Protein AF-0000000086677685 (afdb_homodimer)

Secondary structure (DSSP, 8-state):
--------TT------EEEEESSEE-------------B---------PPPPPEE--TTSSEEEETT-EEEEEEETTTSBPGGG--BPPS-EEEEEEEEEETTEEEEEEEE---TTSSTTPBP--TTTBS-TTSTTBEEEEEEEE-TTS-EEEEEEEEEEE--EEEEEE-TTS-EEEEE---B-TT-EEEETTEEEE-SS-B--EEEE-SS-GGG----B-GGG-SS-EEEEEE-TTSSEEEEEE--TTTTB-EEEEE--TT----SSHHHHS-TT-SEEEEEEEE-TTSPBPSBGGG--GGGTT-EEEEEEEE-S-TT-SSS-GGGGS-TTSS-BBTTEEEEEE-SSEEEEEE--B-STTTS-TTS--EEEEEEEEETTTTEEEEEEEEE--TTTTTSSSPPTTGGG----EEEEEE-TTS-EEEEE--SS--EEEEE-TTS-EEEEEEE-S-------S---S----------STTEEEEEEEPGGGS-----------------------------------------/--------TT------EEEEESSEE-------------B---------PPPPPEE--TTSSEEEETT-EEEEEEETTTSBPGGG--BPPS-EEEEEEEEEETTEEEEEEEE---TTSSTTPBP--TTTBS-TTSTTBEEEEEEEE-TTS-EEEEEEEEEEE--EEEEEE-TTS-EEEEE---B-TT-EEEETTEEEE-SS-B--EEEE-SS-GGG----B-GGG-SS-EEEEEE-TTSSEEEEEE--TTTTB-EEEEE--TT----SSHHHHS-TT-SEEEEEEEE-TTSPBPSBGGG--GGGTT-EEEEEEEE-S-TT-SSS-GGGGS-TTSS-BBTTEEEEEE-SSEEEEEE--B-STTTS-TTS--EEEEEEEEETTTTEEEEEEEEE--TTTTTSSSPPTTGGG----EEEEEE-TTS-EEEEE--SS--EEEEE-TTS-EEEEEEE-S-----------S----------STTEEEEEEEPGGGS-----------------------------------------

Sequence (1062 aa):
MTISRRQVLTSGTAAGVSISVAGVLPSLAEPAAAHGNDGHDSGGSSGGRPFPPLQDDPQGILALPAGFSYRIVTREGDTDMSFGQGKTPAYHDGTGVVAANRNRLTIIQNHEMSPHMSPFGVPHVAGTVYDPGAPNAGGCTVITTDGDGKRTGEWVGVSGTVRNCAGGVTPWGTWLTCEEVFINAGATWSAGGQTGTYEKGHGYVLEVLQSDSAHQLPKPIKALGRFEHEALAVEPNQRHIYLSEDASGPNGLFYRWTAPRDARLGVGLADRLSDNAGKLEAMQIRLDDGSILPDVAYLTSAQIGRPFRVTWIEVPERDAVTKTIRTQFADGTVTRGKKFEGVWSTSKGCYIVNSFAFGANDLPADATKHDGMVWFYNYSDETITLVTYFPHNPAAEGEGAPPKYADLTFDGPDNVTVTPWGTLILAEDGVRASHVLSSVPGGPTYAIARNQLAIGTSNARRPTPSSPGRRSLPTARSCSSTSRFPASRWPSPARGSATSTEARASRRPMGGHRPSARQPPGVRHPAARRRMTISRRQVLTSGTAAGVSISVAGVLPSLAEPAAAHGNDGHDSGGSSGGRPFPPLQDDPQGILALPAGFSYRIVTREGDTDMSFGQGKTPAYHDGTGVVAANRNRLTIIQNHEMSPHMSPFGVPHVAGTVYDPGAPNAGGCTVITTDGDGKRTGEWVGVSGTVRNCAGGVTPWGTWLTCEEVFINAGATWSAGGQTGTYEKGHGYVLEVLQSDSAHQLPKPIKALGRFEHEALAVEPNQRHIYLSEDASGPNGLFYRWTAPRDARLGVGLADRLSDNAGKLEAMQIRLDDGSILPDVAYLTSAQIGRPFRVTWIEVPERDAVTKTIRTQFADGTVTRGKKFEGVWSTSKGCYIVNSFAFGANDLPADATKHDGMVWFYNYSDETITLVTYFPHNPAAEGEGAPPKYADLTFDGPDNVTVTPWGTLILAEDGVRASHVLSSVPGGPTYAIARNQLAIGTSNARRPTPSSPGRRSLPTARSCSSTSRFPASRWPSPARGSATSTEARASRRPMGGHRPSARQPPGVRHPAARRR

pLDDT: mean 79.26, std 30.19, range [15.1, 98.94]

Organism: NCBI:txid175570

InterPro domains:
  IPR006311 Twin-arginine translocation pathway, signal sequence [PS51318] (1-34)
  IPR008557 Alkaline phosphatase PhoX [PF05787] (51-145)
  IPR008557 Alkaline phosphatase PhoX [PF05787] (151-461)

Radius of gyration: 35.16 Å; Cα contacts (8 Å, |Δi|>4): 2860; chains: 2; bounding box: 123×101×116 Å

Foldseek 3Di:
DPPDPPDDPPDDDQPWDKFFPFLEFPPFPAQPPPPPPVPPPVPDVPPWDFQADWDADPVLFKTFGPPKDKDFAFFDPPDAAPPRQGHDAFQWAAKYFLDADLQKTKMKIKHAFFAPPDPRARADDAQAEQWPQTGSAIAIKIWIADNVRYTPHIAGQHDNAHGFHHEEHDPQRKTWTFAQDWAAFQDKDDYPNDITTTRHTHQFIDIGDNDHSNNHDHAGQLLQFGARWAYWEAAPVRQKIKTWHADPPPFTWIKIWGADPPQDDYPPRSVRADNNGTWIWTKFWADPVGFTAQEPLQDAPVFAPPWTAIDIDTQPHRHQPPHHSVVSDDGRPHYGAHQFAAWYDDNFWIKIKRFWADDPRRDPPPGFGFFIWMWTQGPPRRIIGTFDTAHDDVLQQPPDDHDPCPFQHDGGFHYWYAHSVGWIWTWHLHQPKTFTWTHDGNDDIGGRMIGSNPQPQRPDDDPPPDDDDPDNRRDSSGTGMMMTDRSVSGPDPPPPPPPPPCPVPPPPVPDDDDDDDDDDDYDDDDDPDDD/DDDDPPDDPPDDDQPWDKFFPFLEFRPFPAQDPPPPPVPPPVPDVVPWDFQADWDADPVLFKTFGPPKDKDFAFFDPPDAAPPRQGHDAFQWAAKYFLDADLQKTKMKIKHAFFAPPDPRARADDAQAEQWPQTGSAIFIKIWIADNVRYTPHIDGQHDNAHGFHHEEHDPQRKTWTFAQDWDAFQDKDDYPNDITTTRHTHQFIDIGDNDHSNNHDNAGQLLQFGARWAYWEAAPVRQKIKTWHADPPPFTFIKIWGADPPQDDYPPRSVRDDNNGTWIWTKFWADPVGFTAQEPLQDAPVFAPPWTAIDIGTQPHRHQPPHHSVVSDDRRPHYGAHQFAAWYDDNFWIKIKRFWADDPRRDPPPGFGFFIWMWTQGPPRRIIGTFDTAHDDVLQQPPDDHDPCPQQHDGGFHYWYAHSVGWIWTWHLHQPKTFTWTHDGNDDIGGRMIGSNPQPDRPDDDPPPDDDDPDNRRDSSGTGMMMTHRPVSGPDPPPPPPPPPPPVPPPPPPDDDDDDDDDDDDDDDDDDDDD

Solvent-accessible surface area (backbone atoms only — not comparable to full-atom values): 55733 Å² total; per-residue (Å²): 138,85,84,78,86,82,73,71,96,69,74,78,85,72,69,54,48,62,40,33,55,17,70,21,35,37,65,50,66,77,50,75,72,82,73,74,77,50,75,12,65,80,63,62,80,74,64,54,62,77,74,56,67,66,38,82,33,93,83,42,49,55,19,29,23,85,78,46,50,75,44,79,51,46,34,43,72,67,35,72,29,43,95,77,64,44,50,30,42,41,39,45,27,24,24,35,50,38,42,76,57,85,60,21,35,35,32,40,36,22,16,43,24,47,48,35,71,43,99,36,27,29,58,78,44,75,44,9,52,52,20,84,36,28,54,30,8,2,21,29,34,37,33,32,27,37,62,85,56,45,60,74,44,30,41,54,21,30,9,23,39,48,27,16,35,28,27,26,56,41,98,78,36,29,37,37,40,11,13,48,35,77,44,58,50,67,43,71,51,74,36,80,94,40,72,47,41,29,71,46,65,49,10,38,37,32,53,34,50,84,52,60,32,72,66,32,55,48,42,62,31,49,40,78,21,32,41,26,26,19,14,22,22,52,38,81,87,59,49,38,36,36,37,21,17,43,36,68,90,66,43,12,44,41,36,42,34,36,55,44,93,85,59,76,84,50,87,62,48,44,80,70,42,53,61,74,45,46,46,46,24,38,36,24,40,32,44,94,86,64,47,53,41,49,41,57,45,60,59,54,50,37,36,24,63,42,72,30,47,50,50,73,46,74,54,88,52,49,69,31,84,90,47,55,50,73,71,73,58,60,89,61,72,41,26,27,33,31,35,24,25,17,26,33,54,47,94,59,27,33,38,38,22,28,15,43,29,71,54,87,85,38,49,64,86,44,37,40,49,26,17,22,38,32,31,38,38,30,65,85,75,36,25,39,23,41,28,44,37,24,56,47,37,58,17,52,66,64,42,78,58,65,36,86,53,56,76,68,56,64,41,21,36,39,38,44,27,53,42,54,87,63,35,31,38,30,36,32,68,34,60,54,79,28,34,36,30,41,34,34,74,52,32,30,52,44,49,58,28,35,59,41,48,81,37,79,35,48,81,62,74,75,74,68,85,76,79,84,84,70,81,77,47,66,42,75,31,38,48,37,30,38,28,43,37,59,45,80,69,39,60,62,73,77,75,72,75,67,74,74,72,75,71,72,74,74,76,69,72,77,78,79,85,74,80,91,82,87,89,85,88,88,89,75,75,80,77,71,76,77,135,136,87,84,79,88,80,76,72,95,72,75,80,85,75,69,54,50,60,40,32,55,18,71,20,34,36,64,49,66,79,50,76,71,80,70,75,77,45,72,19,64,82,62,62,79,73,64,54,59,76,73,58,67,68,37,81,33,94,83,42,49,54,19,28,24,86,79,46,51,74,45,80,50,48,33,42,71,65,36,71,29,42,95,77,64,44,51,30,43,41,38,46,25,23,24,35,51,39,42,76,56,86,58,21,36,34,32,40,36,21,15,42,24,47,48,36,72,43,99,36,26,29,57,79,44,75,42,9,52,52,20,84,36,27,54,30,8,2,21,30,34,38,32,32,28,37,61,84,57,47,60,74,43,30,42,56,23,29,10,24,39,48,26,16,34,28,27,27,54,42,98,77,36,29,38,37,41,10,13,46,34,78,46,56,49,66,43,72,50,76,37,80,92,41,74,48,42,29,71,45,66,49,10,38,35,32,54,32,52,83,52,58,32,72,66,31,55,48,43,61,32,48,39,78,23,34,40,24,26,20,14,21,23,51,37,81,85,59,49,38,36,36,37,21,17,44,38,68,90,66,44,11,43,42,35,41,34,36,54,45,93,84,59,76,83,51,86,62,49,43,79,72,42,52,60,73,46,47,48,47,24,38,36,22,40,31,44,95,86,63,47,52,40,49,40,57,46,62,59,54,51,37,37,23,64,42,74,28,47,51,51,73,44,75,54,90,52,48,67,31,83,90,49,55,49,74,71,72,56,60,90,61,70,41,25,27,33,30,35,24,26,18,26,33,54,47,96,60,27,32,39,39,24,29,16,42,29,72,54,84,86,38,50,64,85,43,37,38,50,25,17,21,39,32,33,38,38,32,65,86,78,37,26,37,22,40,28,43,37,23,56,47,36,58,17,52,68,64,42,79,58,65,37,87,54,56,76,69,55,64,42,21,38,37,38,43,27,53,41,52,86,63,36,31,39,31,36,33,68,33,59,54,78,27,34,37,31,42,33,36,76,52,31,32,51,42,49,58,28,34,61,42,49,80,37,78,34,46,83,62,72,73,74,68,86,76,78,84,85,70,81,75,49,66,41,74,29,38,47,38,30,38,28,45,38,58,49,78,67,37,58,61,72,77,74,72,75,69,72,73,73,73,73,75,74,77,76,70,76,78,81,75,84,76,83,84,81,87,79,88,94,82,81,83,87,91,79,88,87,79,130

Nearest PDB structures (foldseek):
  3zwu-assembly2_B  TM=6.075E-01  e=3.080E-14  Pseudomonas fluorescens Pf0-1
  3iul-assembly1_A  TM=3.648E-01  e=4.053E-02  Aeromonas caviae
  7a3i-assembly1_A  TM=2.693E-01  e=2.042E-01  Homo sapiens
  4adn-assembly1_A  TM=3.095E-01  e=4.668E+00  Staphylococcus aureus
  3zwu-assembly2_B  TM=6.356E-01  e=7.085E-14  Pseudomonas fluorescens Pf0-1

Structure (mmCIF, N/CA/C/O backbone):
data_AF-0000000086677685-model_v1
#
loop_
_entity.id
_entity.type
_entity.pdbx_description
1 polymer 'DUF839 domain-containing protein'
#
loop_
_atom_site.group_PDB
_atom_site.id
_atom_site.type_symbol
_atom_site.label_atom_id
_atom_site.label_alt_id
_atom_site.label_comp_id
_atom_site.label_asym_id
_atom_site.label_entity_id
_atom_site.label_seq_id
_atom_site.pdbx_PDB_ins_code
_atom_site.Cartn_x
_atom_site.Cartn_y
_atom_site.Cartn_z
_atom_site.occupancy
_atom_site.B_iso_or_equiv
_atom_site.auth_seq_id
_atom_site.auth_comp_id
_atom_site.auth_asym_id
_atom_site.auth_atom_id
_atom_site.pdbx_PDB_model_num
ATOM 1 N N . MET A 1 1 ? 49.5 27.531 -33.812 1 21.27 1 MET A N 1
ATOM 2 C CA . MET A 1 1 ? 48.906 28.438 -32.844 1 21.27 1 MET A CA 1
ATOM 3 C C . MET A 1 1 ? 47.5 27.969 -32.438 1 21.27 1 MET A C 1
ATOM 5 O O . MET A 1 1 ? 46.531 28.219 -33.156 1 21.27 1 MET A O 1
ATOM 9 N N . THR A 1 2 ? 47.281 26.734 -31.859 1 22.52 2 THR A N 1
ATOM 10 C CA . THR A 1 2 ? 46.312 25.656 -31.688 1 22.52 2 THR A CA 1
ATOM 11 C C . THR A 1 2 ? 45.281 26.031 -30.625 1 22.52 2 THR A C 1
ATOM 13 O O . THR A 1 2 ? 45.594 26.031 -29.438 1 22.52 2 THR A O 1
ATOM 16 N N . ILE A 1 3 ? 44.531 27.266 -30.859 1 23.41 3 ILE A N 1
ATOM 17 C CA . ILE A 1 3 ? 43.531 27.891 -30.016 1 23.41 3 ILE A CA 1
ATOM 18 C C . ILE A 1 3 ? 42.469 26.859 -29.641 1 23.41 3 ILE A C 1
ATOM 20 O O . ILE A 1 3 ? 41.844 26.25 -30.531 1 23.41 3 ILE A O 1
ATOM 24 N N . SER A 1 4 ? 42.5 26.297 -28.312 1 20.19 4 SER A N 1
ATOM 25 C CA . SER A 1 4 ? 41.844 25.25 -27.547 1 20.19 4 SER A CA 1
ATOM 26 C C . SER A 1 4 ? 40.406 25.594 -27.25 1 20.19 4 SER A C 1
ATOM 28 O O . SER A 1 4 ? 40.094 26.719 -26.844 1 20.19 4 SER A O 1
ATOM 30 N N . ARG A 1 5 ? 39.25 25.062 -27.781 1 18.41 5 ARG A N 1
ATOM 31 C CA . ARG A 1 5 ? 37.812 25.156 -27.969 1 18.41 5 ARG A CA 1
ATOM 32 C C . ARG A 1 5 ? 37.062 25.094 -26.625 1 18.41 5 ARG A C 1
ATOM 34 O O . ARG A 1 5 ? 35.875 24.797 -26.578 1 18.41 5 ARG A O 1
ATOM 41 N N . ARG A 1 6 ? 37.688 24.969 -25.328 1 20.5 6 ARG A N 1
ATOM 42 C CA . ARG A 1 6 ? 36.969 24.547 -24.109 1 20.5 6 ARG A CA 1
ATOM 43 C C . ARG A 1 6 ? 36 25.609 -23.656 1 20.5 6 ARG A C 1
ATOM 45 O O . ARG A 1 6 ? 35.531 25.609 -22.516 1 20.5 6 ARG A O 1
ATOM 52 N N . GLN A 1 7 ? 35.781 26.719 -24.312 1 18.52 7 GLN A N 1
ATOM 53 C CA . GLN A 1 7 ? 35.344 27.938 -23.641 1 18.52 7 GLN A CA 1
ATOM 54 C C . GLN A 1 7 ? 34 27.734 -22.938 1 18.52 7 GLN A C 1
ATOM 56 O O . GLN A 1 7 ? 33.875 28.031 -21.75 1 18.52 7 GLN A O 1
ATOM 61 N N . VAL A 1 8 ? 32.844 28.469 -23.266 1 19.86 8 VAL A N 1
ATOM 62 C CA . VAL A 1 8 ? 32 29.516 -22.703 1 19.86 8 VAL A CA 1
ATOM 63 C C . VAL A 1 8 ? 30.688 28.922 -22.219 1 19.86 8 VAL A C 1
ATOM 65 O O . VAL A 1 8 ? 29.781 29.656 -21.797 1 19.86 8 VAL A O 1
ATOM 68 N N . LEU A 1 9 ? 30.25 27.641 -22.344 1 21.5 9 LEU A N 1
ATOM 69 C CA . LEU A 1 9 ? 28.797 27.562 -22.234 1 21.5 9 LEU A CA 1
ATOM 70 C C . LEU A 1 9 ? 28.328 27.875 -20.812 1 21.5 9 LEU A C 1
ATOM 72 O O . LEU A 1 9 ? 28.344 27 -19.953 1 21.5 9 LEU A O 1
ATOM 76 N N . THR A 1 10 ? 28.781 28.891 -19.969 1 21.34 10 THR A N 1
ATOM 77 C CA . THR A 1 10 ? 28.531 29.359 -18.609 1 21.34 10 THR A CA 1
ATOM 78 C C . THR A 1 10 ? 27.062 29.719 -18.422 1 21.34 10 THR A C 1
ATOM 80 O O . THR A 1 10 ? 26.609 29.891 -17.297 1 21.34 10 THR A O 1
ATOM 83 N N . SER A 1 11 ? 26.328 30.406 -19.281 1 22.16 11 SER A N 1
ATOM 84 C CA . SER A 1 11 ? 25.484 31.5 -18.797 1 22.16 11 SER A CA 1
ATOM 85 C C . SER A 1 11 ? 24.25 30.953 -18.078 1 22.16 11 SER A C 1
ATOM 87 O O . SER A 1 11 ? 23.609 31.688 -17.312 1 22.16 11 SER A O 1
ATOM 89 N N . GLY A 1 12 ? 23.547 29.922 -18.562 1 23 12 GLY A N 1
ATOM 90 C CA . GLY A 1 12 ? 22.109 30.031 -18.453 1 23 12 GLY A CA 1
ATOM 91 C C . GLY A 1 12 ? 21.609 29.938 -17.016 1 23 12 GLY A C 1
ATOM 92 O O . GLY A 1 12 ? 22.312 29.406 -16.156 1 23 12 GLY A O 1
ATOM 93 N N . THR A 1 13 ? 20.656 30.859 -16.547 1 23.66 13 THR A N 1
ATOM 94 C CA . THR A 1 13 ? 19.906 31.125 -15.32 1 23.66 13 THR A CA 1
ATOM 95 C C . THR A 1 13 ? 19.25 29.859 -14.797 1 23.66 13 THR A C 1
ATOM 97 O O . THR A 1 13 ? 18.297 29.359 -15.391 1 23.66 13 THR A O 1
ATOM 100 N N . ALA A 1 14 ? 19.969 28.922 -14.289 1 27.09 14 ALA A N 1
ATOM 101 C CA . ALA A 1 14 ? 19.422 27.719 -13.648 1 27.09 14 ALA A CA 1
ATOM 102 C C . ALA A 1 14 ? 18.5 28.094 -12.484 1 27.09 14 ALA A C 1
ATOM 104 O O . ALA A 1 14 ? 18.953 28.656 -11.484 1 27.09 14 ALA A O 1
ATOM 105 N N . ALA A 1 15 ? 17.25 28.484 -12.711 1 28.67 15 ALA A N 1
ATOM 106 C CA . ALA A 1 15 ? 16.234 28.688 -11.688 1 28.67 15 ALA A CA 1
ATOM 107 C C . ALA A 1 15 ? 16.156 27.516 -10.727 1 28.67 15 ALA A C 1
ATOM 109 O O . ALA A 1 15 ? 15.812 26.391 -11.125 1 28.67 15 ALA A O 1
ATOM 110 N N . GLY A 1 16 ? 17.078 27.453 -9.773 1 31.38 16 GLY A N 1
ATOM 111 C CA . GLY A 1 16 ? 17.031 26.438 -8.727 1 31.38 16 GLY A CA 1
ATOM 112 C C . GLY A 1 16 ? 15.734 26.453 -7.945 1 31.38 16 GLY A C 1
ATOM 113 O O . GLY A 1 16 ? 15.039 27.469 -7.898 1 31.38 16 GLY A O 1
ATOM 114 N N . VAL A 1 17 ? 15.117 25.344 -7.867 1 32.59 17 VAL A N 1
ATOM 115 C CA . VAL A 1 17 ? 13.914 25.172 -7.055 1 32.59 17 VAL A CA 1
ATOM 116 C C . VAL A 1 17 ? 14.305 25.047 -5.582 1 32.59 17 VAL A C 1
ATOM 118 O O . VAL A 1 17 ? 15.242 24.312 -5.242 1 32.59 17 VAL A O 1
ATOM 121 N N . SER A 1 18 ? 14.094 26.062 -4.816 1 34.06 18 SER A N 1
ATOM 122 C CA . SER A 1 18 ? 14.336 25.984 -3.379 1 34.06 18 SER A CA 1
ATOM 123 C C . SER A 1 18 ? 13.117 25.438 -2.645 1 34.06 18 SER A C 1
ATOM 125 O O . SER A 1 18 ? 11.977 25.766 -2.982 1 34.06 18 SER A O 1
ATOM 127 N N . ILE A 1 19 ? 13.328 24.312 -1.996 1 35.09 19 ILE A N 1
ATOM 128 C CA . ILE A 1 19 ? 12.305 23.781 -1.097 1 35.09 19 ILE A CA 1
ATOM 129 C C . ILE A 1 19 ? 12.609 24.203 0.337 1 35.09 19 ILE A C 1
ATOM 131 O O . ILE A 1 19 ? 13.742 24.062 0.808 1 35.09 19 ILE A O 1
ATOM 135 N N . SER A 1 20 ? 11.883 25.094 0.769 1 29.83 20 SER A N 1
ATOM 136 C CA . SER A 1 20 ? 12.023 25.406 2.189 1 29.83 20 SER A CA 1
ATOM 137 C C . SER A 1 20 ? 11.438 24.297 3.053 1 29.83 20 SER A C 1
ATOM 139 O O . SER A 1 20 ? 10.312 23.844 2.826 1 29.83 20 SER A O 1
ATOM 141 N N . VAL A 1 21 ? 12.211 23.516 3.445 1 29.48 21 VAL A N 1
ATOM 142 C CA . VAL A 1 21 ? 11.719 22.422 4.285 1 29.48 21 VAL A CA 1
ATOM 143 C C . VAL A 1 21 ? 11.562 22.922 5.723 1 29.48 21 VAL A C 1
ATOM 145 O O . VAL A 1 21 ? 12.477 22.766 6.539 1 29.48 21 VAL A O 1
ATOM 148 N N . ALA A 1 22 ? 11.141 24.062 6.094 1 26.45 22 ALA A N 1
ATOM 149 C CA . ALA A 1 22 ? 10.758 24.109 7.5 1 26.45 22 ALA A CA 1
ATOM 150 C C . ALA A 1 22 ? 9.469 23.328 7.742 1 26.45 22 ALA A C 1
ATOM 152 O O . ALA A 1 22 ? 8.453 23.562 7.09 1 26.45 22 ALA A O 1
ATOM 153 N N . GLY A 1 23 ? 9.383 22.5 8.734 1 31.17 23 GLY A N 1
ATOM 154 C CA . GLY A 1 23 ? 7.992 22.062 8.812 1 31.17 23 GLY A CA 1
ATOM 155 C C . GLY A 1 23 ? 7.148 22.562 7.652 1 31.17 23 GLY A C 1
ATOM 156 O O . GLY A 1 23 ? 5.922 22.625 7.75 1 31.17 23 GLY A O 1
ATOM 157 N N . VAL A 1 24 ? 7.699 23.469 6.801 1 26.88 24 VAL A N 1
ATOM 158 C CA . VAL A 1 24 ? 7.215 24.531 5.926 1 26.88 24 VAL A CA 1
ATOM 159 C C . VAL A 1 24 ? 6.848 23.953 4.559 1 26.88 24 VAL A C 1
ATOM 161 O O . VAL A 1 24 ? 7.57 23.109 4.023 1 26.88 24 VAL A O 1
ATOM 164 N N . LEU A 1 25 ? 5.73 24.094 4.242 1 27.78 25 LEU A N 1
ATOM 165 C CA . LEU A 1 25 ? 5.18 23.906 2.904 1 27.78 25 LEU A CA 1
ATOM 166 C C . LEU A 1 25 ? 5.891 24.797 1.894 1 27.78 25 LEU A C 1
ATOM 168 O O . LEU A 1 25 ? 5.98 26 2.09 1 27.78 25 LEU A O 1
ATOM 172 N N . PRO A 1 26 ? 6.828 24.422 1.093 1 30.03 26 PRO A N 1
ATOM 173 C CA . PRO A 1 26 ? 7.355 25.25 0.008 1 30.03 26 PRO A CA 1
ATOM 174 C C . PRO A 1 26 ? 6.254 25.859 -0.855 1 30.03 26 PRO A C 1
ATOM 176 O O . PRO A 1 26 ? 5.266 25.188 -1.165 1 30.03 26 PRO A O 1
ATOM 179 N N . SER A 1 27 ? 6.016 27.125 -0.631 1 25.53 27 SER A N 1
ATOM 180 C CA . SER A 1 27 ? 5.168 27.766 -1.636 1 25.53 27 SER A CA 1
ATOM 181 C C . SER A 1 27 ? 5.809 27.703 -3.018 1 25.53 27 SER A C 1
ATOM 183 O O . SER A 1 27 ? 6.84 28.344 -3.26 1 25.53 27 SER A O 1
ATOM 185 N N . LEU A 1 28 ? 5.902 26.625 -3.68 1 28.09 28 LEU A N 1
ATOM 186 C CA . LEU A 1 28 ? 6.32 26.625 -5.078 1 28.09 28 LEU A CA 1
ATOM 187 C C . LEU A 1 28 ? 5.496 27.609 -5.891 1 28.09 28 LEU A C 1
ATOM 189 O O . LEU A 1 28 ? 4.324 27.859 -5.59 1 28.09 28 LEU A O 1
ATOM 193 N N . ALA A 1 29 ? 6.18 28.625 -6.645 1 25.7 29 ALA A N 1
ATOM 194 C CA . ALA A 1 29 ? 5.574 29.5 -7.645 1 25.7 29 ALA A CA 1
ATOM 195 C C . ALA A 1 29 ? 4.523 28.75 -8.461 1 25.7 29 ALA A C 1
ATOM 197 O O . ALA A 1 29 ? 4.578 27.531 -8.594 1 25.7 29 ALA A O 1
ATOM 198 N N . GLU A 1 30 ? 3.541 29.562 -8.875 1 23.86 30 GLU A N 1
ATOM 199 C CA . GLU A 1 30 ? 2.359 29.141 -9.625 1 23.86 30 GLU A CA 1
ATOM 200 C C . GLU A 1 30 ? 2.734 28.172 -10.742 1 23.86 30 GLU A C 1
ATOM 202 O O . GLU A 1 30 ? 3.723 28.391 -11.453 1 23.86 30 GLU A O 1
ATOM 207 N N . PRO A 1 31 ? 2.221 27.031 -10.633 1 25.19 31 PRO A N 1
ATOM 208 C CA . PRO A 1 31 ? 2.404 26.141 -11.781 1 25.19 31 PRO A CA 1
ATOM 209 C C . PRO A 1 31 ? 2.051 26.812 -13.109 1 25.19 31 PRO A C 1
ATOM 211 O O . PRO A 1 31 ? 1.078 27.562 -13.18 1 25.19 31 PRO A O 1
ATOM 214 N N . ALA A 1 32 ? 2.979 27.203 -14.008 1 20.91 32 ALA A N 1
ATOM 215 C CA . ALA A 1 32 ? 2.561 27.422 -15.391 1 20.91 32 ALA A CA 1
ATOM 216 C C . ALA A 1 32 ? 1.478 26.422 -15.797 1 20.91 32 ALA A C 1
ATOM 218 O O . ALA A 1 32 ? 1.544 25.25 -15.445 1 20.91 32 ALA A O 1
ATOM 219 N N . ALA A 1 33 ? 0.35 26.891 -16.125 1 21.83 33 ALA A N 1
ATOM 220 C CA . ALA A 1 33 ? -0.775 26.141 -16.656 1 21.83 33 ALA A CA 1
ATOM 221 C C . ALA A 1 33 ? -0.297 25.094 -17.656 1 21.83 33 ALA A C 1
ATOM 223 O O . ALA A 1 33 ? 0.589 25.359 -18.469 1 21.83 33 ALA A O 1
ATOM 224 N N . ALA A 1 34 ? -0.584 23.844 -17.359 1 24.61 34 ALA A N 1
ATOM 225 C CA . ALA A 1 34 ? -0.568 22.844 -18.422 1 24.61 34 ALA A CA 1
ATOM 226 C C . ALA A 1 34 ? -1.128 23.406 -19.719 1 24.61 34 ALA A C 1
ATOM 228 O O . ALA A 1 34 ? -2.314 23.734 -19.797 1 24.61 34 ALA A O 1
ATOM 229 N N . HIS A 1 35 ? -0.499 24.297 -20.438 1 21.86 35 HIS A N 1
ATOM 230 C CA . HIS A 1 35 ? -0.989 24.422 -21.812 1 21.86 35 HIS A CA 1
ATOM 231 C C . HIS A 1 35 ? -1.303 23.062 -22.406 1 21.86 35 HIS A C 1
ATOM 233 O O . HIS A 1 35 ? -0.608 22.078 -22.141 1 21.86 35 HIS A O 1
ATOM 239 N N . GLY A 1 36 ? -2.584 22.812 -22.734 1 22.98 36 GLY A N 1
ATOM 240 C CA . GLY A 1 36 ? -3.318 21.734 -23.359 1 22.98 36 GLY A CA 1
ATOM 241 C C . GLY A 1 36 ? -2.635 21.203 -24.609 1 22.98 36 GLY A C 1
ATOM 242 O O . GLY A 1 36 ? -3.295 20.703 -25.516 1 22.98 36 GLY A O 1
ATOM 243 N N . ASN A 1 37 ? -1.373 21.484 -24.938 1 22.78 37 ASN A N 1
ATOM 244 C CA . ASN A 1 37 ? -1.104 20.875 -26.234 1 22.78 37 ASN A CA 1
ATOM 245 C C . ASN A 1 37 ? -1.278 19.359 -26.172 1 22.78 37 ASN A C 1
ATOM 247 O O . ASN A 1 37 ? -0.804 18.703 -25.25 1 22.78 37 ASN A O 1
ATOM 251 N N . ASP A 1 38 ? -2.293 18.828 -26.906 1 23.75 38 ASP A N 1
ATOM 252 C CA . ASP A 1 38 ? -2.85 17.516 -27.219 1 23.75 38 ASP A CA 1
ATOM 253 C C . ASP A 1 38 ? -1.754 16.547 -27.656 1 23.75 38 ASP A C 1
ATOM 255 O O . ASP A 1 38 ? -2.041 15.5 -28.266 1 23.75 38 ASP A O 1
ATOM 259 N N . GLY A 1 39 ? -0.541 17.062 -27.984 1 23.25 39 GLY A N 1
ATOM 260 C CA . GLY A 1 39 ? 0.265 16.031 -28.625 1 23.25 39 GLY A CA 1
ATOM 261 C C . GLY A 1 39 ? 0.482 14.812 -27.719 1 23.25 39 GLY A C 1
ATOM 262 O O . GLY A 1 39 ? 0.887 14.953 -26.562 1 23.25 39 GLY A O 1
ATOM 263 N N . HIS A 1 40 ? -0.415 13.852 -27.859 1 25.91 40 HIS A N 1
ATOM 264 C CA . HIS A 1 40 ? -0.416 12.492 -27.328 1 25.91 40 HIS A CA 1
ATOM 265 C C . HIS A 1 40 ? 0.977 11.875 -27.375 1 25.91 40 HIS A C 1
ATOM 267 O O . HIS A 1 40 ? 1.316 11.188 -28.344 1 25.91 40 HIS A O 1
ATOM 273 N N . ASP A 1 41 ? 2.018 12.641 -27.344 1 24.2 41 ASP A N 1
ATOM 274 C CA . ASP A 1 41 ? 3.203 11.789 -27.312 1 24.2 41 ASP A CA 1
ATOM 275 C C . ASP A 1 41 ? 3.115 10.766 -26.172 1 24.2 41 ASP A C 1
ATOM 277 O O . ASP A 1 41 ? 2.66 11.086 -25.078 1 24.2 41 ASP A O 1
ATOM 281 N N . SER A 1 42 ? 2.701 9.547 -26.578 1 27.91 42 SER A N 1
ATOM 282 C CA . SER A 1 42 ? 2.85 8.328 -25.797 1 27.91 42 SER A CA 1
ATOM 283 C C . SER A 1 42 ? 4.023 8.43 -24.828 1 27.91 42 SER A C 1
ATOM 285 O O . SER A 1 42 ? 5.074 7.824 -25.047 1 27.91 42 SER A O 1
ATOM 287 N N . GLY A 1 43 ? 4.301 9.648 -24.484 1 26.52 43 GLY A N 1
ATOM 288 C CA . GLY A 1 43 ? 5.395 9.727 -23.531 1 26.52 43 GLY A CA 1
ATOM 289 C C . GLY A 1 43 ? 5.227 8.797 -22.344 1 26.52 43 GLY A C 1
ATOM 290 O O . GLY A 1 43 ? 4.109 8.602 -21.844 1 26.52 43 GLY A O 1
ATOM 291 N N . GLY A 1 44 ? 5.863 7.676 -22.328 1 29.81 44 GLY A N 1
ATOM 292 C CA . GLY A 1 44 ? 6.219 6.934 -21.125 1 29.81 44 GLY A CA 1
ATOM 293 C C . GLY A 1 44 ? 6.109 7.758 -19.859 1 29.81 44 GLY A C 1
ATOM 294 O O . GLY A 1 44 ? 6.113 8.992 -19.922 1 29.81 44 GLY A O 1
ATOM 295 N N . SER A 1 45 ? 5.238 7.359 -18.938 1 33.44 45 SER A N 1
ATOM 296 C CA . SER A 1 45 ? 5.375 7.867 -17.562 1 33.44 45 SER A CA 1
ATOM 297 C C . SER A 1 45 ? 6.746 8.5 -17.344 1 33.44 45 SER A C 1
ATOM 299 O O . SER A 1 45 ? 7.773 7.824 -17.453 1 33.44 45 SER A O 1
ATOM 301 N N . SER A 1 46 ? 7.059 9.523 -18.016 1 34.22 46 SER A N 1
ATOM 302 C CA . SER A 1 46 ? 8.273 10.195 -17.562 1 34.22 46 SER A CA 1
ATOM 303 C C . SER A 1 46 ? 8.484 10.008 -16.062 1 34.22 46 SER A C 1
ATOM 305 O O . SER A 1 46 ? 7.891 10.719 -15.25 1 34.22 46 SER A O 1
ATOM 307 N N . GLY A 1 47 ? 8.289 8.852 -15.516 1 41.53 47 GLY A N 1
ATOM 308 C CA . GLY A 1 47 ? 8.844 8.625 -14.188 1 41.53 47 GLY A CA 1
ATOM 309 C C . GLY A 1 47 ? 10.117 9.414 -13.93 1 41.53 47 GLY A C 1
ATOM 310 O O . GLY A 1 47 ? 11.094 9.266 -14.664 1 41.53 47 GLY A O 1
ATOM 311 N N . GLY A 1 48 ? 9.961 10.656 -13.664 1 51.25 48 GLY A N 1
ATOM 312 C CA . GLY A 1 48 ? 11.148 11.375 -13.219 1 51.25 48 GLY A CA 1
ATOM 313 C C . GLY A 1 48 ? 12.211 10.461 -12.641 1 51.25 48 GLY A C 1
ATOM 314 O O . GLY A 1 48 ? 11.93 9.32 -12.281 1 51.25 48 GLY A O 1
ATOM 315 N N . ARG A 1 49 ? 13.414 10.688 -13.078 1 60.09 49 ARG A N 1
ATOM 316 C CA . ARG A 1 49 ? 14.539 9.953 -12.508 1 60.09 49 ARG A CA 1
ATOM 317 C C . ARG A 1 49 ? 14.5 9.977 -10.984 1 60.09 49 ARG A C 1
ATOM 319 O O . ARG A 1 49 ? 14.188 11.008 -10.383 1 60.09 49 ARG A O 1
ATOM 326 N N . PRO A 1 50 ? 14.578 8.758 -10.5 1 69.81 50 PRO A N 1
ATOM 327 C CA . PRO A 1 50 ? 14.688 8.742 -9.039 1 69.81 50 PRO A CA 1
ATOM 328 C C . PRO A 1 50 ? 15.758 9.695 -8.508 1 69.81 50 PRO A C 1
ATOM 330 O O . PRO A 1 50 ? 16.75 9.938 -9.188 1 69.81 50 PRO A O 1
ATOM 333 N N . PHE A 1 51 ? 15.43 10.352 -7.441 1 77.81 51 PHE A N 1
ATOM 334 C CA . PHE A 1 51 ? 16.453 11.102 -6.742 1 77.81 51 PHE A CA 1
ATOM 335 C C . PHE A 1 51 ? 17.625 10.195 -6.348 1 77.81 51 PHE A C 1
ATOM 337 O O . PHE A 1 51 ? 17.422 9.016 -6.066 1 77.81 51 PHE A O 1
ATOM 344 N N . PRO A 1 52 ? 18.828 10.742 -6.445 1 83.44 52 PRO A N 1
ATOM 345 C CA . PRO A 1 52 ? 19.938 9.93 -5.953 1 83.44 52 PRO A CA 1
ATOM 346 C C . PRO A 1 52 ? 19.812 9.578 -4.473 1 83.44 52 PRO A C 1
ATOM 348 O O . PRO A 1 52 ? 19.062 10.227 -3.746 1 83.44 52 PRO A O 1
ATOM 351 N N . PRO A 1 53 ? 20.547 8.617 -4.07 1 90.69 53 PRO A N 1
ATOM 352 C CA . PRO A 1 53 ? 20.516 8.242 -2.656 1 90.69 53 PRO A CA 1
ATOM 353 C C . PRO A 1 53 ? 20.969 9.367 -1.733 1 90.69 53 PRO A C 1
ATOM 355 O O . PRO A 1 53 ? 21.797 10.195 -2.125 1 90.69 53 PRO A O 1
ATOM 358 N N . LEU A 1 54 ? 20.453 9.367 -0.548 1 94.62 54 LEU A N 1
ATOM 359 C CA . LEU A 1 54 ? 20.875 10.344 0.455 1 94.62 54 LEU A CA 1
ATOM 360 C C . LEU A 1 54 ? 22.312 10.086 0.902 1 94.62 54 LEU A C 1
ATOM 362 O O . LEU A 1 54 ? 22.734 8.938 1.003 1 94.62 54 LEU A O 1
ATOM 366 N N . GLN A 1 55 ? 23.031 11.188 1.101 1 94.56 55 GLN A N 1
ATOM 367 C CA . GLN A 1 55 ? 24.359 11.156 1.699 1 94.56 55 GLN A CA 1
ATOM 368 C C . GLN A 1 55 ? 24.344 11.789 3.09 1 94.56 55 GLN A C 1
ATOM 370 O O . GLN A 1 55 ? 23.703 12.812 3.307 1 94.56 55 GLN A O 1
ATOM 375 N N . ASP A 1 56 ? 25.047 11.148 3.99 1 93.75 56 ASP A N 1
ATOM 376 C CA . ASP A 1 56 ? 25.109 11.68 5.344 1 93.75 56 ASP A CA 1
ATOM 377 C C . ASP A 1 56 ? 25.766 13.062 5.359 1 93.75 56 ASP A C 1
ATOM 379 O O . ASP A 1 56 ? 26.719 13.312 4.613 1 93.75 56 ASP A O 1
ATOM 383 N N . ASP A 1 57 ? 25.25 13.883 6.219 1 92.81 57 ASP A N 1
ATOM 384 C CA . ASP A 1 57 ? 25.766 15.234 6.406 1 92.81 57 ASP A CA 1
ATOM 385 C C . ASP A 1 57 ? 26.969 15.242 7.336 1 92.81 57 ASP A C 1
ATOM 387 O O . ASP A 1 57 ? 26.859 14.859 8.508 1 92.81 57 ASP A O 1
ATOM 391 N N . PRO A 1 58 ? 28.078 15.68 6.832 1 92.81 58 PRO A N 1
ATOM 392 C CA . PRO A 1 58 ? 29.25 15.742 7.719 1 92.81 58 PRO A CA 1
ATOM 393 C C . PRO A 1 58 ? 28.984 16.562 8.984 1 92.81 58 PRO A C 1
ATOM 395 O O . PRO A 1 58 ? 29.609 16.344 10.016 1 92.81 58 PRO A O 1
ATOM 398 N N . GLN A 1 59 ? 28.047 17.484 8.938 1 91.38 59 GLN A N 1
ATOM 399 C CA . GLN A 1 59 ? 27.719 18.312 10.094 1 91.38 59 GLN A CA 1
ATOM 400 C C . GLN A 1 59 ? 26.656 17.625 10.969 1 91.38 59 GLN A C 1
ATOM 402 O O . GLN A 1 59 ? 26.312 18.141 12.031 1 91.38 59 GLN A O 1
ATOM 407 N N . GLY A 1 60 ? 26.062 16.5 10.539 1 92.06 60 GLY A N 1
ATOM 408 C CA . GLY A 1 60 ? 25.125 15.734 11.328 1 92.06 60 GLY A CA 1
ATOM 409 C C . GLY A 1 60 ? 23.75 16.391 11.453 1 92.06 60 GLY A C 1
ATOM 410 O O . GLY A 1 60 ? 23.078 16.25 12.469 1 92.06 60 GLY A O 1
ATOM 411 N N . ILE A 1 61 ? 23.344 17.156 10.445 1 89.56 61 ILE A N 1
ATOM 412 C CA . ILE A 1 61 ? 22.109 17.906 10.547 1 89.56 61 ILE A CA 1
ATOM 413 C C . ILE A 1 61 ? 21.062 17.312 9.602 1 89.56 61 ILE A C 1
ATOM 415 O O . ILE A 1 61 ? 19.984 16.891 10.039 1 89.56 61 ILE A O 1
ATOM 419 N N . LEU A 1 62 ? 21.391 17.281 8.32 1 92.81 62 LEU A N 1
ATOM 420 C CA . LEU A 1 62 ? 20.438 16.891 7.297 1 92.81 62 LEU A CA 1
ATOM 421 C C . LEU A 1 62 ? 21.125 16.109 6.18 1 92.81 62 LEU A C 1
ATOM 423 O O . LEU A 1 62 ? 21.938 16.672 5.445 1 92.81 62 LEU A O 1
ATOM 427 N N . ALA A 1 63 ? 20.812 14.75 6.055 1 94.81 63 ALA A N 1
ATOM 428 C CA . ALA A 1 63 ? 21.281 13.992 4.902 1 94.81 63 ALA A CA 1
ATOM 429 C C . ALA A 1 63 ? 20.547 14.406 3.635 1 94.81 63 ALA A C 1
ATOM 431 O O . ALA A 1 63 ? 19.312 14.523 3.639 1 94.81 63 ALA A O 1
ATOM 432 N N . LEU A 1 64 ? 21.281 14.688 2.584 1 93.38 64 LEU A N 1
ATOM 433 C CA . LEU A 1 64 ? 20.719 15.156 1.322 1 93.38 64 LEU A CA 1
ATOM 434 C C . LEU A 1 64 ? 21.297 14.367 0.148 1 93.38 64 LEU A C 1
ATOM 436 O O . LEU A 1 64 ? 22.344 13.734 0.268 1 93.38 64 LEU A O 1
ATOM 440 N N . PRO A 1 65 ? 20.516 14.312 -0.992 1 88.25 65 PRO A N 1
ATOM 441 C CA . PRO A 1 65 ? 21.141 13.781 -2.205 1 88.25 65 PRO A CA 1
ATOM 442 C C . PRO A 1 65 ? 22.344 14.617 -2.67 1 88.25 65 PRO A C 1
ATOM 444 O O . PRO A 1 65 ? 22.453 15.789 -2.314 1 88.25 65 PRO A O 1
ATOM 447 N N . ALA A 1 66 ? 23.203 13.984 -3.441 1 89.25 66 ALA A N 1
ATOM 448 C CA . ALA A 1 66 ? 24.328 14.719 -4.012 1 89.25 66 ALA A CA 1
ATOM 449 C C . ALA A 1 66 ? 23.859 15.945 -4.781 1 89.25 66 ALA A C 1
ATOM 451 O O . ALA A 1 66 ? 22.891 15.875 -5.539 1 89.25 66 ALA A O 1
ATOM 452 N N . GLY A 1 67 ? 24.391 17.016 -4.492 1 88.62 67 GLY A N 1
ATOM 453 C CA . GLY A 1 67 ? 24.078 18.234 -5.219 1 88.62 67 GLY A CA 1
ATOM 454 C C . GLY A 1 67 ? 23.094 19.125 -4.492 1 88.62 67 GLY A C 1
ATOM 455 O O . GLY A 1 67 ? 22.938 20.297 -4.84 1 88.62 67 GLY A O 1
ATOM 456 N N . PHE A 1 68 ? 22.453 18.625 -3.48 1 87.25 68 PHE A N 1
ATOM 457 C CA . PHE A 1 68 ? 21.531 19.422 -2.688 1 87.25 68 PHE A CA 1
ATOM 458 C C . PHE A 1 68 ? 22.25 20.078 -1.515 1 87.25 68 PHE A C 1
ATOM 460 O O . PHE A 1 68 ? 23.266 19.578 -1.047 1 87.25 68 PHE A O 1
ATOM 467 N N . SER A 1 69 ? 21.672 21.234 -1.153 1 89.38 69 SER A N 1
ATOM 468 C CA . SER A 1 69 ? 22.203 21.922 0.014 1 89.38 69 SER A CA 1
ATOM 469 C C . SER A 1 69 ? 21.078 22.5 0.868 1 89.38 69 SER A C 1
ATOM 471 O O . SER A 1 69 ? 19.922 22.531 0.447 1 89.38 69 SER A O 1
ATOM 473 N N . TYR A 1 70 ? 21.438 22.859 2.127 1 87.69 70 TYR A N 1
ATOM 474 C CA . TYR A 1 70 ? 20.484 23.516 3.014 1 87.69 70 TYR A CA 1
ATOM 475 C C . TYR A 1 70 ? 21.094 24.734 3.682 1 87.69 70 TYR A C 1
ATOM 477 O O . TYR A 1 70 ? 22.312 24.891 3.705 1 87.69 70 TYR A O 1
ATOM 485 N N . ARG A 1 71 ? 20.203 25.594 4.062 1 88.5 71 ARG A N 1
ATOM 486 C CA . ARG A 1 71 ? 20.562 26.734 4.91 1 88.5 71 ARG A CA 1
ATOM 487 C C . ARG A 1 71 ? 19.656 26.797 6.145 1 88.5 71 ARG A C 1
ATOM 489 O O . ARG A 1 71 ? 18.438 26.672 6.035 1 88.5 71 ARG A O 1
ATOM 496 N N . ILE A 1 72 ? 20.312 27.031 7.305 1 89.88 72 ILE A N 1
ATOM 497 C CA . ILE A 1 72 ? 19.547 27.266 8.523 1 89.88 72 ILE A CA 1
ATOM 498 C C . ILE A 1 72 ? 19.078 28.719 8.578 1 89.88 72 ILE A C 1
ATOM 500 O O . ILE A 1 72 ? 19.891 29.641 8.508 1 89.88 72 ILE A O 1
ATOM 504 N N . VAL A 1 73 ? 17.812 28.922 8.727 1 91.75 73 VAL A N 1
ATOM 505 C CA . VAL A 1 73 ? 17.25 30.266 8.727 1 91.75 73 VAL A CA 1
ATOM 506 C C . VAL A 1 73 ? 17.109 30.766 10.164 1 91.75 73 VAL A C 1
ATOM 508 O O . VAL A 1 73 ? 17.438 31.906 10.469 1 91.75 73 VAL A O 1
ATOM 511 N N . THR A 1 74 ? 16.578 29.969 11.008 1 93.5 74 THR A N 1
ATOM 512 C CA . THR A 1 74 ? 16.469 30.266 12.43 1 93.5 74 THR A CA 1
ATOM 513 C C . THR A 1 74 ? 16.812 29.031 13.266 1 93.5 74 THR A C 1
ATOM 515 O O . THR A 1 74 ? 16.734 27.906 12.781 1 93.5 74 THR A O 1
ATOM 518 N N . ARG A 1 75 ? 17.25 29.266 14.453 1 93.62 75 ARG A N 1
ATOM 519 C CA . ARG A 1 75 ? 17.562 28.203 15.414 1 93.62 75 ARG A CA 1
ATOM 520 C C . ARG A 1 75 ? 17.062 28.562 16.812 1 93.62 75 ARG A C 1
ATOM 522 O O . ARG A 1 75 ? 17.328 29.656 17.312 1 93.62 75 ARG A O 1
ATOM 529 N N . GLU A 1 76 ? 16.375 27.688 17.359 1 94.12 76 GLU A N 1
ATOM 530 C CA . GLU A 1 76 ? 15.852 27.875 18.719 1 94.12 76 GLU A CA 1
ATOM 531 C C . GLU A 1 76 ? 16.938 28.297 19.688 1 94.12 76 GLU A C 1
ATOM 533 O O . GLU A 1 76 ? 18 27.672 19.75 1 94.12 76 GLU A O 1
ATOM 538 N N . GLY A 1 77 ? 16.656 29.297 20.438 1 94.94 77 GLY A N 1
ATOM 539 C CA . GLY A 1 77 ? 17.531 29.688 21.531 1 94.94 77 GLY A CA 1
ATOM 540 C C . GLY A 1 77 ? 18.859 30.25 21.047 1 94.94 77 GLY A C 1
ATOM 541 O O . GLY A 1 77 ? 19.719 30.578 21.875 1 94.94 77 GLY A O 1
ATOM 542 N N . ASP A 1 78 ? 19.031 30.391 19.812 1 94.31 78 ASP A N 1
ATOM 543 C CA . ASP A 1 78 ? 20.312 30.828 19.281 1 94.31 78 ASP A CA 1
ATOM 544 C C . ASP A 1 78 ? 20.156 32.125 18.469 1 94.31 78 ASP A C 1
ATOM 546 O O . ASP A 1 78 ? 20.812 33.125 18.75 1 94.31 78 ASP A O 1
ATOM 550 N N . THR A 1 79 ? 19.281 32.156 17.562 1 96 79 THR A N 1
ATOM 551 C CA . THR A 1 79 ? 19.062 33.344 16.734 1 96 79 THR A CA 1
ATOM 552 C C . THR A 1 79 ? 18.297 34.406 17.516 1 96 79 THR A C 1
ATOM 554 O O . THR A 1 79 ? 17.375 34.094 18.266 1 96 79 THR A O 1
ATOM 557 N N . ASP A 1 80 ? 18.672 35.688 17.266 1 97.62 80 ASP A N 1
ATOM 558 C CA . ASP A 1 80 ? 18 36.812 17.922 1 97.62 80 ASP A CA 1
ATOM 559 C C . ASP A 1 80 ? 16.828 37.344 17.078 1 97.62 80 ASP A C 1
ATOM 561 O O . ASP A 1 80 ? 17 37.656 15.891 1 97.62 80 ASP A O 1
ATOM 565 N N . MET A 1 81 ? 15.742 37.5 17.719 1 98.44 81 MET A N 1
ATOM 566 C CA . MET A 1 81 ? 14.617 38.125 17.016 1 98.44 81 MET A CA 1
ATOM 567 C C . MET A 1 81 ? 14.812 39.625 16.906 1 98.44 81 MET A C 1
ATOM 569 O O . MET A 1 81 ? 15.578 40.219 17.672 1 98.44 81 MET A O 1
ATOM 573 N N . SER A 1 82 ? 14.172 40.156 16.031 1 98.25 82 SER A N 1
ATOM 574 C CA . SER A 1 82 ? 14.242 41.594 15.805 1 98.25 82 SER A CA 1
ATOM 575 C C . SER A 1 82 ? 13.602 42.375 16.953 1 98.25 82 SER A C 1
ATOM 577 O O . SER A 1 82 ? 12.812 41.812 17.719 1 98.25 82 SER A O 1
ATOM 579 N N . PHE A 1 83 ? 14.055 43.719 17.062 1 97.69 83 PHE A N 1
ATOM 580 C CA . PHE A 1 83 ? 13.43 44.719 17.922 1 97.69 83 PHE A CA 1
ATOM 581 C C . PHE A 1 83 ? 13.539 44.312 19.391 1 97.69 83 PHE A C 1
ATOM 583 O O . PHE A 1 83 ? 12.672 44.656 20.203 1 97.69 83 PHE A O 1
ATOM 590 N N . GLY A 1 84 ? 14.469 43.5 19.672 1 97.56 84 GLY A N 1
ATOM 591 C CA . GLY A 1 84 ? 14.75 43.156 21.047 1 97.56 84 GLY A CA 1
ATOM 592 C C . GLY A 1 84 ? 13.734 42.188 21.641 1 97.56 84 GLY A C 1
ATOM 593 O O . GLY A 1 84 ? 13.516 42.156 22.844 1 97.56 84 GLY A O 1
ATOM 594 N N . GLN A 1 85 ? 13.133 41.344 20.781 1 98.25 85 GLN A N 1
ATOM 595 C CA . GLN A 1 85 ? 12.039 40.469 21.234 1 98.25 85 GLN A CA 1
ATOM 596 C C . GLN A 1 85 ? 12.57 39.156 21.797 1 98.25 85 GLN A C 1
ATOM 598 O O . GLN A 1 85 ? 11.789 38.25 22.078 1 98.25 85 GLN A O 1
ATOM 603 N N . GLY A 1 86 ? 13.922 39.062 21.922 1 98 86 GLY A N 1
ATOM 604 C CA . GLY A 1 86 ? 14.508 37.875 22.516 1 98 86 GLY A CA 1
ATOM 605 C C . GLY A 1 86 ? 15.008 36.875 21.5 1 98 86 GLY A C 1
ATOM 606 O O . GLY A 1 86 ? 15.398 37.25 20.391 1 98 86 GLY A O 1
ATOM 607 N N . LYS A 1 87 ? 15.117 35.594 21.922 1 98 87 LYS A N 1
ATOM 608 C CA . LYS A 1 87 ? 15.625 34.5 21.078 1 98 87 LYS A CA 1
ATOM 609 C C . LYS A 1 87 ? 14.5 33.844 20.297 1 98 87 LYS A C 1
ATOM 611 O O . LYS A 1 87 ? 13.336 33.875 20.703 1 98 87 LYS A O 1
ATOM 616 N N . THR A 1 88 ? 14.898 33.188 19.219 1 97.62 88 THR A N 1
ATOM 617 C CA . THR A 1 88 ? 13.93 32.406 18.469 1 97.62 88 THR A CA 1
ATOM 618 C C . THR A 1 88 ? 13.266 31.359 19.359 1 97.62 88 THR A C 1
ATOM 620 O O . THR A 1 88 ? 13.953 30.594 20.031 1 97.62 88 THR A O 1
ATOM 623 N N . PRO A 1 89 ? 11.914 31.297 19.359 1 98 89 PRO A N 1
ATOM 624 C CA . PRO A 1 89 ? 11.203 30.312 20.172 1 98 89 PRO A CA 1
ATOM 625 C C . PRO A 1 89 ? 11.43 28.875 19.688 1 98 89 PRO A C 1
ATOM 627 O O . PRO A 1 89 ? 11.875 28.656 18.562 1 98 89 PRO A O 1
ATOM 630 N N . ALA A 1 90 ? 10.992 27.938 20.578 1 96.19 90 ALA A N 1
ATOM 631 C CA . ALA A 1 90 ? 11.227 26.516 20.344 1 96.19 90 ALA A CA 1
ATOM 632 C C . ALA A 1 90 ? 10.047 25.875 19.609 1 96.19 90 ALA A C 1
ATOM 634 O O . ALA A 1 90 ? 9.07 26.547 19.281 1 96.19 90 ALA A O 1
ATOM 635 N N . TYR A 1 91 ? 10.18 24.578 19.281 1 94.69 91 TYR A N 1
ATOM 636 C CA . TYR A 1 91 ? 9.148 23.688 18.766 1 94.69 91 TYR A CA 1
ATOM 637 C C . TYR A 1 91 ? 8.57 24.219 17.469 1 94.69 91 TYR A C 1
ATOM 639 O O . TYR A 1 91 ? 7.355 24.359 17.328 1 94.69 91 TYR A O 1
ATOM 647 N N . HIS A 1 92 ? 9.539 24.406 16.547 1 93.44 92 HIS A N 1
ATOM 648 C CA . HIS A 1 92 ? 9.133 24.75 15.18 1 93.44 92 HIS A CA 1
ATOM 649 C C . HIS A 1 92 ? 8.164 23.719 14.617 1 93.44 92 HIS A C 1
ATOM 651 O O . HIS A 1 92 ? 8.359 22.516 14.789 1 93.44 92 HIS A O 1
ATOM 657 N N . ASP A 1 93 ? 7.125 24.234 14.047 1 94.75 93 ASP A N 1
ATOM 658 C CA . ASP A 1 93 ? 6.168 23.328 13.43 1 94.75 93 ASP A CA 1
ATOM 659 C C . ASP A 1 93 ? 5.676 23.875 12.086 1 94.75 93 ASP A C 1
ATOM 661 O O . ASP A 1 93 ? 6.477 24.281 11.25 1 94.75 93 ASP A O 1
ATOM 665 N N . GLY A 1 94 ? 4.387 23.781 11.797 1 94.56 94 GLY A N 1
ATOM 666 C CA . GLY A 1 94 ? 3.9 24.234 10.508 1 94.56 94 GLY A CA 1
ATOM 667 C C . GLY A 1 94 ? 4.441 25.609 10.109 1 94.56 94 GLY A C 1
ATOM 668 O O . GLY A 1 94 ? 4.535 26.5 10.945 1 94.56 94 GLY A O 1
ATOM 669 N N . THR A 1 95 ? 4.824 25.734 8.875 1 94.5 95 THR A N 1
ATOM 670 C CA . THR A 1 95 ? 5.445 26.938 8.328 1 94.5 95 THR A CA 1
ATOM 671 C C . THR A 1 95 ? 4.91 27.234 6.93 1 94.5 95 THR A C 1
ATOM 673 O O . THR A 1 95 ? 4.723 26.328 6.125 1 94.5 95 THR A O 1
ATOM 676 N N . GLY A 1 96 ? 4.586 28.531 6.715 1 95.12 96 GLY A N 1
ATOM 677 C CA . GLY A 1 96 ? 4.094 28.922 5.398 1 95.12 96 GLY A CA 1
ATOM 678 C C . GLY A 1 96 ? 4.828 30.109 4.812 1 95.12 96 GLY A C 1
ATOM 679 O O . GLY A 1 96 ? 5.145 31.062 5.523 1 95.12 96 GLY A O 1
ATOM 680 N N . VAL A 1 97 ? 5.191 30.016 3.535 1 94.06 97 VAL A N 1
ATOM 681 C CA . VAL A 1 97 ? 5.656 31.188 2.791 1 94.06 97 VAL A CA 1
ATOM 682 C C . VAL A 1 97 ? 4.461 32 2.322 1 94.06 97 VAL A C 1
ATOM 684 O O . VAL A 1 97 ? 3.656 31.547 1.511 1 94.06 97 VAL A O 1
ATOM 687 N N . VAL A 1 98 ? 4.402 33.25 2.758 1 96.62 98 VAL A N 1
ATOM 688 C CA . VAL A 1 98 ? 3.203 34.031 2.482 1 96.62 98 VAL A CA 1
ATOM 689 C C . VAL A 1 98 ? 3.52 35.094 1.457 1 96.62 98 VAL A C 1
ATOM 691 O O . VAL A 1 98 ? 2.611 35.75 0.921 1 96.62 98 VAL A O 1
ATOM 694 N N . ALA A 1 99 ? 4.805 35.312 1.223 1 95 99 ALA A N 1
ATOM 695 C CA . ALA A 1 99 ? 5.242 36.219 0.166 1 95 99 ALA A CA 1
ATOM 696 C C . ALA A 1 99 ? 6.605 35.812 -0.382 1 95 99 ALA A C 1
ATOM 698 O O . ALA A 1 99 ? 7.473 35.344 0.369 1 95 99 ALA A O 1
ATOM 699 N N . ALA A 1 100 ? 6.688 35.906 -1.685 1 89.38 100 ALA A N 1
ATOM 700 C CA . ALA A 1 100 ? 7.934 35.625 -2.387 1 89.38 100 ALA A CA 1
ATOM 701 C C . ALA A 1 100 ? 8.164 36.625 -3.52 1 89.38 100 ALA A C 1
ATOM 703 O O . ALA A 1 100 ? 7.316 36.781 -4.398 1 89.38 100 ALA A O 1
ATOM 704 N N . ASN A 1 101 ? 9.227 37.438 -3.391 1 89.81 101 ASN A N 1
ATOM 705 C CA . ASN A 1 101 ? 9.641 38.375 -4.426 1 89.81 101 ASN A CA 1
ATOM 706 C C . ASN A 1 101 ? 11.133 38.25 -4.73 1 89.81 101 ASN A C 1
ATOM 708 O O . ASN A 1 101 ? 11.969 38.625 -3.902 1 89.81 101 ASN A O 1
ATOM 712 N N . ARG A 1 102 ? 11.617 38 -5.914 1 85.31 102 ARG A N 1
ATOM 713 C CA . ARG A 1 102 ? 13.008 37.781 -6.316 1 85.31 102 ARG A CA 1
ATOM 714 C C . ARG A 1 102 ? 13.742 36.906 -5.312 1 85.31 102 ARG A C 1
ATOM 716 O O . ARG A 1 102 ? 14.797 37.281 -4.805 1 85.31 102 ARG A O 1
ATOM 723 N N . ASN A 1 103 ? 13.117 35.938 -4.848 1 83.62 103 ASN A N 1
ATOM 724 C CA . ASN A 1 103 ? 13.625 34.906 -3.955 1 83.62 103 ASN A CA 1
ATOM 725 C C . ASN A 1 103 ? 13.719 35.406 -2.516 1 83.62 103 ASN A C 1
ATOM 727 O O . ASN A 1 103 ? 14.242 34.719 -1.645 1 83.62 103 ASN A O 1
ATOM 731 N N . ARG A 1 104 ? 13.25 36.625 -2.361 1 92.75 104 ARG A N 1
ATOM 732 C CA . ARG A 1 104 ? 13.07 37.062 -0.989 1 92.75 104 ARG A CA 1
ATOM 733 C C . ARG A 1 104 ? 11.75 36.562 -0.413 1 92.75 104 ARG A C 1
ATOM 735 O O . ARG A 1 104 ? 10.703 36.688 -1.039 1 92.75 104 ARG A O 1
ATOM 742 N N . LEU A 1 105 ? 11.875 35.938 0.799 1 93.81 105 LEU A N 1
ATOM 743 C CA . LEU A 1 105 ? 10.695 35.25 1.329 1 93.81 105 LEU A CA 1
ATOM 744 C C . LEU A 1 105 ? 10.211 35.938 2.611 1 93.81 105 LEU A C 1
ATOM 746 O O . LEU A 1 105 ? 11.016 36.469 3.379 1 93.81 105 LEU A O 1
ATOM 750 N N . THR A 1 106 ? 8.93 36.031 2.748 1 97.19 106 THR A N 1
ATOM 751 C CA . THR A 1 106 ? 8.289 36.188 4.047 1 97.19 106 THR A CA 1
ATOM 752 C C . THR A 1 106 ? 7.668 34.875 4.52 1 97.19 106 THR A C 1
ATOM 754 O O . THR A 1 106 ? 6.805 34.312 3.844 1 97.19 106 THR A O 1
ATOM 757 N N . ILE A 1 107 ? 8.18 34.406 5.656 1 96.38 107 ILE A N 1
ATOM 758 C CA . ILE A 1 107 ? 7.828 33.125 6.195 1 96.38 107 ILE A CA 1
ATOM 759 C C . ILE A 1 107 ? 7.133 33.281 7.543 1 96.38 107 ILE A C 1
ATOM 761 O O . ILE A 1 107 ? 7.559 34.094 8.367 1 96.38 107 ILE A O 1
ATOM 765 N N . ILE A 1 108 ? 6.035 32.656 7.73 1 98.31 108 ILE A N 1
ATOM 766 C CA . ILE A 1 108 ? 5.422 32.594 9.055 1 98.31 108 ILE A CA 1
ATOM 767 C C . ILE A 1 108 ? 5.574 31.219 9.656 1 98.31 108 ILE A C 1
ATOM 769 O O . ILE A 1 108 ? 5.211 30.219 9.023 1 98.31 108 ILE A O 1
ATOM 773 N N . GLN A 1 109 ? 6.117 31.125 10.836 1 97.75 109 GLN A N 1
ATOM 774 C CA . GLN A 1 109 ? 6.504 29.875 11.484 1 97.75 109 GLN A CA 1
ATOM 775 C C . GLN A 1 109 ? 5.699 29.656 12.758 1 97.75 109 GLN A C 1
ATOM 777 O O . GLN A 1 109 ? 5.684 30.516 13.648 1 97.75 109 GLN A O 1
ATOM 782 N N . ASN A 1 110 ? 5.051 28.5 12.859 1 98.19 110 ASN A N 1
ATOM 783 C CA . ASN A 1 110 ? 4.387 28.078 14.086 1 98.19 110 ASN A CA 1
ATOM 784 C C . ASN A 1 110 ? 5.387 27.609 15.141 1 98.19 110 ASN A C 1
ATOM 786 O O . ASN A 1 110 ? 6.434 27.047 14.797 1 98.19 110 ASN A O 1
ATOM 790 N N . HIS A 1 111 ? 5.039 27.844 16.344 1 98.06 111 HIS A N 1
ATOM 791 C CA . HIS A 1 111 ? 5.691 27.25 17.5 1 98.06 111 HIS A CA 1
ATOM 792 C C . HIS A 1 111 ? 4.688 26.484 18.359 1 98.06 111 HIS A C 1
ATOM 794 O O . HIS A 1 111 ? 3.791 27.094 18.953 1 98.06 111 HIS A O 1
ATOM 800 N N . GLU A 1 112 ? 4.871 25.172 18.453 1 97.44 112 GLU A N 1
ATOM 801 C CA . GLU A 1 112 ? 3.857 24.312 19.031 1 97.44 112 GLU A CA 1
ATOM 802 C C . GLU A 1 112 ? 4.148 24.031 20.516 1 97.44 112 GLU A C 1
ATOM 804 O O . GLU A 1 112 ? 4.688 22.984 20.859 1 97.44 112 GLU A O 1
ATOM 809 N N . MET A 1 113 ? 3.633 25 21.391 1 97.75 113 MET A N 1
ATOM 810 C CA . MET A 1 113 ? 3.979 24.844 22.797 1 97.75 113 MET A CA 1
ATOM 811 C C . MET A 1 113 ? 2.801 25.234 23.688 1 97.75 113 MET A C 1
ATOM 813 O O . MET A 1 113 ? 1.912 25.969 23.266 1 97.75 113 MET A O 1
ATOM 817 N N . SER A 1 114 ? 2.863 24.672 24.875 1 98 114 SER A N 1
ATOM 818 C CA . SER A 1 114 ? 2.076 25.156 26.016 1 98 114 SER A CA 1
ATOM 819 C C . SER A 1 114 ? 2.896 26.062 26.922 1 98 114 SER A C 1
ATOM 821 O O . SER A 1 114 ? 4.109 26.188 26.75 1 98 114 SER A O 1
ATOM 823 N N . PRO A 1 115 ? 2.234 26.688 27.844 1 98.06 115 PRO A N 1
ATOM 824 C CA . PRO A 1 115 ? 2.98 27.641 28.672 1 98.06 115 PRO A CA 1
ATOM 825 C C . PRO A 1 115 ? 4.188 27.016 29.359 1 98.06 115 PRO A C 1
ATOM 827 O O . PRO A 1 115 ? 4.062 25.969 30 1 98.06 115 PRO A O 1
ATOM 830 N N . HIS A 1 116 ? 5.379 27.578 29.172 1 96.69 116 HIS A N 1
ATOM 831 C CA . HIS A 1 116 ? 6.633 27.281 29.844 1 96.69 116 HIS A CA 1
ATOM 832 C C . HIS A 1 116 ? 7.098 25.859 29.547 1 96.69 116 HIS A C 1
ATOM 834 O O . HIS A 1 116 ? 7.848 25.266 30.312 1 96.69 116 HIS A O 1
ATOM 840 N N . MET A 1 117 ? 6.594 25.328 28.469 1 95.12 117 MET A N 1
ATOM 841 C CA . MET A 1 117 ? 7.086 24.047 27.984 1 95.12 117 MET A CA 1
ATOM 842 C C . MET A 1 117 ? 8.57 24.125 27.641 1 95.12 117 MET A C 1
ATOM 844 O O . MET A 1 117 ? 9.289 23.125 27.75 1 95.12 117 MET A O 1
ATOM 848 N N . SER A 1 118 ? 9.055 25.203 27.25 1 94.56 118 SER A N 1
ATOM 849 C CA . SER A 1 118 ? 10.445 25.547 26.953 1 94.56 118 SER A CA 1
ATOM 850 C C . SER A 1 118 ? 10.828 26.891 27.547 1 94.56 118 SER A C 1
ATOM 852 O O . SER A 1 118 ? 9.977 27.75 27.766 1 94.56 118 SER A O 1
ATOM 854 N N . PRO A 1 119 ? 12.188 26.984 27.844 1 94.88 119 PRO A N 1
ATOM 855 C CA . PRO A 1 119 ? 12.625 28.328 28.266 1 94.88 119 PRO A CA 1
ATOM 856 C C . PRO A 1 119 ? 12.453 29.375 27.156 1 94.88 119 PRO A C 1
ATOM 858 O O . PRO A 1 119 ? 12.422 30.578 27.438 1 94.88 119 PRO A O 1
ATOM 861 N N . PHE A 1 120 ? 12.344 28.891 25.922 1 97 120 PHE A N 1
ATOM 862 C CA . PHE A 1 120 ? 12.227 29.797 24.781 1 97 120 PHE A CA 1
ATOM 863 C C . PHE A 1 120 ? 10.844 29.703 24.172 1 97 120 PHE A C 1
ATOM 865 O O . PHE A 1 120 ? 10.695 29.312 23 1 97 120 PHE A O 1
ATOM 872 N N . GLY A 1 121 ? 9.805 30.125 24.953 1 97.56 121 GLY A N 1
ATOM 873 C CA . GLY A 1 121 ? 8.461 30.266 24.406 1 97.56 121 GLY A CA 1
ATOM 874 C C . GLY A 1 121 ? 8.266 31.562 23.625 1 97.56 121 GLY A C 1
ATOM 875 O O . GLY A 1 121 ? 9.148 32.438 23.609 1 97.56 121 GLY A O 1
ATOM 876 N N . VAL A 1 122 ? 7.133 31.672 22.984 1 98.81 122 VAL A N 1
ATOM 877 C CA . VAL A 1 122 ? 6.852 32.906 22.266 1 98.81 122 VAL A CA 1
ATOM 878 C C . VAL A 1 122 ? 6.527 34.031 23.25 1 98.81 122 VAL A C 1
ATOM 880 O O . VAL A 1 122 ? 5.57 33.938 24.031 1 98.81 122 VAL A O 1
ATOM 883 N N . PRO A 1 123 ? 7.277 35.062 23.219 1 98.62 123 PRO A N 1
ATOM 884 C CA . PRO A 1 123 ? 7.016 36.125 24.188 1 98.62 123 PRO A CA 1
ATOM 885 C C . PRO A 1 123 ? 5.754 36.938 23.875 1 98.62 123 PRO A C 1
ATOM 887 O O . PRO A 1 123 ? 5.402 37.094 22.703 1 98.62 123 PRO A O 1
ATOM 890 N N . HIS A 1 124 ? 5.109 37.438 24.969 1 98.62 124 HIS A N 1
ATOM 891 C CA . HIS A 1 124 ? 4.008 38.375 24.781 1 98.62 124 HIS A CA 1
ATOM 892 C C . HIS A 1 124 ? 4.516 39.75 24.297 1 98.62 124 HIS A C 1
ATOM 894 O O . HIS A 1 124 ? 5.238 40.438 25.016 1 98.62 124 HIS A O 1
ATOM 900 N N . VAL A 1 125 ? 4.234 40.031 23.109 1 98.69 125 VAL A N 1
ATOM 901 C CA . VAL A 1 125 ? 4.551 41.344 22.516 1 98.69 125 VAL A CA 1
ATOM 902 C C . VAL A 1 125 ? 3.262 42.125 22.25 1 98.69 125 VAL A C 1
ATOM 904 O O . VAL A 1 125 ? 2.283 41.531 21.75 1 98.69 125 VAL A O 1
ATOM 907 N N . ALA A 1 126 ? 3.283 43.438 22.594 1 98.06 126 ALA A N 1
ATOM 908 C CA . ALA A 1 126 ? 2.096 44.25 22.375 1 98.06 126 ALA A CA 1
ATOM 909 C C . ALA A 1 126 ? 1.584 44.125 20.953 1 98.06 126 ALA A C 1
ATOM 911 O O . ALA A 1 126 ? 2.365 44.188 20 1 98.06 126 ALA A O 1
ATOM 912 N N . GLY A 1 127 ? 0.332 43.875 20.812 1 98.44 127 GLY A N 1
ATOM 913 C CA . GLY A 1 127 ? -0.307 43.781 19.516 1 98.44 127 GLY A CA 1
ATOM 914 C C . GLY A 1 127 ? -0.486 42.344 19.062 1 98.44 127 GLY A C 1
ATOM 915 O O . GLY A 1 127 ? -1.243 42.062 18.125 1 98.44 127 GLY A O 1
ATOM 916 N N . THR A 1 128 ? 0.112 41.375 19.734 1 98.88 128 THR A N 1
ATOM 917 C CA . THR A 1 128 ? 0.143 40.031 19.219 1 98.88 128 THR A CA 1
ATOM 918 C C . THR A 1 128 ? -0.555 39.062 20.172 1 98.88 128 THR A C 1
ATOM 920 O O . THR A 1 128 ? -0.758 37.906 19.859 1 98.88 128 THR A O 1
ATOM 923 N N . VAL A 1 129 ? -0.992 39.5 21.375 1 98.94 129 VAL A N 1
ATOM 924 C CA . VAL A 1 129 ? -1.396 38.594 22.469 1 98.94 129 VAL A CA 1
ATOM 925 C C . VAL A 1 129 ? -2.871 38.25 22.312 1 98.94 129 VAL A C 1
ATOM 927 O O . VAL A 1 129 ? -3.74 39.125 22.328 1 98.94 129 VAL A O 1
ATOM 930 N N . TYR A 1 130 ? -3.154 37.031 22.156 1 98.88 130 TYR A N 1
ATOM 931 C CA . TYR A 1 130 ? -4.523 36.531 22.203 1 98.88 130 TYR A CA 1
ATOM 932 C C . TYR A 1 130 ? -4.973 36.281 23.656 1 98.88 130 TYR A C 1
ATOM 934 O O . TYR A 1 130 ? -5.902 36.938 24.125 1 98.88 130 TYR A O 1
ATOM 942 N N . ASP A 1 131 ? -4.32 35.406 24.359 1 98.94 131 ASP A N 1
ATOM 943 C CA . ASP A 1 131 ? -4.633 35.062 25.734 1 98.94 131 ASP A CA 1
ATOM 944 C C . ASP A 1 131 ? -3.496 35.469 26.672 1 98.94 131 ASP A C 1
ATOM 946 O O . ASP A 1 131 ? -2.459 34.781 26.719 1 98.94 131 ASP A O 1
ATOM 950 N N . PRO A 1 132 ? -3.643 36.5 27.438 1 98.56 132 PRO A N 1
ATOM 951 C CA . PRO A 1 132 ? -2.604 36.875 28.406 1 98.56 132 PRO A CA 1
ATOM 952 C C . PRO A 1 132 ? -2.328 35.75 29.422 1 98.56 132 PRO A C 1
ATOM 954 O O . PRO A 1 132 ? -1.259 35.719 30.031 1 98.56 132 PRO A O 1
ATOM 957 N N . GLY A 1 133 ? -3.277 34.812 29.562 1 98.69 133 GLY A N 1
ATOM 958 C CA . GLY A 1 133 ? -3.137 33.719 30.516 1 98.69 133 GLY A CA 1
ATOM 959 C C . GLY A 1 133 ? -2.268 32.594 30 1 98.69 133 GLY A C 1
ATOM 960 O O . GLY A 1 133 ? -2.004 31.625 30.719 1 98.69 133 GLY A O 1
ATOM 961 N N . ALA A 1 134 ? -1.737 32.656 28.844 1 98.69 134 ALA A N 1
ATOM 962 C CA . ALA A 1 134 ? -0.861 31.672 28.234 1 98.69 134 ALA A CA 1
ATOM 963 C C . ALA A 1 134 ? 0.513 32.25 27.938 1 98.69 134 ALA A C 1
ATOM 965 O O . ALA A 1 134 ? 0.909 32.344 26.766 1 98.69 134 ALA A O 1
ATOM 966 N N . PRO A 1 135 ? 1.25 32.625 28.938 1 97.94 135 PRO A N 1
ATOM 967 C CA . PRO A 1 135 ? 2.574 33.219 28.734 1 97.94 135 PRO A CA 1
ATOM 968 C C . PRO A 1 135 ? 3.613 32.188 28.297 1 97.94 135 PRO A C 1
ATOM 970 O O . PRO A 1 135 ? 3.553 31.016 28.719 1 97.94 135 PRO A O 1
ATOM 973 N N . ASN A 1 136 ? 4.594 32.625 27.531 1 97.69 136 ASN A N 1
ATOM 974 C CA . ASN A 1 136 ? 5.707 31.781 27.125 1 97.69 136 ASN A CA 1
ATOM 975 C C . ASN A 1 136 ? 5.219 30.453 26.531 1 97.69 136 ASN A C 1
ATOM 977 O O . ASN A 1 136 ? 5.711 29.391 26.891 1 97.69 136 ASN A O 1
ATOM 981 N N . ALA A 1 137 ? 4.18 30.547 25.781 1 98.31 137 ALA A N 1
ATOM 982 C CA . ALA A 1 137 ? 3.512 29.391 25.188 1 98.31 137 ALA A CA 1
ATOM 983 C C . ALA A 1 137 ? 3.742 29.344 23.672 1 98.31 137 ALA A C 1
ATOM 985 O O . ALA A 1 137 ? 4.855 29.594 23.203 1 98.31 137 ALA A O 1
ATOM 986 N N . GLY A 1 138 ? 2.748 28.906 23 1 98.06 138 GLY A N 1
ATOM 987 C CA . GLY A 1 138 ? 2.826 28.844 21.547 1 98.06 138 GLY A CA 1
ATOM 988 C C . GLY A 1 138 ? 2.604 30.188 20.875 1 98.06 138 GLY A C 1
ATOM 989 O O . GLY A 1 138 ? 2.449 31.203 21.547 1 98.06 138 GLY A O 1
ATOM 990 N N . GLY A 1 139 ? 2.605 30.219 19.625 1 98.81 139 GLY A N 1
ATOM 991 C CA . GLY A 1 139 ? 2.482 31.391 18.766 1 98.81 139 GLY A CA 1
ATOM 992 C C . GLY A 1 139 ? 3.143 31.203 17.406 1 98.81 139 GLY A C 1
ATOM 993 O O . GLY A 1 139 ? 3.357 30.078 16.969 1 98.81 139 GLY A O 1
ATOM 994 N N . CYS A 1 140 ? 3.33 32.375 16.766 1 98.88 140 CYS A N 1
ATOM 995 C CA . CYS A 1 140 ? 3.994 32.375 15.461 1 98.88 140 CYS A CA 1
ATOM 996 C C . CYS A 1 140 ? 5.004 33.531 15.375 1 98.88 140 CYS A C 1
ATOM 998 O O . CYS A 1 140 ? 4.828 34.562 16.016 1 98.88 140 CYS A O 1
ATOM 1000 N N . THR A 1 141 ? 6.016 33.281 14.633 1 98.81 141 THR A N 1
ATOM 1001 C CA . THR A 1 141 ? 6.941 34.344 14.25 1 98.81 141 THR A CA 1
ATOM 1002 C C . THR A 1 141 ? 6.898 34.594 12.75 1 98.81 141 THR A C 1
ATOM 1004 O O . THR A 1 141 ? 6.621 33.688 11.969 1 98.81 141 THR A O 1
ATOM 1007 N N . VAL A 1 142 ? 7.098 35.844 12.375 1 98.75 142 VAL A N 1
ATOM 1008 C CA . VAL A 1 142 ? 7.273 36.25 10.984 1 98.75 142 VAL A CA 1
ATOM 1009 C C . VAL A 1 142 ? 8.766 36.375 10.664 1 98.75 142 VAL A C 1
ATOM 1011 O O . VAL A 1 142 ? 9.5 37.062 11.383 1 98.75 142 VAL A O 1
ATOM 1014 N N . ILE A 1 143 ? 9.195 35.688 9.617 1 97.88 143 ILE A N 1
ATOM 1015 C CA . ILE A 1 143 ? 10.602 35.656 9.234 1 97.88 143 ILE A CA 1
ATOM 1016 C C . ILE A 1 143 ? 10.766 36.188 7.816 1 97.88 143 ILE A C 1
ATOM 1018 O O . ILE A 1 143 ? 9.969 35.875 6.93 1 97.88 143 ILE A O 1
ATOM 1022 N N . THR A 1 144 ? 11.805 37.031 7.594 1 97.38 144 THR A N 1
ATOM 1023 C CA . THR A 1 144 ? 12.156 37.5 6.25 1 97.38 144 THR A CA 1
ATOM 1024 C C . THR A 1 144 ? 13.562 37.031 5.875 1 97.38 144 THR A C 1
ATOM 1026 O O . THR A 1 144 ? 14.43 36.875 6.738 1 97.38 144 THR A O 1
ATOM 1029 N N . THR A 1 145 ? 13.719 36.719 4.629 1 94.25 145 THR A N 1
ATOM 1030 C CA . THR A 1 145 ? 15.023 36.312 4.102 1 94.25 145 THR A CA 1
ATOM 1031 C C . THR A 1 145 ? 15.398 37.188 2.895 1 94.25 145 THR A C 1
ATOM 1033 O O . THR A 1 145 ? 14.531 37.812 2.289 1 94.25 145 THR A O 1
ATOM 1036 N N . ASP A 1 146 ? 16.688 37.219 2.52 1 95.38 146 ASP A N 1
ATOM 1037 C CA . ASP A 1 146 ? 17.125 37.812 1.257 1 95.38 146 ASP A CA 1
ATOM 1038 C C . ASP A 1 146 ? 17.047 36.812 0.119 1 95.38 146 ASP A C 1
ATOM 1040 O O . ASP A 1 146 ? 16.469 35.719 0.278 1 95.38 146 ASP A O 1
ATOM 1044 N N . GLY A 1 147 ? 17.547 37.188 -1.011 1 88.75 147 GLY A N 1
ATOM 1045 C CA . GLY A 1 147 ? 17.422 36.375 -2.201 1 88.75 147 GLY A CA 1
ATOM 1046 C C . GLY A 1 147 ? 18.266 35.094 -2.133 1 88.75 147 GLY A C 1
ATOM 1047 O O . GLY A 1 147 ? 18.047 34.156 -2.912 1 88.75 147 GLY A O 1
ATOM 1048 N N . ASP A 1 148 ? 19.188 35.062 -1.209 1 89.12 148 ASP A N 1
ATOM 1049 C CA . ASP A 1 148 ? 20.062 33.906 -1.043 1 89.12 148 ASP A CA 1
ATOM 1050 C C . ASP A 1 148 ? 19.609 33.031 0.13 1 89.12 148 ASP A C 1
ATOM 1052 O O . ASP A 1 148 ? 20.312 32.094 0.53 1 89.12 148 ASP A O 1
ATOM 1056 N N . GLY A 1 149 ? 18.484 33.375 0.752 1 88.38 149 GLY A N 1
ATOM 1057 C CA . GLY A 1 149 ? 17.906 32.562 1.817 1 88.38 149 GLY A CA 1
ATOM 1058 C C . GLY A 1 149 ? 18.422 32.938 3.195 1 88.38 149 GLY A C 1
ATOM 1059 O O . GLY A 1 149 ? 18.062 32.312 4.191 1 88.38 149 GLY A O 1
ATOM 1060 N N . LYS A 1 150 ? 19.188 33.969 3.227 1 93 150 LYS A N 1
ATOM 1061 C CA . LYS A 1 150 ? 19.688 34.438 4.52 1 93 150 LYS A CA 1
ATOM 1062 C C . LYS A 1 150 ? 18.625 35.219 5.266 1 93 150 LYS A C 1
ATOM 1064 O O . LYS A 1 150 ? 17.969 36.094 4.684 1 93 150 LYS A O 1
ATOM 1069 N N . ARG A 1 151 ? 18.516 34.969 6.512 1 95.38 151 ARG A N 1
ATOM 1070 C CA . ARG A 1 151 ? 17.531 35.656 7.344 1 95.38 151 ARG A CA 1
ATOM 1071 C C . ARG A 1 151 ? 17.828 37.125 7.43 1 95.38 151 ARG A C 1
ATOM 1073 O O . ARG A 1 151 ? 18.984 37.531 7.648 1 95.38 151 ARG A O 1
ATOM 1080 N N . THR A 1 152 ? 16.812 38 7.281 1 97.38 152 THR A N 1
ATOM 1081 C CA . THR A 1 152 ? 16.969 39.438 7.398 1 97.38 152 THR A CA 1
ATOM 1082 C C . THR A 1 152 ? 16.172 39.969 8.586 1 97.38 152 THR A C 1
ATOM 1084 O O . THR A 1 152 ? 16.375 41.094 9.023 1 97.38 152 THR A O 1
ATOM 1087 N N . GLY A 1 153 ? 15.273 39.125 9.102 1 98.06 153 GLY A N 1
ATOM 1088 C CA . GLY A 1 153 ? 14.484 39.531 10.258 1 98.06 153 GLY A CA 1
ATOM 1089 C C . GLY A 1 153 ? 13.602 38.438 10.797 1 98.06 153 GLY A C 1
ATOM 1090 O O . GLY A 1 153 ? 13.344 37.438 10.102 1 98.06 153 GLY A O 1
ATOM 1091 N N . GLU A 1 154 ? 13.203 38.594 12.023 1 98.56 154 GLU A N 1
ATOM 1092 C CA . GLU A 1 154 ? 12.25 37.719 12.703 1 98.56 154 GLU A CA 1
ATOM 1093 C C . GLU A 1 154 ? 11.547 38.469 13.836 1 98.56 154 GLU A C 1
ATOM 1095 O O . GLU A 1 154 ? 12.195 39.125 14.656 1 98.56 154 GLU A O 1
ATOM 1100 N N . TRP A 1 155 ? 10.227 38.406 13.883 1 98.88 155 TRP A N 1
ATOM 1101 C CA . TRP A 1 155 ? 9.484 39.031 14.977 1 98.88 155 TRP A CA 1
ATOM 1102 C C . TRP A 1 155 ? 8.195 38.25 15.258 1 98.88 155 TRP A C 1
ATOM 1104 O O . TRP A 1 155 ? 7.785 37.406 14.461 1 98.88 155 TRP A O 1
ATOM 1114 N N . VAL A 1 156 ? 7.539 38.531 16.406 1 98.88 156 VAL A N 1
ATOM 1115 C CA . VAL A 1 156 ? 6.344 37.812 16.844 1 98.88 156 VAL A CA 1
ATOM 1116 C C . VAL A 1 156 ? 5.148 38.25 16 1 98.88 156 VAL A C 1
ATOM 1118 O O . VAL A 1 156 ? 4.891 39.438 15.852 1 98.88 156 VAL A O 1
ATOM 1121 N N . GLY A 1 157 ? 4.457 37.312 15.414 1 98.88 157 GLY A N 1
ATOM 1122 C CA . GLY A 1 157 ? 3.227 37.562 14.688 1 98.88 157 GLY A CA 1
ATOM 1123 C C . GLY A 1 157 ? 1.98 37.344 15.523 1 98.88 157 GLY A C 1
ATOM 1124 O O . GLY A 1 157 ? 1.021 38.125 15.414 1 98.88 157 GLY A O 1
ATOM 1125 N N . VAL A 1 158 ? 1.93 36.312 16.344 1 98.88 158 VAL A N 1
ATOM 1126 C CA . VAL A 1 158 ? 0.866 36.062 17.312 1 98.88 158 VAL A CA 1
ATOM 1127 C C . VAL A 1 158 ? 1.443 35.375 18.547 1 98.88 158 VAL A C 1
ATOM 1129 O O . VAL A 1 158 ? 2.385 34.594 18.438 1 98.88 158 VAL A O 1
ATOM 1132 N N . SER A 1 159 ? 0.961 35.688 19.734 1 98.88 159 SER A N 1
ATOM 1133 C CA . SER A 1 159 ? 1.357 35.062 21 1 98.88 159 SER A CA 1
ATOM 1134 C C . SER A 1 159 ? 0.145 34.812 21.875 1 98.88 159 SER A C 1
ATOM 1136 O O . SER A 1 159 ? -0.956 35.281 21.594 1 98.88 159 SER A O 1
ATOM 1138 N N . GLY A 1 160 ? 0.343 34 22.875 1 98.88 160 GLY A N 1
ATOM 1139 C CA . GLY A 1 160 ? -0.747 33.656 23.766 1 98.88 160 GLY A CA 1
ATOM 1140 C C . GLY A 1 160 ? -1.655 32.562 23.203 1 98.88 160 GLY A C 1
ATOM 1141 O O . GLY A 1 160 ? -2.736 32.312 23.75 1 98.88 160 GLY A O 1
ATOM 1142 N N . THR A 1 161 ? -1.323 32.031 22.094 1 98.88 161 THR A N 1
ATOM 1143 C CA . THR A 1 161 ? -1.984 30.812 21.594 1 98.88 161 THR A CA 1
ATOM 1144 C C . THR A 1 161 ? -1.285 29.562 22.094 1 98.88 161 THR A C 1
ATOM 1146 O O . THR A 1 161 ? -0.209 29.641 22.688 1 98.88 161 THR A O 1
ATOM 1149 N N . VAL A 1 162 ? -1.964 28.438 21.938 1 98.75 162 VAL A N 1
ATOM 1150 C CA . VAL A 1 162 ? -1.441 27.188 22.484 1 98.75 162 VAL A CA 1
ATOM 1151 C C . VAL A 1 162 ? -1.392 26.125 21.391 1 98.75 162 VAL A C 1
ATOM 1153 O O . VAL A 1 162 ? -2.355 25.953 20.641 1 98.75 162 VAL A O 1
ATOM 1156 N N . ARG A 1 163 ? -0.234 25.422 21.219 1 98.44 163 ARG A N 1
ATOM 1157 C CA . ARG A 1 163 ? -0.011 24.266 20.359 1 98.44 163 ARG A CA 1
ATOM 1158 C C . ARG A 1 163 ? -0.327 24.594 18.906 1 98.44 163 ARG A C 1
ATOM 1160 O O . ARG A 1 163 ? -1.139 23.922 18.281 1 98.44 163 ARG A O 1
ATOM 1167 N N . ASN A 1 164 ? 0.346 25.641 18.453 1 98.62 164 ASN A N 1
ATOM 1168 C CA . ASN A 1 164 ? 0.249 25.953 17.031 1 98.62 164 ASN A CA 1
ATOM 1169 C C . ASN A 1 164 ? 0.947 24.891 16.188 1 98.62 164 ASN A C 1
ATOM 1171 O O . ASN A 1 164 ? 2.154 24.969 15.945 1 98.62 164 ASN A O 1
ATOM 1175 N N . CYS A 1 165 ? 0.257 23.984 15.703 1 96.56 165 CYS A N 1
ATOM 1176 C CA . CYS A 1 165 ? 0.825 22.859 14.977 1 96.56 165 CYS A CA 1
ATOM 1177 C C . CYS A 1 165 ? 1.031 23.203 13.508 1 96.56 165 CYS A C 1
ATOM 1179 O O . CYS A 1 165 ? 2.062 23.766 13.133 1 96.56 165 CYS A O 1
ATOM 1181 N N . ALA A 1 166 ? -0.014 23 12.68 1 97.5 166 ALA A N 1
ATOM 1182 C CA . ALA A 1 166 ? 0.083 23.391 11.273 1 97.5 166 ALA A CA 1
ATOM 1183 C C . ALA A 1 166 ? -0.855 24.562 10.969 1 97.5 166 ALA A C 1
ATOM 1185 O O . ALA A 1 166 ? -1.05 25.453 11.797 1 97.5 166 ALA A O 1
ATOM 1186 N N . GLY A 1 167 ? -1.27 24.734 9.805 1 98.31 167 GLY A N 1
ATOM 1187 C CA . GLY A 1 167 ? -2.1 25.812 9.273 1 98.31 167 GLY A CA 1
ATOM 1188 C C . GLY A 1 167 ? -2.25 25.766 7.77 1 98.31 167 GLY A C 1
ATOM 1189 O O . GLY A 1 167 ? -2.252 24.688 7.172 1 98.31 167 GLY A O 1
ATOM 1190 N N . GLY A 1 168 ? -2.488 26.938 7.262 1 98.25 168 GLY A N 1
ATOM 1191 C CA . GLY A 1 168 ? -2.625 27.047 5.816 1 98.25 168 GLY A CA 1
ATOM 1192 C C . GLY A 1 168 ? -2.352 28.438 5.297 1 98.25 168 GLY A C 1
ATOM 1193 O O . GLY A 1 168 ? -2.73 29.438 5.93 1 98.25 168 GLY A O 1
ATOM 1194 N N . VAL A 1 169 ? -1.634 28.516 4.164 1 97.12 169 VAL A N 1
ATOM 1195 C CA . VAL A 1 169 ? -1.422 29.797 3.49 1 97.12 169 VAL A CA 1
ATOM 1196 C C . VAL A 1 169 ? -2.719 30.25 2.822 1 97.12 169 VAL A C 1
ATOM 1198 O O . VAL A 1 169 ? -3.463 29.438 2.279 1 97.12 169 VAL A O 1
ATOM 1201 N N . THR A 1 170 ? -2.93 31.547 2.883 1 97.44 170 THR A N 1
ATOM 1202 C CA . THR A 1 170 ? -4.125 32.062 2.232 1 97.44 170 THR A CA 1
ATOM 1203 C C . THR A 1 170 ? -3.787 32.656 0.858 1 97.44 170 THR A C 1
ATOM 1205 O O . THR A 1 170 ? -2.662 33.094 0.626 1 97.44 170 THR A O 1
ATOM 1208 N N . PRO A 1 171 ? -4.793 32.656 -0.036 1 94.56 171 PRO A N 1
ATOM 1209 C CA . PRO A 1 171 ? -4.57 33.281 -1.342 1 94.56 171 PRO A CA 1
ATOM 1210 C C . PRO A 1 171 ? -4.258 34.781 -1.236 1 94.56 171 PRO A C 1
ATOM 1212 O O . PRO A 1 171 ? -3.729 35.375 -2.182 1 94.56 171 PRO A O 1
ATOM 1215 N N . TRP A 1 172 ? -4.543 35.469 -0.146 1 96 172 TRP A N 1
ATOM 1216 C CA . TRP A 1 172 ? -4.312 36.906 0.007 1 96 172 TRP A CA 1
ATOM 1217 C C . TRP A 1 172 ? -3.047 37.156 0.819 1 96 172 TRP A C 1
ATOM 1219 O O . TRP A 1 172 ? -2.816 38.281 1.275 1 96 172 TRP A O 1
ATOM 1229 N N . GLY A 1 173 ? -2.281 36.125 1.134 1 96.62 173 GLY A N 1
ATOM 1230 C CA . GLY A 1 173 ? -0.914 36.312 1.593 1 96.62 173 GLY A CA 1
ATOM 1231 C C . GLY A 1 173 ? -0.793 36.344 3.104 1 96.62 173 GLY A C 1
ATOM 1232 O O . GLY A 1 173 ? 0 37.125 3.645 1 96.62 173 GLY A O 1
ATOM 1233 N N . THR A 1 174 ? -1.553 35.656 3.795 1 98.31 174 THR A N 1
ATOM 1234 C CA . THR A 1 174 ? -1.421 35.5 5.238 1 98.31 174 THR A CA 1
ATOM 1235 C C . THR A 1 174 ? -1.342 34.031 5.617 1 98.31 174 THR A C 1
ATOM 1237 O O . THR A 1 174 ? -1.345 33.156 4.746 1 98.31 174 THR A O 1
ATOM 1240 N N . TRP A 1 175 ? -1.132 33.75 6.871 1 98.5 175 TRP A N 1
ATOM 1241 C CA . TRP A 1 175 ? -1.076 32.406 7.438 1 98.5 175 TRP A CA 1
ATOM 1242 C C . TRP A 1 175 ? -2.197 32.219 8.453 1 98.5 175 TRP A C 1
ATOM 1244 O O . TRP A 1 175 ? -2.377 33.031 9.367 1 98.5 175 TRP A O 1
ATOM 1254 N N . LEU A 1 176 ? -3.01 31.203 8.227 1 98.88 176 LEU A N 1
ATOM 1255 C CA . LEU A 1 176 ? -3.98 30.781 9.227 1 98.88 176 LEU A CA 1
ATOM 1256 C C . LEU A 1 176 ? -3.387 29.703 10.125 1 98.88 176 LEU A C 1
ATOM 1258 O O . LEU A 1 176 ? -3.252 28.547 9.719 1 98.88 176 LEU A O 1
ATOM 1262 N N . THR A 1 177 ? -3.025 30.078 11.328 1 98.88 177 THR A N 1
ATOM 1263 C CA . THR A 1 177 ? -2.396 29.156 12.266 1 98.88 177 THR A CA 1
ATOM 1264 C C . THR A 1 177 ? -3.451 28.375 13.039 1 98.88 177 THR A C 1
ATOM 1266 O O . THR A 1 177 ? -4.508 28.906 13.375 1 98.88 177 THR A O 1
ATOM 1269 N N . CYS A 1 178 ? -3.148 27.094 13.344 1 98.88 178 CYS A N 1
ATOM 1270 C CA . CYS A 1 178 ? -4.117 26.188 13.945 1 98.88 178 CYS A CA 1
ATOM 1271 C C . CYS A 1 178 ? -3.691 25.797 15.352 1 98.88 178 CYS A C 1
ATOM 1273 O O . CYS A 1 178 ? -2.596 25.266 15.555 1 98.88 178 CYS A O 1
ATOM 1275 N N . GLU A 1 179 ? -4.555 26.062 16.359 1 98.88 179 GLU A N 1
ATOM 1276 C CA . GLU A 1 179 ? -4.352 25.484 17.672 1 98.88 179 GLU A CA 1
ATOM 1277 C C . GLU A 1 179 ? -4.805 24.031 17.703 1 98.88 179 GLU A C 1
ATOM 1279 O O . GLU A 1 179 ? -5.992 23.734 17.547 1 98.88 179 GLU A O 1
ATOM 1284 N N . GLU A 1 180 ? -3.877 23.172 17.938 1 98.56 180 GLU A N 1
ATOM 1285 C CA . GLU A 1 180 ? -4.191 21.75 18.016 1 98.56 180 GLU A CA 1
ATOM 1286 C C . GLU A 1 180 ? -4.457 21.328 19.469 1 98.56 180 GLU A C 1
ATOM 1288 O O . GLU A 1 180 ? -3.77 20.438 20 1 98.56 180 GLU A O 1
ATOM 1293 N N . VAL A 1 181 ? -5.43 21.922 20.047 1 98.12 181 VAL A N 1
ATOM 1294 C CA . VAL A 1 181 ? -5.801 21.672 21.438 1 98.12 181 VAL A CA 1
ATOM 1295 C C . VAL A 1 181 ? -7.258 22.078 21.672 1 98.12 181 VAL A C 1
ATOM 1297 O O . VAL A 1 181 ? -7.848 22.781 20.844 1 98.12 181 VAL A O 1
ATOM 1300 N N . PHE A 1 182 ? -7.801 21.578 22.734 1 98.25 182 PHE A N 1
ATOM 1301 C CA . PHE A 1 182 ? -9.117 21.969 23.219 1 98.25 182 PHE A CA 1
ATOM 1302 C C . PHE A 1 182 ? -9.07 22.297 24.703 1 98.25 182 PHE A C 1
ATOM 1304 O O . PHE A 1 182 ? -9.016 21.391 25.547 1 98.25 182 PHE A O 1
ATOM 1311 N N . ILE A 1 183 ? -9.094 23.641 25.031 1 98.12 183 ILE A N 1
ATOM 1312 C CA . ILE A 1 183 ? -8.977 24.109 26.422 1 98.12 183 ILE A CA 1
ATOM 1313 C C . ILE A 1 183 ? -10.055 25.141 26.703 1 98.12 183 ILE A C 1
ATOM 1315 O O . ILE A 1 183 ? -10.25 26.078 25.938 1 98.12 183 ILE A O 1
ATOM 1319 N N . ASN A 1 184 ? -10.766 25 27.781 1 97.94 184 ASN A N 1
ATOM 1320 C CA . ASN A 1 184 ? -11.758 25.984 28.203 1 97.94 184 ASN A CA 1
ATOM 1321 C C . ASN A 1 184 ? -11.117 27.094 29.031 1 97.94 184 ASN A C 1
ATOM 1323 O O . ASN A 1 184 ? -10.188 26.844 29.797 1 97.94 184 ASN A O 1
ATOM 1327 N N . ALA A 1 185 ? -11.68 28.297 28.828 1 97.94 185 ALA A N 1
ATOM 1328 C CA . ALA A 1 185 ? -11.281 29.375 29.719 1 97.94 185 ALA A CA 1
ATOM 1329 C C . ALA A 1 185 ? -11.453 28.984 31.172 1 97.94 185 ALA A C 1
ATOM 1331 O O . ALA A 1 185 ? -12.43 28.312 31.531 1 97.94 185 ALA A O 1
ATOM 1332 N N . GLY A 1 186 ? -10.477 29.391 31.969 1 98.19 186 GLY A N 1
ATOM 1333 C CA . GLY A 1 186 ? -10.539 29.062 33.375 1 98.19 186 GLY A CA 1
ATOM 1334 C C . GLY A 1 186 ? -9.734 27.828 33.75 1 98.19 186 GLY A C 1
ATOM 1335 O O . GLY A 1 186 ? -9.43 27.625 34.938 1 98.19 186 GLY A O 1
ATOM 1336 N N . ALA A 1 187 ? -9.438 27 32.75 1 98 187 ALA A N 1
ATOM 1337 C CA . ALA A 1 187 ? -8.578 25.844 33.062 1 98 187 ALA A CA 1
ATOM 1338 C C . ALA A 1 187 ? -7.215 26.297 33.562 1 98 187 ALA A C 1
ATOM 1340 O O . ALA A 1 187 ? -6.715 27.359 33.156 1 98 187 ALA A O 1
ATOM 1341 N N . THR A 1 188 ? -6.547 25.453 34.406 1 98.12 188 THR A N 1
ATOM 1342 C CA . THR A 1 188 ? -5.254 25.797 34.969 1 98.12 188 THR A CA 1
ATOM 1343 C C . THR A 1 188 ? -4.129 25.016 34.312 1 98.12 188 THR A C 1
ATOM 1345 O O . THR A 1 188 ? -4.375 23.984 33.688 1 98.12 188 THR A O 1
ATOM 1348 N N . TRP A 1 189 ? -3.008 25.578 34.281 1 97.5 189 TRP A N 1
ATOM 1349 C CA . TRP A 1 189 ? -1.807 24.891 33.812 1 97.5 189 TRP A CA 1
ATOM 1350 C C . TRP A 1 189 ? -0.671 25.031 34.844 1 97.5 189 TRP A C 1
ATOM 1352 O O . TRP A 1 189 ? -0.684 25.938 35.656 1 97.5 189 TRP A O 1
ATOM 1362 N N . SER A 1 190 ? 0.264 24.031 34.875 1 97 190 SER A N 1
ATOM 1363 C CA . SER A 1 190 ? 1.502 24.031 35.656 1 97 190 SER A CA 1
ATOM 1364 C C . SER A 1 190 ? 2.676 23.531 34.844 1 97 190 SER A C 1
ATOM 1366 O O . SER A 1 190 ? 2.598 22.453 34.219 1 97 190 SER A O 1
ATOM 1368 N N . ALA A 1 191 ? 3.707 24.328 34.719 1 94.5 191 ALA A N 1
ATOM 1369 C CA . ALA A 1 191 ? 4.922 23.969 33.969 1 94.5 191 ALA A CA 1
ATOM 1370 C C . ALA A 1 191 ? 6.07 24.906 34.344 1 94.5 191 ALA A C 1
ATOM 1372 O O . ALA A 1 191 ? 5.855 26.094 34.625 1 94.5 191 ALA A O 1
ATOM 1373 N N . GLY A 1 192 ? 7.293 24.422 34.344 1 90.62 192 GLY A N 1
ATOM 1374 C CA . GLY A 1 192 ? 8.461 25.234 34.625 1 90.62 192 GLY A CA 1
ATOM 1375 C C . GLY A 1 192 ? 8.422 25.875 36 1 90.62 192 GLY A C 1
ATOM 1376 O O . GLY A 1 192 ? 8.867 27.016 36.188 1 90.62 192 GLY A O 1
ATOM 1377 N N . GLY A 1 193 ? 7.82 25.25 36.938 1 92.5 193 GLY A N 1
ATOM 1378 C CA . GLY A 1 193 ? 7.73 25.75 38.281 1 92.5 193 GLY A CA 1
ATOM 1379 C C . GLY A 1 193 ? 6.723 26.875 38.438 1 92.5 193 GLY A C 1
ATOM 1380 O O . GLY A 1 193 ? 6.684 27.531 39.5 1 92.5 193 GLY A O 1
ATOM 1381 N N . GLN A 1 194 ? 5.953 27.062 37.406 1 95.31 194 GLN A N 1
ATOM 1382 C CA . GLN A 1 194 ? 4.941 28.125 37.438 1 95.31 194 GLN A CA 1
ATOM 1383 C C . GLN A 1 194 ? 3.541 27.547 37.25 1 95.31 194 GLN A C 1
ATOM 1385 O O . GLN A 1 194 ? 3.383 26.422 36.781 1 95.31 194 GLN A O 1
ATOM 1390 N N . THR A 1 195 ? 2.539 28.266 37.781 1 97.12 195 THR A N 1
ATOM 1391 C CA . THR A 1 195 ? 1.134 27.938 37.562 1 97.12 195 THR A CA 1
ATOM 1392 C C . THR A 1 195 ? 0.361 29.141 37.031 1 97.12 195 THR A C 1
ATOM 1394 O O . THR A 1 195 ? 0.748 30.281 37.281 1 97.12 195 THR A O 1
ATOM 1397 N N . GLY A 1 196 ? -0.574 28.859 36.25 1 97.94 196 GLY A N 1
ATOM 1398 C CA . GLY A 1 196 ? -1.425 29.906 35.719 1 97.94 196 GLY A CA 1
ATOM 1399 C C . GLY A 1 196 ? -2.781 29.406 35.281 1 97.94 196 GLY A C 1
ATOM 1400 O O . GLY A 1 196 ? -3.109 28.234 35.438 1 97.94 196 GLY A O 1
ATOM 1401 N N . THR A 1 197 ? -3.594 30.344 34.812 1 98.44 197 THR A N 1
ATOM 1402 C CA . THR A 1 197 ? -4.945 30.062 34.344 1 98.44 197 THR A CA 1
ATOM 1403 C C . THR A 1 197 ? -5.152 30.641 32.938 1 98.44 197 THR A C 1
ATOM 1405 O O . THR A 1 197 ? -4.828 31.797 32.688 1 98.44 197 THR A O 1
ATOM 1408 N N . TYR A 1 198 ? -5.637 29.781 32.062 1 98.69 198 TYR A N 1
ATOM 1409 C CA . TYR A 1 198 ? -6.039 30.297 30.766 1 98.69 198 TYR A CA 1
ATOM 1410 C C . TYR A 1 198 ? -7.211 31.266 30.906 1 98.69 198 TYR A C 1
ATOM 1412 O O . TYR A 1 198 ? -8.242 30.922 31.484 1 98.69 198 TYR A O 1
ATOM 1420 N N . GLU A 1 199 ? -7.109 32.438 30.328 1 98.69 199 GLU A N 1
ATOM 1421 C CA . GLU A 1 199 ? -8.172 33.438 30.422 1 98.69 199 GLU A CA 1
ATOM 1422 C C . GLU A 1 199 ? -9.172 33.281 29.281 1 98.69 199 GLU A C 1
ATOM 1424 O O . GLU A 1 199 ? -10.297 33.781 29.375 1 98.69 199 GLU A O 1
ATOM 1429 N N . LYS A 1 200 ? -8.781 32.625 28.25 1 98.5 200 LYS A N 1
ATOM 1430 C CA . LYS A 1 200 ? -9.617 32.406 27.062 1 98.5 200 LYS A CA 1
ATOM 1431 C C . LYS A 1 200 ? -9.672 30.938 26.688 1 98.5 200 LYS A C 1
ATOM 1433 O O . LYS A 1 200 ? -8.859 30.141 27.141 1 98.5 200 LYS A O 1
ATOM 1438 N N . GLY A 1 201 ? -10.75 30.609 25.906 1 98.25 201 GLY A N 1
ATOM 1439 C CA . GLY A 1 201 ? -10.797 29.281 25.328 1 98.25 201 GLY A CA 1
ATOM 1440 C C . GLY A 1 201 ? -9.828 29.094 24.172 1 98.25 201 GLY A C 1
ATOM 1441 O O . GLY A 1 201 ? -9.492 30.062 23.484 1 98.25 201 GLY A O 1
ATOM 1442 N N . HIS A 1 202 ? -9.367 27.844 24 1 98.69 202 HIS A N 1
ATOM 1443 C CA . HIS A 1 202 ? -8.43 27.516 22.938 1 98.69 202 HIS A CA 1
ATOM 1444 C C . HIS A 1 202 ? -8.969 26.406 22.031 1 98.69 202 HIS A C 1
ATOM 1446 O O . HIS A 1 202 ? -9.805 25.609 22.469 1 98.69 202 HIS A O 1
ATOM 1452 N N . GLY A 1 203 ? -8.484 26.234 20.859 1 98.75 203 GLY A N 1
ATOM 1453 C CA . GLY A 1 203 ? -8.938 25.312 19.844 1 98.75 203 GLY A CA 1
ATOM 1454 C C . GLY A 1 203 ? -9.43 26 18.578 1 98.75 203 GLY A C 1
ATOM 1455 O O . GLY A 1 203 ? -10.352 25.516 17.922 1 98.75 203 GLY A O 1
ATOM 1456 N N . TYR A 1 204 ? -8.82 27.156 18.297 1 98.88 204 TYR A N 1
ATOM 1457 C CA . TYR A 1 204 ? -9.305 27.984 17.203 1 98.88 204 TYR A CA 1
ATOM 1458 C C . TYR A 1 204 ? -8.234 28.156 16.141 1 98.88 204 TYR A C 1
ATOM 1460 O O . TYR A 1 204 ? -7.078 27.781 16.344 1 98.88 204 TYR A O 1
ATOM 1468 N N . VAL A 1 205 ? -8.664 28.672 15.031 1 98.94 205 VAL A N 1
ATOM 1469 C CA . VAL A 1 205 ? -7.781 29.188 13.984 1 98.94 205 VAL A CA 1
ATOM 1470 C C . VAL A 1 205 ? -7.629 30.703 14.133 1 98.94 205 VAL A C 1
ATOM 1472 O O . VAL A 1 205 ? -8.602 31.406 14.391 1 98.94 205 VAL A O 1
ATOM 1475 N N . LEU A 1 206 ? -6.434 31.203 14.047 1 98.94 206 LEU A N 1
ATOM 1476 C CA . LEU A 1 206 ? -6.145 32.625 14.016 1 98.94 206 LEU A CA 1
ATOM 1477 C C . LEU A 1 206 ? -5.363 33 12.758 1 98.94 206 LEU A C 1
ATOM 1479 O O . LEU A 1 206 ? -4.664 32.156 12.188 1 98.94 206 LEU A O 1
ATOM 1483 N N . GLU A 1 207 ? -5.449 34.281 12.406 1 98.88 207 GLU A N 1
ATOM 1484 C CA . GLU A 1 207 ? -4.719 34.781 11.242 1 98.88 207 GLU A CA 1
ATOM 1485 C C . GLU A 1 207 ? -3.463 35.531 11.656 1 98.88 207 GLU A C 1
ATOM 1487 O O . GLU A 1 207 ? -3.502 36.344 12.586 1 98.88 207 GLU A O 1
ATOM 1492 N N . VAL A 1 208 ? -2.369 35.188 11.055 1 98.94 208 VAL A N 1
ATOM 1493 C CA . VAL A 1 208 ? -1.121 35.938 11.242 1 98.94 208 VAL A CA 1
ATOM 1494 C C . VAL A 1 208 ? -0.807 36.75 9.992 1 98.94 208 VAL A C 1
ATOM 1496 O O . VAL A 1 208 ? -0.774 36.188 8.883 1 98.94 208 VAL A O 1
ATOM 1499 N N . LEU A 1 209 ? -0.621 38 10.164 1 98.75 209 LEU A N 1
ATOM 1500 C CA . LEU A 1 209 ? -0.373 38.938 9.062 1 98.75 209 LEU A CA 1
ATOM 1501 C C . LEU A 1 209 ? 1.123 39.062 8.805 1 98.75 209 LEU A C 1
ATOM 1503 O O . LEU A 1 209 ? 1.943 38.656 9.617 1 98.75 209 LEU A O 1
ATOM 1507 N N . GLN A 1 210 ? 1.444 39.688 7.664 1 97.88 210 GLN A N 1
ATOM 1508 C CA . GLN A 1 210 ? 2.838 39.969 7.332 1 97.88 210 GLN A CA 1
ATOM 1509 C C . GLN A 1 210 ? 3.363 41.156 8.109 1 97.88 210 GLN A C 1
ATOM 1511 O O . GLN A 1 210 ? 4.574 41.375 8.18 1 97.88 210 GLN A O 1
ATOM 1516 N N . SER A 1 211 ? 2.527 41.875 8.734 1 96.94 211 SER A N 1
ATOM 1517 C CA . SER A 1 211 ? 2.84 43.156 9.367 1 96.94 211 SER A CA 1
ATOM 1518 C C . SER A 1 211 ? 3.713 42.969 10.602 1 96.94 211 SER A C 1
ATOM 1520 O O . SER A 1 211 ? 3.922 41.844 11.055 1 96.94 211 SER A O 1
ATOM 1522 N N . ASP A 1 212 ? 4.18 44.125 11.07 1 97.69 212 ASP A N 1
ATOM 1523 C CA . ASP A 1 212 ? 4.914 44.094 12.328 1 97.69 212 ASP A CA 1
ATOM 1524 C C . ASP A 1 212 ? 4.004 43.719 13.492 1 97.69 212 ASP A C 1
ATOM 1526 O O . ASP A 1 212 ? 2.787 43.594 13.32 1 97.69 212 ASP A O 1
ATOM 1530 N N . SER A 1 213 ? 4.598 43.5 14.641 1 98.62 213 SER A N 1
ATOM 1531 C CA . SER A 1 213 ? 3.887 43 15.812 1 98.62 213 SER A CA 1
ATOM 1532 C C . SER A 1 213 ? 2.746 43.906 16.219 1 98.62 213 SER A C 1
ATOM 1534 O O . SER A 1 213 ? 1.695 43.469 16.672 1 98.62 213 SER A O 1
ATOM 1536 N N . ALA A 1 214 ? 2.906 45.188 16.047 1 98.06 214 ALA A N 1
ATOM 1537 C CA . ALA A 1 214 ? 1.937 46.156 16.516 1 98.06 214 ALA A CA 1
ATOM 1538 C C . ALA A 1 214 ? 0.676 46.156 15.656 1 98.06 214 ALA A C 1
ATOM 1540 O O . ALA A 1 214 ? -0.367 46.656 16.062 1 98.06 214 ALA A O 1
ATOM 1541 N N . HIS A 1 215 ? 0.728 45.625 14.492 1 98.06 215 HIS A N 1
ATOM 1542 C CA . HIS A 1 215 ? -0.38 45.688 13.547 1 98.06 215 HIS A CA 1
ATOM 1543 C C . HIS A 1 215 ? -0.924 44.312 13.234 1 98.06 215 HIS A C 1
ATOM 1545 O O . HIS A 1 215 ? -1.351 44.031 12.109 1 98.06 215 HIS A O 1
ATOM 1551 N N . GLN A 1 216 ? -0.837 43.406 14.164 1 98.5 216 GLN A N 1
ATOM 1552 C CA . GLN A 1 216 ? -1.423 42.062 14.055 1 98.5 216 GLN A CA 1
ATOM 1553 C C . GLN A 1 216 ? -2.875 42.062 14.523 1 98.5 216 GLN A C 1
ATOM 1555 O O . GLN A 1 216 ? -3.389 43.094 14.977 1 98.5 216 GLN A O 1
ATOM 1560 N N . LEU A 1 217 ? -3.59 40.938 14.336 1 98.06 217 LEU A N 1
ATOM 1561 C CA . LEU A 1 217 ? -4.973 40.75 14.75 1 98.06 217 LEU A CA 1
ATOM 1562 C C . LEU A 1 217 ? -5.125 39.438 15.5 1 98.06 217 LEU A C 1
ATOM 1564 O O . LEU A 1 217 ? -5.695 38.469 14.969 1 98.06 217 LEU A O 1
ATOM 1568 N N . PRO A 1 218 ? -4.66 39.375 16.766 1 98.62 218 PRO A N 1
ATOM 1569 C CA . PRO A 1 218 ? -4.727 38.125 17.531 1 98.62 218 PRO A CA 1
ATOM 1570 C C . PRO A 1 218 ? -6.145 37.781 17.984 1 98.62 218 PRO A C 1
ATOM 1572 O O . PRO A 1 218 ? -6.438 37.812 19.188 1 98.62 218 PRO A O 1
ATOM 1575 N N . LYS A 1 219 ? -7.004 37.438 17.047 1 98.56 219 LYS A N 1
ATOM 1576 C CA . LYS A 1 219 ? -8.422 37.125 17.25 1 98.56 219 LYS A CA 1
ATOM 1577 C C . LYS A 1 219 ? -8.812 35.844 16.562 1 98.56 219 LYS A C 1
ATOM 1579 O O . LYS A 1 219 ? -8.469 35.594 15.398 1 98.56 219 LYS A O 1
ATOM 1584 N N . PRO A 1 220 ? -9.539 34.938 17.328 1 98.69 220 PRO A N 1
ATOM 1585 C CA . PRO A 1 220 ? -9.969 33.688 16.688 1 98.69 220 PRO A CA 1
ATOM 1586 C C . PRO A 1 220 ? -10.969 33.906 15.562 1 98.69 220 PRO A C 1
ATOM 1588 O O . PRO A 1 220 ? -11.82 34.812 15.656 1 98.69 220 PRO A O 1
ATOM 1591 N N . ILE A 1 221 ? -10.859 33.094 14.562 1 98.75 221 ILE A N 1
ATOM 1592 C CA . ILE A 1 221 ? -11.875 33 13.523 1 98.75 221 ILE A CA 1
ATOM 1593 C C . ILE A 1 221 ? -12.922 31.953 13.891 1 98.75 221 ILE A C 1
ATOM 1595 O O . ILE A 1 221 ? -12.914 30.844 13.359 1 98.75 221 ILE A O 1
ATOM 1599 N N . LYS A 1 222 ? -13.875 32.344 14.648 1 98.38 222 LYS A N 1
ATOM 1600 C CA . LYS A 1 222 ? -14.805 31.406 15.297 1 98.38 222 LYS A CA 1
ATOM 1601 C C . LYS A 1 222 ? -15.703 30.734 14.266 1 98.38 222 LYS A C 1
ATOM 1603 O O . LYS A 1 222 ? -16.219 29.641 14.508 1 98.38 222 LYS A O 1
ATOM 1608 N N . ALA A 1 223 ? -15.883 31.328 13.109 1 98.25 223 ALA A N 1
ATOM 1609 C CA . ALA A 1 223 ? -16.688 30.766 12.039 1 98.25 223 ALA A CA 1
ATOM 1610 C C . ALA A 1 223 ? -16.172 29.375 11.641 1 98.25 223 ALA A C 1
ATOM 1612 O O . ALA A 1 223 ? -16.938 28.547 11.156 1 98.25 223 ALA A O 1
ATOM 1613 N N . LEU A 1 224 ? -14.906 29.078 11.883 1 98.81 224 LEU A N 1
ATOM 1614 C CA . LEU A 1 224 ? -14.281 27.828 11.453 1 98.81 224 LEU A CA 1
ATOM 1615 C C . LEU A 1 224 ? -14.422 26.75 12.523 1 98.81 224 LEU A C 1
ATOM 1617 O O . LEU A 1 224 ? -13.992 25.609 12.32 1 98.81 224 LEU A O 1
ATOM 1621 N N . GLY A 1 225 ? -15.039 27.109 13.633 1 98.75 225 GLY A N 1
ATOM 1622 C CA . GLY A 1 225 ? -15.312 26.141 14.68 1 98.75 225 GLY A CA 1
ATOM 1623 C C . GLY A 1 225 ? -14.18 26 15.68 1 98.75 225 GLY A C 1
ATOM 1624 O O . GLY A 1 225 ? -13.102 26.547 15.477 1 98.75 225 GLY A O 1
ATOM 1625 N N . ARG A 1 226 ? -14.492 25.297 16.797 1 98.88 226 ARG A N 1
ATOM 1626 C CA . ARG A 1 226 ? -13.516 25.062 17.859 1 98.88 226 ARG A CA 1
ATOM 1627 C C . ARG A 1 226 ? -13.266 23.562 18.031 1 98.88 226 ARG A C 1
ATOM 1629 O O . ARG A 1 226 ? -14.156 22.828 18.453 1 98.88 226 ARG A O 1
ATOM 1636 N N . PHE A 1 227 ? -12.188 23.109 17.719 1 98.75 227 PHE A N 1
ATOM 1637 C CA . PHE A 1 227 ? -11.719 21.734 17.844 1 98.75 227 PHE A CA 1
ATOM 1638 C C . PHE A 1 227 ? -10.203 21.672 17.703 1 98.75 227 PHE A C 1
ATOM 1640 O O . PHE A 1 227 ? -9.531 22.703 17.641 1 98.75 227 PHE A O 1
ATOM 1647 N N . GLU A 1 228 ? -9.57 20.5 17.766 1 98.62 228 GLU A N 1
ATOM 1648 C CA . GLU A 1 228 ? -8.125 20.328 17.625 1 98.62 228 GLU A CA 1
ATOM 1649 C C . GLU A 1 228 ? -7.684 20.5 16.172 1 98.62 228 GLU A C 1
ATOM 1651 O O . GLU A 1 228 ? -7.324 19.531 15.516 1 98.62 228 GLU A O 1
ATOM 1656 N N . HIS A 1 229 ? -7.582 21.766 15.742 1 98.81 229 HIS A N 1
ATOM 1657 C CA . HIS A 1 229 ? -7.199 22.094 14.375 1 98.81 229 HIS A CA 1
ATOM 1658 C C . HIS A 1 229 ? -5.758 21.688 14.094 1 98.81 229 HIS A C 1
ATOM 1660 O O . HIS A 1 229 ? -4.832 22.156 14.766 1 98.81 229 HIS A O 1
ATOM 1666 N N . GLU A 1 230 ? -5.598 20.891 13.07 1 98.56 230 GLU A N 1
ATOM 1667 C CA . GLU A 1 230 ? -4.242 20.578 12.633 1 98.56 230 GLU A CA 1
ATOM 1668 C C . GLU A 1 230 ? -3.814 21.484 11.484 1 98.56 230 GLU A C 1
ATOM 1670 O O . GLU A 1 230 ? -2.783 22.156 11.562 1 98.56 230 GLU A O 1
ATOM 1675 N N . ALA A 1 231 ? -4.59 21.453 10.398 1 98.75 231 ALA A N 1
ATOM 1676 C CA . ALA A 1 231 ? -4.277 22.203 9.195 1 98.75 231 ALA A CA 1
ATOM 1677 C C . ALA A 1 231 ? -5.547 22.594 8.445 1 98.75 231 ALA A C 1
ATOM 1679 O O . ALA A 1 231 ? -6.652 22.234 8.859 1 98.75 231 ALA A O 1
ATOM 1680 N N . LEU A 1 232 ? -5.383 23.453 7.477 1 98.75 232 LEU A N 1
ATOM 1681 C CA . LEU A 1 232 ? -6.496 23.828 6.609 1 98.75 232 LEU A CA 1
ATOM 1682 C C . LEU A 1 232 ? -5.996 24.266 5.238 1 98.75 232 LEU A C 1
ATOM 1684 O O . LEU A 1 232 ? -4.801 24.531 5.062 1 98.75 232 LEU A O 1
ATOM 1688 N N . ALA A 1 233 ? -6.855 24.281 4.289 1 98.31 233 ALA A N 1
ATOM 1689 C CA . ALA A 1 233 ? -6.59 24.781 2.945 1 98.31 233 ALA A CA 1
ATOM 1690 C C . ALA A 1 233 ? -7.762 25.594 2.422 1 98.31 233 ALA A C 1
ATOM 1692 O O . ALA A 1 233 ? -8.922 25.203 2.578 1 98.31 233 ALA A O 1
ATOM 1693 N N . VAL A 1 234 ? -7.402 26.719 1.886 1 97.81 234 VAL A N 1
ATOM 1694 C CA . VAL A 1 234 ? -8.414 27.578 1.277 1 97.81 234 VAL A CA 1
ATOM 1695 C C . VAL A 1 234 ? -8.539 27.25 -0.208 1 97.81 234 VAL A C 1
ATOM 1697 O O . VAL A 1 234 ? -7.551 27.266 -0.941 1 97.81 234 VAL A O 1
ATOM 1700 N N . GLU A 1 235 ? -9.742 26.953 -0.57 1 96.44 235 GLU A N 1
ATOM 1701 C CA . GLU A 1 235 ? -10 26.766 -1.994 1 96.44 235 GLU A CA 1
ATOM 1702 C C . GLU A 1 235 ? -9.68 28.031 -2.783 1 96.44 235 GLU A C 1
ATOM 1704 O O . GLU A 1 235 ? -9.984 29.141 -2.336 1 96.44 235 GLU A O 1
ATOM 1709 N N . PRO A 1 236 ? -9.18 27.906 -4.012 1 91.69 236 PRO A N 1
ATOM 1710 C CA . PRO A 1 236 ? -8.75 29.094 -4.762 1 91.69 236 PRO A CA 1
ATOM 1711 C C . PRO A 1 236 ? -9.898 30.062 -5.059 1 91.69 236 PRO A C 1
ATOM 1713 O O . PRO A 1 236 ? -9.711 31.281 -5.059 1 91.69 236 PRO A O 1
ATOM 1716 N N . ASN A 1 237 ? -11.047 29.578 -5.262 1 90.12 237 ASN A N 1
ATOM 1717 C CA . ASN A 1 237 ? -12.18 30.469 -5.539 1 90.12 237 ASN A CA 1
ATOM 1718 C C . ASN A 1 237 ? -12.766 31.031 -4.254 1 90.12 237 ASN A C 1
ATOM 1720 O O . ASN A 1 237 ? -13.742 31.781 -4.293 1 90.12 237 ASN A O 1
ATOM 1724 N N . GLN A 1 238 ? -12.211 30.625 -3.109 1 92.06 238 GLN A N 1
ATOM 1725 C CA . GLN A 1 238 ? -12.484 31.172 -1.78 1 92.06 238 GLN A CA 1
ATOM 1726 C C . GLN A 1 238 ? -13.914 30.875 -1.349 1 92.06 238 GLN A C 1
ATOM 1728 O O . GLN A 1 238 ? -14.5 31.609 -0.561 1 92.06 238 GLN A O 1
ATOM 1733 N N . ARG A 1 239 ? -14.438 29.859 -1.918 1 94.19 239 ARG A N 1
ATOM 1734 C CA . ARG A 1 239 ? -15.781 29.453 -1.531 1 94.19 239 ARG A CA 1
ATOM 1735 C C . ARG A 1 239 ? -15.742 28.5 -0.343 1 94.19 239 ARG A C 1
ATOM 1737 O O . ARG A 1 239 ? -16.688 28.438 0.443 1 94.19 239 ARG A O 1
ATOM 1744 N N . HIS A 1 240 ? -14.695 27.734 -0.304 1 97.81 240 HIS A N 1
ATOM 1745 C CA . HIS A 1 240 ? -14.602 26.734 0.749 1 97.81 240 HIS A CA 1
ATOM 1746 C C . HIS A 1 240 ? -13.242 26.781 1.44 1 97.81 240 HIS A C 1
ATOM 1748 O O . HIS A 1 240 ? -12.242 27.172 0.833 1 97.81 240 HIS A O 1
ATOM 1754 N N . ILE A 1 241 ? -13.227 26.453 2.713 1 98.69 241 ILE A N 1
ATOM 1755 C CA . ILE A 1 241 ? -12.039 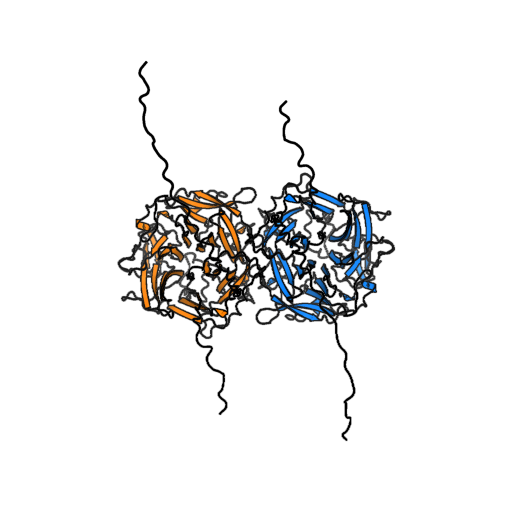26.125 3.494 1 98.69 241 ILE A CA 1
ATOM 1756 C C . ILE A 1 241 ? -12.148 24.703 4.023 1 98.69 241 ILE A C 1
ATOM 1758 O O . ILE A 1 241 ? -13.18 24.312 4.566 1 98.69 241 ILE A O 1
ATOM 1762 N N . TYR A 1 242 ? -11.148 23.938 3.812 1 98.88 242 TYR A N 1
ATOM 1763 C CA . TYR A 1 242 ? -11.086 22.562 4.281 1 98.88 242 TYR A CA 1
ATOM 1764 C C . TYR A 1 242 ? -10.188 22.438 5.504 1 98.88 242 TYR A C 1
ATOM 1766 O O . TYR A 1 242 ? -9.109 23.031 5.551 1 98.88 242 TYR A O 1
ATOM 1774 N N . LEU A 1 243 ? -10.664 21.672 6.516 1 98.88 243 LEU A N 1
ATOM 1775 C CA . LEU A 1 243 ? -10 21.688 7.812 1 98.88 243 LEU A CA 1
ATOM 1776 C C . LEU A 1 243 ? -9.828 20.266 8.352 1 98.88 243 LEU A C 1
ATOM 1778 O O . LEU A 1 243 ? -10.742 19.453 8.258 1 98.88 243 LEU A O 1
ATOM 1782 N N . SER A 1 244 ? -8.656 20 8.914 1 98.88 244 SER A N 1
ATOM 1783 C CA . SER A 1 244 ? -8.359 18.703 9.508 1 98.88 244 SER A CA 1
ATOM 1784 C C . SER A 1 244 ? -8.344 18.781 11.031 1 98.88 244 SER A C 1
ATOM 1786 O O . SER A 1 244 ? -7.93 19.781 11.602 1 98.88 244 SER A O 1
ATOM 1788 N N . GLU A 1 245 ? -8.766 17.703 11.672 1 98.81 245 GLU A N 1
ATOM 1789 C CA . GLU A 1 245 ? -8.789 17.562 13.125 1 98.81 245 GLU A CA 1
ATOM 1790 C C . GLU A 1 245 ? -7.891 16.422 13.586 1 98.81 245 GLU A C 1
ATOM 1792 O O . GLU A 1 245 ? -8.102 15.266 13.211 1 98.81 245 GLU A O 1
ATOM 1797 N N . ASP A 1 246 ? -6.906 16.75 14.367 1 97.94 246 ASP A N 1
ATOM 1798 C CA . ASP A 1 246 ? -6.094 15.719 15.008 1 97.94 246 ASP A CA 1
ATOM 1799 C C . ASP A 1 246 ? -6.574 15.453 16.438 1 97.94 246 ASP A C 1
ATOM 1801 O O . ASP A 1 246 ? -6.094 16.078 17.375 1 97.94 246 ASP A O 1
ATOM 1805 N N . ALA A 1 247 ? -7.457 14.531 16.531 1 97.38 247 ALA A N 1
ATOM 1806 C CA . ALA A 1 247 ? -8.016 14.141 17.812 1 97.38 247 ALA A CA 1
ATOM 1807 C C . ALA A 1 247 ? -8.305 12.641 17.859 1 97.38 247 ALA A C 1
ATOM 1809 O O . ALA A 1 247 ? -8.336 11.984 16.828 1 97.38 247 ALA A O 1
ATOM 1810 N N . SER A 1 248 ? -8.438 12.148 19.125 1 96 248 SER A N 1
ATOM 1811 C CA . SER A 1 248 ? -8.742 10.742 19.359 1 96 248 SER A CA 1
ATOM 1812 C C . SER A 1 248 ? -9.875 10.586 20.375 1 96 248 SER A C 1
ATOM 1814 O O . SER A 1 248 ? -10.188 11.523 21.109 1 96 248 SER A O 1
ATOM 1816 N N . GLY A 1 249 ? -10.609 9.523 20.453 1 93.56 249 GLY A N 1
ATOM 1817 C CA . GLY A 1 249 ? -11.602 9.141 21.438 1 93.56 249 GLY A CA 1
ATOM 1818 C C . GLY A 1 249 ? -12.859 9.984 21.391 1 93.56 249 GLY A C 1
ATOM 1819 O O . GLY A 1 249 ? -13.234 10.602 22.391 1 93.56 249 GLY A O 1
ATOM 1820 N N . PRO A 1 250 ? -13.523 9.945 20.234 1 96.5 250 PRO A N 1
ATOM 1821 C CA . PRO A 1 250 ? -13.344 9.227 18.969 1 96.5 250 PRO A CA 1
ATOM 1822 C C . PRO A 1 250 ? -12.367 9.922 18.031 1 96.5 250 PRO A C 1
ATOM 1824 O O . PRO A 1 250 ? -11.961 11.062 18.281 1 96.5 250 PRO A O 1
ATOM 1827 N N . ASN A 1 251 ? -11.992 9.281 17 1 98 251 ASN A N 1
ATOM 1828 C CA . ASN A 1 251 ? -11.031 9.844 16.062 1 98 251 ASN A CA 1
ATOM 1829 C C . ASN A 1 251 ? -11.57 11.117 15.406 1 98 251 ASN A C 1
ATOM 1831 O O . ASN A 1 251 ? -12.781 11.336 15.367 1 98 251 ASN A O 1
ATOM 1835 N N . GLY A 1 252 ? -10.633 11.953 14.969 1 98.25 252 GLY A N 1
ATOM 1836 C CA . GLY A 1 252 ? -10.945 13.242 14.375 1 98.25 252 GLY A CA 1
ATOM 1837 C C . GLY A 1 252 ? -11.664 13.133 13.047 1 98.25 252 GLY A C 1
ATOM 1838 O O . GLY A 1 252 ? -11.859 12.031 12.531 1 98.25 252 GLY A O 1
ATOM 1839 N N . LEU A 1 253 ? -12.117 14.312 12.602 1 98.81 253 LEU A N 1
ATOM 1840 C CA . LEU A 1 253 ? -12.898 14.438 11.375 1 98.81 253 LEU A CA 1
ATOM 1841 C C . LEU A 1 253 ? -12.227 15.398 10.398 1 98.81 253 LEU A C 1
ATOM 1843 O O . LEU A 1 253 ? -11.281 16.109 10.766 1 98.81 253 LEU A O 1
ATOM 1847 N N . PHE A 1 254 ? -12.625 15.297 9.148 1 98.88 254 PHE A N 1
ATOM 1848 C CA . PHE A 1 254 ? -12.297 16.281 8.117 1 98.88 254 PHE A CA 1
ATOM 1849 C C . PHE A 1 254 ? -13.508 17.141 7.785 1 98.88 254 PHE A C 1
ATOM 1851 O O . PHE A 1 254 ? -14.617 16.641 7.656 1 98.88 254 PHE A O 1
ATOM 1858 N N . TYR A 1 255 ? -13.273 18.5 7.711 1 98.94 255 TYR A N 1
ATOM 1859 C CA . TYR A 1 255 ? -14.391 19.438 7.598 1 98.94 255 TYR A CA 1
ATOM 1860 C C . TYR A 1 255 ? -14.273 20.281 6.336 1 98.94 255 TYR A C 1
ATOM 1862 O O . TYR A 1 255 ? -13.18 20.469 5.801 1 98.94 255 TYR A O 1
ATOM 1870 N N . ARG A 1 256 ? -15.414 20.781 5.969 1 98.88 256 ARG A N 1
ATOM 1871 C CA . ARG A 1 256 ? -15.547 21.812 4.957 1 98.88 256 ARG A CA 1
ATOM 1872 C C . ARG A 1 256 ? -16.359 23 5.48 1 98.88 256 ARG A C 1
ATOM 1874 O O . ARG A 1 256 ? -17.453 22.812 6.008 1 98.88 256 ARG A O 1
ATOM 1881 N N . TRP A 1 257 ? -15.758 24.172 5.449 1 98.81 257 TRP A N 1
ATOM 1882 C CA . TRP A 1 257 ? -16.5 25.406 5.695 1 98.81 257 TRP A CA 1
ATOM 1883 C C . TRP A 1 257 ? -16.875 26.078 4.383 1 98.81 257 TRP A C 1
ATOM 1885 O O . TRP A 1 257 ? -16.031 26.234 3.494 1 98.81 257 TRP A O 1
ATOM 1895 N N . THR A 1 258 ? -18.109 26.453 4.234 1 98.44 258 THR A N 1
ATOM 1896 C CA . THR A 1 258 ? -18.625 27.125 3.051 1 98.44 258 THR A CA 1
ATOM 1897 C C . THR A 1 258 ? -18.938 28.594 3.355 1 98.44 258 THR A C 1
ATOM 1899 O O . THR A 1 258 ? -19.734 28.891 4.254 1 98.44 258 THR A O 1
ATOM 1902 N N . ALA A 1 259 ? -18.375 29.453 2.629 1 97.44 259 ALA A N 1
ATOM 1903 C CA . ALA A 1 259 ? -18.578 30.891 2.822 1 97.44 259 ALA A CA 1
ATOM 1904 C C . ALA A 1 259 ? -20.016 31.297 2.488 1 97.44 259 ALA A C 1
ATOM 1906 O O . ALA A 1 259 ? -20.625 30.75 1.564 1 97.44 259 ALA A O 1
ATOM 1907 N N . PRO A 1 260 ? -20.484 32.344 3.227 1 95.5 260 PRO A N 1
ATOM 1908 C CA . PRO A 1 260 ? -21.734 32.938 2.754 1 95.5 260 PRO A CA 1
ATOM 1909 C C . PRO A 1 260 ? -21.641 33.5 1.338 1 95.5 260 PRO A C 1
ATOM 1911 O O . PRO A 1 260 ? -20.562 33.938 0.924 1 95.5 260 PRO A O 1
ATOM 1914 N N . ARG A 1 261 ? -22.703 33.438 0.592 1 88.75 261 ARG A N 1
ATOM 1915 C CA . ARG A 1 261 ? -22.719 33.844 -0.812 1 88.75 261 ARG A CA 1
ATOM 1916 C C . ARG A 1 261 ? -22.109 35.25 -0.996 1 88.75 261 ARG A C 1
ATOM 1918 O O . ARG A 1 261 ? -21.422 35.5 -1.981 1 88.75 261 ARG A O 1
ATOM 1925 N N . ASP A 1 262 ? -22.25 36.125 -0.09 1 86.44 262 ASP A N 1
ATOM 1926 C CA . ASP A 1 262 ? -21.812 37.5 -0.282 1 86.44 262 ASP A CA 1
ATOM 1927 C C . ASP A 1 262 ? -20.547 37.781 0.501 1 86.44 262 ASP A C 1
ATOM 1929 O O . ASP A 1 262 ? -20.078 38.938 0.543 1 86.44 262 ASP A O 1
ATOM 1933 N N . ALA A 1 263 ? -19.953 36.75 0.988 1 87.88 263 ALA A N 1
ATOM 1934 C CA . ALA A 1 263 ? -18.766 36.969 1.806 1 87.88 263 ALA A CA 1
ATOM 1935 C C . ALA A 1 263 ? -17.516 37.062 0.94 1 87.88 263 ALA A C 1
ATOM 1937 O O . ALA A 1 263 ? -17.344 36.281 0.014 1 87.88 263 ALA A O 1
ATOM 1938 N N . ARG A 1 264 ? -16.766 38.062 1.182 1 86.38 264 ARG A N 1
ATOM 1939 C CA . ARG A 1 264 ? -15.445 38.219 0.572 1 86.38 264 ARG A CA 1
ATOM 1940 C C . ARG A 1 264 ? -14.344 37.906 1.579 1 86.38 264 ARG A C 1
ATOM 1942 O O . ARG A 1 264 ? -14.172 38.625 2.564 1 86.38 264 ARG A O 1
ATOM 1949 N N . LEU A 1 265 ? -13.602 36.906 1.333 1 95.12 265 LEU A N 1
ATOM 1950 C CA . LEU A 1 265 ? -12.492 36.562 2.223 1 95.12 265 LEU A CA 1
ATOM 1951 C C . LEU A 1 265 ? -11.266 37.406 1.912 1 95.12 265 LEU A C 1
ATOM 1953 O O . LEU A 1 265 ? -11.078 37.844 0.771 1 95.12 265 LEU A O 1
ATOM 1957 N N . GLY A 1 266 ? -10.477 37.656 2.924 1 95.81 266 GLY A N 1
ATOM 1958 C CA . GLY A 1 266 ? -9.289 38.469 2.801 1 95.81 266 GLY A CA 1
ATOM 1959 C C . GLY A 1 266 ? -8.625 38.781 4.133 1 95.81 266 GLY A C 1
ATOM 1960 O O . GLY A 1 266 ? -8.977 38.156 5.152 1 95.81 266 GLY A O 1
ATOM 1961 N N . VAL A 1 267 ? -7.664 39.688 4.051 1 97.25 267 VAL A N 1
ATOM 1962 C CA . VAL A 1 267 ? -6.887 40.062 5.234 1 97.25 267 VAL A CA 1
ATOM 1963 C C . VAL A 1 267 ? -7.824 40.531 6.348 1 97.25 267 VAL A C 1
ATOM 1965 O O . VAL A 1 267 ? -8.773 41.25 6.098 1 97.25 267 VAL A O 1
ATOM 1968 N N . GLY A 1 268 ? -7.531 40.094 7.559 1 97.56 268 GLY A N 1
ATOM 1969 C CA . GLY A 1 268 ? -8.375 40.406 8.703 1 97.56 268 GLY A CA 1
ATOM 1970 C C . GLY A 1 268 ? -9.641 39.562 8.758 1 97.56 268 GLY A C 1
ATOM 1971 O O . GLY A 1 268 ? -10.727 40.094 8.992 1 97.56 268 GLY A O 1
ATOM 1972 N N . LEU A 1 269 ? -9.484 38.344 8.484 1 96.69 269 LEU A N 1
ATOM 1973 C CA . LEU A 1 269 ? -10.602 37.438 8.297 1 96.69 269 LEU A CA 1
ATOM 1974 C C . LEU A 1 269 ? -11.477 37.375 9.539 1 96.69 269 LEU A C 1
ATOM 1976 O O . LEU A 1 269 ? -12.703 37.281 9.438 1 96.69 269 LEU A O 1
ATOM 1980 N N . ALA A 1 270 ? -10.938 37.438 10.781 1 96.25 270 ALA A N 1
ATOM 1981 C CA . ALA A 1 270 ? -11.695 37.375 12.031 1 96.25 270 ALA A CA 1
ATOM 1982 C C . ALA A 1 270 ? -12.664 38.562 12.141 1 96.25 270 ALA A C 1
ATOM 1984 O O . ALA A 1 270 ? -13.734 38.438 12.734 1 96.25 270 ALA A O 1
ATOM 1985 N N . ASP A 1 271 ? -12.289 39.656 11.594 1 96.56 271 ASP A N 1
ATOM 1986 C CA . ASP A 1 271 ? -13.141 40.844 11.633 1 96.56 271 ASP A CA 1
ATOM 1987 C C . ASP A 1 271 ? -14.148 40.844 10.484 1 96.56 271 ASP A C 1
ATOM 1989 O O . ASP A 1 271 ? -15.18 41.5 10.547 1 96.56 271 ASP A O 1
ATOM 1993 N N . ARG A 1 272 ? -13.82 40.125 9.477 1 94.94 272 ARG A N 1
ATOM 1994 C CA . ARG A 1 272 ? -14.672 40.094 8.289 1 94.94 272 ARG A CA 1
ATOM 1995 C C . ARG A 1 272 ? -15.828 39.125 8.461 1 94.94 272 ARG A C 1
ATOM 1997 O O . ARG A 1 272 ? -16.875 39.281 7.84 1 94.94 272 ARG A O 1
ATOM 2004 N N . LEU A 1 273 ? -15.633 38.125 9.266 1 96.25 273 LEU A N 1
ATOM 2005 C CA . LEU A 1 273 ? -16.641 37.062 9.438 1 96.25 273 LEU A CA 1
ATOM 2006 C C . LEU A 1 273 ? -17.281 37.156 10.812 1 96.25 273 LEU A C 1
ATOM 2008 O O . LEU A 1 273 ? -16.578 37.312 11.82 1 96.25 273 LEU A O 1
ATOM 2012 N N . SER A 1 274 ? -18.625 37.094 10.789 1 96.06 274 SER A N 1
ATOM 2013 C CA . SER A 1 274 ? -19.281 36.875 12.078 1 96.06 274 SER A CA 1
ATOM 2014 C C . SER A 1 274 ? -18.938 35.469 12.633 1 96.06 274 SER A C 1
ATOM 2016 O O . SER A 1 274 ? -18.516 34.594 11.883 1 96.06 274 SER A O 1
ATOM 2018 N N . ASP A 1 275 ? -19.172 35.281 13.891 1 96.69 275 ASP A N 1
ATOM 2019 C CA . ASP A 1 275 ? -18.812 34.031 14.578 1 96.69 275 ASP A CA 1
ATOM 2020 C C . ASP A 1 275 ? -19.562 32.844 13.977 1 96.69 275 ASP A C 1
ATOM 2022 O O . ASP A 1 275 ? -19.078 31.703 14.039 1 96.69 275 ASP A O 1
ATOM 2026 N N . ASN A 1 276 ? -20.703 33.094 13.391 1 96.19 276 ASN A N 1
ATOM 2027 C CA . ASN A 1 276 ? -21.531 32.031 12.859 1 96.19 276 ASN A CA 1
ATOM 2028 C C . ASN A 1 276 ? -21.641 32.094 11.336 1 96.19 276 ASN A C 1
ATOM 2030 O O . ASN A 1 276 ? -22.547 31.516 10.742 1 96.19 276 ASN A O 1
ATOM 2034 N N . ALA A 1 277 ? -20.734 32.812 10.766 1 97.12 277 ALA A N 1
ATOM 2035 C CA . ALA A 1 277 ? -20.781 33 9.312 1 97.12 277 ALA A CA 1
ATOM 2036 C C . ALA A 1 277 ? -20.547 31.656 8.602 1 97.12 277 ALA A C 1
ATOM 2038 O O . ALA A 1 277 ? -19.688 30.875 9.016 1 97.12 277 ALA A O 1
ATOM 2039 N N . GLY A 1 278 ? -21.391 31.375 7.523 1 97.75 278 GLY A N 1
ATOM 2040 C CA . GLY A 1 278 ? -21.188 30.219 6.668 1 97.75 278 GLY A CA 1
ATOM 2041 C C . GLY A 1 278 ? -21.656 28.922 7.297 1 97.75 278 GLY A C 1
ATOM 2042 O O . GLY A 1 278 ? -22.438 28.938 8.25 1 97.75 278 GLY A O 1
ATOM 2043 N N . LYS A 1 279 ? -21.297 27.828 6.613 1 98.06 279 LYS A N 1
ATOM 2044 C CA . LYS A 1 279 ? -21.672 26.484 7.059 1 98.06 279 LYS A CA 1
ATOM 2045 C C . LYS A 1 279 ? -20.453 25.609 7.266 1 98.06 279 LYS A C 1
ATOM 2047 O O . LYS A 1 279 ? -19.562 25.531 6.402 1 98.06 279 LYS A O 1
ATOM 2052 N N . LEU A 1 280 ? -20.375 24.984 8.445 1 98.81 280 LEU A N 1
ATOM 2053 C CA . LEU A 1 280 ? -19.344 24 8.742 1 98.81 280 LEU A CA 1
ATOM 2054 C C . LEU A 1 280 ? -19.906 22.594 8.664 1 98.81 280 LEU A C 1
ATOM 2056 O O . LEU A 1 280 ? -20.938 22.297 9.273 1 98.81 280 LEU A O 1
ATOM 2060 N N . GLU A 1 281 ? -19.266 21.719 7.879 1 98.88 281 GLU A N 1
ATOM 2061 C CA . GLU A 1 281 ? -19.766 20.359 7.641 1 98.88 281 GLU A CA 1
ATOM 2062 C C . GLU A 1 281 ? -18.672 19.328 7.797 1 98.88 281 GLU A C 1
ATOM 2064 O O . GLU A 1 281 ? -17.484 19.625 7.57 1 98.88 281 GLU A O 1
ATOM 2069 N N . ALA A 1 282 ? -19.047 18.125 8.242 1 98.94 282 ALA A N 1
ATOM 2070 C CA . ALA A 1 282 ? -18.125 17.016 8.398 1 98.94 282 ALA A CA 1
ATOM 2071 C C . ALA A 1 282 ? -18.234 16.031 7.23 1 98.94 282 ALA A C 1
ATOM 2073 O O . ALA A 1 282 ? -19.328 15.828 6.691 1 98.94 282 ALA A O 1
ATOM 2074 N N . MET A 1 283 ? -17.172 15.359 6.91 1 98.94 283 MET A N 1
ATOM 2075 C CA . MET A 1 283 ? -17.031 14.531 5.715 1 98.94 283 MET A CA 1
ATOM 2076 C C . MET A 1 283 ? -17.688 13.164 5.918 1 98.94 283 MET A C 1
ATOM 2078 O O . MET A 1 283 ? -17.562 12.57 6.988 1 98.94 283 MET A O 1
ATOM 2082 N N . GLN A 1 284 ? -18.359 12.695 4.859 1 98.94 284 GLN A N 1
ATOM 2083 C CA . GLN A 1 284 ? -18.844 11.328 4.703 1 98.94 284 GLN A CA 1
ATOM 2084 C C . GLN A 1 284 ? -18.297 10.695 3.426 1 98.94 284 GLN A C 1
ATOM 2086 O O . GLN A 1 284 ? -18.672 11.094 2.32 1 98.94 284 GLN A O 1
ATOM 2091 N N . ILE A 1 285 ? -17.453 9.75 3.568 1 98.88 285 ILE A N 1
ATOM 2092 C CA . ILE A 1 285 ? -17.047 8.969 2.404 1 98.88 285 ILE A CA 1
ATOM 2093 C C . ILE A 1 285 ? -18.094 7.887 2.131 1 98.88 285 ILE A C 1
ATOM 2095 O O . ILE A 1 285 ? -18.453 7.113 3.025 1 98.88 285 ILE A O 1
ATOM 2099 N N . ARG A 1 286 ? -18.516 7.84 0.92 1 98.31 286 ARG A N 1
ATOM 2100 C CA . ARG A 1 286 ? -19.562 6.891 0.526 1 98.31 286 ARG A CA 1
ATOM 2101 C C . ARG A 1 286 ? -18.953 5.676 -0.17 1 98.31 286 ARG A C 1
ATOM 2103 O O . ARG A 1 286 ? -18.141 5.816 -1.081 1 98.31 286 ARG A O 1
ATOM 2110 N N . LEU A 1 287 ? -19.406 4.512 0.299 1 95.94 287 LEU A N 1
ATOM 2111 C CA . LEU A 1 287 ? -19.062 3.275 -0.399 1 95.94 287 LEU A CA 1
ATOM 2112 C C . LEU A 1 287 ? -20 3.053 -1.589 1 95.94 287 LEU A C 1
ATOM 2114 O O . LEU A 1 287 ? -20.906 3.85 -1.831 1 95.94 287 LEU A O 1
ATOM 2118 N N . ASP A 1 288 ? -19.688 1.985 -2.289 1 88.88 288 ASP A N 1
ATOM 2119 C CA . ASP A 1 288 ? -20.422 1.72 -3.521 1 88.88 288 ASP A CA 1
ATOM 2120 C C . ASP A 1 288 ? -21.906 1.457 -3.236 1 88.88 288 ASP A C 1
ATOM 2122 O O . ASP A 1 288 ? -22.766 1.762 -4.062 1 88.88 288 ASP A O 1
ATOM 2126 N N . ASP A 1 289 ? -22.203 0.957 -2.115 1 88.94 289 ASP A N 1
ATOM 2127 C CA . ASP A 1 289 ? -23.594 0.654 -1.773 1 88.94 289 ASP A CA 1
ATOM 2128 C C . ASP A 1 289 ? -24.281 1.868 -1.157 1 88.94 289 ASP A C 1
ATOM 2130 O O . ASP A 1 289 ? -25.438 1.777 -0.716 1 88.94 289 ASP A O 1
ATOM 2134 N N . GLY A 1 290 ? -23.609 2.934 -1.064 1 93.25 290 GLY A N 1
ATOM 2135 C CA . GLY A 1 290 ? -24.172 4.176 -0.562 1 93.25 290 GLY A CA 1
ATOM 2136 C C . GLY A 1 290 ? -23.938 4.383 0.92 1 93.25 290 GLY A C 1
ATOM 2137 O O . GLY A 1 290 ? -24.125 5.488 1.437 1 93.25 290 GLY A O 1
ATOM 2138 N N . SER A 1 291 ? -23.484 3.365 1.577 1 96.75 291 SER A N 1
ATOM 2139 C CA . SER A 1 291 ? -23.234 3.5 3.01 1 96.75 291 SER A CA 1
ATOM 2140 C C . SER A 1 291 ? -22.016 4.359 3.283 1 96.75 291 SER A C 1
ATOM 2142 O O . SER A 1 291 ? -21.25 4.66 2.367 1 96.75 291 SER A O 1
ATOM 2144 N N . ILE A 1 292 ? -21.859 4.789 4.523 1 98.62 292 ILE A N 1
ATOM 2145 C CA . ILE A 1 292 ? -20.766 5.668 4.914 1 98.62 292 ILE A CA 1
ATOM 2146 C C . ILE A 1 292 ? -19.609 4.84 5.461 1 98.62 292 ILE A C 1
ATOM 2148 O O . ILE A 1 292 ? -19.812 3.965 6.309 1 98.62 292 ILE A O 1
ATOM 2152 N N . LEU A 1 293 ? -18.453 5.062 4.957 1 98.69 293 LEU A N 1
ATOM 2153 C CA . LEU A 1 293 ? -17.25 4.477 5.523 1 98.69 293 LEU A CA 1
ATOM 2154 C C . LEU A 1 293 ? -16.984 5.016 6.926 1 98.69 293 LEU A C 1
ATOM 2156 O O . LEU A 1 293 ? -16.766 6.219 7.102 1 98.69 293 LEU A O 1
ATOM 2160 N N . PRO A 1 294 ? -16.969 4.215 7.906 1 98.25 294 PRO A N 1
ATOM 2161 C CA . PRO A 1 294 ? -16.875 4.738 9.273 1 98.25 294 PRO A CA 1
ATOM 2162 C C . PRO A 1 294 ? -15.492 5.297 9.602 1 98.25 294 PRO A C 1
ATOM 2164 O O . PRO A 1 294 ? -15.367 6.184 10.445 1 98.25 294 PRO A O 1
ATOM 2167 N N . ASP A 1 295 ? -14.461 4.699 9 1 98.56 295 ASP A N 1
ATOM 2168 C CA . ASP A 1 295 ? -13.07 5.09 9.25 1 98.56 295 ASP A CA 1
ATOM 2169 C C . ASP A 1 295 ? -12.211 4.891 8.008 1 98.56 295 ASP A C 1
ATOM 2171 O O . ASP A 1 295 ? -12.352 3.887 7.301 1 98.56 295 ASP A O 1
ATOM 2175 N N . VAL A 1 296 ? -11.289 5.781 7.77 1 98.75 296 VAL A N 1
ATOM 2176 C CA . VAL A 1 296 ? -10.492 5.742 6.547 1 98.75 296 VAL A CA 1
ATOM 2177 C C . VAL A 1 296 ? -9.555 4.531 6.578 1 98.75 296 VAL A C 1
ATOM 2179 O O . VAL A 1 296 ? -9.094 4.074 5.531 1 98.75 296 VAL A O 1
ATOM 2182 N N . ALA A 1 297 ? -9.297 3.941 7.75 1 98.56 297 ALA A N 1
ATOM 2183 C CA . ALA A 1 297 ? -8.344 2.84 7.895 1 98.56 297 ALA A CA 1
ATOM 2184 C C . ALA A 1 297 ? -8.891 1.563 7.258 1 98.56 297 ALA A C 1
ATOM 2186 O O . ALA A 1 297 ? -8.156 0.583 7.102 1 98.56 297 ALA A O 1
ATOM 2187 N N . TYR A 1 298 ? -10.156 1.553 6.852 1 98.44 298 TYR A N 1
ATOM 2188 C CA . TYR A 1 298 ? -10.711 0.4 6.148 1 98.44 298 TYR A CA 1
ATOM 2189 C C . TYR A 1 298 ? -10.219 0.35 4.707 1 98.44 298 TYR A C 1
ATOM 2191 O O . TYR A 1 298 ? -10.344 -0.679 4.039 1 98.44 298 TYR A O 1
ATOM 2199 N N . LEU A 1 299 ? -9.703 1.457 4.199 1 98.56 299 LEU A N 1
ATOM 2200 C CA . LEU A 1 299 ? -9.102 1.49 2.873 1 98.56 299 LEU A CA 1
ATOM 2201 C C . LEU A 1 299 ? -7.582 1.387 2.961 1 98.56 299 LEU A C 1
ATOM 2203 O O . LEU A 1 299 ? -6.98 1.829 3.941 1 98.56 299 LEU A O 1
ATOM 2207 N N . THR A 1 300 ? -7 0.751 1.941 1 98.62 300 THR A N 1
ATOM 2208 C CA . THR A 1 300 ? -5.566 0.475 1.918 1 98.62 300 THR A CA 1
ATOM 2209 C C . THR A 1 300 ? -4.984 0.748 0.533 1 98.62 300 THR A C 1
ATOM 2211 O O . THR A 1 300 ? -5.641 1.361 -0.311 1 98.62 300 THR A O 1
ATOM 2214 N N . SER A 1 301 ? -3.717 0.3 0.377 1 98.62 301 SER A N 1
ATOM 2215 C CA . SER A 1 301 ? -3.055 0.429 -0.916 1 98.62 301 SER A CA 1
ATOM 2216 C C . SER A 1 301 ? -3.803 -0.34 -2 1 98.62 301 SER A C 1
ATOM 2218 O O . SER A 1 301 ? -3.633 -0.069 -3.189 1 98.62 301 SER A O 1
ATOM 2220 N N . ALA A 1 302 ? -4.668 -1.275 -1.63 1 98.12 302 ALA A N 1
ATOM 2221 C CA . ALA A 1 302 ? -5.473 -2 -2.611 1 98.12 302 ALA A CA 1
ATOM 2222 C C . ALA A 1 302 ? -6.422 -1.058 -3.346 1 98.12 302 ALA A C 1
ATOM 2224 O O . ALA A 1 302 ? -6.875 -1.362 -4.449 1 98.12 302 ALA A O 1
ATOM 2225 N N . GLN A 1 303 ? -6.711 0.074 -2.76 1 97.5 303 GLN A N 1
ATOM 2226 C CA . GLN A 1 303 ? -7.684 0.991 -3.342 1 97.5 303 GLN A CA 1
ATOM 2227 C C . GLN A 1 303 ? -7.012 2.27 -3.83 1 97.5 303 GLN A C 1
ATOM 2229 O O . GLN A 1 303 ? -7.68 3.277 -4.07 1 97.5 303 GLN A O 1
ATOM 2234 N N . ILE A 1 304 ? -5.707 2.338 -3.861 1 97.56 304 ILE A N 1
ATOM 2235 C CA . ILE A 1 304 ? -5.031 3.506 -4.41 1 97.56 304 ILE A CA 1
ATOM 2236 C C . ILE A 1 304 ? -5.602 3.836 -5.785 1 97.56 304 ILE A C 1
ATOM 2238 O O . ILE A 1 304 ? -5.777 2.945 -6.621 1 97.56 304 ILE A O 1
ATOM 2242 N N . GLY A 1 305 ? -5.984 5.098 -5.953 1 95.44 305 GLY A N 1
ATOM 2243 C CA . GLY A 1 305 ? -6.457 5.566 -7.246 1 95.44 305 GLY A CA 1
ATOM 2244 C C . GLY A 1 305 ? -7.961 5.434 -7.414 1 95.44 305 GLY A C 1
ATOM 2245 O O . GLY A 1 305 ? -8.531 5.949 -8.375 1 95.44 305 GLY A O 1
ATOM 2246 N N . ARG A 1 306 ? -8.625 4.77 -6.52 1 95.88 306 ARG A N 1
ATOM 2247 C CA . ARG A 1 306 ? -10.062 4.574 -6.621 1 95.88 306 ARG A CA 1
ATOM 2248 C C . ARG A 1 306 ? -10.82 5.758 -6.02 1 95.88 306 ARG A C 1
ATOM 2250 O O . ARG A 1 306 ? -10.711 6.027 -4.824 1 95.88 306 ARG A O 1
ATOM 2257 N N . PRO A 1 307 ? -11.641 6.434 -6.785 1 96.56 307 PRO A N 1
ATOM 2258 C CA . PRO A 1 307 ? -12.422 7.539 -6.227 1 96.56 307 PRO A CA 1
ATOM 2259 C C . PRO A 1 307 ? -13.641 7.062 -5.445 1 96.56 307 PRO A C 1
ATOM 2261 O O . PRO A 1 307 ? -14.32 6.117 -5.863 1 96.56 307 PRO A O 1
ATOM 2264 N N . PHE A 1 308 ? -13.891 7.633 -4.336 1 97.69 308 PHE A N 1
ATOM 2265 C CA . PHE A 1 308 ? -15.102 7.445 -3.545 1 97.69 308 PHE A CA 1
ATOM 2266 C C . PHE A 1 308 ? -15.891 8.742 -3.455 1 97.69 308 PHE A C 1
ATOM 2268 O O . PHE A 1 308 ? -15.312 9.82 -3.293 1 97.69 308 PHE A O 1
ATOM 2275 N N . ARG A 1 309 ? -17.156 8.656 -3.6 1 97.94 309 ARG A N 1
ATOM 2276 C CA . ARG A 1 309 ? -18.016 9.836 -3.475 1 97.94 309 ARG A CA 1
ATOM 2277 C C . ARG A 1 309 ? -17.969 10.398 -2.059 1 97.94 309 ARG A C 1
ATOM 2279 O O . ARG A 1 309 ? -17.875 9.641 -1.088 1 97.94 309 ARG A O 1
ATOM 2286 N N . VAL A 1 310 ? -18.047 11.727 -1.959 1 98.88 310 VAL A N 1
ATOM 2287 C CA . VAL A 1 310 ? -18.062 12.398 -0.662 1 98.88 310 VAL A CA 1
ATOM 2288 C C . VAL A 1 310 ? -19.344 13.203 -0.507 1 98.88 310 VAL A C 1
ATOM 2290 O O . VAL A 1 310 ? -19.766 13.898 -1.436 1 98.88 310 VAL A O 1
ATOM 2293 N N . THR A 1 311 ? -20.016 13.008 0.58 1 98.81 311 THR A N 1
ATOM 2294 C CA . THR A 1 311 ? -21.094 13.883 1.035 1 98.81 311 THR A CA 1
ATOM 2295 C C . THR A 1 311 ? -20.734 14.547 2.361 1 98.81 311 THR A C 1
ATOM 2297 O O . THR A 1 311 ? -19.672 14.258 2.934 1 98.81 311 THR A O 1
ATOM 2300 N N . TRP A 1 312 ? -21.547 15.5 2.783 1 98.81 312 TRP A N 1
ATOM 2301 C CA . TRP A 1 312 ? -21.25 16.312 3.957 1 98.81 312 TRP A CA 1
ATOM 2302 C C . TRP A 1 312 ? -22.453 16.422 4.879 1 98.81 312 TRP A C 1
ATOM 2304 O O . TRP A 1 312 ? -23.594 16.484 4.41 1 98.81 312 TRP A O 1
ATOM 2314 N N . ILE A 1 313 ? -22.172 16.469 6.156 1 98.81 313 ILE A N 1
ATOM 2315 C CA . ILE A 1 313 ? -23.234 16.656 7.148 1 98.81 313 ILE A CA 1
ATOM 2316 C C . ILE A 1 313 ? -22.906 17.875 8.016 1 98.81 313 ILE A C 1
ATOM 2318 O O . ILE A 1 313 ? -21.781 18.031 8.484 1 98.81 313 ILE A O 1
ATOM 2322 N N . GLU A 1 314 ? -23.875 18.766 8.32 1 98.62 314 GLU A N 1
ATOM 2323 C CA . GLU A 1 314 ? -23.641 20.031 9.023 1 98.62 314 GLU A CA 1
ATOM 2324 C C . GLU A 1 314 ? -23.297 19.797 10.492 1 98.62 314 GLU A C 1
ATOM 2326 O O . GLU A 1 314 ? -23.891 18.922 11.141 1 98.62 314 GLU A O 1
ATOM 2331 N N . VAL A 1 315 ? -22.391 20.531 11.008 1 98.62 315 VAL A N 1
ATOM 2332 C CA . VAL A 1 315 ? -22.031 20.547 12.422 1 98.62 315 VAL A CA 1
ATOM 2333 C C . VAL A 1 315 ? -23.109 21.281 13.219 1 98.62 315 VAL A C 1
ATOM 2335 O O . VAL A 1 315 ? -23.406 22.453 12.945 1 98.62 315 VAL A O 1
ATOM 2338 N N . PRO A 1 316 ? -23.672 20.688 14.188 1 96.81 316 PRO A N 1
ATOM 2339 C CA . PRO A 1 316 ? -24.766 21.328 14.922 1 96.81 316 PRO A CA 1
ATOM 2340 C C . PRO A 1 316 ? -24.297 22.531 15.734 1 96.81 316 PRO A C 1
ATOM 2342 O O . PRO A 1 316 ? -24.953 23.578 15.703 1 96.81 316 PRO A O 1
ATOM 2345 N N . GLU A 1 317 ? -23.234 22.312 16.469 1 97.06 317 GLU A N 1
ATOM 2346 C CA . GLU A 1 317 ? -22.672 23.375 17.297 1 97.06 317 GLU A CA 1
ATOM 2347 C C . GLU A 1 317 ? -21.172 23.562 17 1 97.06 317 GLU A C 1
ATOM 2349 O O . GLU A 1 317 ? -20.344 22.781 17.484 1 97.06 317 GLU A O 1
ATOM 2354 N N . ARG A 1 318 ? -20.828 24.688 16.375 1 97.81 318 ARG A N 1
ATOM 2355 C CA . ARG A 1 318 ? -19.484 24.797 15.844 1 97.81 318 ARG A CA 1
ATOM 2356 C C . ARG A 1 318 ? -18.516 25.312 16.906 1 97.81 318 ARG A C 1
ATOM 2358 O O . ARG A 1 318 ? -17.297 25.125 16.797 1 97.81 318 ARG A O 1
ATOM 2365 N N . ASP A 1 319 ? -19.047 25.984 17.984 1 97.44 319 ASP A N 1
ATOM 2366 C CA . ASP A 1 319 ? -18.156 26.562 18.984 1 97.44 319 ASP A CA 1
ATOM 2367 C C . ASP A 1 319 ? -17.859 25.578 20.109 1 97.44 319 ASP A C 1
ATOM 2369 O O . ASP A 1 319 ? -17.172 25.906 21.078 1 97.44 319 ASP A O 1
ATOM 2373 N N . ALA A 1 320 ? -18.469 24.438 20.078 1 97.19 320 ALA A N 1
ATOM 2374 C CA . ALA A 1 320 ? -18.219 23.344 21 1 97.19 320 ALA A CA 1
ATOM 2375 C C . ALA A 1 320 ? -18.391 23.781 22.453 1 97.19 320 ALA A C 1
ATOM 2377 O O . ALA A 1 320 ? -17.531 23.516 23.297 1 97.19 320 ALA A O 1
ATOM 2378 N N . VAL A 1 321 ? -19.422 24.469 22.734 1 94.38 321 VAL A N 1
ATOM 2379 C CA . VAL A 1 321 ? -19.703 24.953 24.078 1 94.38 321 VAL A CA 1
ATOM 2380 C C . VAL A 1 321 ? -20.156 23.797 24.953 1 94.38 321 VAL A C 1
ATOM 2382 O O . VAL A 1 321 ? -19.734 23.688 26.109 1 94.38 321 VAL A O 1
ATOM 2385 N N . THR A 1 322 ? -20.984 22.906 24.453 1 92.5 322 THR A N 1
ATOM 2386 C CA . THR A 1 322 ? -21.562 21.797 25.219 1 92.5 322 THR A CA 1
ATOM 2387 C C . THR A 1 322 ? -20.719 20.531 25.047 1 92.5 322 THR A C 1
ATOM 2389 O O . THR A 1 322 ? -20.453 19.828 26.016 1 92.5 322 THR A O 1
ATOM 2392 N N . LYS A 1 323 ? -20.391 20.203 23.781 1 94.44 323 LYS A N 1
ATOM 2393 C CA . LYS A 1 323 ? -19.609 19.031 23.406 1 94.44 323 LYS A CA 1
ATOM 2394 C C . LYS A 1 323 ? -18.609 19.359 22.297 1 94.44 323 LYS A C 1
ATOM 2396 O O . LYS A 1 323 ? -18.844 20.25 21.484 1 94.44 323 LYS A O 1
ATOM 2401 N N . THR A 1 324 ? -17.516 18.562 22.344 1 97.25 324 THR A N 1
ATOM 2402 C CA . THR A 1 324 ? -16.594 18.719 21.203 1 97.25 324 THR A CA 1
ATOM 2403 C C . THR A 1 324 ? -17.297 18.375 19.891 1 97.25 324 THR A C 1
ATOM 2405 O O . THR A 1 324 ? -18.219 17.562 19.875 1 97.25 324 THR A O 1
ATOM 2408 N N . ILE A 1 325 ? -16.922 18.984 18.828 1 98.25 325 ILE A N 1
ATOM 2409 C CA . ILE A 1 325 ? -17.609 18.812 17.547 1 98.25 325 ILE A CA 1
ATOM 2410 C C . ILE A 1 325 ? -17.609 17.344 17.141 1 98.25 325 ILE A C 1
ATOM 2412 O O . ILE A 1 325 ? -18.641 16.812 16.734 1 98.25 325 ILE A O 1
ATOM 2416 N N . ARG A 1 326 ? -16.5 16.625 17.266 1 98.06 326 ARG A N 1
ATOM 2417 C CA . ARG A 1 326 ? -16.391 15.242 16.797 1 98.06 326 ARG A CA 1
ATOM 2418 C C . ARG A 1 326 ? -17.359 14.336 17.562 1 98.06 326 ARG A C 1
ATOM 2420 O O . ARG A 1 326 ? -17.75 13.281 17.062 1 98.06 326 ARG A O 1
ATOM 2427 N N . THR A 1 327 ? -17.781 14.719 18.781 1 97.94 327 THR A N 1
ATOM 2428 C CA . THR A 1 327 ? -18.656 13.883 19.609 1 97.94 327 THR A CA 1
ATOM 2429 C C . THR A 1 327 ? -20.125 14.234 19.359 1 97.94 327 THR A C 1
ATOM 2431 O O . THR A 1 327 ? -21.016 13.641 19.984 1 97.94 327 THR A O 1
ATOM 2434 N N . GLN A 1 328 ? -20.359 15.172 18.516 1 98.25 328 GLN A N 1
ATOM 2435 C CA . GLN A 1 328 ? -21.734 15.594 18.25 1 98.25 328 GLN A CA 1
ATOM 2436 C C . GLN A 1 328 ? -22.422 14.641 17.266 1 98.25 328 GLN A C 1
ATOM 2438 O O . GLN A 1 328 ? -23.641 14.703 17.078 1 98.25 328 GLN A O 1
ATOM 2443 N N . PHE A 1 329 ? -21.688 13.727 16.656 1 98.19 329 PHE A N 1
ATOM 2444 C CA . PHE A 1 329 ? -22.219 12.852 15.609 1 98.19 329 PHE A CA 1
ATOM 2445 C C . PHE A 1 329 ? -22.359 11.43 16.125 1 98.19 329 PHE A C 1
ATOM 2447 O O . PHE A 1 329 ? -21.5 10.938 16.859 1 98.19 329 PHE A O 1
ATOM 2454 N N . ALA A 1 330 ? -23.453 10.773 15.664 1 97 330 ALA A N 1
ATOM 2455 C CA . ALA A 1 330 ? -23.656 9.359 15.969 1 97 330 ALA A CA 1
ATOM 2456 C C . ALA A 1 330 ? -22.688 8.492 15.172 1 97 330 ALA A C 1
ATOM 2458 O O . ALA A 1 330 ? -22.234 8.883 14.094 1 97 330 ALA A O 1
ATOM 2459 N N . ASP A 1 331 ? -22.422 7.328 15.758 1 94.44 331 ASP A N 1
ATOM 2460 C CA . ASP A 1 331 ? -21.594 6.367 15.039 1 94.44 331 ASP A CA 1
ATOM 2461 C C . ASP A 1 331 ? -22.188 6.039 13.672 1 94.44 331 ASP A C 1
ATOM 2463 O O . ASP A 1 331 ? -23.406 5.863 13.547 1 94.44 331 ASP A O 1
ATOM 2467 N N . GLY A 1 332 ? -21.266 6.055 12.672 1 94.38 332 GLY A N 1
ATOM 2468 C CA . GLY A 1 332 ? -21.703 5.66 11.344 1 94.38 332 GLY A CA 1
ATOM 2469 C C . GLY A 1 332 ? -22.266 6.816 10.531 1 94.38 332 GLY A C 1
ATOM 2470 O O . GLY A 1 332 ? -22.641 6.641 9.367 1 94.38 332 GLY A O 1
ATOM 2471 N N . THR A 1 333 ? -22.266 8.016 11.031 1 98.12 333 THR A N 1
ATOM 2472 C CA . THR A 1 333 ? -22.859 9.125 10.297 1 98.12 333 THR A CA 1
ATOM 2473 C C . THR A 1 333 ? -21.781 10.039 9.727 1 98.12 333 THR A C 1
ATOM 2475 O O . THR A 1 333 ? -22.078 10.977 8.977 1 98.12 333 THR A O 1
ATOM 2478 N N . VAL A 1 334 ? -20.562 9.797 10.094 1 98.81 334 VAL A N 1
ATOM 2479 C CA . VAL A 1 334 ? -19.406 10.531 9.594 1 98.81 334 VAL A CA 1
ATOM 2480 C C . VAL A 1 334 ? -18.25 9.562 9.352 1 98.81 334 VAL A C 1
ATOM 2482 O O . VAL A 1 334 ? -18.25 8.445 9.867 1 98.81 334 VAL A O 1
ATOM 2485 N N . THR A 1 335 ? -17.375 9.93 8.492 1 98.94 335 THR A N 1
ATOM 2486 C CA . THR A 1 335 ? -16.141 9.18 8.328 1 98.94 335 THR A CA 1
ATOM 2487 C C . THR A 1 335 ? -15.047 9.734 9.234 1 98.94 335 THR A C 1
ATOM 2489 O O . THR A 1 335 ? -14.734 10.93 9.18 1 98.94 335 THR A O 1
ATOM 2492 N N . ARG A 1 336 ? -14.477 8.906 10.07 1 98.69 336 ARG A N 1
ATOM 2493 C CA . ARG A 1 336 ? -13.438 9.297 11.016 1 98.69 336 ARG A CA 1
ATOM 2494 C C . ARG A 1 336 ? -12.055 8.875 10.516 1 98.69 336 ARG A C 1
ATOM 2496 O O . ARG A 1 336 ? -11.945 8.078 9.578 1 98.69 336 ARG A O 1
ATOM 2503 N N . GLY A 1 337 ? -11.016 9.383 11.102 1 98.31 337 GLY A N 1
ATOM 2504 C CA . GLY A 1 337 ? -9.633 8.992 10.898 1 98.31 337 GLY A CA 1
ATOM 2505 C C . GLY A 1 337 ? -8.711 9.469 12 1 98.31 337 GLY A C 1
ATOM 2506 O O . GLY A 1 337 ? -8.852 10.586 12.5 1 98.31 337 GLY A O 1
ATOM 2507 N N . LYS A 1 338 ? -7.77 8.602 12.281 1 97.62 338 LYS A N 1
ATOM 2508 C CA . LYS A 1 338 ? -6.727 8.992 13.219 1 97.62 338 LYS A CA 1
ATOM 2509 C C . LYS A 1 338 ? -5.754 9.984 12.578 1 97.62 338 LYS A C 1
ATOM 2511 O O . LYS A 1 338 ? -5.289 9.773 11.461 1 97.62 338 LYS A O 1
ATOM 2516 N N . LYS A 1 339 ? -5.496 11.117 13.273 1 97.19 339 LYS A N 1
ATOM 2517 C CA . LYS A 1 339 ? -4.426 12.047 12.945 1 97.19 339 LYS A CA 1
ATOM 2518 C C . LYS A 1 339 ? -4.605 12.625 11.539 1 97.19 339 LYS A C 1
ATOM 2520 O O . LYS A 1 339 ? -3.693 12.547 10.711 1 97.19 339 LYS A O 1
ATOM 2525 N N . PHE A 1 340 ? -5.828 13.172 11.25 1 98.31 340 PHE A N 1
ATOM 2526 C CA . PHE A 1 340 ? -5.883 14.086 10.109 1 98.31 340 PHE A CA 1
ATOM 2527 C C . PHE A 1 340 ? -4.926 15.25 10.305 1 98.31 340 PHE A C 1
ATOM 2529 O O . PHE A 1 340 ? -5.09 16.047 11.227 1 98.31 340 PHE A O 1
ATOM 2536 N N . GLU A 1 341 ? -3.986 15.367 9.422 1 97.62 341 GLU A N 1
ATOM 2537 C CA . GLU A 1 341 ? -2.867 16.297 9.602 1 97.62 341 GLU A CA 1
ATOM 2538 C C . GLU A 1 341 ? -2.811 17.312 8.469 1 97.62 341 GLU A C 1
ATOM 2540 O O . GLU A 1 341 ? -3.762 18.062 8.258 1 97.62 341 GLU A O 1
ATOM 2545 N N . GLY A 1 342 ? -1.764 17.391 7.715 1 98 342 GLY A N 1
ATOM 2546 C CA . GLY A 1 342 ? -1.535 18.406 6.699 1 98 342 GLY A CA 1
ATOM 2547 C C . GLY A 1 342 ? -2.611 18.438 5.633 1 98 342 GLY A C 1
ATOM 2548 O O . GLY A 1 342 ? -3.146 17.391 5.25 1 98 342 GLY A O 1
ATOM 2549 N N . VAL A 1 343 ? -2.938 19.641 5.199 1 98.69 343 VAL A N 1
ATOM 2550 C CA . VAL A 1 343 ? -3.867 19.891 4.102 1 98.69 343 VAL A CA 1
ATOM 2551 C C . VAL A 1 343 ? -3.281 20.922 3.15 1 98.69 343 VAL A C 1
ATOM 2553 O O . VAL A 1 343 ? -2.686 21.906 3.592 1 98.69 343 VAL A O 1
ATOM 2556 N N . TRP A 1 344 ? -3.416 20.688 1.873 1 98 344 TRP A N 1
ATOM 2557 C CA . TRP A 1 344 ? -2.9 21.625 0.881 1 98 344 TRP A CA 1
ATOM 2558 C C . TRP A 1 344 ? -3.822 21.688 -0.331 1 98 344 TRP A C 1
ATOM 2560 O O . TRP A 1 344 ? -4.172 20.672 -0.916 1 98 344 TRP A O 1
ATOM 2570 N N . SER A 1 345 ? -4.125 22.891 -0.691 1 96.94 345 SER A N 1
ATOM 2571 C CA . SER A 1 345 ? -5.062 23.109 -1.788 1 96.94 345 SER A CA 1
ATOM 2572 C C . SER A 1 345 ? -4.328 23.281 -3.113 1 96.94 345 SER A C 1
ATOM 2574 O O . SER A 1 345 ? -3.25 23.875 -3.156 1 96.94 345 SER A O 1
ATOM 2576 N N . THR A 1 346 ? -4.898 22.75 -4.148 1 95.88 346 THR A N 1
ATOM 2577 C CA . THR A 1 346 ? -4.582 23.031 -5.543 1 95.88 346 THR A CA 1
ATOM 2578 C C . THR A 1 346 ? -5.797 23.609 -6.27 1 95.88 346 THR A C 1
ATOM 2580 O O . THR A 1 346 ? -6.844 23.828 -5.656 1 95.88 346 THR A O 1
ATOM 2583 N N . SER A 1 347 ? -5.617 23.875 -7.562 1 94.75 347 SER A N 1
ATOM 2584 C CA . SER A 1 347 ? -6.75 24.375 -8.336 1 94.75 347 SER A CA 1
ATOM 2585 C C . SER A 1 347 ? -7.82 23.312 -8.516 1 94.75 347 SER A C 1
ATOM 2587 O O . SER A 1 347 ? -8.992 23.625 -8.703 1 94.75 347 SER A O 1
ATOM 2589 N N . LYS A 1 348 ? -7.461 22.031 -8.352 1 95.94 348 LYS A N 1
ATOM 2590 C CA . LYS A 1 348 ? -8.383 20.953 -8.672 1 95.94 348 LYS A CA 1
ATOM 2591 C C . LYS A 1 348 ? -8.938 20.297 -7.406 1 95.94 348 LYS A C 1
ATOM 2593 O O . LYS A 1 348 ? -9.977 19.641 -7.441 1 95.94 348 LYS A O 1
ATOM 2598 N N . GLY A 1 349 ? -8.219 20.406 -6.41 1 98 349 GLY A N 1
ATOM 2599 C CA . GLY A 1 349 ? -8.57 19.734 -5.168 1 98 349 GLY A CA 1
ATOM 2600 C C . GLY A 1 349 ? -7.574 19.984 -4.051 1 98 349 GLY A C 1
ATOM 2601 O O . GLY A 1 349 ? -6.703 20.844 -4.172 1 98 349 GLY A O 1
ATOM 2602 N N . CYS A 1 350 ? -7.77 19.297 -3 1 98.31 350 CYS A N 1
ATOM 2603 C CA . CYS A 1 350 ? -6.797 19.422 -1.919 1 98.31 350 CYS A CA 1
ATOM 2604 C C . CYS A 1 350 ? -6.293 18.047 -1.475 1 98.31 350 CYS A C 1
ATOM 2606 O O . CYS A 1 350 ? -7.004 17.047 -1.59 1 98.31 350 CYS A O 1
ATOM 2608 N N . TYR A 1 351 ? -5.055 18.062 -1.048 1 98.62 351 TYR A N 1
ATOM 2609 C CA . TYR A 1 351 ? -4.43 16.891 -0.454 1 98.62 351 TYR A CA 1
ATOM 2610 C C . TYR A 1 351 ? -4.594 16.891 1.062 1 98.62 351 TYR A C 1
ATOM 2612 O O . TYR A 1 351 ? -4.562 17.953 1.694 1 98.62 351 TYR A O 1
ATOM 2620 N N . ILE A 1 352 ? -4.777 15.688 1.652 1 98.75 352 ILE A N 1
ATOM 2621 C CA . ILE A 1 352 ? -5.004 15.492 3.08 1 98.75 352 ILE A CA 1
ATOM 2622 C C . ILE A 1 352 ? -4.113 14.359 3.586 1 98.75 352 ILE A C 1
ATOM 2624 O O . ILE A 1 352 ? -4.074 13.273 2.994 1 98.75 352 ILE A O 1
ATOM 2628 N N . VAL A 1 353 ? -3.469 14.586 4.703 1 98.44 353 VAL A N 1
ATOM 2629 C CA . VAL A 1 353 ? -2.584 13.57 5.27 1 98.44 353 VAL A CA 1
ATOM 2630 C C . VAL A 1 353 ? -3.246 12.93 6.488 1 98.44 353 VAL A C 1
ATOM 2632 O O . VAL A 1 353 ? -3.844 13.625 7.312 1 98.44 353 VAL A O 1
ATOM 2635 N N . ASN A 1 354 ? -3.27 11.586 6.578 1 98 354 ASN A N 1
ATOM 2636 C CA . ASN A 1 354 ? -3.377 10.828 7.82 1 98 354 ASN A CA 1
ATOM 2637 C C . ASN A 1 354 ? -2.029 10.25 8.242 1 98 354 ASN A C 1
ATOM 2639 O O . ASN A 1 354 ? -1.483 9.375 7.566 1 98 354 ASN A O 1
ATOM 2643 N N . SER A 1 355 ? -1.591 10.617 9.383 1 97.25 355 SER A N 1
ATOM 2644 C CA . SER A 1 355 ? -0.206 10.336 9.75 1 97.25 355 SER A CA 1
ATOM 2645 C C . SER A 1 355 ? 0.002 8.859 10.047 1 97.25 355 SER A C 1
ATOM 2647 O O . SER A 1 355 ? 0.972 8.258 9.578 1 97.25 355 SER A O 1
ATOM 2649 N N . PHE A 1 356 ? -0.783 8.281 10.961 1 97.38 356 PHE A N 1
ATOM 2650 C CA . PHE A 1 356 ? -0.654 6.863 11.289 1 97.38 356 PHE A CA 1
ATOM 2651 C C . PHE A 1 356 ? -1.887 6.363 12.031 1 97.38 356 PHE A C 1
ATOM 2653 O O . PHE A 1 356 ? -2.652 7.16 12.578 1 97.38 356 PHE A O 1
ATOM 2660 N N . ALA A 1 357 ? -2.129 5.086 12.047 1 97.88 357 ALA A N 1
ATOM 2661 C CA . ALA A 1 357 ? -3.055 4.375 12.922 1 97.88 357 ALA A CA 1
ATOM 2662 C C . ALA A 1 357 ? -2.586 2.941 13.164 1 97.88 357 ALA A C 1
ATOM 2664 O O . ALA A 1 357 ? -2.658 2.098 12.273 1 97.88 357 ALA A O 1
ATOM 2665 N N . PHE A 1 358 ? -2.01 2.629 14.328 1 96.19 358 PHE A N 1
ATOM 2666 C CA . PHE A 1 358 ? -1.529 1.271 14.547 1 96.19 358 PHE A CA 1
ATOM 2667 C C . PHE A 1 358 ? -1.712 0.858 16 1 96.19 358 PHE A C 1
ATOM 2669 O O . PHE A 1 358 ? -1.584 -0.321 16.344 1 96.19 358 PHE A O 1
ATOM 2676 N N . GLY A 1 359 ? -2.047 1.814 16.828 1 93.94 359 GLY A N 1
ATOM 2677 C CA . GLY A 1 359 ? -2.342 1.471 18.203 1 93.94 359 GLY A CA 1
ATOM 2678 C C . GLY A 1 359 ? -3.711 0.844 18.391 1 93.94 359 GLY A C 1
ATOM 2679 O O . GLY A 1 359 ? -4.566 0.944 17.5 1 93.94 359 GLY A O 1
ATOM 2680 N N . ALA A 1 360 ? -3.979 0.227 19.484 1 89.88 360 ALA A N 1
ATOM 2681 C CA . ALA A 1 360 ? -5.207 -0.521 19.75 1 89.88 360 ALA A CA 1
ATOM 2682 C C . ALA A 1 360 ? -6.434 0.373 19.625 1 89.88 360 ALA A C 1
ATOM 2684 O O . ALA A 1 360 ? -7.488 -0.074 19.156 1 89.88 360 ALA A O 1
ATOM 2685 N N . ASN A 1 361 ? -6.34 1.677 19.906 1 93.12 361 ASN A N 1
ATOM 2686 C CA . ASN A 1 361 ? -7.496 2.564 19.875 1 93.12 361 ASN A CA 1
ATOM 2687 C C . ASN A 1 361 ? -7.41 3.562 18.719 1 93.12 361 ASN A C 1
ATOM 2689 O O . ASN A 1 361 ? -8.203 4.504 18.656 1 93.12 361 ASN A O 1
ATOM 2693 N N . ASP A 1 362 ? -6.488 3.281 17.781 1 96.88 362 ASP A N 1
ATOM 2694 C CA . ASP A 1 362 ? -6.285 4.219 16.672 1 96.88 362 ASP A CA 1
ATOM 2695 C C . ASP A 1 362 ? -7.258 3.939 15.531 1 96.88 362 ASP A C 1
ATOM 2697 O O . ASP A 1 362 ? -7.469 4.793 14.664 1 96.88 362 ASP A O 1
ATOM 2701 N N . LEU A 1 363 ? -7.785 2.781 15.445 1 96.94 363 LEU A N 1
ATOM 2702 C CA . LEU A 1 363 ? -8.586 2.287 14.328 1 96.94 363 LEU A CA 1
ATOM 2703 C C . LEU A 1 363 ? -9.5 1.147 14.781 1 96.94 363 LEU A C 1
ATOM 2705 O O . LEU A 1 363 ? -9.266 0.541 15.828 1 96.94 363 LEU A O 1
ATOM 2709 N N . PRO A 1 364 ? -10.578 0.885 13.977 1 96.31 364 PRO A N 1
ATOM 2710 C CA . PRO A 1 364 ? -11.359 -0.318 14.273 1 96.31 364 PRO A CA 1
ATOM 2711 C C . PRO A 1 364 ? -10.508 -1.588 14.258 1 96.31 364 PRO A C 1
ATOM 2713 O O . PRO A 1 364 ? -9.602 -1.72 13.438 1 96.31 364 PRO A O 1
ATOM 2716 N N . ALA A 1 365 ? -10.844 -2.545 15.086 1 95.44 365 ALA A N 1
ATOM 2717 C CA . ALA A 1 365 ? -10.031 -3.736 15.32 1 95.44 365 ALA A CA 1
ATOM 2718 C C . ALA A 1 365 ? -9.891 -4.559 14.039 1 95.44 365 ALA A C 1
ATOM 2720 O O . ALA A 1 365 ? -8.891 -5.258 13.852 1 95.44 365 ALA A O 1
ATOM 2721 N N . ASP A 1 366 ? -10.922 -4.469 13.141 1 96.44 366 ASP A N 1
ATOM 2722 C CA . ASP A 1 366 ? -10.922 -5.293 11.93 1 96.44 366 ASP A CA 1
ATOM 2723 C C . ASP A 1 366 ? -10.375 -4.516 10.734 1 96.44 366 ASP A C 1
ATOM 2725 O O . ASP A 1 366 ? -10.406 -5.004 9.602 1 96.44 366 ASP A O 1
ATOM 2729 N N . ALA A 1 367 ? -9.898 -3.248 10.953 1 97.5 367 ALA A N 1
ATOM 2730 C CA . ALA A 1 367 ? -9.281 -2.451 9.898 1 97.5 367 ALA A CA 1
ATOM 2731 C C . ALA A 1 367 ? -7.777 -2.713 9.812 1 97.5 367 ALA A C 1
ATOM 2733 O O . ALA A 1 367 ? -7.266 -3.615 10.484 1 97.5 367 ALA A O 1
ATOM 2734 N N . THR A 1 368 ? -7.109 -2.029 8.953 1 98.06 368 THR A N 1
ATOM 2735 C CA . THR A 1 368 ? -5.707 -2.311 8.672 1 98.06 368 THR A CA 1
ATOM 2736 C C . THR A 1 368 ? -4.809 -1.222 9.258 1 98.06 368 THR A C 1
ATOM 2738 O O . THR A 1 368 ? -5.016 -0.034 9 1 98.06 368 THR A O 1
ATOM 2741 N N . LYS A 1 369 ? -3.797 -1.608 10.055 1 97.81 369 LYS A N 1
ATOM 2742 C CA . LYS A 1 369 ? -2.811 -0.668 10.578 1 97.81 369 LYS A CA 1
ATOM 2743 C C . LYS A 1 369 ? -2.031 -0.003 9.445 1 97.81 369 LYS A C 1
ATOM 2745 O O . LYS A 1 369 ? -1.762 -0.631 8.422 1 97.81 369 LYS A O 1
ATOM 2750 N N . HIS A 1 370 ? -1.665 1.227 9.617 1 98.31 370 HIS A N 1
ATOM 2751 C CA . HIS A 1 370 ? -0.852 1.922 8.633 1 98.31 370 HIS A CA 1
ATOM 2752 C C . HIS A 1 370 ? 0.053 2.957 9.289 1 98.31 370 HIS A C 1
ATOM 2754 O O . HIS A 1 370 ? -0.183 3.359 10.43 1 98.31 370 HIS A O 1
ATOM 2760 N N . ASP A 1 371 ? 1.077 3.371 8.477 1 98.38 371 ASP A N 1
ATOM 2761 C CA . ASP A 1 371 ? 2.033 4.375 8.93 1 98.38 371 ASP A CA 1
ATOM 2762 C C . ASP A 1 371 ? 1.889 5.672 8.141 1 98.38 371 ASP A C 1
ATOM 2764 O O . ASP A 1 371 ? 2.742 6.559 8.227 1 98.38 371 ASP A O 1
ATOM 2768 N N . GLY A 1 372 ? 0.892 5.727 7.273 1 98.31 372 GLY A N 1
ATOM 2769 C CA . GLY A 1 372 ? 0.66 6.98 6.57 1 98.31 372 GLY A CA 1
ATOM 2770 C C . GLY A 1 372 ? -0.278 6.832 5.387 1 98.31 372 GLY A C 1
ATOM 2771 O O . GLY A 1 372 ? -0.228 5.832 4.668 1 98.31 372 GLY A O 1
ATOM 2772 N N . MET A 1 373 ? -1.114 7.805 5.188 1 98.69 373 MET A N 1
ATOM 2773 C CA . MET A 1 373 ? -2.012 7.949 4.043 1 98.69 373 MET A CA 1
ATOM 2774 C C . MET A 1 373 ? -2.016 9.383 3.531 1 98.69 373 MET A C 1
ATOM 2776 O O . MET A 1 373 ? -1.948 10.328 4.32 1 98.69 373 MET A O 1
ATOM 2780 N N . VAL A 1 374 ? -2.082 9.562 2.248 1 98.81 374 VAL A N 1
ATOM 2781 C CA . VAL A 1 374 ? -2.377 10.852 1.641 1 98.81 374 VAL A CA 1
ATOM 2782 C C . VAL A 1 374 ? -3.57 10.719 0.697 1 98.81 374 VAL A C 1
ATOM 2784 O O . VAL A 1 374 ? -3.621 9.805 -0.123 1 98.81 374 VAL A O 1
ATOM 2787 N N . TRP A 1 375 ? -4.496 11.617 0.854 1 98.81 375 TRP A N 1
ATOM 2788 C CA . TRP A 1 375 ? -5.73 11.633 0.075 1 98.81 375 TRP A CA 1
ATOM 2789 C C . TRP A 1 375 ? -5.789 12.852 -0.833 1 98.81 375 TRP A C 1
ATOM 2791 O O . TRP A 1 375 ? -5.148 13.875 -0.554 1 98.81 375 TRP A O 1
ATOM 2801 N N . PHE A 1 376 ? -6.477 12.719 -1.934 1 98.75 376 PHE A N 1
ATOM 2802 C CA . PHE A 1 376 ? -6.828 13.844 -2.793 1 98.75 376 PHE A CA 1
ATOM 2803 C C . PHE A 1 376 ? -8.344 13.992 -2.896 1 98.75 376 PHE A C 1
ATOM 2805 O O . PHE A 1 376 ? -9.023 13.094 -3.404 1 98.75 376 PHE A O 1
ATOM 2812 N N . TYR A 1 377 ? -8.844 15.07 -2.367 1 98.81 377 TYR A N 1
ATOM 2813 C CA . TYR A 1 377 ? -10.25 15.414 -2.576 1 98.81 377 TYR A CA 1
ATOM 2814 C C . TYR A 1 377 ? -10.406 16.312 -3.793 1 98.81 377 TYR A C 1
ATOM 2816 O O . TYR A 1 377 ? -9.852 17.422 -3.834 1 98.81 377 TYR A O 1
ATOM 2824 N N . ASN A 1 378 ? -11.211 15.891 -4.754 1 98.44 378 ASN A N 1
ATOM 2825 C CA . ASN A 1 378 ? -11.484 16.641 -5.969 1 98.44 378 ASN A CA 1
ATOM 2826 C C . ASN A 1 378 ? -12.688 17.562 -5.797 1 98.44 378 ASN A C 1
ATOM 2828 O O . ASN A 1 378 ? -13.797 17.094 -5.531 1 98.44 378 ASN A O 1
ATOM 2832 N N . TYR A 1 379 ? -12.477 18.859 -6.043 1 97.88 379 TYR A N 1
ATOM 2833 C CA . TYR A 1 379 ? -13.516 19.859 -5.789 1 97.88 379 TYR A CA 1
ATOM 2834 C C . TYR A 1 379 ? -14.711 19.641 -6.703 1 97.88 379 TYR A C 1
ATOM 2836 O O . TYR A 1 379 ? -15.859 19.625 -6.242 1 97.88 379 TYR A O 1
ATOM 2844 N N . SER A 1 380 ? -14.453 19.453 -7.992 1 97.19 380 SER A N 1
ATOM 2845 C CA . SER A 1 380 ? -15.516 19.391 -8.992 1 97.19 380 SER A CA 1
ATOM 2846 C C . SER A 1 380 ? -16.25 18.062 -8.93 1 97.19 380 SER A C 1
ATOM 2848 O O . SER A 1 380 ? -17.484 18.031 -8.953 1 97.19 380 SER A O 1
ATOM 2850 N N . ASP A 1 381 ? -15.461 16.969 -8.789 1 97.06 381 ASP A N 1
ATOM 2851 C CA . ASP A 1 381 ? -16.062 15.633 -8.828 1 97.06 381 ASP A CA 1
ATOM 2852 C C . ASP A 1 381 ? -16.656 15.258 -7.473 1 97.06 381 ASP A C 1
ATOM 2854 O O . ASP A 1 381 ? -17.438 14.297 -7.375 1 97.06 381 ASP A O 1
ATOM 2858 N N . GLU A 1 382 ? -16.281 15.938 -6.445 1 98.25 382 GLU A N 1
ATOM 2859 C CA . GLU A 1 382 ? -16.688 15.633 -5.074 1 98.25 382 GLU A CA 1
ATOM 2860 C C . GLU A 1 382 ? -16.391 14.18 -4.719 1 98.25 382 GLU A C 1
ATOM 2862 O O . GLU A 1 382 ? -17.281 13.469 -4.223 1 98.25 382 GLU A O 1
ATOM 2867 N N . THR A 1 383 ? -15.211 13.742 -5.09 1 98.31 383 THR A N 1
ATOM 2868 C CA . THR A 1 383 ? -14.695 12.422 -4.754 1 98.31 383 THR A CA 1
ATOM 2869 C C . THR A 1 383 ? -13.359 12.531 -4.023 1 98.31 383 THR A C 1
ATOM 2871 O O . THR A 1 383 ? -12.656 13.531 -4.148 1 98.31 383 THR A O 1
ATOM 2874 N N . ILE A 1 384 ? -13.094 11.578 -3.191 1 98.81 384 ILE A N 1
ATOM 2875 C CA . ILE A 1 384 ? -11.812 11.492 -2.502 1 98.81 384 ILE A CA 1
ATOM 2876 C C . ILE A 1 384 ? -11.094 10.211 -2.914 1 98.81 384 ILE A C 1
ATOM 2878 O O . ILE A 1 384 ? -11.727 9.164 -3.09 1 98.81 384 ILE A O 1
ATOM 2882 N N . THR A 1 385 ? -9.789 10.305 -3.127 1 98.44 385 THR A N 1
ATOM 2883 C CA . THR A 1 385 ? -8.961 9.211 -3.639 1 98.44 385 THR A CA 1
ATOM 2884 C C . THR A 1 385 ? -7.691 9.062 -2.805 1 98.44 385 THR A C 1
ATOM 2886 O O . THR A 1 385 ? -6.996 10.047 -2.541 1 98.44 385 THR A O 1
ATOM 2889 N N . LEU A 1 386 ? -7.445 7.797 -2.361 1 98.75 386 LEU A N 1
ATOM 2890 C CA . LEU A 1 386 ? -6.156 7.512 -1.742 1 98.75 386 LEU A CA 1
ATOM 2891 C C . LEU A 1 386 ? -5.039 7.547 -2.777 1 98.75 386 LEU A C 1
ATOM 2893 O O . LEU A 1 386 ? -5.133 6.906 -3.826 1 98.75 386 LEU A O 1
ATOM 2897 N N . VAL A 1 387 ? -3.898 8.312 -2.473 1 98.31 387 VAL A N 1
ATOM 2898 C CA . VAL A 1 387 ? -2.902 8.469 -3.527 1 98.31 387 VAL A CA 1
ATOM 2899 C C . VAL A 1 387 ? -1.541 7.984 -3.027 1 98.31 387 VAL A C 1
ATOM 2901 O O . VAL A 1 387 ? -0.642 7.711 -3.826 1 98.31 387 VAL A O 1
ATOM 2904 N N . THR A 1 388 ? -1.301 7.953 -1.802 1 98.44 388 THR A N 1
ATOM 2905 C CA . THR A 1 388 ? -0.083 7.438 -1.186 1 98.44 388 THR A CA 1
ATOM 2906 C C . THR A 1 388 ? -0.41 6.633 0.068 1 98.44 388 THR A C 1
ATOM 2908 O O . THR A 1 388 ? -1.287 7.012 0.846 1 98.44 388 THR A O 1
ATOM 2911 N N . TYR A 1 389 ? 0.243 5.523 0.253 1 98.81 389 TYR A N 1
ATOM 2912 C CA . TYR A 1 389 ? -0.008 4.641 1.386 1 98.81 389 TYR A CA 1
ATOM 2913 C C . TYR A 1 389 ? 1.295 4.07 1.931 1 98.81 389 TYR A C 1
ATOM 2915 O O . TYR A 1 389 ? 2.1 3.516 1.178 1 98.81 389 TYR A O 1
ATOM 2923 N N . PHE A 1 390 ? 1.593 4.184 3.215 1 98.62 390 PHE A N 1
ATOM 2924 C CA . PHE A 1 390 ? 2.703 3.557 3.924 1 98.62 390 PHE A CA 1
ATOM 2925 C C . PHE A 1 390 ? 2.201 2.471 4.867 1 98.62 390 PHE A C 1
ATOM 2927 O O . PHE A 1 390 ? 1.536 2.766 5.863 1 98.62 390 PHE A O 1
ATOM 2934 N N . PRO A 1 391 ? 2.471 1.224 4.547 1 98.62 391 PRO A N 1
ATOM 2935 C CA . PRO A 1 391 ? 2.021 0.148 5.438 1 98.62 391 PRO A CA 1
ATOM 2936 C C . PRO A 1 391 ? 2.738 0.157 6.785 1 98.62 391 PRO A C 1
ATOM 2938 O O . PRO A 1 391 ? 3.85 0.679 6.891 1 98.62 391 PRO A O 1
ATOM 2941 N N . HIS A 1 392 ? 2.135 -0.457 7.789 1 98 392 HIS A N 1
ATOM 2942 C CA . HIS A 1 392 ? 2.682 -0.464 9.141 1 98 392 HIS A CA 1
ATOM 2943 C C . HIS A 1 392 ? 3.938 -1.327 9.219 1 98 392 HIS A C 1
ATOM 2945 O O . HIS A 1 392 ? 3.918 -2.496 8.828 1 98 392 HIS A O 1
ATOM 2951 N N . ASN A 1 393 ? 5.016 -0.78 9.656 1 97.62 393 ASN A N 1
ATOM 2952 C CA . ASN A 1 393 ? 6.281 -1.44 9.977 1 97.62 393 ASN A CA 1
ATOM 2953 C C . ASN A 1 393 ? 6.652 -1.261 11.445 1 97.62 393 ASN A C 1
ATOM 2955 O O . ASN A 1 393 ? 7.105 -0.188 11.844 1 97.62 393 ASN A O 1
ATOM 2959 N N . PRO A 1 394 ? 6.492 -2.277 12.219 1 94.69 394 PRO A N 1
ATOM 2960 C CA . PRO A 1 394 ? 6.766 -2.141 13.648 1 94.69 394 PRO A CA 1
ATOM 2961 C C . PRO A 1 394 ? 8.195 -1.69 13.938 1 94.69 394 PRO A C 1
ATOM 2963 O O . PRO A 1 394 ? 8.445 -0.993 14.922 1 94.69 394 PRO A O 1
ATOM 2966 N N . ALA A 1 395 ? 9.133 -2.055 13.125 1 93.75 395 ALA A N 1
ATOM 2967 C CA . ALA A 1 395 ? 10.523 -1.66 13.32 1 93.75 395 ALA A CA 1
ATOM 2968 C C . ALA A 1 395 ? 10.688 -0.147 13.203 1 93.75 395 ALA A C 1
ATOM 2970 O O . ALA A 1 395 ? 11.422 0.465 13.984 1 93.75 395 ALA A O 1
ATOM 2971 N N . ALA A 1 396 ? 9.977 0.417 12.297 1 91.56 396 ALA A N 1
ATOM 2972 C CA . ALA A 1 396 ? 10.031 1.863 12.102 1 91.56 396 ALA A CA 1
ATOM 2973 C C . ALA A 1 396 ? 9.398 2.6 13.281 1 91.56 396 ALA A C 1
ATOM 2975 O O . ALA A 1 396 ? 9.773 3.736 13.586 1 91.56 396 ALA A O 1
ATOM 2976 N N . GLU A 1 397 ? 8.531 1.88 13.977 1 89.31 397 GLU A N 1
ATOM 2977 C CA . GLU A 1 397 ? 7.789 2.496 15.07 1 89.31 397 GLU A CA 1
ATOM 2978 C C . GLU A 1 397 ? 8.43 2.168 16.422 1 89.31 397 GLU A C 1
ATOM 2980 O O . GLU A 1 397 ? 7.824 2.398 17.469 1 89.31 397 GLU A O 1
ATOM 2985 N N . GLY A 1 398 ? 9.5 1.556 16.375 1 88.25 398 GLY A N 1
ATOM 2986 C CA . GLY A 1 398 ? 10.297 1.449 17.594 1 88.25 398 GLY A CA 1
ATOM 2987 C C . GLY A 1 398 ? 10.391 0.03 18.125 1 88.25 398 GLY A C 1
ATOM 2988 O O . GLY A 1 398 ? 11.047 -0.218 19.141 1 88.25 398 GLY A O 1
ATOM 2989 N N . GLU A 1 399 ? 9.727 -0.798 17.375 1 86.75 399 GLU A N 1
ATOM 2990 C CA . GLU A 1 399 ? 9.812 -2.189 17.812 1 86.75 399 GLU A CA 1
ATOM 2991 C C . GLU A 1 399 ? 11.031 -2.883 17.219 1 86.75 399 GLU A C 1
ATOM 2993 O O . GLU A 1 399 ? 11.273 -2.785 16 1 86.75 399 GLU A O 1
ATOM 2998 N N . GLY A 1 400 ? 11.812 -3.521 18.062 1 87.56 400 GLY A N 1
ATOM 2999 C CA . GLY A 1 400 ? 12.969 -4.258 17.578 1 87.56 400 GLY A CA 1
ATOM 3000 C C . GLY A 1 400 ? 14.039 -3.365 16.984 1 87.56 400 GLY A C 1
ATOM 3001 O O . GLY A 1 400 ? 14.203 -2.215 17.406 1 87.56 400 GLY A O 1
ATOM 3002 N N . ALA A 1 401 ? 14.867 -3.967 16.094 1 89.69 401 ALA A N 1
ATOM 3003 C CA . ALA A 1 401 ? 15.938 -3.236 15.422 1 89.69 401 ALA A CA 1
ATOM 3004 C C . ALA A 1 401 ? 15.375 -2.254 14.398 1 89.69 401 ALA A C 1
ATOM 3006 O O . ALA A 1 401 ? 14.32 -2.496 13.812 1 89.69 401 ALA A O 1
ATOM 3007 N N . PRO A 1 402 ? 16.078 -1.162 14.211 1 91.56 402 PRO A N 1
ATOM 3008 C CA . PRO A 1 402 ? 15.656 -0.246 13.156 1 91.56 402 PRO A CA 1
ATOM 3009 C C . PRO A 1 402 ? 15.625 -0.908 11.781 1 91.56 402 PRO A C 1
ATOM 3011 O O . PRO A 1 402 ? 16.375 -1.851 11.523 1 91.56 402 PRO A O 1
ATOM 3014 N N . PRO A 1 403 ? 14.789 -0.412 10.969 1 94.62 403 PRO A N 1
ATOM 3015 C CA . PRO A 1 403 ? 14.797 -0.958 9.609 1 94.62 403 PRO A CA 1
ATOM 3016 C C . PRO A 1 403 ? 16.172 -0.855 8.945 1 94.62 403 PRO A C 1
ATOM 3018 O O . PRO A 1 403 ? 16.828 0.191 9.023 1 94.62 403 PRO A O 1
ATOM 3021 N N . LYS A 1 404 ? 16.531 -1.901 8.297 1 94.62 404 LYS A N 1
ATOM 3022 C CA . LYS A 1 404 ? 17.797 -1.932 7.57 1 94.62 404 LYS A CA 1
ATOM 3023 C C . LYS A 1 404 ? 17.844 -0.832 6.512 1 94.62 404 LYS A C 1
ATOM 3025 O O . LYS A 1 404 ? 18.906 -0.225 6.293 1 94.62 404 LYS A O 1
ATOM 3030 N N . TYR A 1 405 ? 16.75 -0.587 5.844 1 96.06 405 TYR A N 1
ATOM 3031 C CA . TYR A 1 405 ? 16.656 0.42 4.793 1 96.06 405 TYR A CA 1
ATOM 3032 C C . TYR A 1 405 ? 15.742 1.565 5.211 1 96.06 405 TYR A C 1
ATOM 3034 O O . TYR A 1 405 ? 14.625 1.689 4.703 1 96.06 405 TYR A O 1
ATOM 3042 N N . ALA A 1 406 ? 16.297 2.494 6.004 1 94.12 406 ALA A N 1
ATOM 3043 C CA . ALA A 1 406 ? 15.516 3.602 6.551 1 94.12 406 ALA A CA 1
ATOM 3044 C C . ALA A 1 406 ? 15.016 4.52 5.441 1 94.12 406 ALA A C 1
ATOM 3046 O O . ALA A 1 406 ? 13.922 5.082 5.543 1 94.12 406 ALA A O 1
ATOM 3047 N N . ASP A 1 407 ? 15.805 4.645 4.359 1 95.69 407 ASP A N 1
ATOM 3048 C CA . ASP A 1 407 ? 15.461 5.574 3.287 1 95.69 407 ASP A CA 1
ATOM 3049 C C . ASP A 1 407 ? 14.484 4.945 2.301 1 95.69 407 ASP A C 1
ATOM 3051 O O . ASP A 1 407 ? 14.211 5.512 1.24 1 95.69 407 ASP A O 1
ATOM 3055 N N . LEU A 1 408 ? 13.938 3.709 2.645 1 96.31 408 LEU A N 1
ATOM 3056 C CA . LEU A 1 408 ? 12.875 3.057 1.892 1 96.31 408 LEU A CA 1
ATOM 3057 C C . LEU A 1 408 ? 11.664 2.789 2.781 1 96.31 408 LEU A C 1
ATOM 3059 O O . LEU A 1 408 ? 10.641 2.293 2.307 1 96.31 408 LEU A O 1
ATOM 3063 N N . THR A 1 409 ? 11.836 3.061 4.059 1 96.94 409 THR A N 1
ATOM 3064 C CA . THR A 1 409 ? 10.789 2.805 5.039 1 96.94 409 THR A CA 1
ATOM 3065 C C . THR A 1 409 ? 10.234 4.113 5.59 1 96.94 409 THR A C 1
ATOM 3067 O O . THR A 1 409 ? 10.906 4.805 6.359 1 96.94 409 THR A O 1
ATOM 3070 N N . PHE A 1 410 ? 9.016 4.402 5.211 1 97.69 410 PHE A N 1
ATOM 3071 C CA . PHE A 1 410 ? 8.484 5.723 5.516 1 97.69 410 PHE A CA 1
ATOM 3072 C C . PHE A 1 410 ? 7.328 5.625 6.508 1 97.69 410 PHE A C 1
ATOM 3074 O O . PHE A 1 410 ? 6.605 4.625 6.527 1 97.69 410 PHE A O 1
ATOM 3081 N N . ASP A 1 411 ? 7.246 6.613 7.344 1 96.88 411 ASP A N 1
ATOM 3082 C CA . ASP A 1 411 ? 6.203 6.598 8.367 1 96.88 411 ASP A CA 1
ATOM 3083 C C . ASP A 1 411 ? 5.867 8.016 8.828 1 96.88 411 ASP A C 1
ATOM 3085 O O . ASP A 1 411 ? 6.691 8.922 8.711 1 96.88 411 ASP A O 1
ATOM 3089 N N . GLY A 1 412 ? 4.668 8.219 9.258 1 96.69 412 GLY A N 1
ATOM 3090 C CA . GLY A 1 412 ? 4.219 9.398 9.977 1 96.69 412 GLY A CA 1
ATOM 3091 C C . GLY A 1 412 ? 4.289 10.664 9.156 1 96.69 412 GLY A C 1
ATOM 3092 O O . GLY A 1 412 ? 4.84 11.672 9.602 1 96.69 412 GLY A O 1
ATOM 3093 N N . PRO A 1 413 ? 3.84 10.609 7.887 1 97.38 413 PRO A N 1
ATOM 3094 C CA . PRO A 1 413 ? 3.727 11.914 7.227 1 97.38 413 PRO A CA 1
ATOM 3095 C C . PRO A 1 413 ? 2.824 12.883 7.988 1 97.38 413 PRO A C 1
ATOM 3097 O O . PRO A 1 413 ? 1.75 12.5 8.453 1 97.38 413 PRO A O 1
ATOM 3100 N N . ASP A 1 414 ? 3.277 14.055 8.117 1 95.5 414 ASP A N 1
ATOM 3101 C CA . ASP A 1 414 ? 2.582 15.023 8.953 1 95.5 414 ASP A CA 1
ATOM 3102 C C . ASP A 1 414 ? 2.109 16.219 8.133 1 95.5 414 ASP A C 1
ATOM 3104 O O . ASP A 1 414 ? 0.958 16.641 8.258 1 95.5 414 ASP A O 1
ATOM 3108 N N . ASN A 1 415 ? 2.979 16.859 7.359 1 94.94 415 ASN A N 1
ATOM 3109 C CA . ASN A 1 415 ? 2.68 18 6.516 1 94.94 415 ASN A CA 1
ATOM 3110 C C . ASN A 1 415 ? 2.787 17.656 5.035 1 94.94 415 ASN A C 1
ATOM 3112 O O . ASN A 1 415 ? 3.439 16.672 4.668 1 94.94 415 ASN A O 1
ATOM 3116 N N . VAL A 1 416 ? 2.125 18.469 4.27 1 96.94 416 VAL A N 1
ATOM 3117 C CA . VAL A 1 416 ? 2.127 18.234 2.832 1 96.94 416 VAL A CA 1
ATOM 3118 C C . VAL A 1 416 ? 2.127 19.562 2.08 1 96.94 416 VAL A C 1
ATOM 3120 O O . VAL A 1 416 ? 1.517 20.531 2.529 1 96.94 416 VAL A O 1
ATOM 3123 N N . THR A 1 417 ? 2.863 19.641 1.04 1 95.12 417 THR A N 1
ATOM 3124 C CA . THR A 1 417 ? 2.76 20.672 0.006 1 95.12 417 THR A CA 1
ATOM 3125 C C . THR A 1 417 ? 2.959 20.062 -1.379 1 95.12 417 THR A C 1
ATOM 3127 O O . THR A 1 417 ? 3.176 18.844 -1.508 1 95.12 417 THR A O 1
ATOM 3130 N N . VAL A 1 418 ? 2.723 20.844 -2.385 1 93.44 418 VAL A N 1
ATOM 3131 C CA . VAL A 1 418 ? 2.768 20.344 -3.754 1 93.44 418 VAL A CA 1
ATOM 3132 C C . VAL A 1 418 ? 3.77 21.156 -4.57 1 93.44 418 VAL A C 1
ATOM 3134 O O . VAL A 1 418 ? 3.809 22.391 -4.473 1 93.44 418 VAL A O 1
ATOM 3137 N N . THR A 1 419 ? 4.57 20.453 -5.301 1 87.94 419 THR A N 1
ATOM 3138 C CA . THR A 1 419 ? 5.508 21.109 -6.195 1 87.94 419 THR A CA 1
ATOM 3139 C C . THR A 1 419 ? 4.781 21.688 -7.406 1 87.94 419 THR A C 1
ATOM 3141 O O . THR A 1 419 ? 3.662 21.281 -7.719 1 87.94 419 THR A O 1
ATOM 3144 N N . PRO A 1 420 ? 5.484 22.562 -8.125 1 80.56 420 PRO A N 1
ATOM 3145 C CA . PRO A 1 420 ? 4.852 23.125 -9.32 1 80.56 420 PRO A CA 1
ATOM 3146 C C . PRO A 1 420 ? 4.582 22.062 -10.391 1 80.56 420 PRO A C 1
ATOM 3148 O O . PRO A 1 420 ? 3.719 22.25 -11.25 1 80.56 420 PRO A O 1
ATOM 3151 N N . TRP A 1 421 ? 5.328 21 -10.336 1 80.25 421 TRP A N 1
ATOM 3152 C CA . TRP A 1 421 ? 5.133 19.969 -11.352 1 80.25 421 TRP A CA 1
ATOM 3153 C C . TRP A 1 421 ? 4.227 18.859 -10.836 1 80.25 421 TRP A C 1
ATOM 3155 O O . TRP A 1 421 ? 4.055 17.828 -11.5 1 80.25 421 TRP A O 1
ATOM 3165 N N . GLY A 1 422 ? 3.746 18.984 -9.648 1 86.31 422 GLY A N 1
ATOM 3166 C CA . GLY A 1 422 ? 2.617 18.156 -9.25 1 86.31 422 GLY A CA 1
ATOM 3167 C C . GLY A 1 422 ? 2.996 17.062 -8.273 1 86.31 422 GLY A C 1
ATOM 3168 O O . GLY A 1 422 ? 2.129 16.328 -7.781 1 86.31 422 GLY A O 1
ATOM 3169 N N . THR A 1 423 ? 4.266 16.922 -7.867 1 90.94 423 THR A N 1
ATOM 3170 C CA . THR A 1 423 ? 4.652 15.961 -6.848 1 90.94 423 THR A CA 1
ATOM 3171 C C . THR A 1 423 ? 4.457 16.531 -5.449 1 90.94 423 THR A C 1
ATOM 3173 O O . THR A 1 423 ? 4.504 17.75 -5.262 1 90.94 423 THR A O 1
ATOM 3176 N N . LEU A 1 424 ? 4.215 15.656 -4.543 1 96.44 424 LEU A N 1
ATOM 3177 C CA . LEU A 1 424 ? 4.02 16.062 -3.156 1 96.44 424 LEU A CA 1
ATOM 3178 C C . LEU A 1 424 ? 5.352 16.141 -2.418 1 96.44 424 LEU A C 1
ATOM 3180 O O . LEU A 1 424 ? 6.27 15.359 -2.711 1 96.44 424 LEU A O 1
ATOM 3184 N N . ILE A 1 425 ? 5.449 17.047 -1.563 1 95.06 425 ILE A N 1
ATOM 3185 C CA . ILE A 1 425 ? 6.484 17.062 -0.539 1 95.06 425 ILE A CA 1
ATOM 3186 C C . ILE A 1 425 ? 5.867 16.797 0.831 1 95.06 425 ILE A C 1
ATOM 3188 O O . ILE A 1 425 ? 4.965 17.516 1.265 1 95.06 425 ILE A O 1
ATOM 3192 N N . LEU A 1 426 ? 6.324 15.727 1.454 1 97.19 426 LEU A N 1
ATOM 3193 C CA . LEU A 1 426 ? 5.824 15.336 2.768 1 97.19 426 LEU A CA 1
ATOM 3194 C C . LEU A 1 426 ? 6.906 15.492 3.83 1 97.19 426 LEU A C 1
ATOM 3196 O O . LEU A 1 426 ? 8.07 15.188 3.582 1 97.19 426 LEU A O 1
ATOM 3200 N N . ALA A 1 427 ? 6.539 15.992 4.977 1 95.5 427 ALA A N 1
ATOM 3201 C CA . ALA A 1 427 ? 7.418 15.992 6.141 1 95.5 427 ALA A CA 1
ATOM 3202 C C . ALA A 1 427 ? 6.965 14.953 7.164 1 95.5 427 ALA A C 1
ATOM 3204 O O . ALA A 1 427 ? 5.816 14.977 7.613 1 95.5 427 ALA A O 1
ATOM 3205 N N . GLU A 1 428 ? 7.906 14.039 7.496 1 94.88 428 GLU A N 1
ATOM 3206 C CA . GLU A 1 428 ? 7.602 13.008 8.484 1 94.88 428 GLU A CA 1
ATOM 3207 C C . GLU A 1 428 ? 7.832 13.516 9.906 1 94.88 428 GLU A C 1
ATOM 3209 O O . GLU A 1 428 ? 8.625 14.43 10.117 1 94.88 428 GLU A O 1
ATOM 3214 N N . ASP A 1 429 ? 7.078 12.945 10.797 1 89.69 429 ASP A N 1
ATOM 3215 C CA . ASP A 1 429 ? 7.281 13.117 12.234 1 89.69 429 ASP A CA 1
ATOM 3216 C C . ASP A 1 429 ? 7.223 11.773 12.961 1 89.69 429 ASP A C 1
ATOM 3218 O O . ASP A 1 429 ? 6.445 11.609 13.906 1 89.69 429 ASP A O 1
ATOM 3222 N N . GLY A 1 430 ? 8.055 10.875 12.508 1 84.19 430 GLY A N 1
ATOM 3223 C CA . GLY A 1 430 ? 8.031 9.516 13.039 1 84.19 430 GLY A CA 1
ATOM 3224 C C . GLY A 1 430 ? 8.922 9.336 14.242 1 84.19 430 GLY A C 1
ATOM 3225 O O . GLY A 1 430 ? 9.508 10.297 14.75 1 84.19 430 GLY A O 1
ATOM 3226 N N . VAL A 1 431 ? 8.992 8.07 14.734 1 82.62 431 VAL A N 1
ATOM 3227 C CA . VAL A 1 431 ? 9.703 7.727 15.961 1 82.62 431 VAL A CA 1
ATOM 3228 C C . VAL A 1 431 ? 11.195 7.582 15.664 1 82.62 431 VAL A C 1
ATOM 3230 O O . VAL A 1 431 ? 12.039 8.094 16.406 1 82.62 431 VAL A O 1
ATOM 3233 N N . ARG A 1 432 ? 11.539 7.004 14.602 1 90.25 432 ARG A N 1
ATOM 3234 C CA . ARG A 1 432 ? 12.938 6.785 14.258 1 90.25 432 ARG A CA 1
ATOM 3235 C C . ARG A 1 432 ? 13.391 7.766 13.18 1 90.25 432 ARG A C 1
ATOM 3237 O O . ARG A 1 432 ? 13.336 8.984 13.375 1 90.25 432 ARG A O 1
ATOM 3244 N N . ALA A 1 433 ? 13.68 7.262 12.039 1 90.62 433 ALA A N 1
ATOM 3245 C CA . ALA A 1 433 ? 14.102 8.172 10.977 1 90.62 433 ALA A CA 1
ATOM 3246 C C . ALA A 1 433 ? 12.938 9.039 10.508 1 90.62 433 ALA A C 1
ATOM 3248 O O . ALA A 1 433 ? 11.805 8.555 10.391 1 90.62 433 ALA A O 1
ATOM 3249 N N . SER A 1 434 ? 13.211 10.328 10.398 1 93.62 434 SER A N 1
ATOM 3250 C CA . SER A 1 434 ? 12.242 11.234 9.797 1 93.62 434 SER A CA 1
ATOM 3251 C C . SER A 1 434 ? 12.797 11.875 8.531 1 93.62 434 SER A C 1
ATOM 3253 O O . SER A 1 434 ? 13.938 12.352 8.516 1 93.62 434 SER A O 1
ATOM 3255 N N . HIS A 1 435 ? 11.977 11.867 7.543 1 95.25 435 HIS A N 1
ATOM 3256 C CA . HIS A 1 435 ? 12.398 12.312 6.219 1 95.25 435 HIS A CA 1
ATOM 3257 C C . HIS A 1 435 ? 11.539 13.469 5.727 1 95.25 435 HIS A C 1
ATOM 3259 O O . HIS A 1 435 ? 10.461 13.734 6.273 1 95.25 435 HIS A O 1
ATOM 3265 N N . VAL A 1 436 ? 12.102 14.266 4.828 1 95.31 436 VAL A N 1
ATOM 3266 C CA . VAL A 1 436 ? 11.312 14.938 3.805 1 95.31 436 VAL A CA 1
ATOM 3267 C C . VAL A 1 436 ? 11.195 14.047 2.572 1 95.31 436 VAL A C 1
ATOM 3269 O O . VAL A 1 436 ? 12.203 13.555 2.055 1 95.31 436 VAL A O 1
ATOM 3272 N N . LEU A 1 437 ? 9.992 13.828 2.15 1 96.81 437 LEU A N 1
ATOM 3273 C CA . LEU A 1 437 ? 9.734 12.883 1.072 1 96.81 437 LEU A CA 1
ATOM 3274 C C . LEU A 1 437 ? 9.203 13.594 -0.166 1 96.81 437 LEU A C 1
ATOM 3276 O O . LEU A 1 437 ? 8.508 14.609 -0.054 1 96.81 437 LEU A O 1
ATOM 3280 N N . SER A 1 438 ? 9.602 13.117 -1.306 1 94.88 438 SER A N 1
ATOM 3281 C CA . SER A 1 438 ? 8.914 13.391 -2.564 1 94.88 438 SER A CA 1
ATOM 3282 C C . SER A 1 438 ? 8 12.234 -2.957 1 94.88 438 SER A C 1
ATOM 3284 O O . SER A 1 438 ? 8.469 11.117 -3.201 1 94.88 438 SER A O 1
ATOM 3286 N N . SER A 1 439 ? 6.746 12.461 -3.021 1 96.56 439 SER A N 1
ATOM 3287 C CA . SER A 1 439 ? 5.777 11.414 -3.305 1 96.56 439 SER A CA 1
ATOM 3288 C C . SER A 1 439 ? 4.969 11.727 -4.559 1 96.56 439 SER A C 1
ATOM 3290 O O . SER A 1 439 ? 4.355 12.789 -4.66 1 96.56 439 SER A O 1
ATOM 3292 N N . VAL A 1 440 ? 5.008 10.852 -5.535 1 94 440 VAL A N 1
ATOM 3293 C CA . VAL A 1 440 ? 4.18 10.961 -6.734 1 94 440 VAL A CA 1
ATOM 3294 C C . VAL A 1 440 ? 2.779 10.422 -6.445 1 94 440 VAL A C 1
ATOM 3296 O O . VAL A 1 440 ? 2.615 9.25 -6.105 1 94 440 VAL A O 1
ATOM 3299 N N . PRO A 1 441 ? 1.785 11.25 -6.57 1 94.94 441 PRO A N 1
ATOM 3300 C CA . PRO A 1 441 ? 0.44 10.711 -6.348 1 94.94 441 PRO A CA 1
ATOM 3301 C C . PRO A 1 441 ? 0.137 9.5 -7.223 1 94.94 441 PRO A C 1
ATOM 3303 O O . PRO A 1 441 ? 0.196 9.594 -8.453 1 94.94 441 PRO A O 1
ATOM 3306 N N . GLY A 1 442 ? -0.222 8.414 -6.609 1 93.5 442 GLY A N 1
ATOM 3307 C CA . GLY A 1 442 ? -0.46 7.184 -7.344 1 93.5 442 GLY A CA 1
ATOM 3308 C C . GLY A 1 442 ? 0.818 6.465 -7.734 1 93.5 442 GLY A C 1
ATOM 3309 O O . GLY A 1 442 ? 0.773 5.41 -8.375 1 93.5 442 GLY A O 1
ATOM 3310 N N . GLY A 1 443 ? 1.92 7.023 -7.336 1 94.06 443 GLY A N 1
ATOM 3311 C CA . GLY A 1 443 ? 3.223 6.492 -7.699 1 94.06 443 GLY A CA 1
ATOM 3312 C C . GLY A 1 443 ? 4.156 6.336 -6.512 1 94.06 443 GLY A C 1
ATOM 3313 O O . GLY A 1 443 ? 3.703 6.258 -5.367 1 94.06 443 GLY A O 1
ATOM 3314 N N . PRO A 1 444 ? 5.434 6.305 -6.789 1 95.81 444 PRO A N 1
ATOM 3315 C CA . PRO A 1 444 ? 6.383 5.984 -5.719 1 95.81 444 PRO A CA 1
ATOM 3316 C C . PRO A 1 444 ? 6.742 7.195 -4.867 1 95.81 444 PRO A C 1
ATOM 3318 O O . PRO A 1 444 ? 6.523 8.336 -5.285 1 95.81 444 PRO A O 1
ATOM 3321 N N . THR A 1 445 ? 7.242 6.922 -3.699 1 97.12 445 THR A N 1
ATOM 3322 C CA . THR A 1 445 ? 7.77 7.914 -2.77 1 97.12 445 THR A CA 1
ATOM 3323 C C . THR A 1 445 ? 9.281 7.762 -2.615 1 97.12 445 THR A C 1
ATOM 3325 O O . THR A 1 445 ? 9.789 6.641 -2.547 1 97.12 445 THR A O 1
ATOM 3328 N N . TYR A 1 446 ? 10 8.922 -2.562 1 94.94 446 TYR A N 1
ATOM 3329 C CA . TYR A 1 446 ? 11.445 8.961 -2.41 1 94.94 446 TYR A CA 1
ATOM 3330 C C . TYR A 1 446 ? 11.852 9.828 -1.224 1 94.94 446 TYR A C 1
ATOM 3332 O O . TYR A 1 446 ? 11.25 10.883 -0.986 1 94.94 446 TYR A O 1
ATOM 3340 N N . ALA A 1 447 ? 12.852 9.367 -0.499 1 95.94 447 ALA A N 1
ATOM 3341 C CA . ALA A 1 447 ? 13.453 10.25 0.497 1 95.94 447 ALA A CA 1
ATOM 3342 C C . ALA A 1 447 ? 14.328 11.312 -0.166 1 95.94 447 ALA A C 1
ATOM 3344 O O . ALA A 1 447 ? 15.203 10.992 -0.974 1 95.94 447 ALA A O 1
ATOM 3345 N N . ILE A 1 448 ? 14.094 12.57 0.208 1 93.62 448 ILE A N 1
ATOM 3346 C CA . ILE A 1 448 ? 14.922 13.609 -0.403 1 93.62 448 ILE A CA 1
ATOM 3347 C C . ILE A 1 448 ? 15.688 14.367 0.682 1 93.62 448 ILE A C 1
ATOM 3349 O O . ILE A 1 448 ? 16.516 15.227 0.379 1 93.62 448 ILE A O 1
ATOM 3353 N N . ALA A 1 449 ? 15.398 14.086 1.896 1 94.56 449 ALA A N 1
ATOM 3354 C CA . ALA A 1 449 ? 16.172 14.523 3.049 1 94.56 449 ALA A CA 1
ATOM 3355 C C . ALA A 1 449 ? 15.906 13.648 4.266 1 94.56 449 ALA A C 1
ATOM 3357 O O . ALA A 1 449 ? 14.805 13.117 4.422 1 94.56 449 ALA A O 1
ATOM 3358 N N . ARG A 1 450 ? 16.875 13.43 5.125 1 94.75 450 ARG A N 1
ATOM 3359 C CA . ARG A 1 450 ? 16.734 12.711 6.387 1 94.75 450 ARG A CA 1
ATOM 3360 C C . ARG A 1 450 ? 17.312 13.508 7.543 1 94.75 450 ARG A C 1
ATOM 3362 O O . ARG A 1 450 ? 18.469 13.945 7.484 1 94.75 450 ARG A O 1
ATOM 3369 N N . ASN A 1 451 ? 16.484 13.711 8.562 1 93 451 ASN A N 1
ATOM 3370 C CA . ASN A 1 451 ? 16.938 14.406 9.766 1 93 451 ASN A CA 1
ATOM 3371 C C . ASN A 1 451 ? 18 13.602 10.516 1 93 451 ASN A C 1
ATOM 3373 O O . ASN A 1 451 ? 17.781 12.43 10.828 1 93 451 ASN A O 1
ATOM 3377 N N . GLN A 1 452 ? 19.172 14.156 10.727 1 90.19 452 GLN A N 1
ATOM 3378 C CA . GLN A 1 452 ? 20.25 13.461 11.422 1 90.19 452 GLN A CA 1
ATOM 3379 C C . GLN A 1 452 ? 20.484 14.062 12.805 1 90.19 452 GLN A C 1
ATOM 3381 O O . GLN A 1 452 ? 21.422 13.656 13.508 1 90.19 452 GLN A O 1
ATOM 3386 N N . LEU A 1 453 ? 19.719 15.055 12.945 1 77 453 LEU A N 1
ATOM 3387 C CA . LEU A 1 453 ? 19.875 15.656 14.266 1 77 453 LEU A CA 1
ATOM 3388 C C . LEU A 1 453 ? 19.469 14.68 15.359 1 77 453 LEU A C 1
ATOM 3390 O O . LEU A 1 453 ? 18.469 13.969 15.219 1 77 453 LEU A O 1
ATOM 3394 N N . ALA A 1 454 ? 20.594 13.578 15.75 1 49.84 454 ALA A N 1
ATOM 3395 C CA . ALA A 1 454 ? 20.469 12.609 16.844 1 49.84 454 ALA A CA 1
ATOM 3396 C C . ALA A 1 454 ? 19.375 13.023 17.812 1 49.84 454 ALA A C 1
ATOM 3398 O O . ALA A 1 454 ? 19.656 13.672 18.828 1 49.84 454 ALA A O 1
ATOM 3399 N N . ILE A 1 455 ? 18.25 13.523 17.312 1 41.5 455 ILE A N 1
ATOM 3400 C CA . ILE A 1 455 ? 17.453 13.93 18.453 1 41.5 455 ILE A CA 1
ATOM 3401 C C . ILE A 1 455 ? 16.844 12.703 19.125 1 41.5 455 ILE A C 1
ATOM 3403 O O . ILE A 1 455 ? 16.25 11.859 18.453 1 41.5 455 ILE A O 1
ATOM 3407 N N . GLY A 1 456 ? 17.422 12.023 20 1 33.28 456 GLY A N 1
ATOM 3408 C CA . GLY A 1 456 ? 16.953 11.07 20.984 1 33.28 456 GLY A CA 1
ATOM 3409 C C . GLY A 1 456 ? 15.461 11.141 21.219 1 33.28 456 GLY A C 1
ATOM 3410 O O . GLY A 1 456 ? 14.914 10.391 22.031 1 33.28 456 GLY A O 1
ATOM 3411 N N . THR A 1 457 ? 14.891 12.438 21.375 1 31.06 457 THR A N 1
ATOM 3412 C CA . THR A 1 457 ? 13.602 12.461 22.047 1 31.06 457 THR A CA 1
ATOM 3413 C C . THR A 1 457 ? 12.484 12.023 21.094 1 31.06 457 THR A C 1
ATOM 3415 O O . THR A 1 457 ? 12.273 12.641 20.062 1 31.06 457 THR A O 1
ATOM 3418 N N . SER A 1 458 ? 12.367 10.812 20.875 1 31.75 458 SER A N 1
ATOM 3419 C CA . SER A 1 458 ? 11.102 10.352 20.312 1 31.75 458 SER A CA 1
ATOM 3420 C C . SER A 1 458 ? 9.938 11.195 20.812 1 31.75 458 SER A C 1
ATOM 3422 O O . SER A 1 458 ? 9.859 11.516 22 1 31.75 458 SER A O 1
ATOM 3424 N N . ASN A 1 459 ? 9.438 12.102 20.062 1 29.5 459 ASN A N 1
ATOM 3425 C CA . ASN A 1 459 ? 8.148 12.672 20.438 1 29.5 459 ASN A CA 1
ATOM 3426 C C . ASN A 1 459 ? 7.211 11.609 21 1 29.5 459 ASN A C 1
ATOM 3428 O O . ASN A 1 459 ? 6.203 11.273 20.375 1 29.5 459 ASN A O 1
ATOM 3432 N N . ALA A 1 460 ? 7.617 10.547 21.469 1 33.25 460 ALA A N 1
ATOM 3433 C CA . ALA A 1 460 ? 6.621 9.602 21.953 1 33.25 460 ALA A CA 1
ATOM 3434 C C . ALA A 1 460 ? 5.516 10.312 22.734 1 33.25 460 ALA A C 1
ATOM 3436 O O . ALA A 1 460 ? 5.602 11.516 22.984 1 33.25 460 ALA A O 1
ATOM 3437 N N . ARG A 1 461 ? 5.062 9.648 23.859 1 30.31 461 ARG A N 1
ATOM 3438 C CA . ARG A 1 461 ? 3.822 9.68 24.625 1 30.31 461 ARG A CA 1
ATOM 3439 C C . ARG A 1 461 ? 3.631 11.031 25.312 1 30.31 461 ARG A C 1
ATOM 3441 O O . ARG A 1 461 ? 4.582 11.594 25.844 1 30.31 461 ARG A O 1
ATOM 3448 N N . ARG A 1 462 ? 2.689 11.734 24.875 1 27.38 462 ARG A N 1
ATOM 3449 C CA . ARG A 1 462 ? 2.102 12.719 25.781 1 27.38 462 ARG A CA 1
ATOM 3450 C C . ARG A 1 462 ? 2.344 12.336 27.234 1 27.38 462 ARG A C 1
ATOM 3452 O O . ARG A 1 462 ? 2.023 11.219 27.656 1 27.38 462 ARG A O 1
ATOM 3459 N N . PRO A 1 463 ? 3.24 13 27.859 1 28.45 463 PRO A N 1
ATOM 3460 C CA . PRO A 1 463 ? 3.309 12.75 29.297 1 28.45 463 PRO A CA 1
ATOM 3461 C C . PRO A 1 463 ? 1.939 12.484 29.906 1 28.45 463 PRO A C 1
ATOM 3463 O O . PRO A 1 463 ? 0.972 13.188 29.609 1 28.45 463 PRO A O 1
ATOM 3466 N N . THR A 1 464 ? 1.569 11.172 30.062 1 26.34 464 THR A N 1
ATOM 3467 C CA . THR A 1 464 ? 0.694 11.195 31.234 1 26.34 464 THR A CA 1
ATOM 3468 C C . THR A 1 464 ? 1.312 12.023 32.375 1 26.34 464 THR A C 1
ATOM 3470 O O . THR A 1 464 ? 2.535 12.148 32.438 1 26.34 464 THR A O 1
ATOM 3473 N N . PRO A 1 465 ? 0.533 12.727 33.156 1 25.42 465 PRO A N 1
ATOM 3474 C CA . PRO A 1 465 ? 0.88 13.703 34.188 1 25.42 465 PRO A CA 1
ATOM 3475 C C . PRO A 1 465 ? 2.064 13.258 35.062 1 25.42 465 PRO A C 1
ATOM 3477 O O . PRO A 1 465 ? 2.65 14.078 35.781 1 25.42 465 PRO A O 1
ATOM 3480 N N . SER A 1 466 ? 2.256 12.047 35.562 1 23.73 466 SER A N 1
ATOM 3481 C CA . SER A 1 466 ? 2.912 12.125 36.875 1 23.73 466 SER A CA 1
ATOM 3482 C C . SER A 1 466 ? 4.41 12.367 36.719 1 23.73 466 SER A C 1
ATOM 3484 O O . SER A 1 466 ? 5.059 12.867 37.656 1 23.73 466 SER A O 1
ATOM 3486 N N . SER A 1 467 ? 5.246 11.445 36.062 1 23.98 467 SER A N 1
ATOM 3487 C CA . SER A 1 467 ? 6.57 11.336 36.688 1 23.98 467 SER A CA 1
ATOM 3488 C C . SER A 1 467 ? 7.484 12.461 36.219 1 23.98 467 SER A C 1
ATOM 3490 O O . SER A 1 467 ? 7.273 13.039 35.125 1 23.98 467 SER A O 1
ATOM 3492 N N . PRO A 1 468 ? 8.734 12.719 36.938 1 24.12 468 PRO A N 1
ATOM 3493 C CA . PRO A 1 468 ? 9.68 13.836 37.031 1 24.12 468 PRO A CA 1
ATOM 3494 C C . PRO A 1 468 ? 10.32 14.172 35.688 1 24.12 468 PRO A C 1
ATOM 3496 O O . PRO A 1 468 ? 10.164 13.422 34.719 1 24.12 468 PRO A O 1
ATOM 3499 N N . GLY A 1 469 ? 11.539 14.906 35.719 1 22.7 469 GLY A N 1
ATOM 3500 C CA . GLY A 1 469 ? 12.273 15.93 34.969 1 22.7 469 GLY A CA 1
ATOM 3501 C C . GLY A 1 469 ? 12.992 15.383 33.75 1 22.7 469 GLY A C 1
ATOM 3502 O O . GLY A 1 469 ? 14.227 15.406 33.688 1 22.7 469 GLY A O 1
ATOM 3503 N N . ARG A 1 470 ? 12.562 14.398 33.094 1 24.81 470 ARG A N 1
ATOM 3504 C CA . ARG A 1 470 ? 13.531 13.992 32.094 1 24.81 470 ARG A CA 1
ATOM 3505 C C . ARG A 1 470 ? 13.734 15.094 31.062 1 24.81 470 ARG A C 1
ATOM 3507 O O . ARG A 1 470 ? 12.797 15.82 30.719 1 24.81 470 ARG A O 1
ATOM 3514 N N . ARG A 1 471 ? 15.039 15.344 30.781 1 23.94 471 ARG A N 1
ATOM 3515 C CA . ARG A 1 471 ? 15.625 16.281 29.828 1 23.94 471 ARG A CA 1
ATOM 3516 C C . ARG A 1 471 ? 15.039 16.094 28.438 1 23.94 471 ARG A C 1
ATOM 3518 O O . ARG A 1 471 ? 15.047 14.992 27.891 1 23.94 471 ARG A O 1
ATOM 3525 N N . SER A 1 472 ? 14.031 16.828 28.109 1 25.88 472 SER A N 1
ATOM 3526 C CA . SER A 1 472 ? 13.445 16.906 26.781 1 25.88 472 SER A CA 1
ATOM 3527 C C . SER A 1 472 ? 14.508 17.156 25.719 1 25.88 472 SER A C 1
ATOM 3529 O O . SER A 1 472 ? 15.242 18.156 25.797 1 25.88 472 SER A O 1
ATOM 3531 N N . LEU A 1 473 ? 15.117 16.125 25.328 1 28.23 473 LEU A N 1
ATOM 3532 C CA . LEU A 1 473 ? 16.078 16.312 24.25 1 28.23 473 LEU A CA 1
ATOM 3533 C C . LEU A 1 473 ? 15.453 17.078 23.094 1 28.23 473 LEU A C 1
ATOM 3535 O O . LEU A 1 473 ? 14.258 16.922 22.812 1 28.23 473 LEU A O 1
ATOM 3539 N N . PRO A 1 474 ? 16.109 18.047 22.469 1 27.66 474 PRO A N 1
ATOM 3540 C CA . PRO A 1 474 ? 15.656 18.906 21.375 1 27.66 474 PRO A CA 1
ATOM 3541 C C . PRO A 1 474 ? 15.273 18.125 20.125 1 27.66 474 PRO A C 1
ATOM 3543 O O . PRO A 1 474 ? 15.992 17.203 19.719 1 27.66 474 PRO A O 1
ATOM 3546 N N . THR A 1 475 ? 14.078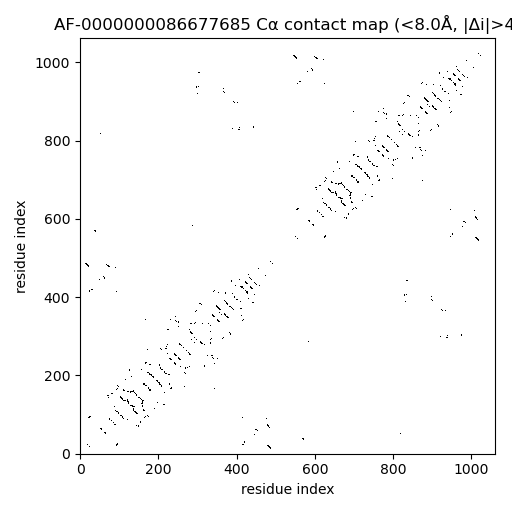 17.828 19.922 1 31.02 475 THR A N 1
ATOM 3547 C CA . THR A 1 475 ? 13.508 17.297 18.688 1 31.02 475 THR A CA 1
ATOM 3548 C C . THR A 1 475 ? 13.953 18.109 17.484 1 31.02 475 THR A C 1
ATOM 3550 O O . THR A 1 475 ? 14.336 19.281 17.625 1 31.02 475 THR A O 1
ATOM 3553 N N . ALA A 1 476 ? 14.117 17.516 16.312 1 35.88 476 ALA A N 1
ATOM 3554 C CA . ALA A 1 476 ? 14.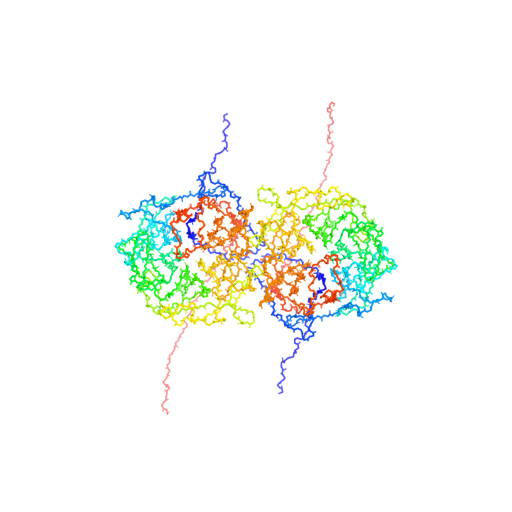43 18.125 15.023 1 35.88 476 ALA A CA 1
ATOM 3555 C C . ALA A 1 476 ? 13.57 19.359 14.758 1 35.88 476 ALA A C 1
ATOM 3557 O O . ALA A 1 476 ? 13.734 20.031 13.742 1 35.88 476 ALA A O 1
ATOM 3558 N N . ARG A 1 477 ? 12.672 19.672 15.695 1 39.19 477 ARG A N 1
ATOM 3559 C CA . ARG A 1 477 ? 11.703 20.766 15.656 1 39.19 477 ARG A CA 1
ATOM 3560 C C . ARG A 1 477 ? 12.383 22.094 15.945 1 39.19 477 ARG A C 1
ATOM 3562 O O . ARG A 1 477 ? 11.711 23.078 16.266 1 39.19 477 ARG A O 1
ATOM 3569 N N . SER A 1 478 ? 13.742 22.062 15.875 1 36.12 478 SER A N 1
ATOM 3570 C CA . SER A 1 478 ? 14.305 23.281 16.453 1 36.12 478 SER A CA 1
ATOM 3571 C C . SER A 1 478 ? 14.859 24.203 15.375 1 36.12 478 SER A C 1
ATOM 3573 O O . SER A 1 478 ? 15.406 25.266 15.68 1 36.12 478 SER A O 1
ATOM 3575 N N . CYS A 1 479 ? 14.828 23.625 14.062 1 33.09 479 CYS A N 1
ATOM 3576 C CA . CYS A 1 479 ? 15.398 24.5 13.039 1 33.09 479 CYS A CA 1
ATOM 3577 C C . CYS A 1 479 ? 14.492 24.578 11.82 1 33.09 479 CYS A C 1
ATOM 3579 O O . CYS A 1 479 ? 13.758 23.641 11.523 1 33.09 479 CYS A O 1
ATOM 3581 N N . SER A 1 480 ? 14.242 25.75 11.305 1 38.5 480 SER A N 1
ATOM 3582 C CA . SER A 1 480 ? 13.672 25.906 9.969 1 38.5 480 SER A CA 1
ATOM 3583 C C . SER A 1 480 ? 14.773 25.984 8.914 1 38.5 480 SER A C 1
ATOM 3585 O O . SER A 1 480 ? 15.82 26.594 9.148 1 38.5 480 SER A O 1
ATOM 3587 N N . SER A 1 481 ? 14.742 25.109 7.969 1 35.38 481 SER A N 1
ATOM 3588 C CA . SER A 1 481 ? 15.75 25.078 6.91 1 35.38 481 SER A CA 1
ATOM 3589 C C . SER A 1 481 ? 15.109 25.281 5.539 1 35.38 481 SER A C 1
ATOM 3591 O O . SER A 1 481 ? 13.914 25.047 5.367 1 35.38 481 SER A O 1
ATOM 3593 N N . THR A 1 482 ? 15.812 26.031 4.609 1 35.94 482 THR A N 1
ATOM 3594 C CA . THR A 1 482 ? 15.477 26.078 3.191 1 35.94 482 THR A CA 1
ATOM 3595 C C . THR A 1 482 ? 16.422 25.188 2.385 1 35.94 482 THR A C 1
ATOM 3597 O O . THR A 1 482 ? 17.609 25.078 2.715 1 35.94 482 THR A O 1
ATOM 3600 N N . SER A 1 483 ? 15.875 24.359 1.509 1 36.88 483 SER A N 1
ATOM 3601 C CA . SER A 1 483 ? 16.703 23.516 0.655 1 36.88 483 SER A CA 1
ATOM 3602 C C . SER A 1 483 ? 16.656 23.984 -0.795 1 36.88 483 SER A C 1
ATOM 3604 O O . SER A 1 483 ? 15.641 24.516 -1.253 1 36.88 483 SER A O 1
ATOM 3606 N N . ARG A 1 484 ? 17.906 24.156 -1.495 1 37.81 484 ARG A N 1
ATOM 3607 C CA . ARG A 1 484 ? 17.984 24.406 -2.928 1 37.81 484 ARG A CA 1
ATOM 3608 C C . ARG A 1 484 ? 18.25 23.125 -3.705 1 37.81 484 ARG A C 1
ATOM 3610 O O . ARG A 1 484 ? 19.078 22.312 -3.305 1 37.81 484 ARG A O 1
ATOM 3617 N N . PHE A 1 485 ? 17.375 22.844 -4.66 1 40.22 485 PHE A N 1
ATOM 3618 C CA . PHE A 1 485 ? 17.5 21.688 -5.543 1 40.22 485 PHE A CA 1
ATOM 3619 C C . PHE A 1 485 ? 18.047 22.094 -6.898 1 40.22 485 PHE A C 1
ATOM 3621 O O . PHE A 1 485 ? 17.641 23.109 -7.461 1 40.22 485 PHE A O 1
ATOM 3628 N N . PRO A 1 486 ? 19.234 21.5 -7.465 1 33.56 486 PRO A N 1
ATOM 3629 C CA . PRO A 1 486 ? 19.578 21.797 -8.852 1 33.56 486 PRO A CA 1
ATOM 3630 C C . PRO A 1 486 ? 18.453 21.438 -9.828 1 33.56 486 PRO A C 1
ATOM 3632 O O . PRO A 1 486 ? 17.781 20.422 -9.656 1 33.56 486 PRO A O 1
ATOM 3635 N N . ALA A 1 487 ? 18.156 22.391 -10.648 1 36.91 487 ALA A N 1
ATOM 3636 C CA . ALA A 1 487 ? 17.062 22.297 -11.609 1 36.91 487 ALA A CA 1
ATOM 3637 C C . ALA A 1 487 ? 17.188 21.031 -12.461 1 36.91 487 ALA A C 1
ATOM 3639 O O . ALA A 1 487 ? 16.188 20.453 -12.875 1 36.91 487 ALA A O 1
ATOM 3640 N N . SER A 1 488 ? 18.469 20.781 -12.828 1 36.84 488 SER A N 1
ATOM 3641 C CA . SER A 1 488 ? 18.688 19.766 -13.844 1 36.84 488 SER A CA 1
ATOM 3642 C C . SER A 1 488 ? 18.266 18.391 -13.352 1 36.84 488 SER A C 1
ATOM 3644 O O . SER A 1 488 ? 18.188 17.438 -14.133 1 36.84 488 SER A O 1
ATOM 3646 N N . ARG A 1 489 ? 18.312 18.375 -12.07 1 39.91 489 ARG A N 1
ATOM 3647 C CA . ARG A 1 489 ? 18.188 16.984 -11.641 1 39.91 489 ARG A CA 1
ATOM 3648 C C . ARG A 1 489 ? 16.719 16.609 -11.43 1 39.91 489 ARG A C 1
ATOM 3650 O O . ARG A 1 489 ? 16.422 15.531 -10.906 1 39.91 489 ARG A O 1
ATOM 3657 N N . TRP A 1 490 ? 16.062 17.719 -11.547 1 36.5 490 TRP A N 1
ATOM 3658 C CA . TRP A 1 490 ? 14.664 17.297 -11.555 1 36.5 490 TRP A CA 1
ATOM 3659 C C . TRP A 1 490 ? 14.242 16.828 -12.945 1 36.5 490 TRP A C 1
ATOM 3661 O O . TRP A 1 490 ? 14.734 17.344 -13.953 1 36.5 490 TRP A O 1
ATOM 3671 N N . PRO A 1 491 ? 13.906 15.844 -13.195 1 31.2 491 PRO A N 1
ATOM 3672 C CA . PRO A 1 491 ? 13.539 15.461 -14.562 1 31.2 491 PRO A CA 1
ATOM 3673 C C . PRO A 1 491 ? 12.836 16.578 -15.32 1 31.2 491 PRO A C 1
ATOM 3675 O O . PRO A 1 491 ? 11.891 17.188 -14.805 1 31.2 491 PRO A O 1
ATOM 3678 N N . SER A 1 492 ? 13.836 17.422 -16.062 1 28.11 492 SER A N 1
ATOM 3679 C CA . SER A 1 492 ? 13.25 18.438 -16.938 1 28.11 492 SER A CA 1
ATOM 3680 C C . SER A 1 492 ? 12.148 17.844 -17.812 1 28.11 492 SER A C 1
ATOM 3682 O O . SER A 1 492 ? 12.266 16.703 -18.281 1 28.11 492 SER A O 1
ATOM 3684 N N . PRO A 1 493 ? 11.055 18.391 -17.781 1 28.16 493 PRO A N 1
ATOM 3685 C CA . PRO A 1 493 ? 10.164 17.922 -18.844 1 28.16 493 PRO A CA 1
ATOM 3686 C C . PRO A 1 493 ? 10.797 17.984 -20.219 1 28.16 493 PRO A C 1
ATOM 3688 O O . PRO A 1 493 ? 11.617 18.859 -20.484 1 28.16 493 PRO A O 1
ATOM 3691 N N . ALA A 1 494 ? 11.148 16.906 -20.828 1 27.22 494 ALA A N 1
ATOM 3692 C CA . ALA A 1 494 ? 11.711 16.984 -22.188 1 27.22 494 ALA A CA 1
ATOM 3693 C C . ALA A 1 494 ? 11.07 18.109 -22.984 1 27.22 494 ALA A C 1
ATOM 3695 O O . ALA A 1 494 ? 9.844 18.234 -23.016 1 27.22 494 ALA A O 1
ATOM 3696 N N . ARG A 1 495 ? 11.828 19.219 -23.219 1 24.95 495 ARG A N 1
ATOM 3697 C CA . ARG A 1 495 ? 11.508 20.281 -24.172 1 24.95 495 ARG A CA 1
ATOM 3698 C C . ARG A 1 495 ? 11.055 19.719 -25.516 1 24.95 495 ARG A C 1
ATOM 3700 O O . ARG A 1 495 ? 11.828 19.031 -26.188 1 24.95 495 ARG A O 1
ATOM 3707 N N . GLY A 1 496 ? 9.766 19.203 -25.625 1 24.36 496 GLY A N 1
ATOM 3708 C CA . GLY A 1 496 ? 9.352 19.016 -27 1 24.36 496 GLY A CA 1
ATOM 3709 C C . GLY A 1 496 ? 9.703 20.172 -27.906 1 24.36 496 GLY A C 1
ATOM 3710 O O . GLY A 1 496 ? 9.5 21.344 -27.547 1 24.36 496 GLY A O 1
ATOM 3711 N N . SER A 1 497 ? 10.922 20.078 -28.438 1 20.34 497 SER A N 1
ATOM 3712 C CA . SER A 1 497 ? 11.312 20.969 -29.516 1 20.34 497 SER A CA 1
ATOM 3713 C C . SER A 1 497 ? 10.156 21.234 -30.469 1 20.34 497 SER A C 1
ATOM 3715 O O . SER A 1 497 ? 9.742 20.328 -31.203 1 20.34 497 SER A O 1
ATOM 3717 N N . ALA A 1 498 ? 9.133 21.812 -29.906 1 21.39 498 ALA A N 1
ATOM 3718 C CA . ALA A 1 498 ? 8.148 22.328 -30.844 1 21.39 498 ALA A CA 1
ATOM 3719 C C . ALA A 1 498 ? 8.805 23.172 -31.938 1 21.39 498 ALA A C 1
ATOM 3721 O O . ALA A 1 498 ? 9.375 24.234 -31.641 1 21.39 498 ALA A O 1
ATOM 3722 N N . THR A 1 499 ? 9.43 22.453 -32.906 1 20.33 499 THR A N 1
ATOM 3723 C CA . THR A 1 499 ? 9.805 23.172 -34.125 1 20.33 499 THR A CA 1
ATOM 3724 C C . THR A 1 499 ? 8.633 24 -34.625 1 20.33 499 THR A C 1
ATOM 3726 O O . THR A 1 499 ? 7.531 23.484 -34.812 1 20.33 499 THR A O 1
ATOM 3729 N N . SER A 1 500 ? 8.547 25.188 -34.062 1 20.16 500 SER A N 1
ATOM 3730 C CA . SER A 1 500 ? 7.703 26.312 -34.438 1 20.16 500 SER A CA 1
ATOM 3731 C C . SER A 1 500 ? 7.637 26.438 -35.969 1 20.16 500 SER A C 1
ATOM 3733 O O . SER A 1 500 ? 8.633 26.766 -36.594 1 20.16 500 SER A O 1
ATOM 3735 N N . THR A 1 501 ? 7.098 25.25 -36.594 1 20.45 501 THR A N 1
ATOM 3736 C CA . THR A 1 501 ? 6.945 25.5 -38.031 1 20.45 501 THR A CA 1
ATOM 3737 C C . THR A 1 501 ? 6.121 26.75 -38.281 1 20.45 501 THR A C 1
ATOM 3739 O O . THR A 1 501 ? 5.004 26.875 -37.781 1 20.45 501 THR A O 1
ATOM 3742 N N . GLU A 1 502 ? 6.82 27.844 -38.281 1 18.3 502 GLU A N 1
ATOM 3743 C CA . GLU A 1 502 ? 6.398 29.188 -38.688 1 18.3 502 GLU A CA 1
ATOM 3744 C C . GLU A 1 502 ? 5.527 29.125 -39.938 1 18.3 502 GLU A C 1
ATOM 3746 O O . GLU A 1 502 ? 6.035 28.938 -41.062 1 18.3 502 GLU A O 1
ATOM 3751 N N . ALA A 1 503 ? 4.43 28.172 -39.875 1 19.19 503 ALA A N 1
ATOM 3752 C CA . ALA A 1 503 ? 3.668 28.281 -41.125 1 19.19 503 ALA A CA 1
ATOM 3753 C C . ALA A 1 503 ? 3.168 29.719 -41.344 1 19.19 503 ALA A C 1
ATOM 3755 O O . ALA A 1 503 ? 2.299 30.188 -40.594 1 19.19 503 ALA A O 1
ATOM 3756 N N . ARG A 1 504 ? 4.094 30.562 -41.594 1 18.11 504 ARG A N 1
ATOM 3757 C CA . ARG A 1 504 ? 3.771 31.938 -42 1 18.11 504 ARG A CA 1
ATOM 3758 C C . ARG A 1 504 ? 2.678 31.969 -43.062 1 18.11 504 ARG A C 1
ATOM 3760 O O . ARG A 1 504 ? 2.891 31.531 -44.188 1 18.11 504 ARG A O 1
ATOM 3767 N N . ALA A 1 505 ? 1.436 31.594 -42.531 1 18.17 505 ALA A N 1
ATOM 3768 C CA . ALA A 1 505 ? 0.26 31.75 -43.375 1 18.17 505 ALA A CA 1
ATOM 3769 C C . ALA A 1 505 ? 0.268 33.125 -44.094 1 18.17 505 ALA A C 1
ATOM 3771 O O . ALA A 1 505 ? 0.435 34.156 -43.438 1 18.17 505 ALA A O 1
ATOM 3772 N N . SER A 1 506 ? 0.616 33.094 -45.344 1 16.8 506 SER A N 1
ATOM 3773 C CA . SER A 1 506 ? 0.667 34.188 -46.312 1 16.8 506 SER A CA 1
ATOM 3774 C C . SER A 1 506 ? -0.643 34.969 -46.344 1 16.8 506 SER A C 1
ATOM 3776 O O . SER A 1 506 ? -1.724 34.375 -46.312 1 16.8 506 SER A O 1
ATOM 3778 N N . ARG A 1 507 ? -0.625 36.094 -45.688 1 18.88 507 ARG A N 1
ATOM 3779 C CA . ARG A 1 507 ? -1.611 37.156 -45.562 1 18.88 507 ARG A CA 1
ATOM 3780 C C . ARG A 1 507 ? -2.227 37.5 -46.906 1 18.88 507 ARG A C 1
ATOM 3782 O O . ARG A 1 507 ? -1.625 38.219 -47.719 1 18.88 507 ARG A O 1
ATOM 3789 N N . ARG A 1 508 ? -2.662 36.375 -47.688 1 17.23 508 ARG A N 1
ATOM 3790 C CA . ARG A 1 508 ? -3.076 36.969 -48.938 1 17.23 508 ARG A CA 1
ATOM 3791 C C . ARG A 1 508 ? -4.113 38.062 -48.719 1 17.23 508 ARG A C 1
ATOM 3793 O O . ARG A 1 508 ? -5.023 37.906 -47.906 1 17.23 508 ARG A O 1
ATOM 3800 N N . PRO A 1 509 ? -3.855 39.188 -49.156 1 18.25 509 PRO A N 1
ATOM 3801 C CA . PRO A 1 509 ? -4.539 40.469 -49 1 18.25 509 PRO A CA 1
ATOM 3802 C C . PRO A 1 509 ? -5.953 40.469 -49.594 1 18.25 509 PRO A C 1
ATOM 3804 O O . PRO A 1 509 ? -6.129 40.312 -50.812 1 18.25 509 PRO A O 1
ATOM 3807 N N . MET A 1 510 ? -6.762 39.344 -49.219 1 17.33 510 MET A N 1
ATOM 3808 C CA . MET A 1 510 ? -7.887 39.406 -50.156 1 17.33 510 MET A CA 1
ATOM 3809 C C . MET A 1 510 ? -8.516 40.781 -50.125 1 17.33 510 MET A C 1
ATOM 3811 O O . MET A 1 510 ? -8.648 41.406 -49.062 1 17.33 510 MET A O 1
ATOM 3815 N N . GLY A 1 511 ? -8.578 41.312 -51.312 1 16.03 511 GLY A N 1
ATOM 3816 C CA . GLY A 1 511 ? -8.922 42.625 -51.844 1 16.03 511 GLY A CA 1
ATOM 3817 C C . GLY A 1 511 ? -10.32 43.062 -51.469 1 16.03 511 GLY A C 1
ATOM 3818 O O . GLY A 1 511 ? -10.938 42.5 -50.594 1 16.03 511 GLY A O 1
ATOM 3819 N N . GLY A 1 512 ? -11.242 42.969 -52.438 1 15.48 512 GLY A N 1
ATOM 3820 C CA . GLY A 1 512 ? -11.742 44.156 -53.125 1 15.48 512 GLY A CA 1
ATOM 3821 C C . GLY A 1 512 ? -13.086 44.625 -52.562 1 15.48 512 GLY A C 1
ATOM 3822 O O . GLY A 1 512 ? -13.242 45.781 -52.219 1 15.48 512 GLY A O 1
ATOM 3823 N N . HIS A 1 513 ? -14.234 43.938 -52.844 1 16.8 513 HIS A N 1
ATOM 3824 C CA . HIS A 1 513 ? -15.211 44.688 -53.625 1 16.8 513 HIS A CA 1
ATOM 3825 C C . HIS A 1 513 ? -16.219 45.375 -52.719 1 16.8 513 HIS A C 1
ATOM 3827 O O . HIS A 1 513 ? -16.672 44.812 -51.719 1 16.8 513 HIS A O 1
ATOM 3833 N N . ARG A 1 514 ? -16.375 46.688 -52.938 1 17.64 514 ARG A N 1
ATOM 3834 C CA . ARG A 1 514 ? -17.062 47.812 -52.344 1 17.64 514 ARG A CA 1
ATOM 3835 C C . ARG A 1 514 ? -18.562 47.688 -52.5 1 17.64 514 ARG A C 1
ATOM 3837 O O . ARG A 1 514 ? -19.312 48.594 -52.094 1 17.64 514 ARG A O 1
ATOM 3844 N N . PRO A 1 515 ? -19.25 46.531 -52.938 1 16.34 515 PRO A N 1
ATOM 3845 C CA . PRO A 1 515 ? -20.297 47.156 -53.719 1 16.34 515 PRO A CA 1
ATOM 3846 C C . PRO A 1 515 ? -21.234 48 -52.875 1 16.34 515 PRO A C 1
ATOM 3848 O O . PRO A 1 515 ? -21.281 47.875 -51.656 1 16.34 515 PRO A O 1
ATOM 3851 N N . SER A 1 516 ? -22.375 48.5 -53.656 1 15.1 516 SER A N 1
ATOM 3852 C CA . SER A 1 516 ? -23.172 49.688 -53.875 1 15.1 516 SER A CA 1
ATOM 3853 C C . SER A 1 516 ? -24.312 49.812 -52.875 1 15.1 516 SER A C 1
ATOM 3855 O O . SER A 1 516 ? -24.688 48.844 -52.219 1 15.1 516 SER A O 1
ATOM 3857 N N . ALA A 1 517 ? -25.391 50.625 -53.344 1 15.58 517 ALA A N 1
ATOM 3858 C CA . ALA A 1 517 ? -26.094 51.844 -52.969 1 15.58 517 ALA A CA 1
ATOM 3859 C C . ALA A 1 517 ? -27.406 51.531 -52.281 1 15.58 517 ALA A C 1
ATOM 3861 O O . ALA A 1 517 ? -27.719 52.094 -51.219 1 15.58 517 ALA A O 1
ATOM 3862 N N . ARG A 1 518 ? -28.625 51.094 -53 1 15.88 518 ARG A N 1
ATOM 3863 C CA . ARG A 1 518 ? -29.688 52.094 -53.031 1 15.88 518 ARG A CA 1
ATOM 3864 C C . ARG A 1 518 ? -30.688 51.844 -51.906 1 15.88 518 ARG A C 1
ATOM 3866 O O . ARG A 1 518 ? -30.656 50.812 -51.25 1 15.88 518 ARG A O 1
ATOM 3873 N N . GLN A 1 519 ? -32.125 51.625 -52.25 1 15.45 519 GLN A N 1
ATOM 3874 C CA . GLN A 1 519 ? -33.219 52.594 -52.062 1 15.45 519 GLN A CA 1
ATOM 3875 C C . GLN A 1 519 ? -34.062 52.25 -50.844 1 15.45 519 GLN A C 1
ATOM 3877 O O . GLN A 1 519 ? -34.062 51.125 -50.375 1 15.45 519 GLN A O 1
ATOM 3882 N N . PRO A 1 520 ? -35.406 52.938 -50.75 1 17.14 520 PRO A N 1
ATOM 3883 C CA . PRO A 1 520 ? -36.094 53.781 -49.781 1 17.14 520 PRO A CA 1
ATOM 3884 C C . PRO A 1 520 ? -37.156 53.031 -48.969 1 17.14 520 PRO A C 1
ATOM 3886 O O . PRO A 1 520 ? -37.25 53.188 -47.75 1 17.14 520 PRO A O 1
ATOM 3889 N N . PRO A 1 521 ? -38.312 52.312 -49.562 1 17.11 521 PRO A N 1
ATOM 3890 C CA . PRO A 1 521 ? -39.562 53 -49.312 1 17.11 521 PRO A CA 1
ATOM 3891 C C . PRO A 1 521 ? -40.219 52.594 -48 1 17.11 521 PRO A C 1
ATOM 3893 O O . PRO A 1 521 ? -39.844 51.594 -47.375 1 17.11 521 PRO A O 1
ATOM 3896 N N . GLY A 1 522 ? -41.656 52.969 -47.875 1 16.38 522 GLY A N 1
ATOM 3897 C CA . GLY A 1 522 ? -42.656 53.656 -47.062 1 16.38 522 GLY A CA 1
ATOM 3898 C C . GLY A 1 522 ? -43.375 52.719 -46.094 1 16.38 522 GLY A C 1
ATOM 3899 O O . GLY A 1 522 ? -43.219 51.5 -46.188 1 16.38 522 GLY A O 1
ATOM 3900 N N . VAL A 1 523 ? -44.719 53.125 -45.75 1 16.98 523 VAL A N 1
ATOM 3901 C CA . VAL A 1 523 ? -45.531 53.531 -44.625 1 16.98 523 VAL A CA 1
ATOM 3902 C C . VAL A 1 523 ? -46.312 52.344 -44.062 1 16.98 523 VAL A C 1
ATOM 3904 O O . VAL A 1 523 ? -46.375 51.312 -44.688 1 16.98 523 VAL A O 1
ATOM 3907 N N . ARG A 1 524 ? -47.781 52.594 -43.875 1 17.72 524 ARG A N 1
ATOM 3908 C CA . ARG A 1 524 ? -48.656 52.906 -42.75 1 17.72 524 ARG A CA 1
ATOM 3909 C C . ARG A 1 524 ? -49.594 51.75 -42.406 1 17.72 524 ARG A C 1
ATOM 3911 O O . ARG A 1 524 ? -50.312 51.812 -41.406 1 17.72 524 ARG A O 1
ATOM 3918 N N . HIS A 1 525 ? -49.594 50.562 -42.75 1 15.84 525 HIS A N 1
ATOM 3919 C CA . HIS A 1 525 ? -50.969 50.062 -42.875 1 15.84 525 HIS A CA 1
ATOM 3920 C C . HIS A 1 525 ? -51.531 49.688 -41.5 1 15.84 525 HIS A C 1
ATOM 3922 O O . HIS A 1 525 ? -52.688 49.281 -41.406 1 15.84 525 HIS A O 1
ATOM 3928 N N . PRO A 1 526 ? -51.219 50.031 -40.344 1 17.77 526 PRO A N 1
ATOM 3929 C CA . PRO A 1 526 ? -51.875 48.969 -39.562 1 17.77 526 PRO A CA 1
ATOM 3930 C C . PRO A 1 526 ? -53.312 49.312 -39.219 1 17.77 526 PRO A C 1
ATOM 3932 O O . PRO A 1 526 ? -53.625 50.438 -38.781 1 17.77 526 PRO A O 1
ATOM 3935 N N . ALA A 1 527 ? -54.312 48.781 -39.812 1 16.81 527 ALA A N 1
ATOM 3936 C CA . ALA A 1 527 ? -55.75 48.875 -39.594 1 16.81 527 ALA A CA 1
ATOM 3937 C C . ALA A 1 527 ? -56.156 48.281 -38.25 1 16.81 527 ALA A C 1
ATOM 3939 O O . ALA A 1 527 ? -55.812 47.156 -37.938 1 16.81 527 ALA A O 1
ATOM 3940 N N . ALA A 1 528 ? -56.5 49.094 -37.219 1 17.78 528 ALA A N 1
ATOM 3941 C CA . ALA A 1 528 ? -57 48.812 -35.875 1 17.78 528 ALA A CA 1
ATOM 3942 C C . ALA A 1 528 ? -58.312 48.062 -35.938 1 17.78 528 ALA A C 1
ATOM 3944 O O . ALA A 1 528 ? -58.875 47.688 -34.906 1 17.78 528 ALA A O 1
ATOM 3945 N N . ARG A 1 529 ? -59 47.781 -37.031 1 15.16 529 ARG A N 1
ATOM 3946 C CA . ARG A 1 529 ? -60.406 47.875 -36.75 1 15.16 529 ARG A CA 1
ATOM 3947 C C . ARG A 1 529 ? -60.781 47.219 -35.438 1 15.16 529 ARG A C 1
ATOM 3949 O O . ARG A 1 529 ? -61.562 47.75 -34.625 1 15.16 529 ARG A O 1
ATOM 3956 N N . ARG A 1 530 ? -60.812 45.938 -35.438 1 17.03 530 ARG A N 1
ATOM 3957 C CA . ARG A 1 530 ? -62.031 45.438 -34.781 1 17.03 530 ARG A CA 1
ATOM 3958 C C . ARG A 1 530 ? -62 45.781 -33.312 1 17.03 530 ARG A C 1
ATOM 3960 O O . ARG A 1 530 ? -60.969 46.094 -32.75 1 17.03 530 ARG A O 1
ATOM 3967 N N . ARG A 1 531 ? -62.844 45 -32.406 1 16.02 531 ARG A N 1
ATOM 3968 C CA . ARG A 1 531 ? -63.844 45.344 -31.406 1 16.02 531 ARG A CA 1
ATOM 3969 C C . ARG A 1 531 ? -63.188 45.875 -30.125 1 16.02 531 ARG A C 1
ATOM 3971 O O . ARG A 1 531 ? -62.125 45.375 -29.719 1 16.02 531 ARG A O 1
ATOM 3978 N N . MET B 1 1 ? -55.656 2.752 -35.469 1 20.5 1 MET B N 1
ATOM 3979 C CA . MET B 1 1 ? -54.844 1.595 -35.906 1 20.5 1 MET B CA 1
ATOM 3980 C C . MET B 1 1 ? -53.375 1.824 -35.656 1 20.5 1 MET B C 1
ATOM 3982 O O . MET B 1 1 ? -52.562 1.662 -36.531 1 20.5 1 MET B O 1
ATOM 3986 N N . THR B 1 2 ? -52.938 2.639 -34.75 1 24.42 2 THR B N 1
ATOM 3987 C CA . THR B 1 2 ? -51.781 3.479 -34.438 1 24.42 2 THR B CA 1
ATOM 3988 C C . THR B 1 2 ? -50.594 2.625 -34 1 24.42 2 THR B C 1
ATOM 3990 O O . THR B 1 2 ? -50.688 1.905 -33 1 24.42 2 THR B O 1
ATOM 3993 N N . ILE B 1 3 ? -49.781 2.016 -35.031 1 23.7 3 ILE B N 1
ATOM 3994 C CA . ILE B 1 3 ? -48.625 1.102 -35.125 1 23.7 3 ILE B CA 1
ATOM 3995 C C . ILE B 1 3 ? -47.5 1.578 -34.219 1 23.7 3 ILE B C 1
ATOM 3997 O O . ILE B 1 3 ? -47.094 2.742 -34.281 1 23.7 3 ILE B O 1
ATOM 4001 N N . SER B 1 4 ? -47.156 0.747 -33.062 1 20.03 4 SER B N 1
ATOM 4002 C CA . SER B 1 4 ? -46.375 0.823 -31.844 1 20.03 4 SER B CA 1
ATOM 4003 C C . SER B 1 4 ? -44.875 0.713 -32.125 1 20.03 4 SER B C 1
ATOM 4005 O O . SER B 1 4 ? -44.438 -0.226 -32.781 1 20.03 4 SER B O 1
ATOM 4007 N N . ARG B 1 5 ? -43.969 1.676 -32.406 1 19.28 5 ARG B N 1
ATOM 4008 C CA . ARG B 1 5 ? -42.594 1.849 -32.844 1 19.28 5 ARG B CA 1
ATOM 4009 C C . ARG B 1 5 ? -41.625 1.073 -31.953 1 19.28 5 ARG B C 1
ATOM 4011 O O . ARG B 1 5 ? -40.719 1.657 -31.344 1 19.28 5 ARG B O 1
ATOM 4018 N N . ARG B 1 6 ? -41.938 0.085 -30.953 1 20.05 6 ARG B N 1
ATOM 4019 C CA . ARG B 1 6 ? -41.094 -0.507 -29.922 1 20.05 6 ARG B CA 1
ATOM 4020 C C . ARG B 1 6 ? -40.031 -1.407 -30.516 1 20.05 6 ARG B C 1
ATOM 4022 O O . ARG B 1 6 ? -39.406 -2.201 -29.812 1 20.05 6 ARG B O 1
ATOM 4029 N N . GLN B 1 7 ? -39.875 -1.625 -31.812 1 18.92 7 GLN B N 1
ATOM 4030 C CA . GLN B 1 7 ? -39.344 -2.863 -32.375 1 18.92 7 GLN B CA 1
ATOM 4031 C C . GLN B 1 7 ? -37.906 -3.096 -31.938 1 18.92 7 GLN B C 1
ATOM 4033 O O . GLN B 1 7 ? -37.562 -4.168 -31.438 1 18.92 7 GLN B O 1
ATOM 4038 N N . VAL B 1 8 ? -36.75 -3.023 -32.812 1 20.59 8 VAL B N 1
ATOM 4039 C CA . VAL B 1 8 ? -35.812 -3.939 -33.469 1 20.59 8 VAL B CA 1
ATOM 4040 C C . VAL B 1 8 ? -34.469 -3.879 -32.75 1 20.59 8 VAL B C 1
ATOM 4042 O O . VAL B 1 8 ? -33.5 -4.516 -33.188 1 20.59 8 VAL B O 1
ATOM 4045 N N . LEU B 1 9 ? -34.031 -3.09 -31.75 1 21.88 9 LEU B N 1
ATOM 4046 C CA . LEU B 1 9 ? -32.594 -2.953 -31.672 1 21.88 9 LEU B CA 1
ATOM 4047 C C . LEU B 1 9 ? -31.953 -4.262 -31.234 1 21.88 9 LEU B C 1
ATOM 4049 O O . LEU B 1 9 ? -31.844 -4.523 -30.031 1 21.88 9 LEU B O 1
ATOM 4053 N N . THR B 1 10 ? -32.281 -5.57 -31.547 1 21.83 10 THR B N 1
ATOM 4054 C CA . THR B 1 10 ? -31.906 -6.93 -31.188 1 21.83 10 THR B CA 1
ATOM 4055 C C . THR B 1 10 ? -30.438 -7.188 -31.516 1 21.83 10 THR B C 1
ATOM 4057 O O . THR B 1 10 ? -29.875 -8.188 -31.078 1 21.83 10 THR B O 1
ATOM 4060 N N . SER B 1 11 ? -29.781 -6.832 -32.625 1 22.83 11 SER B N 1
ATOM 4061 C CA . SER B 1 11 ? -28.922 -7.773 -33.344 1 22.83 11 SER B CA 1
ATOM 4062 C C . SER B 1 11 ? -27.594 -7.945 -32.594 1 22.83 11 SER B C 1
ATOM 4064 O O . SER B 1 11 ? -26.922 -8.969 -32.75 1 22.83 11 SER B O 1
ATOM 4066 N N . GLY B 1 12 ? -26.859 -6.898 -32.156 1 23.52 12 GLY B N 1
ATOM 4067 C CA . GLY B 1 12 ? -25.406 -6.926 -32.375 1 23.52 12 GLY B CA 1
ATOM 4068 C C . GLY B 1 12 ? -24.703 -7.941 -31.5 1 23.52 12 GLY B C 1
ATOM 4069 O O . GLY B 1 12 ? -25.25 -8.375 -30.484 1 23.52 12 GLY B O 1
ATOM 4070 N N . THR B 1 13 ? -23.641 -8.727 -32 1 25.3 13 THR B N 1
ATOM 4071 C CA . THR B 1 13 ? -22.703 -9.766 -31.594 1 25.3 13 THR B CA 1
ATOM 4072 C C . THR B 1 13 ? -21.969 -9.359 -30.328 1 25.3 13 THR B C 1
ATOM 4074 O O . THR B 1 13 ? -21.109 -8.477 -30.375 1 25.3 13 THR B O 1
ATOM 4077 N N . ALA B 1 14 ? -22.562 -9.25 -29.203 1 28.05 14 ALA B N 1
ATOM 4078 C CA . ALA B 1 14 ? -21.938 -8.938 -27.922 1 28.05 14 ALA B CA 1
ATOM 4079 C C . ALA B 1 14 ? -20.906 -9.992 -27.547 1 28.05 14 ALA B C 1
ATOM 4081 O O . ALA B 1 14 ? -21.25 -11.148 -27.266 1 28.05 14 ALA B O 1
ATOM 4082 N N . ALA B 1 15 ? -19.672 -9.984 -28.078 1 30.56 15 ALA B N 1
ATOM 4083 C CA . ALA B 1 15 ? -18.547 -10.82 -27.688 1 30.56 15 ALA B CA 1
ATOM 4084 C C . ALA B 1 15 ? -18.312 -10.758 -26.172 1 30.56 15 ALA B C 1
ATOM 4086 O O . ALA B 1 15 ? -17.984 -9.695 -25.641 1 30.56 15 ALA B O 1
ATOM 4087 N N . GLY B 1 16 ? -19.078 -11.484 -25.359 1 31.59 16 GLY B N 1
ATOM 4088 C CA . GLY B 1 16 ? -18.875 -11.602 -23.922 1 31.59 16 GLY B CA 1
ATOM 4089 C C . GLY B 1 16 ? -17.484 -12.117 -23.562 1 31.59 16 GLY B C 1
ATOM 4090 O O . GLY B 1 16 ? -16.844 -12.789 -24.375 1 31.59 16 GLY B O 1
ATOM 4091 N N . VAL B 1 17 ? -16.797 -11.414 -22.75 1 32.5 17 VAL B N 1
ATOM 4092 C CA . VAL B 1 17 ? -15.523 -11.867 -22.219 1 32.5 17 VAL B CA 1
ATOM 4093 C C . VAL B 1 17 ? -15.742 -12.922 -21.141 1 32.5 17 VAL B C 1
ATOM 4095 O O . VAL B 1 17 ? -16.609 -12.75 -20.266 1 32.5 17 VAL B O 1
ATOM 4098 N N . SER B 1 18 ? -15.492 -14.164 -21.422 1 35.03 18 SER B N 1
ATOM 4099 C CA . SER B 1 18 ? -15.578 -15.219 -20.422 1 35.03 18 SER B CA 1
ATOM 4100 C C . SER B 1 18 ? -14.266 -15.359 -19.672 1 35.03 18 SER B C 1
ATOM 4102 O O . SER B 1 18 ? -13.188 -15.289 -20.266 1 35.03 18 SER B O 1
ATOM 4104 N N . ILE B 1 19 ? -14.336 -15.133 -18.375 1 35.12 19 ILE B N 1
ATOM 4105 C CA . ILE B 1 19 ? -13.203 -15.438 -17.516 1 35.12 19 ILE B CA 1
ATOM 4106 C C . ILE B 1 19 ? -13.383 -16.828 -16.891 1 35.12 19 ILE B C 1
ATOM 4108 O O . ILE B 1 19 ? -14.445 -17.141 -16.359 1 35.12 19 ILE B O 1
ATOM 4112 N N . SER B 1 20 ? -12.648 -17.688 -17.344 1 30.78 20 SER B N 1
ATOM 4113 C CA . SER B 1 20 ? -12.656 -18.969 -16.656 1 30.78 20 SER B CA 1
ATOM 4114 C C . SER B 1 20 ? -11.914 -18.891 -15.32 1 30.78 20 SER B C 1
ATOM 4116 O O . SER B 1 20 ? -10.789 -18.375 -15.266 1 30.78 20 SER B O 1
ATOM 4118 N N . VAL B 1 21 ? -12.586 -18.719 -14.383 1 29.78 21 VAL B N 1
ATOM 4119 C CA . VAL B 1 21 ? -11.945 -18.641 -13.078 1 29.78 21 VAL B CA 1
ATOM 4120 C C . VAL B 1 21 ? -11.648 -20.047 -12.555 1 29.78 21 VAL B C 1
ATOM 4122 O O . VAL B 1 21 ? -12.539 -20.719 -12.039 1 29.78 21 VAL B O 1
ATOM 4125 N N . ALA B 1 22 ? -11.258 -21.016 -13.219 1 26.5 22 ALA B N 1
ATOM 4126 C CA . ALA B 1 22 ? -10.695 -22.094 -12.406 1 26.5 22 ALA B CA 1
ATOM 4127 C C . ALA B 1 22 ? -9.375 -21.672 -11.766 1 26.5 22 ALA B C 1
ATOM 4129 O O . ALA B 1 22 ? -8.461 -21.219 -12.461 1 26.5 22 ALA B O 1
ATOM 4130 N N . GLY B 1 23 ? -9.117 -21.891 -10.508 1 31.2 23 GLY B N 1
ATOM 4131 C CA . GLY B 1 23 ? -7.707 -21.594 -10.281 1 31.2 23 GLY B CA 1
ATOM 4132 C C . GLY B 1 23 ? -7.02 -21.016 -11.508 1 31.2 23 GLY B C 1
ATOM 4133 O O . GLY B 1 23 ? -5.793 -21.062 -11.617 1 31.2 23 GLY B O 1
ATOM 4134 N N . VAL B 1 24 ? -7.715 -21.016 -12.688 1 27.23 24 VAL B N 1
ATOM 4135 C CA . VAL B 1 24 ? -7.363 -21 -14.102 1 27.23 24 VAL B CA 1
ATOM 4136 C C . VAL B 1 24 ? -7.129 -19.578 -14.57 1 27.23 24 VAL B C 1
ATOM 4138 O O . VAL B 1 24 ? -7.863 -18.656 -14.188 1 27.23 24 VAL B O 1
ATOM 4141 N N . LEU B 1 25 ? -6.062 -19.344 -14.992 1 28.09 25 LEU B N 1
ATOM 4142 C CA . LEU B 1 25 ? -5.672 -18.172 -15.766 1 28.09 25 LEU B CA 1
ATOM 4143 C C . LEU B 1 25 ? -6.562 -18 -17 1 28.09 25 LEU B C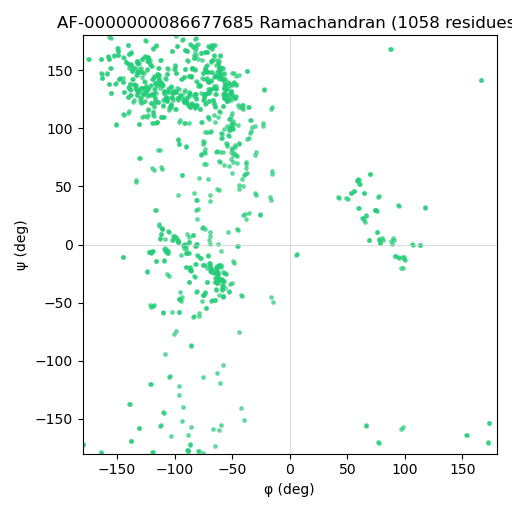 1
ATOM 4145 O O . LEU B 1 25 ? -6.719 -18.938 -17.781 1 28.09 25 LEU B O 1
ATOM 4149 N N . PRO B 1 26 ? -7.535 -17.156 -17.094 1 30.52 26 PRO B N 1
ATOM 4150 C CA . PRO B 1 26 ? -8.266 -16.891 -18.344 1 30.52 26 PRO B CA 1
ATOM 4151 C C . PRO B 1 26 ? -7.336 -16.609 -19.516 1 30.52 26 PRO B C 1
ATOM 4153 O O . PRO B 1 26 ? -6.316 -15.93 -19.359 1 30.52 26 PRO B O 1
ATOM 4156 N N . SER B 1 27 ? -7.207 -17.578 -20.375 1 25.73 27 SER B N 1
ATOM 4157 C CA . SER B 1 27 ? -6.543 -17.203 -21.625 1 25.73 27 SER B CA 1
ATOM 4158 C C . SER B 1 27 ? -7.328 -16.125 -22.359 1 25.73 27 SER B C 1
ATOM 4160 O O . SER B 1 27 ? -8.43 -16.391 -22.859 1 25.73 27 SER B O 1
ATOM 4162 N N . LEU B 1 28 ? -7.391 -14.922 -21.953 1 28.59 28 LEU B N 1
ATOM 4163 C CA . LEU B 1 28 ? -7.965 -13.867 -22.781 1 28.59 28 LEU B CA 1
ATOM 4164 C C . LEU B 1 28 ? -7.312 -13.844 -24.156 1 28.59 28 LEU B C 1
ATOM 4166 O O . LEU B 1 28 ? -6.133 -14.18 -24.297 1 28.59 28 LEU B O 1
ATOM 4170 N N . ALA B 1 29 ? -8.133 -13.938 -25.297 1 26.3 29 ALA B N 1
ATOM 4171 C CA . ALA B 1 29 ? -7.703 -13.711 -26.672 1 26.3 29 ALA B CA 1
ATOM 4172 C C . ALA B 1 29 ? -6.691 -12.57 -26.766 1 26.3 29 ALA B C 1
ATOM 4174 O O . ALA B 1 29 ? -6.676 -11.688 -25.906 1 26.3 29 ALA B O 1
ATOM 4175 N N . GLU B 1 30 ? -5.812 -12.727 -27.781 1 24.31 30 GLU B N 1
ATOM 4176 C CA . GLU B 1 30 ? -4.684 -11.844 -28.062 1 24.31 30 GLU B CA 1
ATOM 4177 C C . GLU B 1 30 ? -5.098 -10.375 -27.969 1 24.31 30 GLU B C 1
ATOM 4179 O O . GLU B 1 30 ? -6.164 -10 -28.453 1 24.31 30 GLU B O 1
ATOM 4184 N N . PRO B 1 31 ? -4.445 -9.734 -27.094 1 25.67 31 PRO B N 1
ATOM 4185 C CA . PRO B 1 31 ? -4.691 -8.289 -27.078 1 25.67 31 PRO B CA 1
ATOM 4186 C C . PRO B 1 31 ? -4.551 -7.66 -28.469 1 25.67 31 PRO B C 1
ATOM 4188 O O . PRO B 1 31 ? -3.652 -8.023 -29.219 1 25.67 31 PRO B O 1
ATOM 4191 N N . ALA B 1 32 ? -5.574 -7.191 -29.156 1 21.55 32 ALA B N 1
ATOM 4192 C CA . ALA B 1 32 ? -5.348 -6.23 -30.234 1 21.55 32 ALA B CA 1
ATOM 4193 C C . ALA B 1 32 ? -4.207 -5.277 -29.891 1 21.55 32 ALA B C 1
ATOM 4195 O O . ALA B 1 32 ? -4.105 -4.812 -28.75 1 21.55 32 ALA B O 1
ATOM 4196 N N . ALA B 1 33 ? -3.182 -5.273 -30.625 1 22.02 33 ALA B N 1
ATOM 4197 C CA . ALA B 1 33 ? -2.055 -4.348 -30.531 1 22.02 33 ALA B CA 1
ATOM 4198 C C . ALA B 1 33 ? -2.535 -2.924 -30.281 1 22.02 33 ALA B C 1
ATOM 4200 O O . ALA B 1 33 ? -3.525 -2.48 -30.859 1 22.02 33 ALA B O 1
ATOM 4201 N N . ALA B 1 34 ? -2.08 -2.402 -29.156 1 25.3 34 ALA B N 1
ATOM 4202 C CA . ALA B 1 34 ? -2.121 -0.948 -29.047 1 25.3 34 ALA B CA 1
ATOM 4203 C C . ALA B 1 34 ? -1.788 -0.281 -30.375 1 25.3 34 ALA B C 1
ATOM 4205 O O . ALA B 1 34 ? -0.646 -0.337 -30.828 1 25.3 34 ALA B O 1
ATOM 4206 N N . HIS B 1 35 ? -2.559 -0.313 -31.422 1 21.86 35 HIS B N 1
ATOM 4207 C CA . HIS B 1 35 ? -2.223 0.667 -32.438 1 21.86 35 HIS B CA 1
ATOM 4208 C C . HIS B 1 35 ? -1.869 2.016 -31.828 1 21.86 35 HIS B C 1
ATOM 4210 O O . HIS B 1 35 ? -2.438 2.398 -30.797 1 21.86 35 HIS B O 1
ATOM 4216 N N . GLY B 1 36 ? -0.625 2.484 -32.031 1 23.12 36 GLY B N 1
ATOM 4217 C CA . GLY B 1 36 ? 0.118 3.695 -31.703 1 23.12 36 GLY B CA 1
ATOM 4218 C C . GLY B 1 36 ? -0.667 4.965 -31.969 1 23.12 36 GLY B C 1
ATOM 4219 O O . GLY B 1 36 ? -0.092 5.988 -32.344 1 23.12 36 GLY B O 1
ATOM 4220 N N . ASN B 1 37 ? -1.956 4.996 -32.219 1 23 37 ASN B N 1
ATOM 4221 C CA . ASN B 1 37 ? -2.303 6.379 -32.531 1 23 37 ASN B CA 1
ATOM 4222 C C . ASN B 1 37 ? -2.016 7.301 -31.344 1 23 37 ASN B C 1
ATOM 4224 O O . ASN B 1 37 ? -2.357 6.984 -30.203 1 23 37 ASN B O 1
ATOM 4228 N N . ASP B 1 38 ? -1.042 8.242 -31.516 1 23.73 38 ASP B N 1
ATOM 4229 C CA . ASP B 1 38 ? -0.451 9.352 -30.766 1 23.73 38 ASP B CA 1
ATOM 4230 C C . ASP B 1 38 ? -1.532 10.258 -30.172 1 23.73 38 ASP B C 1
ATOM 4232 O O . ASP B 1 38 ? -1.252 11.391 -29.781 1 23.73 38 ASP B O 1
ATOM 4236 N N . GLY B 1 39 ? -2.781 10.141 -30.656 1 23.5 39 GLY B N 1
ATOM 4237 C CA . GLY B 1 39 ? -3.584 11.25 -30.172 1 23.5 39 GLY B CA 1
ATOM 4238 C C . GLY B 1 39 ? -3.656 11.32 -28.672 1 23.5 39 GLY B C 1
ATOM 4239 O O . GLY B 1 39 ? -3.982 10.328 -28 1 23.5 39 GLY B O 1
ATOM 4240 N N . HIS B 1 40 ? -2.73 12.078 -28.109 1 26.02 40 HIS B N 1
ATOM 4241 C CA . HIS B 1 40 ? -2.619 12.531 -26.719 1 26.02 40 HIS B CA 1
ATOM 4242 C C . HIS B 1 40 ? -3.979 12.938 -26.156 1 26.02 40 HIS B C 1
ATOM 4244 O O . HIS B 1 40 ? -4.34 14.117 -26.203 1 26.02 40 HIS B O 1
ATOM 4250 N N . ASP B 1 41 ? -5.055 12.422 -26.656 1 24.33 41 ASP B N 1
ATOM 4251 C CA . ASP B 1 41 ? -6.184 12.922 -25.875 1 24.33 41 ASP B CA 1
ATOM 4252 C C . ASP B 1 41 ? -5.961 12.688 -24.375 1 24.33 41 ASP B C 1
ATOM 4254 O O . ASP B 1 41 ? -5.449 11.641 -23.984 1 24.33 41 ASP B O 1
ATOM 4258 N N . SER B 1 42 ? -5.504 13.773 -23.719 1 28.03 42 SER B N 1
ATOM 4259 C CA . SER B 1 42 ? -5.523 13.945 -22.281 1 28.03 42 SER B CA 1
ATOM 4260 C C . SER B 1 42 ? -6.641 13.125 -21.641 1 28.03 42 SER B C 1
ATOM 4262 O O . SER B 1 42 ? -7.66 13.68 -21.219 1 28.03 42 SER B O 1
ATOM 4264 N N . GLY B 1 43 ? -7 12.094 -22.344 1 26.92 43 GLY B N 1
ATOM 4265 C CA . GLY B 1 43 ? -8.039 11.297 -21.703 1 26.92 43 GLY B CA 1
ATOM 4266 C C . GLY B 1 43 ? -7.719 10.953 -20.266 1 26.92 43 GLY B C 1
ATOM 4267 O O . GLY B 1 43 ? -6.562 10.703 -19.922 1 26.92 43 GLY B O 1
ATOM 4268 N N . GLY B 1 44 ? -8.281 11.633 -19.344 1 29.81 44 GLY B N 1
ATOM 4269 C CA . GLY B 1 44 ? -8.492 11.156 -17.984 1 29.81 44 GLY B CA 1
ATOM 4270 C C . GLY B 1 44 ? -8.336 9.648 -17.859 1 29.81 44 GLY B C 1
ATOM 4271 O O . GLY B 1 44 ? -8.43 8.922 -18.844 1 29.81 44 GLY B O 1
ATOM 4272 N N . SER B 1 45 ? -7.355 9.188 -17.094 1 33.53 45 SER B N 1
ATOM 4273 C CA . SER B 1 45 ? -7.406 7.809 -16.609 1 33.53 45 SER B CA 1
ATOM 4274 C C . SER B 1 45 ? -8.805 7.223 -16.781 1 33.53 45 SER B C 1
ATOM 4276 O O . SER B 1 45 ? -9.758 7.695 -16.156 1 33.53 45 SER B O 1
ATOM 4278 N N . SER B 1 46 ? -9.297 7.137 -17.922 1 34.25 46 SER B N 1
ATOM 4279 C CA . SER B 1 46 ? -10.516 6.324 -18 1 34.25 46 SER B CA 1
ATOM 4280 C C . SER B 1 46 ? -10.5 5.223 -16.938 1 34.25 46 SER B C 1
ATOM 4282 O O . SER B 1 46 ? -9.867 4.184 -17.125 1 34.25 46 SER B O 1
ATOM 4284 N N . GLY B 1 47 ? -10.141 5.477 -15.727 1 41.47 47 GLY B N 1
ATOM 4285 C CA . GLY B 1 47 ? -10.484 4.531 -14.68 1 41.47 47 GLY B CA 1
ATOM 4286 C C . GLY B 1 47 ? -11.766 3.764 -14.977 1 41.47 47 GLY B C 1
ATOM 4287 O O . GLY B 1 47 ? -12.812 4.363 -15.211 1 41.47 47 GLY B O 1
ATOM 4288 N N . GLY B 1 48 ? -11.656 2.779 -15.789 1 51.31 48 GLY B N 1
ATOM 4289 C CA . GLY B 1 48 ? -12.82 1.917 -15.93 1 51.31 48 GLY B CA 1
ATOM 4290 C C . GLY B 1 48 ? -13.758 1.995 -14.742 1 51.31 48 GLY B C 1
ATOM 4291 O O . GLY B 1 48 ? -13.375 2.465 -13.664 1 51.31 48 GLY B O 1
ATOM 4292 N N . ARG B 1 49 ? -15.023 2.115 -15.047 1 59.94 49 ARG B N 1
ATOM 4293 C CA . ARG B 1 49 ? -16.047 2.084 -14 1 59.94 49 ARG B CA 1
ATOM 4294 C C . ARG B 1 49 ? -15.82 0.911 -13.055 1 59.94 49 ARG B C 1
ATOM 4296 O O . ARG B 1 49 ? -15.492 -0.195 -13.492 1 59.94 49 ARG B O 1
ATOM 4303 N N . PRO B 1 50 ? -15.766 1.328 -11.805 1 69.5 50 PRO B N 1
ATOM 4304 C CA . PRO B 1 50 ? -15.703 0.219 -10.852 1 69.5 50 PRO B CA 1
ATOM 4305 C C . PRO B 1 50 ? -16.75 -0.857 -11.125 1 69.5 50 PRO B C 1
ATOM 4307 O O . PRO B 1 50 ? -17.828 -0.554 -11.625 1 69.5 50 PRO B O 1
ATOM 4310 N N . PHE B 1 51 ? -16.328 -2.068 -10.969 1 77.88 51 PHE B N 1
ATOM 4311 C CA . PHE B 1 51 ? -17.312 -3.148 -10.984 1 77.88 51 PHE B CA 1
ATOM 4312 C C . PHE B 1 51 ? -18.375 -2.934 -9.914 1 77.88 51 PHE B C 1
ATOM 4314 O O . PHE B 1 51 ? -18.078 -2.385 -8.852 1 77.88 51 PHE B O 1
ATOM 4321 N N . PRO B 1 52 ? -19.609 -3.287 -10.258 1 82.94 52 PRO B N 1
ATOM 4322 C CA . PRO B 1 52 ? -20.609 -3.209 -9.203 1 82.94 52 PRO B CA 1
ATOM 4323 C C . PRO B 1 52 ? -20.297 -4.105 -8.008 1 82.94 52 PRO B C 1
ATOM 4325 O O . PRO B 1 52 ? -19.5 -5.039 -8.133 1 82.94 52 PRO B O 1
ATOM 4328 N N . PRO B 1 53 ? -20.922 -3.826 -6.941 1 90.69 53 PRO B N 1
ATOM 4329 C CA . PRO B 1 53 ? -20.703 -4.668 -5.762 1 90.69 53 PRO B CA 1
ATOM 4330 C C . PRO B 1 53 ? -21.109 -6.121 -5.988 1 90.69 53 PRO B C 1
ATOM 4332 O O . PRO B 1 53 ? -22.016 -6.398 -6.773 1 90.69 53 PRO B O 1
ATOM 4335 N N . LEU B 1 54 ? -20.453 -6.996 -5.289 1 94.69 54 LEU B N 1
ATOM 4336 C CA . LEU B 1 54 ? -20.797 -8.414 -5.355 1 94.69 54 LEU B CA 1
ATOM 4337 C C . LEU B 1 54 ? -22.156 -8.672 -4.711 1 94.69 54 LEU B C 1
ATOM 4339 O O . LEU B 1 54 ? -22.516 -8.031 -3.717 1 94.69 54 LEU B O 1
ATOM 4343 N N . GLN B 1 55 ? -22.906 -9.562 -5.348 1 94.56 55 GLN B N 1
ATOM 4344 C CA . GLN B 1 55 ? -24.156 -10.078 -4.793 1 94.56 55 GLN B CA 1
ATOM 4345 C C . GLN B 1 55 ? -24.016 -11.547 -4.395 1 94.56 55 GLN B C 1
ATOM 4347 O O . GLN B 1 55 ? -23.406 -12.336 -5.117 1 94.56 55 GLN B O 1
ATOM 4352 N N . ASP B 1 56 ? -24.562 -11.867 -3.254 1 93.69 56 ASP B N 1
ATOM 4353 C CA . ASP B 1 56 ? -24.5 -13.25 -2.799 1 93.69 56 ASP B CA 1
ATOM 4354 C C . ASP B 1 56 ? -25.219 -14.18 -3.768 1 93.69 56 ASP B C 1
ATOM 4356 O O . ASP B 1 56 ? -26.266 -13.828 -4.312 1 93.69 56 ASP B O 1
ATOM 4360 N N . ASP B 1 57 ? -24.656 -15.336 -3.904 1 92.62 57 ASP B N 1
ATOM 4361 C CA . ASP B 1 57 ? -25.219 -16.375 -4.758 1 92.62 57 ASP B CA 1
ATOM 4362 C C . ASP B 1 57 ? -26.312 -17.156 -4.031 1 92.62 57 ASP B C 1
ATOM 4364 O O . ASP B 1 57 ? -26.047 -17.797 -3.008 1 92.62 57 ASP B O 1
ATOM 4368 N N . PRO B 1 58 ? -27.5 -17.125 -4.57 1 92.5 58 PRO B N 1
ATOM 4369 C CA . PRO B 1 58 ? -28.547 -17.906 -3.92 1 92.5 58 PRO B CA 1
ATOM 4370 C C . PRO B 1 58 ? -28.188 -19.375 -3.773 1 92.5 58 PRO B C 1
ATOM 4372 O O . PRO B 1 58 ? -28.688 -20.062 -2.875 1 92.5 58 PRO B O 1
ATOM 4375 N N . GLN B 1 59 ? -27.328 -19.891 -4.598 1 91.19 59 GLN B N 1
ATOM 4376 C CA . GLN B 1 59 ? -26.906 -21.281 -4.531 1 91.19 59 GLN B CA 1
ATOM 4377 C C . GLN B 1 59 ? -25.719 -21.453 -3.588 1 91.19 59 GLN B C 1
ATOM 4379 O O . GLN B 1 59 ? -25.266 -22.578 -3.338 1 91.19 59 GLN B O 1
ATOM 4384 N N . GLY B 1 60 ? -25.109 -20.359 -3.059 1 91.94 60 GLY B N 1
ATOM 4385 C CA . GLY B 1 60 ? -24.047 -20.422 -2.076 1 91.94 60 GLY B CA 1
ATOM 4386 C C . GLY B 1 60 ? -22.719 -20.859 -2.664 1 91.94 60 GLY B C 1
ATOM 4387 O O . GLY B 1 60 ? -21.922 -21.5 -1.983 1 91.94 60 GLY B O 1
ATOM 4388 N N . ILE B 1 61 ? -22.469 -20.562 -3.939 1 89.31 61 ILE B N 1
ATOM 4389 C CA . ILE B 1 61 ? -21.266 -21.062 -4.594 1 89.31 61 ILE B CA 1
ATOM 4390 C C . ILE B 1 61 ? -20.312 -19.906 -4.859 1 89.31 61 ILE B C 1
ATOM 4392 O O . ILE B 1 61 ? -19.172 -19.906 -4.387 1 89.31 61 ILE B O 1
ATOM 4396 N N . LEU B 1 62 ? -20.781 -18.922 -5.598 1 92.69 62 LEU B N 1
ATOM 4397 C CA . LEU B 1 62 ? -19.938 -17.828 -6.051 1 92.69 62 LEU B CA 1
ATOM 4398 C C . LEU B 1 62 ? -20.703 -16.516 -6.09 1 92.69 62 LEU B C 1
ATOM 4400 O O . LEU B 1 62 ? -21.625 -16.359 -6.883 1 92.69 62 LEU B O 1
ATOM 4404 N N . ALA B 1 63 ? -20.328 -15.523 -5.176 1 94.75 63 ALA B N 1
ATOM 4405 C CA . ALA B 1 63 ? -20.891 -14.18 -5.273 1 94.75 63 ALA B CA 1
ATOM 4406 C C . ALA B 1 63 ? -20.312 -13.438 -6.48 1 94.75 63 ALA B C 1
ATOM 4408 O O . ALA B 1 63 ? -19.109 -13.453 -6.715 1 94.75 63 ALA B O 1
ATOM 4409 N N . LEU B 1 64 ? -21.203 -12.859 -7.281 1 93.38 64 LEU B N 1
ATOM 4410 C CA . LEU B 1 64 ? -20.812 -12.164 -8.5 1 93.38 64 LEU B CA 1
ATOM 4411 C C . LEU B 1 64 ? -21.469 -10.789 -8.578 1 93.38 64 LEU B C 1
ATOM 4413 O O . LEU B 1 64 ? -22.469 -10.531 -7.902 1 93.38 64 LEU B O 1
ATOM 4417 N N . PRO B 1 65 ? -20.844 -9.844 -9.359 1 88.38 65 PRO B N 1
ATOM 4418 C CA . PRO B 1 65 ? -21.578 -8.609 -9.641 1 88.38 65 PRO B CA 1
ATOM 4419 C C . PRO B 1 65 ? -22.859 -8.852 -10.438 1 88.38 65 PRO B C 1
ATOM 4421 O O . PRO B 1 65 ? -22.984 -9.891 -11.094 1 88.38 65 PRO B O 1
ATOM 4424 N N . ALA B 1 66 ? -23.766 -7.898 -10.352 1 89.31 66 ALA B N 1
ATOM 4425 C CA . ALA B 1 66 ? -24.984 -7.992 -11.148 1 89.31 66 ALA B CA 1
ATOM 4426 C C . ALA B 1 66 ? -24.656 -8.164 -12.625 1 89.31 66 ALA B C 1
ATOM 4428 O O . ALA B 1 66 ? -23.781 -7.488 -13.164 1 89.31 66 ALA B O 1
ATOM 4429 N N . GLY B 1 67 ? -25.219 -9.109 -13.203 1 88.44 67 GLY B N 1
ATOM 4430 C CA . GLY B 1 67 ? -25.062 -9.328 -14.633 1 88.44 67 GLY B CA 1
ATOM 4431 C C . GLY B 1 67 ? -24.047 -10.398 -14.969 1 88.44 67 GLY B C 1
ATOM 4432 O O . GLY B 1 67 ? -23.984 -10.875 -16.109 1 88.44 67 GLY B O 1
ATOM 4433 N N . PHE B 1 68 ? -23.266 -10.812 -14.008 1 87.19 68 PHE B N 1
ATOM 4434 C CA . PHE B 1 68 ? -22.297 -11.883 -14.219 1 87.19 68 PHE B CA 1
ATOM 4435 C C . PHE B 1 68 ? -22.906 -13.242 -13.891 1 87.19 68 PHE B C 1
ATOM 4437 O O . PHE B 1 68 ? -23.844 -13.336 -13.102 1 87.19 68 PHE B O 1
ATOM 4444 N N . SER B 1 69 ? -22.359 -14.219 -14.602 1 89.38 69 SER B N 1
ATOM 4445 C CA . SER B 1 69 ? -22.781 -15.594 -14.336 1 89.38 69 SER B CA 1
ATOM 4446 C C . SER B 1 69 ? -21.609 -16.562 -14.367 1 89.38 69 SER B C 1
ATOM 4448 O O . SER B 1 69 ? -20.5 -16.188 -14.789 1 89.38 69 SER B O 1
ATOM 4450 N N . TYR B 1 70 ? -21.844 -17.766 -13.805 1 87.62 70 TYR B N 1
ATOM 4451 C CA . TYR B 1 70 ? -20.812 -18.812 -13.852 1 87.62 70 TYR B CA 1
ATOM 4452 C C . TYR B 1 70 ? -21.406 -20.141 -14.297 1 87.62 70 TYR B C 1
ATOM 4454 O O . TYR B 1 70 ? -22.625 -20.328 -14.266 1 87.62 70 TYR B O 1
ATOM 4462 N N . ARG B 1 71 ? -20.531 -20.953 -14.805 1 88.38 71 ARG B N 1
ATOM 4463 C CA . ARG B 1 71 ? -20.844 -22.344 -15.094 1 88.38 71 ARG B CA 1
ATOM 4464 C C . ARG B 1 71 ? -19.812 -23.281 -14.461 1 88.38 71 ARG B C 1
ATOM 4466 O O . ARG B 1 71 ? -18.609 -23.047 -14.57 1 88.38 71 ARG B O 1
ATOM 4473 N N . ILE B 1 72 ? -20.344 -24.359 -13.82 1 89.69 72 ILE B N 1
ATOM 4474 C CA . ILE B 1 72 ? -19.453 -25.391 -13.305 1 89.69 72 ILE B CA 1
ATOM 4475 C C . ILE B 1 72 ? -19.062 -26.344 -14.438 1 89.69 72 ILE B C 1
ATOM 4477 O O . ILE B 1 72 ? -19.938 -26.938 -15.086 1 89.69 72 ILE B O 1
ATOM 4481 N N . VAL B 1 73 ? -17.812 -26.531 -14.648 1 91.75 73 VAL B N 1
ATOM 4482 C CA . VAL B 1 73 ? -17.328 -27.359 -15.734 1 91.75 73 VAL B CA 1
ATOM 4483 C C . VAL B 1 73 ? -17.031 -28.766 -15.219 1 91.75 73 VAL B C 1
ATOM 4485 O O . VAL B 1 73 ? -17.391 -29.766 -15.867 1 91.75 73 VAL B O 1
ATOM 4488 N N . THR B 1 74 ? -16.375 -28.875 -14.148 1 93.44 74 THR B N 1
ATOM 4489 C CA . THR B 1 74 ? -16.125 -30.156 -13.484 1 93.44 74 THR B CA 1
ATOM 4490 C C . THR B 1 74 ? -16.297 -30.016 -11.969 1 93.44 74 THR B C 1
ATOM 4492 O O . THR B 1 74 ? -16.203 -28.906 -11.43 1 93.44 74 THR B O 1
ATOM 4495 N N . ARG B 1 75 ? -16.594 -31.109 -11.344 1 93.5 75 ARG B N 1
ATOM 4496 C CA . ARG B 1 75 ? -16.734 -31.172 -9.898 1 93.5 75 ARG B CA 1
ATOM 4497 C C . ARG B 1 75 ? -16.094 -32.438 -9.336 1 93.5 75 ARG B C 1
ATOM 4499 O O . ARG B 1 75 ? -16.344 -33.531 -9.828 1 93.5 75 ARG B O 1
ATOM 4506 N N . GLU B 1 76 ? -15.297 -32.25 -8.391 1 94.06 76 GLU B N 1
ATOM 4507 C CA . GLU B 1 76 ? -14.617 -33.375 -7.738 1 94.06 76 GLU B CA 1
ATOM 4508 C C . GLU B 1 76 ? -15.609 -34.469 -7.312 1 94.06 76 GLU B C 1
ATOM 4510 O O . GLU B 1 76 ? -16.625 -34.156 -6.676 1 94.06 76 GLU B O 1
ATOM 4515 N N . GLY B 1 77 ? -15.297 -35.656 -7.633 1 94.88 77 GLY B N 1
ATOM 4516 C CA . GLY B 1 77 ? -16.047 -36.781 -7.145 1 94.88 77 GLY B CA 1
ATOM 4517 C C . GLY B 1 77 ? -17.453 -36.875 -7.711 1 94.88 77 GLY B C 1
ATOM 4518 O O . GLY B 1 77 ? -18.234 -37.75 -7.355 1 94.88 77 GLY B O 1
ATOM 4519 N N . ASP B 1 78 ? -17.781 -36.031 -8.586 1 94.31 78 ASP B N 1
ATOM 4520 C CA . ASP B 1 78 ? -19.141 -35.969 -9.125 1 94.31 78 ASP B CA 1
ATOM 4521 C C . ASP B 1 78 ? -19.141 -36.188 -10.633 1 94.31 78 ASP B C 1
ATOM 4523 O O . ASP B 1 78 ? -19.828 -37.062 -11.141 1 94.31 78 ASP B O 1
ATOM 4527 N N . THR B 1 79 ? -18.391 -35.438 -11.336 1 96 79 THR B N 1
ATOM 4528 C CA . THR B 1 79 ? -18.328 -35.562 -12.789 1 96 79 THR B CA 1
ATOM 4529 C C . THR B 1 79 ? -17.531 -36.812 -13.203 1 96 79 THR B C 1
ATOM 4531 O O . THR B 1 79 ? -16.516 -37.125 -12.594 1 96 79 THR B O 1
ATOM 4534 N N . ASP B 1 80 ? -18 -37.469 -14.289 1 97.62 80 ASP B N 1
ATOM 4535 C CA . ASP B 1 80 ? -17.328 -38.656 -14.812 1 97.62 80 ASP B CA 1
ATOM 4536 C C . ASP B 1 80 ? -16.297 -38.25 -15.875 1 97.62 80 ASP B C 1
ATOM 4538 O O . ASP B 1 80 ? -16.641 -37.562 -16.844 1 97.62 80 ASP B O 1
ATOM 4542 N N . MET B 1 81 ? -15.156 -38.812 -15.734 1 98.38 81 MET B N 1
ATOM 4543 C CA . MET B 1 81 ? -14.164 -38.594 -16.781 1 98.38 81 MET B CA 1
ATOM 4544 C C . MET B 1 81 ? -14.445 -39.5 -17.984 1 98.38 81 MET B C 1
ATOM 4546 O O . MET B 1 81 ? -15.156 -40.5 -17.859 1 98.38 81 MET B O 1
ATOM 4550 N N . SER B 1 82 ? -13.938 -39.125 -19.016 1 98.25 82 SER B N 1
ATOM 4551 C CA . SER B 1 82 ? -14.117 -39.875 -20.266 1 98.25 82 SER B CA 1
ATOM 4552 C C . SER B 1 82 ? -13.391 -41.219 -20.203 1 98.25 82 SER B C 1
ATOM 4554 O O . SER B 1 82 ? -12.492 -41.406 -19.375 1 98.25 82 SER B O 1
ATOM 4556 N N . PHE B 1 83 ? -13.891 -42.188 -21.078 1 97.69 83 PHE B N 1
ATOM 4557 C CA . PHE B 1 83 ? -13.234 -43.469 -21.375 1 97.69 83 PHE B CA 1
ATOM 4558 C C . PHE B 1 83 ? -13.141 -44.344 -20.125 1 97.69 83 PHE B C 1
ATOM 4560 O O . PHE B 1 83 ? -12.203 -45.125 -19.984 1 97.69 83 PHE B O 1
ATOM 4567 N N . GLY B 1 84 ? -13.992 -44.062 -19.234 1 97.56 84 GLY B N 1
ATOM 4568 C CA . GLY B 1 84 ? -14.078 -44.906 -18.047 1 97.56 84 GLY B CA 1
ATOM 4569 C C . GLY B 1 84 ? -12.953 -44.688 -17.062 1 97.56 84 GLY B C 1
ATOM 4570 O O . GLY B 1 84 ? -12.586 -45.594 -16.312 1 97.56 84 GLY B O 1
ATOM 4571 N N . GLN B 1 85 ? -12.414 -43.438 -17.031 1 98.25 85 GLN B N 1
ATOM 4572 C CA . GLN B 1 85 ? -11.227 -43.188 -16.219 1 98.25 85 GLN B CA 1
ATOM 4573 C C . GLN B 1 85 ? -11.609 -42.781 -14.789 1 98.25 85 GLN B C 1
ATOM 4575 O O . GLN B 1 85 ? -10.758 -42.375 -14 1 98.25 85 GLN B O 1
ATOM 4580 N N . GLY B 1 86 ? -12.93 -42.906 -14.461 1 98 86 GLY B N 1
ATOM 4581 C CA . GLY B 1 86 ? -13.375 -42.625 -13.109 1 98 86 GLY B CA 1
ATOM 4582 C C . GLY B 1 86 ? -13.93 -41.219 -12.938 1 98 86 GLY B C 1
ATOM 4583 O O . GLY B 1 86 ? -14.469 -40.656 -13.891 1 98 86 GLY B O 1
ATOM 4584 N N . LYS B 1 87 ? -13.93 -40.75 -11.68 1 98 87 LYS B N 1
ATOM 4585 C CA . LYS B 1 87 ? -14.477 -39.438 -11.328 1 98 87 LYS B CA 1
ATOM 4586 C C . LYS B 1 87 ? -13.414 -38.344 -11.445 1 98 87 LYS B C 1
ATOM 4588 O O . LYS B 1 87 ? -12.219 -38.625 -11.367 1 98 87 LYS B O 1
ATOM 4593 N N . THR B 1 88 ? -13.906 -37.125 -11.594 1 97.62 88 THR B N 1
ATOM 4594 C CA . THR B 1 88 ? -12.992 -36 -11.586 1 97.62 88 THR B CA 1
ATOM 4595 C C . THR B 1 88 ? -12.172 -35.969 -10.305 1 97.62 88 THR B C 1
ATOM 4597 O O . THR B 1 88 ? -12.734 -36.031 -9.203 1 97.62 88 THR B O 1
ATOM 4600 N N . PRO B 1 89 ? -10.828 -35.844 -10.414 1 98.06 89 PRO B N 1
ATOM 4601 C CA . PRO B 1 89 ? -9.977 -35.812 -9.227 1 98.06 89 PRO B CA 1
ATOM 4602 C C . PRO B 1 89 ? -10.172 -34.531 -8.406 1 98.06 89 PRO B C 1
ATOM 4604 O O . PRO B 1 89 ? -10.75 -33.562 -8.898 1 98.06 89 PRO B O 1
ATOM 4607 N N . ALA B 1 90 ? -9.586 -34.562 -7.172 1 96.19 90 ALA B N 1
ATOM 4608 C CA . ALA B 1 90 ? -9.773 -33.5 -6.207 1 96.19 90 ALA B CA 1
ATOM 4609 C C . ALA B 1 90 ? -8.648 -32.469 -6.312 1 96.19 90 ALA B C 1
ATOM 4611 O O . ALA B 1 90 ? -7.77 -32.594 -7.164 1 96.19 90 ALA B O 1
ATOM 4612 N N . TYR B 1 91 ? -8.75 -31.391 -5.523 1 94.62 91 TYR B N 1
ATOM 4613 C CA . TYR B 1 91 ? -7.73 -30.375 -5.289 1 94.62 91 TYR B CA 1
ATOM 4614 C C . TYR B 1 91 ? -7.344 -29.672 -6.59 1 94.62 91 TYR B C 1
ATOM 4616 O O . TYR B 1 91 ? -6.164 -29.609 -6.934 1 94.62 91 TYR B O 1
ATOM 4624 N N . HIS B 1 92 ? -8.422 -29.141 -7.207 1 93.44 92 HIS B N 1
ATOM 4625 C CA . HIS B 1 92 ? -8.203 -28.297 -8.375 1 93.44 92 HIS B CA 1
ATOM 4626 C C . HIS B 1 92 ? -7.254 -27.156 -8.062 1 93.44 92 HIS B C 1
ATOM 4628 O O . HIS B 1 92 ? -7.367 -26.516 -7.004 1 93.44 92 HIS B O 1
ATOM 4634 N N . ASP B 1 93 ? -6.324 -26.984 -8.953 1 94.81 93 ASP B N 1
ATOM 4635 C CA . ASP B 1 93 ? -5.395 -25.875 -8.75 1 94.81 93 ASP B CA 1
ATOM 4636 C C . ASP B 1 93 ? -5.09 -25.172 -10.07 1 94.81 93 ASP B C 1
ATOM 4638 O O . ASP B 1 93 ? -6.008 -24.828 -10.828 1 94.81 93 ASP B O 1
ATOM 4642 N N . GLY B 1 94 ? -3.844 -24.828 -10.336 1 94.5 94 GLY B N 1
ATOM 4643 C CA . GLY B 1 94 ? -3.537 -24.109 -11.562 1 94.5 94 GLY B CA 1
ATOM 4644 C C . GLY B 1 94 ? -4.195 -24.703 -12.789 1 94.5 94 GLY B C 1
ATOM 4645 O O . GLY B 1 94 ? -4.242 -25.938 -12.938 1 94.5 94 GLY B O 1
ATOM 4646 N N . THR B 1 95 ? -4.715 -23.859 -13.641 1 94.5 95 THR B N 1
ATOM 4647 C CA . THR B 1 95 ? -5.457 -24.25 -14.828 1 94.5 95 THR B CA 1
ATOM 4648 C C . THR B 1 95 ? -5.105 -23.344 -16 1 94.5 95 THR B C 1
ATOM 4650 O O . THR B 1 95 ? -4.957 -22.141 -15.844 1 94.5 95 THR B O 1
ATOM 4653 N N . GLY B 1 96 ? -4.895 -24 -17.172 1 95.06 96 GLY B N 1
ATOM 4654 C CA . GLY B 1 96 ? -4.578 -23.219 -18.359 1 95.06 96 GLY B CA 1
ATOM 4655 C C . GLY B 1 96 ? -5.445 -23.562 -19.547 1 95.06 96 GLY B C 1
ATOM 4656 O O . GLY B 1 96 ? -5.723 -24.75 -19.797 1 95.06 96 GLY B O 1
ATOM 4657 N N . VAL B 1 97 ? -5.941 -22.547 -20.25 1 94 97 VAL B N 1
ATOM 4658 C CA . VAL B 1 97 ? -6.555 -22.75 -21.547 1 94 97 VAL B CA 1
ATOM 4659 C C . VAL B 1 97 ? -5.473 -22.859 -22.625 1 94 97 VAL B C 1
ATOM 4661 O O . VAL B 1 97 ? -4.746 -21.906 -22.875 1 94 97 VAL B O 1
ATOM 4664 N N . VAL B 1 98 ? -5.43 -23.969 -23.297 1 96.62 98 VAL B N 1
ATOM 4665 C CA . VAL B 1 98 ? -4.316 -24.203 -24.219 1 96.62 98 VAL B CA 1
ATOM 4666 C C . VAL B 1 98 ? -4.809 -24.125 -25.656 1 96.62 98 VAL B C 1
ATOM 4668 O O . VAL B 1 98 ? -4.008 -24.078 -26.594 1 96.62 98 VAL B O 1
ATOM 4671 N N . ALA B 1 99 ? -6.117 -24.156 -25.812 1 94.88 99 ALA B N 1
ATOM 4672 C CA . ALA B 1 99 ? -6.727 -23.953 -27.125 1 94.88 99 ALA B CA 1
ATOM 4673 C C . ALA B 1 99 ? -8.117 -23.344 -26.984 1 94.88 99 ALA B C 1
ATOM 4675 O O . ALA B 1 99 ? -8.867 -23.672 -26.062 1 94.88 99 ALA B O 1
ATOM 4676 N N . ALA B 1 100 ? -8.367 -22.422 -27.875 1 89.12 100 ALA B N 1
ATOM 4677 C CA . ALA B 1 100 ? -9.672 -21.766 -27.953 1 89.12 100 ALA B CA 1
ATOM 4678 C C . ALA B 1 100 ? -10.086 -21.547 -29.391 1 89.12 100 ALA B C 1
ATOM 4680 O O . ALA B 1 100 ? -9.367 -20.906 -30.172 1 89.12 100 ALA B O 1
ATOM 4681 N N . ASN B 1 101 ? -11.141 -22.234 -29.812 1 89.62 101 ASN B N 1
ATOM 4682 C CA . ASN B 1 101 ? -11.727 -22.078 -31.141 1 89.62 101 ASN B CA 1
ATOM 4683 C C . ASN B 1 101 ? -13.234 -21.844 -31.078 1 89.62 101 ASN B C 1
ATOM 4685 O O . ASN B 1 101 ? -13.984 -22.766 -30.734 1 89.62 101 ASN B O 1
ATOM 4689 N N . ARG B 1 102 ? -13.836 -20.797 -31.578 1 85.56 102 ARG B N 1
ATOM 4690 C CA . ARG B 1 102 ? -15.25 -20.438 -31.516 1 85.56 102 ARG B CA 1
ATOM 4691 C C . ARG B 1 102 ? -15.82 -20.688 -30.125 1 85.56 102 ARG B C 1
ATOM 4693 O O . ARG B 1 102 ? -16.828 -21.375 -29.969 1 85.56 102 ARG B O 1
ATOM 4700 N N . ASN B 1 103 ? -15.094 -20.391 -29.172 1 83.38 103 ASN B N 1
ATOM 4701 C CA . ASN B 1 103 ? -15.438 -20.438 -27.75 1 83.38 103 ASN B CA 1
ATOM 4702 C C . ASN B 1 103 ? -15.398 -21.875 -27.219 1 83.38 103 ASN B C 1
ATOM 4704 O O . ASN B 1 103 ? -15.789 -22.109 -26.062 1 83.38 103 ASN B O 1
ATOM 4708 N N . ARG B 1 104 ? -14.977 -22.719 -28.078 1 92.56 104 ARG B N 1
ATOM 4709 C CA . ARG B 1 104 ? -14.664 -24.062 -27.578 1 92.56 104 ARG B CA 1
ATOM 4710 C C . ARG B 1 104 ? -13.266 -24.109 -26.984 1 92.56 104 ARG B C 1
ATOM 4712 O O . ARG B 1 104 ? -12.297 -23.688 -27.609 1 92.56 104 ARG B O 1
ATOM 4719 N N . LEU B 1 105 ? -13.219 -24.625 -25.719 1 93.75 105 LEU B N 1
ATOM 4720 C CA . LEU B 1 105 ? -11.953 -24.531 -25 1 93.75 105 LEU B CA 1
ATOM 4721 C C . LEU B 1 105 ? -11.359 -25.922 -24.766 1 93.75 105 LEU B C 1
ATOM 4723 O O . LEU B 1 105 ? -12.102 -26.891 -24.578 1 93.75 105 LEU B O 1
ATOM 4727 N N . THR B 1 106 ? -10.07 -26 -24.891 1 97.06 106 THR B N 1
ATOM 4728 C CA . THR B 1 106 ? -9.297 -27.078 -24.266 1 97.06 106 THR B CA 1
ATOM 4729 C C . THR B 1 106 ? -8.555 -26.562 -23.031 1 97.06 106 THR B C 1
ATOM 4731 O O . THR B 1 106 ? -7.746 -25.625 -23.141 1 97.06 106 THR B O 1
ATOM 4734 N N . ILE B 1 107 ? -8.898 -27.172 -21.922 1 96.38 107 ILE B N 1
ATOM 4735 C CA . ILE B 1 107 ? -8.414 -26.719 -20.609 1 96.38 107 ILE B CA 1
ATOM 4736 C C . ILE B 1 107 ? -7.582 -27.828 -19.969 1 96.38 107 ILE B C 1
ATOM 4738 O O . ILE B 1 107 ? -7.953 -29 -20.016 1 96.38 107 ILE B O 1
ATOM 4742 N N . ILE B 1 108 ? -6.43 -27.5 -19.5 1 98.31 108 ILE B N 1
ATOM 4743 C CA . ILE B 1 108 ? -5.668 -28.453 -18.703 1 98.31 108 ILE B CA 1
ATOM 4744 C C . ILE B 1 108 ? -5.672 -28.016 -17.234 1 98.31 108 ILE B C 1
ATOM 4746 O O . ILE B 1 108 ? -5.332 -26.875 -16.906 1 98.31 108 ILE B O 1
ATOM 4750 N N . GLN B 1 109 ? -6.07 -28.906 -16.359 1 97.75 109 GLN B N 1
ATOM 4751 C CA . GLN B 1 109 ? -6.309 -28.609 -14.945 1 97.75 109 GLN B CA 1
ATOM 4752 C C . GLN B 1 109 ? -5.348 -29.406 -14.062 1 97.75 109 GLN B C 1
ATOM 4754 O O . GLN B 1 109 ? -5.277 -30.625 -14.148 1 97.75 109 GLN B O 1
ATOM 4759 N N . ASN B 1 110 ? -4.629 -28.688 -13.188 1 98.19 110 ASN B N 1
ATOM 4760 C CA . ASN B 1 110 ? -3.801 -29.328 -12.172 1 98.19 110 ASN B CA 1
ATOM 4761 C C . ASN B 1 110 ? -4.648 -29.891 -11.031 1 98.19 110 ASN B C 1
ATOM 4763 O O . ASN B 1 110 ? -5.691 -29.328 -10.695 1 98.19 110 ASN B O 1
ATOM 4767 N N . HIS B 1 111 ? -4.184 -30.938 -10.484 1 98.06 111 HIS B N 1
ATOM 4768 C CA . HIS B 1 111 ? -4.66 -31.469 -9.219 1 98.06 111 HIS B CA 1
ATOM 4769 C C . HIS B 1 111 ? -3.52 -31.594 -8.211 1 98.06 111 HIS B C 1
ATOM 4771 O O . HIS B 1 111 ? -2.592 -32.375 -8.406 1 98.06 111 HIS B O 1
ATOM 4777 N N . GLU B 1 112 ? -3.623 -30.844 -7.129 1 97.44 112 GLU B N 1
ATOM 4778 C CA . GLU B 1 112 ? -2.5 -30.672 -6.211 1 97.44 112 GLU B CA 1
ATOM 4779 C C . GLU B 1 112 ? -2.598 -31.641 -5.035 1 97.44 112 GLU B C 1
ATOM 4781 O O . GLU B 1 112 ? -3.035 -31.266 -3.947 1 97.44 112 GLU B O 1
ATOM 4786 N N . MET B 1 113 ? -2.037 -32.906 -5.273 1 97.75 113 MET B N 1
ATOM 4787 C CA . MET B 1 113 ? -2.201 -33.906 -4.227 1 97.75 113 MET B CA 1
ATOM 4788 C C . MET B 1 113 ? -0.949 -34.75 -4.094 1 97.75 113 MET B C 1
ATOM 4790 O O . MET B 1 113 ? -0.16 -34.875 -5.035 1 97.75 113 MET B O 1
ATOM 4794 N N . SER B 1 114 ? -0.838 -35.312 -2.904 1 98 114 SER B N 1
ATOM 4795 C CA . SER B 1 114 ? 0.05 -36.438 -2.643 1 98 114 SER B CA 1
ATOM 4796 C C . SER B 1 114 ? -0.711 -37.781 -2.678 1 98 114 SER B C 1
ATOM 4798 O O . SER B 1 114 ? -1.942 -37.781 -2.725 1 98 114 SER B O 1
ATOM 4800 N N . PRO B 1 115 ? 0.016 -38.844 -2.65 1 98.06 115 PRO B N 1
ATOM 4801 C CA . PRO B 1 115 ? -0.68 -40.125 -2.766 1 98.06 115 PRO B CA 1
ATOM 4802 C C . PRO B 1 115 ? -1.762 -40.312 -1.703 1 98.06 115 PRO B C 1
ATOM 4804 O O . PRO B 1 115 ? -1.502 -40.125 -0.513 1 98.06 115 PRO B O 1
ATOM 4807 N N . HIS B 1 116 ? -2.992 -40.594 -2.119 1 96.62 116 HIS B N 1
ATOM 4808 C CA . HIS B 1 116 ? -4.141 -41 -1.309 1 96.62 116 HIS B CA 1
ATOM 4809 C C . HIS B 1 116 ? -4.559 -39.875 -0.363 1 96.62 116 HIS B C 1
ATOM 4811 O O . HIS B 1 116 ? -5.176 -40.125 0.673 1 96.62 116 HIS B O 1
ATOM 4817 N N . MET B 1 117 ? -4.141 -38.688 -0.693 1 95.12 117 MET B N 1
ATOM 4818 C CA . MET B 1 117 ? -4.613 -37.531 0.044 1 95.12 117 MET B CA 1
ATOM 4819 C C . MET B 1 117 ? -6.129 -37.406 -0.054 1 95.12 117 MET B C 1
ATOM 4821 O O . MET B 1 117 ? -6.773 -36.875 0.853 1 95.12 117 MET B O 1
ATOM 4825 N N . SER B 1 118 ? -6.719 -37.812 -1.083 1 94.62 118 SER B N 1
ATOM 4826 C CA . SER B 1 118 ? -8.148 -37.875 -1.364 1 94.62 118 SER B CA 1
ATOM 4827 C C . SER B 1 118 ? -8.539 -39.219 -1.97 1 94.62 118 SER B C 1
ATOM 4829 O O . SER B 1 118 ? -7.707 -39.906 -2.588 1 94.62 118 SER B O 1
ATOM 4831 N N . PRO B 1 119 ? -9.852 -39.594 -1.693 1 94.88 119 PRO B N 1
ATOM 4832 C CA . PRO B 1 119 ? -10.305 -40.781 -2.406 1 94.88 119 PRO B CA 1
ATOM 4833 C C . PRO B 1 119 ? -10.32 -40.594 -3.922 1 94.88 119 PRO B C 1
ATOM 4835 O O . PRO B 1 119 ? -10.328 -41.594 -4.668 1 94.88 119 PRO B O 1
ATOM 4838 N N . PHE B 1 120 ? -10.344 -39.344 -4.34 1 97 120 PHE B N 1
ATOM 4839 C CA . PHE B 1 120 ? -10.406 -39.062 -5.766 1 97 120 PHE B CA 1
ATOM 4840 C C . PHE B 1 120 ? -9.102 -38.438 -6.258 1 97 120 PHE B C 1
ATOM 4842 O O . PHE B 1 120 ? -9.078 -37.281 -6.707 1 97 120 PHE B O 1
ATOM 4849 N N . GLY B 1 121 ? -8 -39.25 -6.211 1 97.56 121 GLY B N 1
ATOM 4850 C CA . GLY B 1 121 ? -6.746 -38.844 -6.828 1 97.56 121 GLY B CA 1
ATOM 4851 C C . GLY B 1 121 ? -6.715 -39.094 -8.328 1 97.56 121 GLY B C 1
ATOM 4852 O O . GLY B 1 121 ? -7.641 -39.656 -8.891 1 97.56 121 GLY B O 1
ATOM 4853 N N . VAL B 1 122 ? -5.676 -38.594 -8.953 1 98.81 122 VAL B N 1
ATOM 4854 C CA . VAL B 1 122 ? -5.555 -38.844 -10.391 1 98.81 122 VAL B CA 1
ATOM 4855 C C . VAL B 1 122 ? -5.176 -40.281 -10.656 1 98.81 122 VAL B C 1
ATOM 4857 O O . VAL B 1 122 ? -4.129 -40.75 -10.195 1 98.81 122 VAL B O 1
ATOM 4860 N N . PRO B 1 123 ? -5.977 -40.969 -11.383 1 98.62 123 PRO B N 1
ATOM 4861 C CA . PRO B 1 123 ? -5.656 -42.375 -11.609 1 98.62 123 PRO B CA 1
ATOM 4862 C C . PRO B 1 123 ? -4.488 -42.562 -12.57 1 98.62 123 PRO B C 1
ATOM 4864 O O . PRO B 1 123 ? -4.289 -41.75 -13.477 1 98.62 123 PRO B O 1
ATOM 4867 N N . HIS B 1 124 ? -3.748 -43.719 -12.336 1 98.62 124 HIS B N 1
ATOM 4868 C CA . HIS B 1 124 ? -2.73 -44.125 -13.297 1 98.62 124 HIS B CA 1
ATOM 4869 C C . HIS B 1 124 ? -3.363 -44.625 -14.586 1 98.62 124 HIS B C 1
ATOM 4871 O O . HIS B 1 124 ? -4.027 -45.688 -14.578 1 98.62 124 HIS B O 1
ATOM 4877 N N . VAL B 1 125 ? -3.234 -43.906 -15.617 1 98.69 125 VAL B N 1
ATOM 4878 C CA . VAL B 1 125 ? -3.688 -44.281 -16.938 1 98.69 125 VAL B CA 1
ATOM 4879 C C . VAL B 1 125 ? -2.484 -44.5 -17.859 1 98.69 125 VAL B C 1
ATOM 4881 O O . VAL B 1 125 ? -1.54 -43.719 -17.844 1 98.69 125 VAL B O 1
ATOM 4884 N N . ALA B 1 126 ? -2.543 -45.625 -18.641 1 98 126 ALA B N 1
ATOM 4885 C CA . ALA B 1 126 ? -1.433 -45.938 -19.547 1 98 126 ALA B CA 1
ATOM 4886 C C . ALA B 1 126 ? -1.085 -44.719 -20.422 1 98 126 ALA B C 1
ATOM 4888 O O . ALA B 1 126 ? -1.975 -44.062 -20.969 1 98 126 ALA B O 1
ATOM 4889 N N . GLY B 1 127 ? 0.157 -44.406 -20.469 1 98.38 127 GLY B N 1
ATOM 4890 C CA . GLY B 1 127 ? 0.643 -43.281 -21.281 1 98.38 127 GLY B CA 1
ATOM 4891 C C . GLY B 1 127 ? 0.844 -42 -20.484 1 98.38 127 GLY B C 1
ATOM 4892 O O . GLY B 1 127 ? 1.498 -41.094 -20.953 1 98.38 127 GLY B O 1
ATOM 4893 N N . THR B 1 128 ? 0.373 -41.969 -19.266 1 98.81 128 THR B N 1
ATOM 4894 C CA . THR B 1 128 ? 0.354 -40.688 -18.547 1 98.81 128 THR B CA 1
ATOM 4895 C C . THR B 1 128 ? 1.21 -40.781 -17.281 1 98.81 128 THR B C 1
ATOM 4897 O O . THR B 1 128 ? 1.436 -39.781 -16.609 1 98.81 128 THR B O 1
ATOM 4900 N N . VAL B 1 129 ? 1.763 -41.938 -16.906 1 98.94 129 VAL B N 1
ATOM 4901 C CA . VAL B 1 129 ? 2.34 -42.156 -15.586 1 98.94 129 VAL B CA 1
ATOM 4902 C C . VAL B 1 129 ? 3.805 -41.75 -15.578 1 98.94 129 VAL B C 1
ATOM 4904 O O . VAL B 1 129 ? 4.621 -42.281 -16.344 1 98.94 129 VAL B O 1
ATOM 4907 N N . TYR B 1 130 ? 4.141 -40.844 -14.766 1 98.88 130 TYR B N 1
ATOM 4908 C CA . TYR B 1 130 ? 5.531 -40.469 -14.523 1 98.88 130 TYR B CA 1
ATOM 4909 C C . TYR B 1 130 ? 6.16 -41.406 -13.484 1 98.88 130 TYR B C 1
ATOM 4911 O O . TYR B 1 130 ? 7.105 -42.125 -13.797 1 98.88 130 TYR B O 1
ATOM 4919 N N . ASP B 1 131 ? 5.637 -41.406 -12.281 1 98.94 131 ASP B N 1
ATOM 4920 C CA . ASP B 1 131 ? 6.129 -42.219 -11.18 1 98.94 131 ASP B CA 1
ATOM 4921 C C . ASP B 1 131 ? 5.086 -43.25 -10.758 1 98.94 131 ASP B C 1
ATOM 4923 O O . ASP B 1 131 ? 4.098 -42.906 -10.102 1 98.94 131 ASP B O 1
ATOM 4927 N N . PRO B 1 132 ? 5.27 -44.5 -11.086 1 98.56 132 PRO B N 1
ATOM 4928 C CA . PRO B 1 132 ? 4.332 -45.531 -10.625 1 98.56 132 PRO B CA 1
ATOM 4929 C C . PRO B 1 132 ? 4.238 -45.625 -9.109 1 98.56 132 PRO B C 1
ATOM 4931 O O . PRO B 1 132 ? 3.254 -46.125 -8.57 1 98.56 132 PRO B O 1
ATOM 4934 N N . GLY B 1 133 ? 5.238 -45.062 -8.414 1 98.62 133 GLY B N 1
ATOM 4935 C CA . GLY B 1 133 ? 5.273 -45.094 -6.961 1 98.62 133 GLY B CA 1
ATOM 4936 C C . GLY B 1 133 ? 4.414 -44.031 -6.316 1 98.62 133 GLY B C 1
ATOM 4937 O O . GLY B 1 133 ? 4.301 -43.969 -5.09 1 98.62 133 GLY B O 1
ATOM 4938 N N . ALA B 1 134 ? 3.744 -43.219 -7.047 1 98.69 134 ALA B N 1
ATOM 4939 C CA . ALA B 1 134 ? 2.859 -42.188 -6.555 1 98.69 134 ALA B CA 1
ATOM 4940 C C . ALA B 1 134 ? 1.429 -42.375 -7.043 1 98.69 134 ALA B C 1
ATOM 4942 O O . ALA B 1 134 ? 0.896 -41.562 -7.801 1 98.69 134 ALA B O 1
ATOM 4943 N N . PRO B 1 135 ? 0.804 -43.438 -6.594 1 97.94 135 PRO B N 1
ATOM 4944 C CA . PRO B 1 135 ? -0.567 -43.719 -7.023 1 97.94 135 PRO B CA 1
ATOM 4945 C C . PRO B 1 135 ? -1.593 -42.781 -6.383 1 97.94 135 PRO B C 1
ATOM 4947 O O . PRO B 1 135 ? -1.417 -42.375 -5.238 1 97.94 135 PRO B O 1
ATOM 4950 N N . ASN B 1 136 ? -2.676 -42.562 -7.094 1 97.75 136 ASN B N 1
ATOM 4951 C CA . ASN B 1 136 ? -3.783 -41.75 -6.57 1 97.75 136 ASN B CA 1
ATOM 4952 C C . ASN B 1 136 ? -3.299 -40.438 -6 1 97.75 136 ASN B C 1
ATOM 4954 O O . ASN B 1 136 ? -3.688 -40.031 -4.895 1 97.75 136 ASN B O 1
ATOM 4958 N N . ALA B 1 137 ? -2.377 -39.844 -6.66 1 98.31 137 ALA B N 1
ATOM 4959 C CA . ALA B 1 137 ? -1.72 -38.625 -6.234 1 98.31 137 ALA B CA 1
ATOM 4960 C C . ALA B 1 137 ? -2.123 -37.438 -7.125 1 98.31 137 ALA B C 1
ATOM 4962 O O . ALA B 1 137 ? -3.297 -37.312 -7.477 1 98.31 137 ALA B O 1
ATOM 4963 N N . GLY B 1 138 ? -1.188 -36.594 -7.344 1 98.06 138 GLY B N 1
ATOM 4964 C CA . GLY B 1 138 ? -1.431 -35.438 -8.203 1 98.06 138 GLY B CA 1
ATOM 4965 C C . GLY B 1 138 ? -1.365 -35.781 -9.68 1 98.06 138 GLY B C 1
ATOM 4966 O O . GLY B 1 138 ? -1.197 -36.938 -10.047 1 98.06 138 GLY B O 1
ATOM 4967 N N . GLY B 1 139 ? -1.519 -34.844 -10.5 1 98.81 139 GLY B N 1
ATOM 4968 C CA . GLY B 1 139 ? -1.562 -34.938 -11.953 1 98.81 139 GLY B CA 1
ATOM 4969 C C . GLY B 1 139 ? -2.367 -33.812 -12.594 1 98.81 139 GLY B C 1
ATOM 4970 O O . GLY B 1 139 ? -2.568 -32.75 -11.984 1 98.81 139 GLY B O 1
ATOM 4971 N N . CYS B 1 140 ? -2.682 -34.094 -13.875 1 98.88 140 CYS B N 1
ATOM 4972 C CA . CYS B 1 140 ? -3.496 -33.125 -14.633 1 98.88 140 CYS B CA 1
ATOM 4973 C C . CYS B 1 140 ? -4.57 -33.844 -15.438 1 98.88 140 CYS B C 1
ATOM 4975 O O . CYS B 1 140 ? -4.379 -35 -15.844 1 98.88 140 CYS B O 1
ATOM 4977 N N . THR B 1 141 ? -5.645 -33.188 -15.617 1 98.81 141 THR B N 1
ATOM 4978 C CA . THR B 1 141 ? -6.664 -33.625 -16.562 1 98.81 141 THR B CA 1
ATOM 4979 C C . THR B 1 141 ? -6.812 -32.625 -17.703 1 98.81 141 THR B C 1
ATOM 4981 O O . THR B 1 141 ? -6.578 -31.438 -17.531 1 98.81 141 THR B O 1
ATOM 4984 N N . VAL B 1 142 ? -7.117 -33.156 -18.875 1 98.75 142 VAL B N 1
ATOM 4985 C CA . VAL B 1 142 ? -7.477 -32.375 -20.047 1 98.75 142 VAL B CA 1
ATOM 4986 C C . VAL B 1 142 ? -9 -32.281 -20.172 1 98.75 142 VAL B C 1
ATOM 4988 O O . VAL B 1 142 ? -9.68 -33.312 -20.156 1 98.75 142 VAL B O 1
ATOM 4991 N N . ILE B 1 143 ? -9.516 -31.078 -20.266 1 97.88 143 ILE B N 1
ATOM 4992 C CA . ILE B 1 143 ? -10.953 -30.828 -20.297 1 97.88 143 ILE B CA 1
ATOM 4993 C C . ILE B 1 143 ? -11.312 -30.094 -21.594 1 97.88 143 ILE B C 1
ATOM 4995 O O . ILE B 1 143 ? -10.609 -29.188 -22.016 1 97.88 143 ILE B O 1
ATOM 4999 N N . THR B 1 144 ? -12.414 -30.516 -22.266 1 97.38 144 THR B N 1
ATOM 5000 C CA . THR B 1 144 ? -12.945 -29.797 -23.422 1 97.38 144 THR B CA 1
ATOM 5001 C C . THR B 1 144 ? -14.352 -29.297 -23.141 1 97.38 144 THR B C 1
ATOM 5003 O O . THR B 1 144 ? -15.109 -29.922 -22.391 1 97.38 144 THR B O 1
ATOM 5006 N N . THR B 1 145 ? -14.641 -28.156 -23.672 1 94.12 145 THR B N 1
ATOM 5007 C CA . THR B 1 145 ? -15.977 -27.578 -23.547 1 94.12 145 THR B CA 1
ATOM 5008 C C . THR B 1 145 ? -16.531 -27.234 -24.922 1 94.12 145 THR B C 1
ATOM 5010 O O . THR B 1 145 ? -15.789 -27.125 -25.906 1 94.12 145 THR B O 1
ATOM 5013 N N . ASP B 1 146 ? -17.875 -27.047 -25.047 1 95.31 146 ASP B N 1
ATOM 5014 C CA . ASP B 1 146 ? -18.469 -26.484 -26.266 1 95.31 146 ASP B CA 1
ATOM 5015 C C . ASP B 1 146 ? -18.484 -24.953 -26.219 1 95.31 146 ASP B C 1
ATOM 5017 O O . ASP B 1 146 ? -17.828 -24.359 -25.359 1 95.31 146 ASP B O 1
ATOM 5021 N N . GLY B 1 147 ? -19.125 -24.375 -27.156 1 88.38 147 GLY B N 1
ATOM 5022 C CA . GLY B 1 147 ? -19.109 -22.922 -27.297 1 88.38 147 GLY B CA 1
ATOM 5023 C C . GLY B 1 147 ? -19.859 -22.203 -26.188 1 88.38 147 GLY B C 1
ATOM 5024 O O . GLY B 1 147 ? -19.688 -21 -25.984 1 88.38 147 GLY B O 1
ATOM 5025 N N . ASP B 1 148 ? -20.656 -22.938 -25.469 1 88.88 148 ASP B N 1
ATOM 5026 C CA . ASP B 1 148 ? -21.438 -22.359 -24.359 1 88.88 148 ASP B CA 1
ATOM 5027 C C . ASP B 1 148 ? -20.812 -22.672 -23.016 1 88.88 148 ASP B C 1
ATOM 5029 O O . ASP B 1 148 ? -21.391 -22.406 -21.969 1 88.88 148 ASP B O 1
ATOM 5033 N N . GLY B 1 149 ? -19.641 -23.328 -23.016 1 88.25 149 GLY B N 1
ATOM 5034 C CA . GLY B 1 149 ? -18.906 -23.594 -21.797 1 88.25 149 GLY B CA 1
ATOM 5035 C C . GLY B 1 149 ? -19.266 -24.922 -21.156 1 88.25 149 GLY B C 1
ATOM 5036 O O . GLY B 1 149 ? -18.766 -25.25 -20.078 1 88.25 149 GLY B O 1
ATOM 5037 N N . LYS B 1 150 ? -20.078 -25.625 -21.812 1 93.06 150 LYS B N 1
ATOM 5038 C CA . LYS B 1 150 ? -20.453 -26.938 -21.297 1 93.06 150 LYS B CA 1
ATOM 5039 C C . LYS B 1 150 ? -19.344 -27.969 -21.562 1 93.06 150 LYS B C 1
ATOM 5041 O O . LYS B 1 150 ? -18.797 -28.031 -22.656 1 93.06 150 LYS B O 1
ATOM 5046 N N . ARG B 1 151 ? -19.078 -28.75 -20.578 1 95.31 151 ARG B N 1
ATOM 5047 C CA . ARG B 1 151 ? -18.047 -29.766 -20.688 1 95.31 151 ARG B CA 1
ATOM 5048 C C . ARG B 1 151 ? -18.406 -30.812 -21.734 1 95.31 151 ARG B C 1
ATOM 5050 O O . ARG B 1 151 ? -19.547 -31.297 -21.766 1 95.31 151 ARG B O 1
ATOM 5057 N N . THR B 1 152 ? -17.453 -31.188 -22.594 1 97.38 152 THR B N 1
ATOM 5058 C CA . THR B 1 152 ? -17.672 -32.219 -23.609 1 97.38 152 THR B CA 1
ATOM 5059 C C . THR B 1 152 ? -16.766 -33.406 -23.359 1 97.38 152 THR B C 1
ATOM 5061 O O . THR B 1 152 ? -17 -34.5 -23.938 1 97.38 152 THR B O 1
ATOM 5064 N N . GLY B 1 153 ? -15.781 -33.219 -22.516 1 98 153 GLY B N 1
ATOM 5065 C CA . GLY B 1 153 ? -14.883 -34.312 -22.188 1 98 153 GLY B CA 1
ATOM 5066 C C . GLY B 1 153 ? -13.891 -33.969 -21.094 1 98 153 GLY B C 1
ATOM 5067 O O . GLY B 1 153 ? -13.664 -32.812 -20.797 1 98 153 GLY B O 1
ATOM 5068 N N . GLU B 1 154 ? -13.367 -35 -20.484 1 98.56 154 GLU B N 1
ATOM 5069 C CA . GLU B 1 154 ? -12.297 -34.906 -19.5 1 98.56 154 GLU B CA 1
ATOM 5070 C C . GLU B 1 154 ? -11.5 -36.219 -19.438 1 98.56 154 GLU B C 1
ATOM 5072 O O . GLU B 1 154 ? -12.078 -37.281 -19.328 1 98.56 154 GLU B O 1
ATOM 5077 N N . TRP B 1 155 ? -10.188 -36.125 -19.516 1 98.81 155 TRP B N 1
ATOM 5078 C CA . TRP B 1 155 ? -9.352 -37.312 -19.3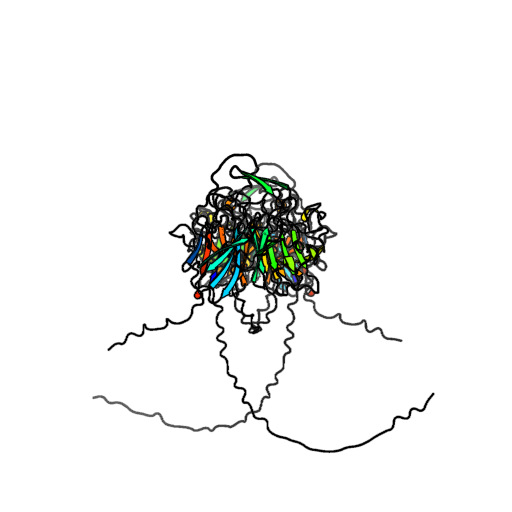75 1 98.81 155 TRP B CA 1
ATOM 5079 C C . TRP B 1 155 ? -8 -36.969 -18.75 1 98.81 155 TRP B C 1
ATOM 5081 O O . TRP B 1 155 ? -7.641 -35.812 -18.656 1 98.81 155 TRP B O 1
ATOM 5091 N N . VAL B 1 156 ? -7.23 -38 -18.297 1 98.88 156 VAL B N 1
ATOM 5092 C CA . VAL B 1 156 ? -5.957 -37.781 -17.625 1 98.88 156 VAL B CA 1
ATOM 5093 C C . VAL B 1 156 ? -4.891 -37.375 -18.625 1 98.88 156 VAL B C 1
ATOM 5095 O O . VAL B 1 156 ? -4.723 -38 -19.672 1 98.88 156 VAL B O 1
ATOM 5098 N N . GLY B 1 157 ? -4.227 -36.281 -18.359 1 98.88 157 GLY B N 1
ATOM 5099 C CA . GLY B 1 157 ? -3.105 -35.812 -19.156 1 98.88 157 GLY B CA 1
ATOM 5100 C C . GLY B 1 157 ? -1.762 -36.281 -18.625 1 98.88 157 GLY B C 1
ATOM 5101 O O . GLY B 1 157 ? -0.871 -36.625 -19.391 1 98.88 157 GLY B O 1
ATOM 5102 N N . VAL B 1 158 ? -1.558 -36.188 -17.312 1 98.88 158 VAL B N 1
ATOM 5103 C CA . VAL B 1 158 ? -0.377 -36.719 -16.641 1 98.88 158 VAL B CA 1
ATOM 5104 C C . VAL B 1 158 ? -0.768 -37.25 -15.258 1 98.88 158 VAL B C 1
ATOM 5106 O O . VAL B 1 158 ? -1.672 -36.719 -14.617 1 98.88 158 VAL B O 1
ATOM 5109 N N . SER B 1 159 ? -0.162 -38.344 -14.805 1 98.88 159 SER B N 1
ATOM 5110 C CA . SER B 1 159 ? -0.372 -38.938 -13.492 1 98.88 159 SER B CA 1
ATOM 5111 C C . SER B 1 159 ? 0.948 -39.375 -12.867 1 98.88 159 SER B C 1
ATOM 5113 O O . SER B 1 159 ? 1.98 -39.406 -13.539 1 98.88 159 SER B O 1
ATOM 5115 N N . GLY B 1 160 ? 0.905 -39.625 -11.609 1 98.88 160 GLY B N 1
ATOM 5116 C CA . GLY B 1 160 ? 2.111 -40.031 -10.898 1 98.88 160 GLY B CA 1
ATOM 5117 C C . GLY B 1 160 ? 3.004 -38.844 -10.539 1 98.88 160 GLY B C 1
ATOM 5118 O O . GLY B 1 160 ? 4.152 -39.031 -10.125 1 98.88 160 GLY B O 1
ATOM 5119 N N . THR B 1 161 ? 2.576 -37.656 -10.781 1 98.88 161 THR B N 1
ATOM 5120 C CA . THR B 1 161 ? 3.234 -36.469 -10.258 1 98.88 161 THR B CA 1
ATOM 5121 C C . THR B 1 161 ? 2.67 -36.094 -8.898 1 98.88 161 THR B C 1
ATOM 5123 O O . THR B 1 161 ? 1.668 -36.656 -8.453 1 98.88 161 THR B O 1
ATOM 5126 N N . VAL B 1 162 ? 3.383 -35.219 -8.219 1 98.75 162 VAL B N 1
ATOM 5127 C CA . VAL B 1 162 ? 3 -34.875 -6.855 1 98.75 162 VAL B CA 1
ATOM 5128 C C . VAL B 1 162 ? 2.877 -33.344 -6.73 1 98.75 162 VAL B C 1
ATOM 5130 O O . VAL B 1 162 ? 3.752 -32.594 -7.188 1 98.75 162 VAL B O 1
ATOM 5133 N N . ARG B 1 163 ? 1.751 -32.812 -6.168 1 98.44 163 ARG B N 1
ATOM 5134 C CA . ARG B 1 163 ? 1.49 -31.438 -5.801 1 98.44 163 ARG B CA 1
ATOM 5135 C C . ARG B 1 163 ? 1.616 -30.516 -7.012 1 98.44 163 ARG B C 1
ATOM 5137 O O . ARG B 1 163 ? 2.383 -29.562 -6.992 1 98.44 163 ARG B O 1
ATOM 5144 N N . ASN B 1 164 ? 0.838 -30.891 -8.031 1 98.62 164 ASN B N 1
ATOM 5145 C CA . ASN B 1 164 ? 0.752 -29.984 -9.172 1 98.62 164 ASN B CA 1
ATOM 5146 C C . ASN B 1 164 ? 0.016 -28.703 -8.812 1 98.62 164 ASN B C 1
ATOM 5148 O O . ASN B 1 164 ? -1.213 -28.641 -8.875 1 98.62 164 ASN B O 1
ATOM 5152 N N . CYS B 1 165 ? 0.688 -27.719 -8.516 1 96.5 165 CYS B N 1
ATOM 5153 C CA . CYS B 1 165 ? 0.101 -26.469 -8.047 1 96.5 165 CYS B CA 1
ATOM 5154 C C . CYS B 1 165 ? -0.293 -25.578 -9.211 1 96.5 165 CYS B C 1
ATOM 5156 O O . CYS B 1 165 ? -1.384 -25.719 -9.766 1 96.5 165 CYS B O 1
ATOM 5158 N N . ALA B 1 166 ? 0.665 -24.766 -9.695 1 97.5 166 ALA B N 1
ATOM 5159 C CA . ALA B 1 166 ? 0.385 -23.938 -10.875 1 97.5 166 ALA B CA 1
ATOM 5160 C C . ALA B 1 166 ? 1.217 -24.391 -12.07 1 97.5 166 ALA B C 1
ATOM 5162 O O . ALA B 1 166 ? 1.472 -25.594 -12.242 1 97.5 166 ALA B O 1
ATOM 5163 N N . GLY B 1 167 ? 1.473 -23.578 -13 1 98.31 167 GLY B N 1
ATOM 5164 C CA . GLY B 1 167 ? 2.176 -23.828 -14.25 1 98.31 167 GLY B CA 1
ATOM 5165 C C . GLY B 1 167 ? 2.15 -22.641 -15.195 1 98.31 167 GLY B C 1
ATOM 5166 O O . GLY B 1 167 ? 2.141 -21.484 -14.75 1 98.31 167 GLY B O 1
ATOM 5167 N N . GLY B 1 168 ? 2.268 -22.984 -16.422 1 98.31 168 GLY B N 1
ATOM 5168 C CA . GLY B 1 168 ? 2.229 -21.953 -17.438 1 98.31 168 GLY B CA 1
ATOM 5169 C C . GLY B 1 168 ? 1.817 -22.469 -18.812 1 98.31 168 GLY B C 1
ATOM 5170 O O . GLY B 1 168 ? 2.209 -23.562 -19.203 1 98.31 168 GLY B O 1
ATOM 5171 N N . VAL B 1 169 ? 0.972 -21.688 -19.5 1 97.12 169 VAL B N 1
ATOM 5172 C CA . VAL B 1 169 ? 0.613 -22 -20.875 1 97.12 169 VAL B CA 1
ATOM 5173 C C . VAL B 1 169 ? 1.796 -21.719 -21.797 1 97.12 169 VAL B C 1
ATOM 5175 O O . VAL B 1 169 ? 2.516 -20.734 -21.609 1 97.12 169 VAL B O 1
ATOM 5178 N N . THR B 1 170 ? 1.945 -22.578 -22.797 1 97.38 170 THR B N 1
ATOM 5179 C CA . THR B 1 170 ? 3.025 -22.359 -23.75 1 97.38 170 THR B CA 1
ATOM 5180 C C . THR B 1 170 ? 2.498 -21.688 -25.016 1 97.38 170 THR B C 1
ATOM 5182 O O . THR B 1 170 ? 1.333 -21.859 -25.375 1 97.38 170 THR B O 1
ATOM 5185 N N . PRO B 1 171 ? 3.393 -20.969 -25.703 1 94.5 171 PRO B N 1
ATOM 5186 C CA . PRO B 1 171 ? 2.982 -20.375 -26.984 1 94.5 171 PRO B CA 1
ATOM 5187 C C . PRO B 1 171 ? 2.605 -21.438 -28.016 1 94.5 171 PRO B C 1
ATOM 5189 O O . PRO B 1 171 ? 1.941 -21.125 -29 1 94.5 171 PRO B O 1
ATOM 5192 N N . TRP B 1 172 ? 2.988 -22.688 -27.891 1 96 172 TRP B N 1
ATOM 5193 C CA . TRP B 1 172 ? 2.699 -23.734 -28.859 1 96 172 TRP B CA 1
ATOM 5194 C C . TRP B 1 172 ? 1.526 -24.594 -28.391 1 96 172 TRP B C 1
ATOM 5196 O O . TRP B 1 172 ? 1.29 -25.672 -28.938 1 96 172 TRP B O 1
ATOM 5206 N N . GLY B 1 173 ? 0.861 -24.219 -27.312 1 96.56 173 GLY B N 1
ATOM 5207 C CA . GLY B 1 173 ? -0.45 -24.766 -27 1 96.56 173 GLY B CA 1
ATOM 5208 C C . GLY B 1 173 ? -0.393 -25.953 -26.062 1 96.56 173 GLY B C 1
ATOM 5209 O O . GLY B 1 173 ? -1.156 -26.922 -26.234 1 96.56 173 GLY B O 1
ATOM 5210 N N . THR B 1 174 ? 0.47 -26 -25.188 1 98.31 174 THR B N 1
ATOM 5211 C CA . THR B 1 174 ? 0.518 -27.016 -24.141 1 98.31 174 THR B CA 1
ATOM 5212 C C . THR B 1 174 ? 0.561 -26.359 -22.766 1 98.31 174 THR B C 1
ATOM 5214 O O . THR B 1 174 ? 0.508 -25.125 -22.641 1 98.31 174 THR B O 1
ATOM 5217 N N . TRP B 1 175 ? 0.517 -27.156 -21.75 1 98.5 175 TRP B N 1
ATOM 5218 C CA . TRP B 1 175 ? 0.601 -26.734 -20.359 1 98.5 175 TRP B CA 1
ATOM 5219 C C . TRP B 1 175 ? 1.842 -27.312 -19.688 1 98.5 175 TRP B C 1
ATOM 5221 O O . TRP B 1 175 ? 2.082 -28.516 -19.734 1 98.5 175 TRP B O 1
ATOM 5231 N N . LEU B 1 176 ? 2.672 -26.438 -19.156 1 98.88 176 LEU B N 1
ATOM 5232 C CA . LEU B 1 176 ? 3.771 -26.875 -18.312 1 98.88 176 LEU B CA 1
ATOM 5233 C C . LEU B 1 176 ? 3.344 -26.906 -16.844 1 98.88 176 LEU B C 1
ATOM 5235 O O . LEU B 1 176 ? 3.205 -25.859 -16.203 1 98.88 176 LEU B O 1
ATOM 5239 N N . THR B 1 177 ? 3.107 -28.094 -16.328 1 98.88 177 THR B N 1
ATOM 5240 C CA . THR B 1 177 ? 2.643 -28.25 -14.953 1 98.88 177 THR B CA 1
ATOM 5241 C C . THR B 1 177 ? 3.822 -28.281 -13.984 1 98.88 177 THR B C 1
ATOM 5243 O O . THR B 1 177 ? 4.875 -28.828 -14.297 1 98.88 177 THR B O 1
ATOM 5246 N N . CYS B 1 178 ? 3.633 -27.719 -12.781 1 98.88 178 CYS B N 1
ATOM 5247 C CA . CYS B 1 178 ? 4.715 -27.547 -11.82 1 98.88 178 CYS B CA 1
ATOM 5248 C C . CYS B 1 178 ? 4.484 -28.391 -10.578 1 98.88 178 CYS B C 1
ATOM 5250 O O . CYS B 1 178 ? 3.447 -28.266 -9.922 1 98.88 178 CYS B O 1
ATOM 5252 N N . GLU B 1 179 ? 5.434 -29.281 -10.25 1 98.81 179 GLU B N 1
ATOM 5253 C CA . GLU B 1 179 ? 5.422 -29.922 -8.938 1 98.81 179 GLU B CA 1
ATOM 5254 C C . GLU B 1 179 ? 5.957 -28.984 -7.859 1 98.81 179 GLU B C 1
ATOM 5256 O O . GLU B 1 179 ? 7.129 -28.609 -7.883 1 98.81 179 GLU B O 1
ATOM 5261 N N . GLU B 1 180 ? 5.109 -28.672 -6.957 1 98.56 180 GLU B N 1
ATOM 5262 C CA . GLU B 1 180 ? 5.504 -27.797 -5.855 1 98.56 180 GLU B CA 1
ATOM 5263 C C . GLU B 1 180 ? 5.961 -28.609 -4.645 1 98.56 180 GLU B C 1
ATOM 5265 O O . GLU B 1 180 ? 5.383 -28.5 -3.562 1 98.56 180 GLU B O 1
ATOM 5270 N N . VAL B 1 181 ? 6.969 -29.391 -4.836 1 98.12 181 VAL B N 1
ATOM 5271 C CA . VAL B 1 181 ? 7.512 -30.281 -3.811 1 98.12 181 VAL B CA 1
ATOM 5272 C C . VAL B 1 181 ? 8.961 -30.625 -4.148 1 98.12 181 VAL B C 1
ATOM 5274 O O . VAL B 1 181 ? 9.406 -30.438 -5.281 1 98.12 181 VAL B O 1
ATOM 5277 N N . PHE B 1 182 ? 9.648 -31.078 -3.15 1 98.19 182 PHE B N 1
ATOM 5278 C CA . PHE B 1 182 ? 10.992 -31.625 -3.299 1 98.19 182 PHE B CA 1
ATOM 5279 C C . PHE B 1 182 ? 11.102 -32.969 -2.6 1 98.19 182 PHE B C 1
ATOM 5281 O O . PHE B 1 182 ? 11.18 -33.031 -1.371 1 98.19 182 PHE B O 1
ATOM 5288 N N . ILE B 1 183 ? 11.094 -34.094 -3.42 1 98.12 183 ILE B N 1
ATOM 5289 C CA . ILE B 1 183 ? 11.117 -35.469 -2.883 1 98.12 183 ILE B CA 1
ATOM 5290 C C . ILE B 1 183 ? 12.172 -36.281 -3.617 1 98.12 183 ILE B C 1
ATOM 5292 O O . ILE B 1 183 ? 12.219 -36.281 -4.848 1 98.12 183 ILE B O 1
ATOM 5296 N N . ASN B 1 184 ? 13 -36.969 -2.902 1 97.94 184 ASN B N 1
ATOM 5297 C CA . ASN B 1 184 ? 13.984 -37.875 -3.5 1 97.94 184 ASN B CA 1
ATOM 5298 C C . ASN B 1 184 ? 13.383 -39.25 -3.756 1 97.94 184 ASN B C 1
ATOM 5300 O O . ASN B 1 184 ? 12.57 -39.75 -2.969 1 97.94 184 ASN B O 1
ATOM 5304 N N . ALA B 1 185 ? 13.844 -39.844 -4.887 1 97.94 185 ALA B N 1
ATOM 5305 C CA . ALA B 1 185 ? 13.5 -41.25 -5.102 1 97.94 185 ALA B CA 1
ATOM 5306 C C . ALA B 1 185 ? 13.867 -42.094 -3.889 1 97.94 185 ALA B C 1
ATOM 5308 O O . ALA B 1 185 ? 14.914 -41.875 -3.273 1 97.94 185 ALA B O 1
ATOM 5309 N N . GLY B 1 186 ? 12.977 -43 -3.584 1 98.19 186 GLY B N 1
ATOM 5310 C CA . GLY B 1 186 ? 13.227 -43.875 -2.451 1 98.19 186 GLY B CA 1
ATOM 5311 C C . GLY B 1 186 ? 12.539 -43.438 -1.179 1 98.19 186 GLY B C 1
ATOM 5312 O O . GLY B 1 186 ? 12.391 -44.219 -0.235 1 98.19 186 GLY B O 1
ATOM 5313 N N . ALA B 1 187 ? 12.172 -42.156 -1.129 1 98 187 ALA B N 1
ATOM 5314 C CA . ALA B 1 187 ? 11.422 -41.688 0.031 1 98 187 ALA B CA 1
ATOM 5315 C C . ALA B 1 187 ? 10.102 -42.438 0.165 1 98 187 ALA B C 1
ATOM 5317 O O . ALA B 1 187 ? 9.5 -42.844 -0.837 1 98 187 ALA B O 1
ATOM 5318 N N . THR B 1 188 ? 9.578 -42.562 1.422 1 98.12 188 THR B N 1
ATOM 5319 C CA . THR B 1 188 ? 8.344 -43.312 1.674 1 98.12 188 THR B CA 1
ATOM 5320 C C . THR B 1 188 ? 7.195 -42.344 1.971 1 98.12 188 THR B C 1
ATOM 5322 O O . THR B 1 188 ? 7.422 -41.188 2.34 1 98.12 188 THR B O 1
ATOM 5325 N N . TRP B 1 189 ? 6.047 -42.781 1.664 1 97.44 189 TRP B N 1
ATOM 5326 C CA . TRP B 1 189 ? 4.84 -42.031 2.031 1 97.44 189 TRP B CA 1
ATOM 5327 C C . TRP B 1 189 ? 3.824 -42.969 2.695 1 97.44 189 TRP B C 1
ATOM 5329 O O . TRP B 1 189 ? 3.885 -44.188 2.525 1 97.44 189 TRP B O 1
ATOM 5339 N N . SER B 1 190 ? 2.955 -42.406 3.631 1 97 190 SER B N 1
ATOM 5340 C CA . SER B 1 190 ? 1.821 -43.094 4.262 1 97 190 SER B CA 1
ATOM 5341 C C . SER B 1 190 ? 0.585 -42.188 4.262 1 97 190 SER B C 1
ATOM 5343 O O . SER B 1 190 ? 0.645 -41.031 4.695 1 97 190 SER B O 1
ATOM 5345 N N . ALA B 1 191 ? -0.494 -42.688 3.695 1 94.44 191 ALA B N 1
ATOM 5346 C CA . ALA B 1 191 ? -1.769 -41.969 3.637 1 94.44 191 ALA B CA 1
ATOM 5347 C C . ALA B 1 191 ? -2.912 -42.906 3.287 1 94.44 191 ALA B C 1
ATOM 5349 O O . ALA B 1 191 ? -2.723 -43.875 2.537 1 94.44 191 ALA B O 1
ATOM 5350 N N . GLY B 1 192 ? -4.098 -42.656 3.801 1 90.62 192 GLY B N 1
ATOM 5351 C CA . GLY B 1 192 ? -5.266 -43.438 3.484 1 90.62 192 GLY B CA 1
ATOM 5352 C C . GLY B 1 192 ? -5.102 -44.906 3.869 1 90.62 192 GLY B C 1
ATOM 5353 O O . GLY B 1 192 ? -5.574 -45.812 3.158 1 90.62 192 GLY B O 1
ATOM 5354 N N . GLY B 1 193 ? -4.379 -45.188 4.863 1 92.5 193 GLY B N 1
ATOM 5355 C CA . GLY B 1 193 ? -4.156 -46.531 5.336 1 92.5 193 GLY B CA 1
ATOM 5356 C C . GLY B 1 193 ? -3.197 -47.312 4.465 1 92.5 193 GLY B C 1
ATOM 5357 O O . GLY B 1 193 ? -3.08 -48.562 4.609 1 92.5 193 GLY B O 1
ATOM 5358 N N . GLN B 1 194 ? -2.551 -46.625 3.574 1 95.25 194 GLN B N 1
ATOM 5359 C CA . GLN B 1 194 ? -1.602 -47.25 2.672 1 95.25 194 GLN B CA 1
ATOM 5360 C C . GLN B 1 194 ? -0.203 -46.656 2.836 1 95.25 194 GLN B C 1
ATOM 5362 O O . GLN B 1 194 ? -0.043 -45.562 3.377 1 95.25 194 GLN B O 1
ATOM 5367 N N . THR B 1 195 ? 0.811 -47.469 2.494 1 97.12 195 THR B N 1
ATOM 5368 C CA . THR B 1 195 ? 2.199 -47.031 2.455 1 97.12 195 THR B CA 1
ATOM 5369 C C . THR B 1 195 ? 2.838 -47.375 1.111 1 97.12 195 THR B C 1
ATOM 5371 O O . THR B 1 195 ? 2.434 -48.312 0.447 1 97.12 195 THR B O 1
ATOM 5374 N N . GLY B 1 196 ? 3.67 -46.5 0.707 1 97.94 196 GLY B N 1
ATOM 5375 C CA . GLY B 1 196 ? 4.395 -46.719 -0.534 1 97.94 196 GLY B CA 1
ATOM 5376 C C . GLY B 1 196 ? 5.711 -45.969 -0.599 1 97.94 196 GLY B C 1
ATOM 5377 O O . GLY B 1 196 ? 6.129 -45.344 0.38 1 97.94 196 GLY B O 1
ATOM 5378 N N . THR B 1 197 ? 6.418 -46.188 -1.702 1 98.44 197 THR B N 1
ATOM 5379 C CA . THR B 1 197 ? 7.719 -45.562 -1.947 1 98.44 197 THR B CA 1
ATOM 5380 C C . THR B 1 197 ? 7.734 -44.844 -3.297 1 98.44 197 THR B C 1
ATOM 5382 O O . THR B 1 197 ? 7.316 -45.438 -4.309 1 98.44 197 THR B O 1
ATOM 5385 N N . TYR B 1 198 ? 8.156 -43.625 -3.254 1 98.69 198 TYR B N 1
ATOM 5386 C CA . TYR B 1 198 ? 8.375 -42.938 -4.523 1 98.69 198 TYR B CA 1
ATOM 5387 C C . TYR B 1 198 ? 9.5 -43.594 -5.309 1 98.69 198 TYR B C 1
ATOM 5389 O O . TYR B 1 198 ? 10.609 -43.781 -4.789 1 98.69 198 TYR B O 1
ATOM 5397 N N . GLU B 1 199 ? 9.273 -43.906 -6.562 1 98.69 199 GLU B N 1
ATOM 5398 C CA . GLU B 1 199 ? 10.281 -44.562 -7.391 1 98.69 199 GLU B CA 1
ATOM 5399 C C . GLU B 1 199 ? 11.156 -43.531 -8.117 1 98.69 199 GLU B C 1
ATOM 5401 O O . GLU B 1 199 ? 12.25 -43.875 -8.57 1 98.69 199 GLU B O 1
ATOM 5406 N N . LYS B 1 200 ? 10.672 -42.344 -8.227 1 98.5 200 LYS B N 1
ATOM 5407 C CA . LYS B 1 200 ? 11.375 -41.25 -8.914 1 98.5 200 LYS B CA 1
ATOM 5408 C C . LYS B 1 200 ? 11.461 -40.031 -8.039 1 98.5 200 LYS B C 1
ATOM 5410 O O . LYS B 1 200 ? 10.75 -39.906 -7.039 1 98.5 200 LYS B O 1
ATOM 5415 N N . GLY B 1 201 ? 12.453 -39.156 -8.398 1 98.25 201 GLY B N 1
ATOM 5416 C CA . GLY B 1 201 ? 12.516 -37.844 -7.762 1 98.25 201 GLY B CA 1
ATOM 5417 C C . GLY B 1 201 ? 11.422 -36.906 -8.234 1 98.25 201 GLY B C 1
ATOM 5418 O O . GLY B 1 201 ? 10.953 -37 -9.367 1 98.25 201 GLY B O 1
ATOM 5419 N N . HIS B 1 202 ? 11.008 -36 -7.316 1 98.69 202 HIS B N 1
ATOM 5420 C CA . HIS B 1 202 ? 9.969 -35.031 -7.633 1 98.69 202 HIS B CA 1
ATOM 5421 C C . HIS B 1 202 ? 10.469 -33.594 -7.418 1 98.69 202 HIS B C 1
ATOM 5423 O O . HIS B 1 202 ? 11.391 -33.375 -6.629 1 98.69 202 HIS B O 1
ATOM 5429 N N . GLY B 1 203 ? 9.852 -32.625 -7.984 1 98.75 203 GLY B N 1
ATOM 5430 C CA . GLY B 1 203 ? 10.234 -31.203 -7.977 1 98.75 203 GLY B CA 1
ATOM 5431 C C . GLY B 1 203 ? 10.539 -30.672 -9.359 1 98.75 203 GLY B C 1
ATOM 5432 O O . GLY B 1 203 ? 11.406 -29.797 -9.516 1 98.75 203 GLY B O 1
ATOM 5433 N N . TYR B 1 204 ? 9.836 -31.219 -10.344 1 98.88 204 TYR B N 1
ATOM 5434 C CA . TYR B 1 204 ? 10.141 -30.891 -11.734 1 98.88 204 TYR B CA 1
ATOM 5435 C C . TYR B 1 204 ? 8.945 -30.234 -12.414 1 98.88 204 TYR B C 1
ATOM 5437 O O . TYR B 1 204 ? 7.844 -30.219 -11.859 1 98.88 204 TYR B O 1
ATOM 5445 N N . VAL B 1 205 ? 9.211 -29.719 -13.562 1 98.94 205 VAL B N 1
ATOM 5446 C CA . VAL B 1 205 ? 8.188 -29.297 -14.508 1 98.94 205 VAL B CA 1
ATOM 5447 C C . VAL B 1 205 ? 7.969 -30.391 -15.555 1 98.94 205 VAL B C 1
ATOM 5449 O O . VAL B 1 205 ? 8.93 -30.984 -16.047 1 98.94 205 VAL B O 1
ATOM 5452 N N . LEU B 1 206 ? 6.75 -30.703 -15.859 1 98.94 206 LEU B N 1
ATOM 5453 C CA . LEU B 1 206 ? 6.383 -31.609 -16.938 1 98.94 206 LEU B CA 1
ATOM 5454 C C . LEU B 1 206 ? 5.438 -30.938 -17.922 1 98.94 206 LEU B C 1
ATOM 5456 O O . LEU B 1 206 ? 4.727 -30 -17.562 1 98.94 206 LEU B O 1
ATOM 5460 N N . GLU B 1 207 ? 5.414 -31.469 -19.125 1 98.88 207 GLU B N 1
ATOM 5461 C CA . GLU B 1 207 ? 4.531 -30.938 -20.156 1 98.88 207 GLU B CA 1
ATOM 5462 C C . GLU B 1 207 ? 3.291 -31.812 -20.328 1 98.88 207 GLU B C 1
ATOM 5464 O O . GLU B 1 207 ? 3.395 -33.031 -20.359 1 98.88 207 GLU B O 1
ATOM 5469 N N . VAL B 1 208 ? 2.152 -31.203 -20.328 1 98.94 208 VAL B N 1
ATOM 5470 C CA . VAL B 1 208 ? 0.896 -31.891 -20.625 1 98.94 208 VAL B CA 1
ATOM 5471 C C . VAL B 1 208 ? 0.393 -31.469 -22 1 98.94 208 VAL B C 1
ATOM 5473 O O . VAL B 1 208 ? 0.27 -30.266 -22.281 1 98.94 208 VAL B O 1
ATOM 5476 N N . LEU B 1 209 ? 0.152 -32.406 -22.844 1 98.75 209 LEU B N 1
ATOM 5477 C CA . LEU B 1 209 ? -0.272 -32.188 -24.219 1 98.75 209 LEU B CA 1
ATOM 5478 C C . LEU B 1 209 ? -1.794 -32.156 -24.312 1 98.75 209 LEU B C 1
ATOM 5480 O O . LEU B 1 209 ? -2.49 -32.562 -23.375 1 98.75 209 LEU B O 1
ATOM 5484 N N . GLN B 1 210 ? -2.275 -31.703 -25.453 1 97.88 210 GLN B N 1
ATOM 5485 C CA . GLN B 1 210 ? -3.711 -31.703 -25.719 1 97.88 210 GLN B CA 1
ATOM 5486 C C . GLN B 1 210 ? -4.207 -33.094 -26.094 1 97.88 210 GLN B C 1
ATOM 5488 O O . GLN B 1 210 ? -5.414 -33.344 -26.078 1 97.88 210 GLN B O 1
ATOM 5493 N N . SER B 1 211 ? -3.348 -34 -26.344 1 96.81 211 SER B N 1
ATOM 5494 C CA . SER B 1 211 ? -3.652 -35.312 -26.891 1 96.81 211 SER B CA 1
ATOM 5495 C C . SER B 1 211 ? -4.367 -36.188 -25.859 1 96.81 211 SER B C 1
ATOM 5497 O O . SER B 1 211 ? -4.477 -35.812 -24.688 1 96.81 211 SER B O 1
ATOM 5499 N N . ASP B 1 212 ? -4.84 -37.312 -26.375 1 97.69 212 ASP B N 1
ATOM 5500 C CA . ASP B 1 212 ? -5.418 -38.312 -25.484 1 97.69 212 ASP B CA 1
ATOM 5501 C C . ASP B 1 212 ? -4.355 -38.875 -24.547 1 97.69 212 ASP B C 1
ATOM 5503 O O . ASP B 1 212 ? -3.166 -38.625 -24.719 1 97.69 212 ASP B O 1
ATOM 5507 N N . SER B 1 213 ? -4.797 -39.656 -23.578 1 98.62 213 SER B N 1
ATOM 5508 C CA . SER B 1 213 ? -3.926 -40.188 -22.531 1 98.62 213 SER B CA 1
ATOM 5509 C C . SER B 1 213 ? -2.797 -41.031 -23.125 1 98.62 213 SER B C 1
ATOM 5511 O O . SER B 1 213 ? -1.676 -41 -22.609 1 98.62 213 SER B O 1
ATOM 5513 N N . ALA B 1 214 ? -3.045 -41.719 -24.172 1 98 214 ALA B N 1
ATOM 5514 C CA . ALA B 1 214 ? -2.08 -42.656 -24.75 1 98 214 ALA B CA 1
ATOM 5515 C C . ALA B 1 214 ? -0.929 -41.906 -25.422 1 98 214 ALA B C 1
ATOM 5517 O O . ALA B 1 214 ? 0.126 -42.5 -25.672 1 98 214 ALA B O 1
ATOM 5518 N N . HIS B 1 215 ? -1.088 -40.688 -25.766 1 98.06 215 HIS B N 1
ATOM 5519 C CA . HIS B 1 215 ? -0.103 -39.969 -26.547 1 98.06 215 HIS B CA 1
ATOM 5520 C C . HIS B 1 215 ? 0.476 -38.812 -25.734 1 98.06 215 HIS B C 1
ATOM 5522 O O . HIS B 1 215 ? 0.775 -37.75 -26.297 1 98.06 215 HIS B O 1
ATOM 5528 N N . GLN B 1 216 ? 0.541 -38.938 -24.453 1 98.5 216 GLN B N 1
ATOM 5529 C CA . GLN B 1 216 ? 1.182 -37.969 -23.562 1 98.5 216 GLN B CA 1
ATOM 5530 C C . GLN B 1 216 ? 2.676 -38.25 -23.438 1 98.5 216 GLN B C 1
ATOM 5532 O O . GLN B 1 216 ? 3.182 -39.219 -23.984 1 98.5 216 GLN B O 1
ATOM 5537 N N . LEU B 1 217 ? 3.428 -37.344 -22.797 1 98.06 217 LEU B N 1
ATOM 5538 C CA . LEU B 1 217 ? 4.859 -37.438 -22.531 1 98.06 217 LEU B CA 1
ATOM 5539 C C . LEU B 1 217 ? 5.172 -37.156 -21.062 1 98.06 217 LEU B C 1
ATOM 5541 O O . LEU B 1 217 ? 5.719 -36.125 -20.734 1 98.06 217 LEU B O 1
ATOM 5545 N N . PRO B 1 218 ? 4.867 -38.125 -20.156 1 98.62 218 PRO B N 1
ATOM 5546 C CA . PRO B 1 218 ? 5.09 -37.906 -18.719 1 98.62 218 PRO B CA 1
ATOM 5547 C C . PRO B 1 218 ? 6.566 -37.969 -18.344 1 98.62 218 PRO B C 1
ATOM 5549 O O . PRO B 1 218 ? 6.996 -38.875 -17.641 1 98.62 218 PRO B O 1
ATOM 5552 N N . LYS B 1 219 ? 7.332 -36.969 -18.781 1 98.56 219 LYS B N 1
ATOM 5553 C CA . LYS B 1 219 ? 8.773 -36.844 -18.594 1 98.56 219 LYS B CA 1
ATOM 5554 C C . LYS B 1 219 ? 9.148 -35.469 -18.078 1 98.56 219 LYS B C 1
ATOM 5556 O O . LYS B 1 219 ? 8.68 -34.438 -18.594 1 98.56 219 LYS B O 1
ATOM 5561 N N . PRO B 1 220 ? 10.008 -35.438 -17 1 98.69 220 PRO B N 1
ATOM 5562 C CA . PRO B 1 220 ? 10.43 -34.125 -16.484 1 98.69 220 PRO B CA 1
ATOM 5563 C C . PRO B 1 220 ? 11.281 -33.344 -17.484 1 98.69 220 PRO B C 1
ATOM 5565 O O . PRO B 1 220 ? 12.086 -33.938 -18.219 1 98.69 220 PRO B O 1
ATOM 5568 N N . ILE B 1 221 ? 11.102 -32.062 -17.484 1 98.75 221 ILE B N 1
ATOM 5569 C CA . ILE B 1 221 ? 11.984 -31.156 -18.203 1 98.75 221 ILE B CA 1
ATOM 5570 C C . ILE B 1 221 ? 13.125 -30.719 -17.297 1 98.75 221 ILE B C 1
ATOM 5572 O O . ILE B 1 221 ? 13.109 -29.594 -16.766 1 98.75 221 ILE B O 1
ATOM 5576 N N . LYS B 1 222 ? 14.133 -31.469 -17.203 1 98.38 222 LYS B N 1
ATOM 5577 C CA . LYS B 1 222 ? 15.188 -31.328 -16.203 1 98.38 222 LYS B CA 1
ATOM 5578 C C . LYS B 1 222 ? 15.992 -30.047 -16.438 1 98.38 222 LYS B C 1
ATOM 5580 O O . LYS B 1 222 ? 16.594 -29.516 -15.508 1 98.38 222 LYS B O 1
ATOM 5585 N N . ALA B 1 223 ? 16 -29.547 -17.641 1 98.25 223 ALA B N 1
ATOM 5586 C CA . ALA B 1 223 ? 16.719 -28.312 -17.984 1 98.25 223 ALA B CA 1
ATOM 5587 C C . ALA B 1 223 ? 16.234 -27.156 -17.125 1 98.25 223 ALA B C 1
ATOM 5589 O O . ALA B 1 223 ? 16.969 -26.203 -16.891 1 98.25 223 ALA B O 1
ATOM 5590 N N . LEU B 1 224 ? 15.016 -27.219 -16.594 1 98.81 224 LEU B N 1
ATOM 5591 C CA . LEU B 1 224 ? 14.414 -26.109 -15.844 1 98.81 224 LEU B CA 1
ATOM 5592 C C . LEU B 1 224 ? 14.727 -26.234 -14.359 1 98.81 224 LEU B C 1
ATOM 5594 O O . LEU B 1 224 ? 14.344 -25.375 -13.562 1 98.81 224 LEU B O 1
ATOM 5598 N N . GLY B 1 225 ? 15.461 -27.266 -13.984 1 98.75 225 GLY B N 1
ATOM 5599 C CA . GLY B 1 225 ? 15.906 -27.438 -12.609 1 98.75 225 GLY B CA 1
ATOM 5600 C C . GLY B 1 225 ? 14.906 -28.172 -11.742 1 98.75 225 GLY B C 1
ATOM 5601 O O . GLY B 1 225 ? 13.773 -28.422 -12.164 1 98.75 225 GLY B O 1
ATOM 5602 N N . ARG B 1 226 ? 15.391 -28.562 -10.539 1 98.88 226 ARG B N 1
ATOM 5603 C CA . ARG B 1 226 ? 14.562 -29.281 -9.57 1 98.88 226 ARG B CA 1
ATOM 5604 C C . ARG B 1 226 ? 14.406 -28.469 -8.289 1 98.88 226 ARG B C 1
ATOM 5606 O O . ARG B 1 226 ? 15.383 -28.266 -7.555 1 98.88 226 ARG B O 1
ATOM 5613 N N . PHE B 1 227 ? 13.328 -28 -8.016 1 98.75 227 PHE B N 1
ATOM 5614 C CA . PHE B 1 227 ? 12.945 -27.234 -6.828 1 98.75 227 PHE B CA 1
ATOM 5615 C C . PHE B 1 227 ? 11.43 -27.172 -6.691 1 98.75 227 PHE B C 1
ATOM 5617 O O . PHE B 1 227 ? 10.703 -27.844 -7.434 1 98.75 227 PHE B O 1
ATOM 5624 N N . GLU B 1 228 ? 10.867 -26.5 -5.684 1 98.62 228 GLU B N 1
ATOM 5625 C CA . GLU B 1 228 ? 9.422 -26.375 -5.477 1 98.62 228 GLU B CA 1
ATOM 5626 C C . GLU B 1 228 ? 8.812 -25.391 -6.477 1 98.62 228 GLU B C 1
ATOM 5628 O O . GLU B 1 228 ? 8.43 -24.281 -6.109 1 98.62 228 GLU B O 1
ATOM 5633 N N . HIS B 1 229 ? 8.594 -25.875 -7.695 1 98.81 229 HIS B N 1
ATOM 5634 C CA . HIS B 1 229 ? 8.039 -25.062 -8.773 1 98.81 229 HIS B CA 1
ATOM 5635 C C . HIS B 1 229 ? 6.594 -24.672 -8.477 1 98.81 229 HIS B C 1
ATOM 5637 O O . HIS B 1 229 ? 5.734 -25.531 -8.289 1 98.81 229 HIS B O 1
ATOM 5643 N N . GLU B 1 230 ? 6.359 -23.375 -8.5 1 98.56 230 GLU B N 1
ATOM 5644 C CA . GLU B 1 230 ? 4.98 -22.922 -8.383 1 98.56 230 GLU B CA 1
ATOM 5645 C C . GLU B 1 230 ? 4.375 -22.656 -9.758 1 98.56 230 GLU B C 1
ATOM 5647 O O . GLU B 1 230 ? 3.338 -23.219 -10.109 1 98.56 230 GLU B O 1
ATOM 5652 N N . ALA B 1 231 ? 5.016 -21.75 -10.508 1 98.75 231 ALA B N 1
ATOM 5653 C CA . ALA B 1 231 ? 4.523 -21.328 -11.82 1 98.75 231 ALA B CA 1
ATOM 5654 C C . ALA B 1 231 ? 5.676 -20.938 -12.742 1 98.75 231 ALA B C 1
ATOM 5656 O O . ALA B 1 231 ? 6.84 -20.953 -12.328 1 98.75 231 ALA B O 1
ATOM 5657 N N . LEU B 1 232 ? 5.344 -20.766 -13.992 1 98.75 232 LEU B N 1
ATOM 5658 C CA . LEU B 1 232 ? 6.328 -20.266 -14.945 1 98.75 232 LEU B CA 1
ATOM 5659 C C . LEU B 1 232 ? 5.645 -19.531 -16.094 1 98.75 232 LEU B C 1
ATOM 5661 O O . LEU B 1 232 ? 4.43 -19.641 -16.266 1 98.75 232 LEU B O 1
ATOM 5665 N N . ALA B 1 233 ? 6.395 -18.766 -16.797 1 98.31 233 ALA B N 1
ATOM 5666 C CA . ALA B 1 233 ? 5.941 -18.078 -18 1 98.31 233 ALA B CA 1
ATOM 5667 C C . ALA B 1 233 ? 7 -18.141 -19.109 1 98.31 233 ALA B C 1
ATOM 5669 O O . ALA B 1 233 ? 8.188 -17.953 -18.844 1 98.31 233 ALA B O 1
ATOM 5670 N N . VAL B 1 234 ? 6.523 -18.453 -20.266 1 97.81 234 VAL B N 1
ATOM 5671 C CA . VAL B 1 234 ? 7.406 -18.5 -21.422 1 97.81 234 VAL B CA 1
ATOM 5672 C C . VAL B 1 234 ? 7.383 -17.141 -22.125 1 97.81 234 VAL B C 1
ATOM 5674 O O . VAL B 1 234 ? 6.312 -16.641 -22.484 1 97.81 234 VAL B O 1
ATOM 5677 N N . GLU B 1 235 ? 8.547 -16.609 -22.266 1 96.44 235 GLU B N 1
ATOM 5678 C CA . GLU B 1 235 ? 8.648 -15.383 -23.047 1 96.44 235 GLU B CA 1
ATOM 5679 C C . GLU B 1 235 ? 8.172 -15.617 -24.484 1 96.44 235 GLU B C 1
ATOM 5681 O O . GLU B 1 235 ? 8.469 -16.656 -25.094 1 96.44 235 GLU B O 1
ATOM 5686 N N . PRO B 1 236 ? 7.531 -14.633 -25.125 1 91.69 236 PRO B N 1
ATOM 5687 C CA . PRO B 1 236 ? 6.957 -14.844 -26.453 1 91.69 236 PRO B CA 1
ATOM 5688 C C . PRO B 1 236 ? 8.016 -15.164 -27.516 1 91.69 236 PRO B C 1
ATOM 5690 O O . PRO B 1 236 ? 7.758 -15.961 -28.422 1 91.69 236 PRO B O 1
ATOM 5693 N N . ASN B 1 237 ? 9.156 -14.625 -27.406 1 89.88 237 ASN B N 1
ATOM 5694 C CA . ASN B 1 237 ? 10.195 -14.922 -28.391 1 89.88 237 ASN B CA 1
ATOM 5695 C C . ASN B 1 237 ? 10.898 -16.25 -28.078 1 89.88 237 ASN B C 1
ATOM 5697 O O . ASN B 1 237 ? 11.82 -16.641 -28.797 1 89.88 237 ASN B O 1
ATOM 5701 N N . GLN B 1 238 ? 10.5 -16.891 -26.984 1 91.88 238 GLN B N 1
ATOM 5702 C CA . GLN B 1 238 ? 10.891 -18.25 -26.578 1 91.88 238 GLN B CA 1
ATOM 5703 C C . GLN B 1 238 ? 12.383 -18.312 -26.25 1 91.88 238 GLN B C 1
ATOM 5705 O O . GLN B 1 238 ? 13.008 -19.359 -26.391 1 91.88 238 GLN B O 1
ATOM 5710 N N . ARG B 1 239 ? 12.883 -17.203 -25.891 1 94 239 ARG B N 1
ATOM 5711 C CA . ARG B 1 239 ? 14.281 -17.156 -25.484 1 94 239 ARG B CA 1
ATOM 5712 C C . ARG B 1 239 ? 14.438 -17.453 -24 1 94 239 ARG B C 1
ATOM 5714 O O . ARG B 1 239 ? 15.461 -17.984 -23.562 1 94 239 ARG B O 1
ATOM 5721 N N . HIS B 1 240 ? 13.445 -17.047 -23.281 1 97.75 240 HIS B N 1
ATOM 5722 C CA . HIS B 1 240 ? 13.531 -17.219 -21.828 1 97.75 240 HIS B CA 1
ATOM 5723 C C . HIS B 1 240 ? 12.266 -17.844 -21.266 1 97.75 240 HIS B C 1
ATOM 5725 O O . HIS B 1 240 ? 11.18 -17.688 -21.844 1 97.75 240 HIS B O 1
ATOM 5731 N N . ILE B 1 241 ? 12.414 -18.609 -20.219 1 98.69 241 ILE B N 1
ATOM 5732 C CA . ILE B 1 241 ? 11.344 -19.062 -19.328 1 98.69 241 ILE B CA 1
ATOM 5733 C C . ILE B 1 241 ? 11.594 -18.547 -17.906 1 98.69 241 ILE B C 1
ATOM 5735 O O . ILE B 1 241 ? 12.703 -18.656 -17.391 1 98.69 241 ILE B O 1
ATOM 5739 N N . TYR B 1 242 ? 10.625 -17.953 -17.359 1 98.88 242 TYR B N 1
ATOM 5740 C CA . TYR B 1 242 ? 10.688 -17.438 -15.992 1 98.88 242 TYR B CA 1
ATOM 5741 C C . TYR B 1 242 ? 9.945 -18.344 -15.023 1 98.88 242 TYR B C 1
ATOM 5743 O O . TYR B 1 242 ? 8.852 -18.812 -15.32 1 98.88 242 TYR B O 1
ATOM 5751 N N . LEU B 1 243 ? 10.57 -18.594 -13.836 1 98.88 243 LEU B N 1
ATOM 5752 C CA . LEU B 1 243 ? 10.062 -19.625 -12.953 1 98.88 243 LEU B CA 1
ATOM 5753 C C . LEU B 1 243 ? 10.031 -19.141 -11.508 1 98.88 243 LEU B C 1
ATOM 5755 O O . LEU B 1 243 ? 10.969 -18.484 -11.047 1 98.88 243 LEU B O 1
ATOM 5759 N N . SER B 1 244 ? 8.945 -19.453 -10.812 1 98.88 244 SER B N 1
ATOM 5760 C CA . SER B 1 244 ? 8.797 -19.094 -9.406 1 98.88 244 SER B CA 1
ATOM 5761 C C . SER B 1 244 ? 8.953 -20.312 -8.5 1 98.88 244 SER B C 1
ATOM 5763 O O . SER B 1 244 ? 8.555 -21.422 -8.867 1 98.88 244 SER B O 1
ATOM 5765 N N . GLU B 1 245 ? 9.508 -20.078 -7.324 1 98.81 245 GLU B N 1
ATOM 5766 C CA . GLU B 1 245 ? 9.711 -21.109 -6.301 1 98.81 245 GLU B CA 1
ATOM 5767 C C . GLU B 1 245 ? 8.93 -20.766 -5.031 1 98.81 245 GLU B C 1
ATOM 5769 O O . GLU B 1 245 ? 9.148 -19.719 -4.418 1 98.81 245 GLU B O 1
ATOM 5774 N N . ASP B 1 246 ? 8.031 -21.641 -4.664 1 97.94 246 ASP B N 1
ATOM 5775 C CA . ASP B 1 246 ? 7.359 -21.516 -3.375 1 97.94 246 ASP B CA 1
ATOM 5776 C C . ASP B 1 246 ? 8.016 -22.406 -2.324 1 97.94 246 ASP B C 1
ATOM 5778 O O . ASP B 1 246 ? 7.625 -23.562 -2.15 1 97.94 246 ASP B O 1
ATOM 5782 N N . ALA B 1 247 ? 8.961 -21.859 -1.664 1 97.31 247 ALA B N 1
ATOM 5783 C CA . ALA B 1 247 ? 9.688 -22.562 -0.613 1 97.31 247 ALA B CA 1
ATOM 5784 C C . ALA B 1 247 ? 10.062 -21.609 0.523 1 97.31 247 ALA B C 1
ATOM 5786 O O . ALA B 1 247 ? 10.016 -20.391 0.365 1 97.31 247 ALA B O 1
ATOM 5787 N N . SER B 1 248 ? 10.359 -22.25 1.691 1 95.88 248 SER B N 1
ATOM 5788 C CA . SER B 1 248 ? 10.766 -21.5 2.883 1 95.88 248 SER B CA 1
ATOM 5789 C C . SER B 1 248 ? 12.016 -22.125 3.514 1 95.88 248 SER B C 1
ATOM 5791 O O . SER B 1 248 ? 12.367 -23.266 3.223 1 95.88 248 SER B O 1
ATOM 5793 N N . GLY B 1 249 ? 12.797 -21.438 4.285 1 93.38 249 GLY B N 1
ATOM 5794 C CA . GLY B 1 249 ? 13.914 -21.906 5.098 1 93.38 249 GLY B CA 1
ATOM 5795 C C . GLY B 1 249 ? 15.109 -22.344 4.27 1 93.38 249 GLY B C 1
ATOM 5796 O O . GLY B 1 249 ? 15.562 -23.484 4.387 1 93.38 249 GLY B O 1
ATOM 5797 N N . PRO B 1 250 ? 15.656 -21.391 3.494 1 96.44 250 PRO B N 1
ATOM 5798 C CA . PRO B 1 250 ? 15.367 -19.969 3.264 1 96.44 250 PRO B CA 1
ATOM 5799 C C . PRO B 1 250 ? 14.25 -19.766 2.244 1 96.44 250 PRO B C 1
ATOM 5801 O O . PRO B 1 250 ? 13.812 -20.703 1.59 1 96.44 250 PRO B O 1
ATOM 5804 N N . ASN B 1 251 ? 13.789 -18.578 2.123 1 98 251 ASN B N 1
ATOM 5805 C CA . ASN B 1 251 ? 12.695 -18.281 1.205 1 98 251 ASN B CA 1
ATOM 5806 C C . ASN B 1 251 ? 13.086 -18.578 -0.242 1 98 251 ASN B C 1
ATOM 5808 O O . ASN B 1 251 ? 14.266 -18.609 -0.576 1 98 251 ASN B O 1
ATOM 5812 N N . GLY B 1 252 ? 12.055 -18.812 -1.047 1 98.25 252 GLY B N 1
ATOM 5813 C CA . GLY B 1 252 ? 12.227 -19.188 -2.445 1 98.25 252 GLY B CA 1
ATOM 5814 C C . GLY B 1 252 ? 12.789 -18.047 -3.287 1 98.25 252 GLY B C 1
ATOM 5815 O O . GLY B 1 252 ? 12.992 -16.938 -2.793 1 98.25 252 GLY B O 1
ATOM 5816 N N . LEU B 1 253 ? 13.117 -18.438 -4.527 1 98.81 253 LEU B N 1
ATOM 5817 C CA . LEU B 1 253 ? 13.742 -17.531 -5.492 1 98.81 253 LEU B CA 1
ATOM 5818 C C . LEU B 1 253 ? 12.914 -17.453 -6.77 1 98.81 253 LEU B C 1
ATOM 5820 O O . LEU B 1 253 ? 11.984 -18.234 -6.965 1 98.81 253 LEU B O 1
ATOM 5824 N N . PHE B 1 254 ? 13.164 -16.406 -7.527 1 98.88 254 PHE B N 1
ATOM 5825 C CA . PHE B 1 254 ? 12.664 -16.266 -8.891 1 98.88 254 PHE B CA 1
ATOM 5826 C C . PHE B 1 254 ? 13.781 -16.5 -9.898 1 98.88 254 PHE B C 1
ATOM 5828 O O . PHE B 1 254 ? 14.898 -16.016 -9.719 1 98.88 254 PHE B O 1
ATOM 5835 N N . TYR B 1 255 ? 13.469 -17.312 -10.969 1 98.94 255 TYR B N 1
ATOM 5836 C CA . TYR B 1 255 ? 14.516 -17.766 -11.875 1 98.94 255 TYR B CA 1
ATOM 5837 C C . TYR B 1 255 ? 14.203 -17.359 -13.312 1 98.94 255 TYR B C 1
ATOM 5839 O O . TYR B 1 255 ? 13.047 -17.125 -13.656 1 98.94 255 TYR B O 1
ATOM 5847 N N . ARG B 1 256 ? 15.266 -17.328 -14.055 1 98.88 256 ARG B N 1
ATOM 5848 C CA . ARG B 1 256 ? 15.219 -17.219 -15.508 1 98.88 256 ARG B CA 1
ATOM 5849 C C . ARG B 1 256 ? 16.016 -18.344 -16.172 1 98.88 256 ARG B C 1
ATOM 5851 O O . ARG B 1 256 ? 17.188 -18.562 -15.828 1 98.88 256 ARG B O 1
ATOM 5858 N N . TRP B 1 257 ? 15.367 -19.094 -17.016 1 98.81 257 TRP B N 1
ATOM 5859 C CA . TRP B 1 257 ? 16.062 -20.031 -17.891 1 98.81 257 TRP B CA 1
ATOM 5860 C C . TRP B 1 257 ? 16.25 -19.438 -19.281 1 98.81 257 TRP B C 1
ATOM 5862 O O . TRP B 1 257 ? 15.297 -18.906 -19.875 1 98.81 257 TRP B O 1
ATOM 5872 N N . THR B 1 258 ? 17.422 -19.5 -19.812 1 98.44 258 THR B N 1
ATOM 5873 C CA . THR B 1 258 ? 17.766 -19 -21.125 1 98.44 258 THR B CA 1
ATOM 5874 C C . THR B 1 258 ? 18.047 -20.156 -22.094 1 98.44 258 THR B C 1
ATOM 5876 O O . THR B 1 258 ? 18.922 -20.984 -21.844 1 98.44 258 THR B O 1
ATOM 5879 N N . ALA B 1 259 ? 17.375 -20.172 -23.156 1 97.38 259 ALA B N 1
ATOM 5880 C CA . ALA B 1 259 ? 17.516 -21.234 -24.156 1 97.38 259 ALA B CA 1
ATOM 5881 C C . ALA B 1 259 ? 18.875 -21.156 -24.844 1 97.38 259 ALA B C 1
ATOM 5883 O O . ALA B 1 259 ? 19.391 -20.078 -25.078 1 97.38 259 ALA B O 1
ATOM 5884 N N . PRO B 1 260 ? 19.375 -22.391 -25.234 1 95.5 260 PRO B N 1
ATOM 5885 C CA . PRO B 1 260 ? 20.531 -22.328 -26.125 1 95.5 260 PRO B CA 1
ATOM 5886 C C . PRO B 1 260 ? 20.219 -21.609 -27.453 1 95.5 260 PRO B C 1
ATOM 5888 O O . PRO B 1 260 ? 19.078 -21.641 -27.922 1 95.5 260 PRO B O 1
ATOM 5891 N N . ARG B 1 261 ? 21.203 -20.969 -28.016 1 88.75 261 ARG B N 1
ATOM 5892 C CA . ARG B 1 261 ? 21.031 -20.156 -29.203 1 88.75 261 ARG B CA 1
ATOM 5893 C C . ARG B 1 261 ? 20.328 -20.938 -30.312 1 88.75 261 ARG B C 1
ATOM 5895 O O . ARG B 1 261 ? 19.5 -20.391 -31.047 1 88.75 261 ARG B O 1
ATOM 5902 N N . ASP B 1 262 ? 20.531 -22.203 -30.438 1 86.38 262 ASP B N 1
ATOM 5903 C CA . ASP B 1 262 ? 20.016 -22.969 -31.562 1 86.38 262 ASP B CA 1
ATOM 5904 C C . ASP B 1 262 ? 18.812 -23.812 -31.141 1 86.38 262 ASP B C 1
ATOM 5906 O O . ASP B 1 262 ? 18.297 -24.609 -31.922 1 86.38 262 ASP B O 1
ATOM 5910 N N . ALA B 1 263 ? 18.344 -23.531 -29.953 1 87.81 263 ALA B N 1
ATOM 5911 C CA . ALA B 1 263 ? 17.25 -24.375 -29.469 1 87.81 263 ALA B CA 1
ATOM 5912 C C . ALA B 1 263 ? 15.891 -23.828 -29.938 1 87.81 263 ALA B C 1
ATOM 5914 O O . ALA B 1 263 ? 15.656 -22.625 -29.891 1 87.81 263 ALA B O 1
ATOM 5915 N N . ARG B 1 264 ? 15.125 -24.719 -30.469 1 86.31 264 ARG B N 1
ATOM 5916 C CA . ARG B 1 264 ? 13.742 -24.406 -30.797 1 86.31 264 ARG B CA 1
ATOM 5917 C C . ARG B 1 264 ? 12.781 -25.031 -29.797 1 86.31 264 ARG B C 1
ATOM 5919 O O . ARG B 1 264 ? 12.703 -26.266 -29.688 1 86.31 264 ARG B O 1
ATOM 5926 N N . LEU B 1 265 ? 12.07 -24.234 -29.109 1 95.12 265 LEU B N 1
ATOM 5927 C CA . LEU B 1 265 ? 11.094 -24.766 -28.172 1 95.12 265 LEU B CA 1
ATOM 5928 C C . LEU B 1 265 ? 9.789 -25.141 -28.875 1 95.12 265 LEU B C 1
ATOM 5930 O O . LEU B 1 265 ? 9.445 -24.547 -29.906 1 95.12 265 LEU B O 1
ATOM 5934 N N . GLY B 1 266 ? 9.117 -26.109 -28.312 1 95.75 266 GLY B N 1
ATOM 5935 C CA . GLY B 1 266 ? 7.879 -26.609 -28.891 1 95.75 266 GLY B CA 1
ATOM 5936 C C . GLY B 1 266 ? 7.359 -27.859 -28.188 1 95.75 266 GLY B C 1
ATOM 5937 O O . GLY B 1 266 ? 7.855 -28.234 -27.125 1 95.75 266 GLY B O 1
ATOM 5938 N N . VAL B 1 267 ? 6.34 -28.438 -28.828 1 97.19 267 VAL B N 1
ATOM 5939 C CA . VAL B 1 267 ? 5.688 -29.609 -28.266 1 97.19 267 VAL B CA 1
ATOM 5940 C C . VAL B 1 267 ? 6.719 -30.719 -28.016 1 97.19 267 VAL B C 1
ATOM 5942 O O . VAL B 1 267 ? 7.586 -30.953 -28.859 1 97.19 267 VAL B O 1
ATOM 5945 N N . GLY B 1 268 ? 6.586 -31.375 -26.891 1 97.5 268 GLY B N 1
ATOM 5946 C CA . GLY B 1 268 ? 7.535 -32.406 -26.5 1 97.5 268 GLY B CA 1
ATOM 5947 C C . GLY B 1 268 ? 8.844 -31.844 -25.969 1 97.5 268 GLY B C 1
ATOM 5948 O O . GLY B 1 268 ? 9.922 -32.312 -26.359 1 97.5 268 GLY B O 1
ATOM 5949 N N . LEU B 1 269 ? 8.734 -30.859 -25.219 1 96.69 269 LEU B N 1
ATOM 5950 C CA . LEU B 1 269 ? 9.867 -30.078 -24.75 1 96.69 269 LEU B CA 1
ATOM 5951 C C . LEU B 1 269 ? 10.883 -30.938 -24.031 1 96.69 269 LEU B C 1
ATOM 5953 O O . LEU B 1 269 ? 12.094 -30.75 -24.172 1 96.69 269 LEU B O 1
ATOM 5957 N N . ALA B 1 270 ? 10.484 -31.969 -23.234 1 96.06 270 ALA B N 1
ATOM 5958 C CA . ALA B 1 270 ? 11.383 -32.844 -22.484 1 96.06 270 ALA B CA 1
ATOM 5959 C C . ALA B 1 270 ? 12.297 -33.625 -23.422 1 96.06 270 ALA B C 1
ATOM 5961 O O . ALA B 1 270 ? 13.438 -33.938 -23.062 1 96.06 270 ALA B O 1
ATOM 5962 N N . ASP B 1 271 ? 11.805 -33.938 -24.562 1 96.5 271 ASP B N 1
ATOM 5963 C CA . ASP B 1 271 ? 12.586 -34.688 -25.547 1 96.5 271 ASP B CA 1
ATOM 5964 C C . ASP B 1 271 ? 13.453 -33.719 -26.391 1 96.5 271 ASP B C 1
ATOM 5966 O O . ASP B 1 271 ? 14.453 -34.156 -26.969 1 96.5 271 ASP B O 1
ATOM 5970 N N . ARG B 1 272 ? 13.055 -32.531 -26.422 1 94.88 272 ARG B N 1
ATOM 5971 C CA . ARG B 1 272 ? 13.758 -31.547 -27.266 1 94.88 272 ARG B CA 1
ATOM 5972 C C . ARG B 1 272 ? 14.984 -30.984 -26.531 1 94.88 272 ARG B C 1
ATOM 5974 O O . ARG B 1 272 ? 15.945 -30.562 -27.172 1 94.88 272 ARG B O 1
ATOM 5981 N N . LEU B 1 273 ? 14.938 -30.969 -25.25 1 96.25 273 LEU B N 1
ATOM 5982 C CA . LEU B 1 273 ? 16 -30.375 -24.453 1 96.25 273 LEU B CA 1
ATOM 5983 C C . LEU B 1 273 ? 16.797 -31.438 -23.734 1 96.25 273 LEU B C 1
ATOM 5985 O O . LEU B 1 273 ? 16.219 -32.344 -23.125 1 96.25 273 LEU B O 1
ATOM 5989 N N . SER B 1 274 ? 18.141 -31.312 -23.844 1 96.06 274 SER B N 1
ATOM 5990 C CA . SER B 1 274 ? 18.953 -32.094 -22.938 1 96.06 274 SER B CA 1
ATOM 5991 C C . SER B 1 274 ? 18.766 -31.656 -21.484 1 96.06 274 SER B C 1
ATOM 5993 O O . SER B 1 274 ? 18.312 -30.547 -21.234 1 96.06 274 SER B O 1
ATOM 5995 N N . ASP B 1 275 ? 19.141 -32.469 -20.547 1 96.69 275 ASP B N 1
ATOM 5996 C CA . ASP B 1 275 ? 18.938 -32.219 -19.125 1 96.69 275 ASP B CA 1
ATOM 5997 C C . ASP B 1 275 ? 19.688 -30.969 -18.688 1 96.69 275 ASP B C 1
ATOM 5999 O O . ASP B 1 275 ? 19.281 -30.312 -17.719 1 96.69 275 ASP B O 1
ATOM 6003 N N . ASN B 1 276 ? 20.734 -30.625 -19.391 1 96.12 276 ASN B N 1
ATOM 6004 C CA . ASN B 1 276 ? 21.562 -29.484 -19.016 1 96.12 276 ASN B CA 1
ATOM 6005 C C . ASN B 1 276 ? 21.469 -28.359 -20.031 1 96.12 276 ASN B C 1
ATOM 6007 O O . ASN B 1 276 ? 22.344 -27.484 -20.078 1 96.12 276 ASN B O 1
ATOM 6011 N N . ALA B 1 277 ? 20.484 -28.438 -20.844 1 97.12 277 ALA B N 1
ATOM 6012 C CA . ALA B 1 277 ? 20.344 -27.438 -21.891 1 97.12 277 ALA B CA 1
ATOM 6013 C C . ALA B 1 277 ? 20.094 -26.047 -21.297 1 97.12 277 ALA B C 1
ATOM 6015 O O . ALA B 1 277 ? 19.344 -25.906 -20.328 1 97.12 277 ALA B O 1
ATOM 6016 N N . GLY B 1 278 ? 20.812 -25 -21.875 1 97.75 278 GLY B N 1
ATOM 6017 C CA . GLY B 1 278 ? 20.578 -23.609 -21.5 1 97.75 278 GLY B CA 1
ATOM 6018 C C . GLY B 1 278 ? 21.188 -23.234 -20.172 1 97.75 278 GLY B C 1
ATOM 6019 O O . GLY B 1 278 ? 22.062 -23.922 -19.656 1 97.75 278 GLY B O 1
ATOM 6020 N N . LYS B 1 279 ? 20.797 -22.031 -19.719 1 98.06 279 LYS B N 1
ATOM 6021 C CA . LYS B 1 279 ? 21.312 -21.484 -18.453 1 98.06 279 LYS B CA 1
ATOM 6022 C C . LYS B 1 279 ? 20.156 -21.141 -17.5 1 98.06 279 LYS B C 1
ATOM 6024 O O . LYS B 1 279 ? 19.203 -20.484 -17.906 1 98.06 279 LYS B O 1
ATOM 6029 N N . LEU B 1 280 ? 20.25 -21.656 -16.281 1 98.81 280 LEU B N 1
ATOM 6030 C CA . LEU B 1 280 ? 19.312 -21.312 -15.227 1 98.81 280 LEU B CA 1
ATOM 6031 C C . LEU B 1 280 ? 19.938 -20.312 -14.258 1 98.81 280 LEU B C 1
ATOM 6033 O O . LEU B 1 280 ? 21.047 -20.531 -13.766 1 98.81 280 LEU B O 1
ATOM 6037 N N . GLU B 1 281 ? 19.25 -19.172 -14.008 1 98.88 281 GLU B N 1
ATOM 6038 C CA . GLU B 1 281 ? 19.797 -18.109 -13.188 1 98.88 281 GLU B CA 1
ATOM 6039 C C . GLU B 1 281 ? 18.781 -17.625 -12.164 1 98.88 281 GLU B C 1
ATOM 6041 O O . GLU B 1 281 ? 17.562 -17.703 -12.398 1 98.88 281 GLU B O 1
ATOM 6046 N N . ALA B 1 282 ? 19.281 -17.188 -11.008 1 98.94 282 ALA B N 1
ATOM 6047 C CA . ALA B 1 282 ? 18.438 -16.625 -9.945 1 98.94 282 ALA B CA 1
ATOM 6048 C C . ALA B 1 282 ? 18.469 -15.109 -9.961 1 98.94 282 ALA B C 1
ATOM 6050 O O . ALA B 1 282 ? 19.5 -14.5 -10.273 1 98.94 282 ALA B O 1
ATOM 6051 N N . MET B 1 283 ? 17.406 -14.484 -9.516 1 98.94 283 MET B N 1
ATOM 6052 C CA . MET B 1 283 ? 17.188 -13.047 -9.633 1 98.94 283 MET B CA 1
ATOM 6053 C C . MET B 1 283 ? 17.922 -12.289 -8.531 1 98.94 283 MET B C 1
ATOM 6055 O O . MET B 1 283 ? 17.953 -12.734 -7.387 1 98.94 283 MET B O 1
ATOM 6059 N N . GLN B 1 284 ? 18.484 -11.141 -8.93 1 98.94 284 GLN B N 1
ATOM 6060 C CA . GLN B 1 284 ? 19.031 -10.117 -8.039 1 98.94 284 GLN B CA 1
ATOM 6061 C C . GLN B 1 284 ? 18.375 -8.766 -8.297 1 98.94 284 GLN B C 1
ATOM 6063 O O . GLN B 1 284 ? 18.578 -8.156 -9.352 1 98.94 284 GLN B O 1
ATOM 6068 N N . ILE B 1 285 ? 17.594 -8.32 -7.391 1 98.88 285 ILE B N 1
ATOM 6069 C CA . ILE B 1 285 ? 17.109 -6.949 -7.484 1 98.88 285 ILE B CA 1
ATOM 6070 C C . ILE B 1 285 ? 18.172 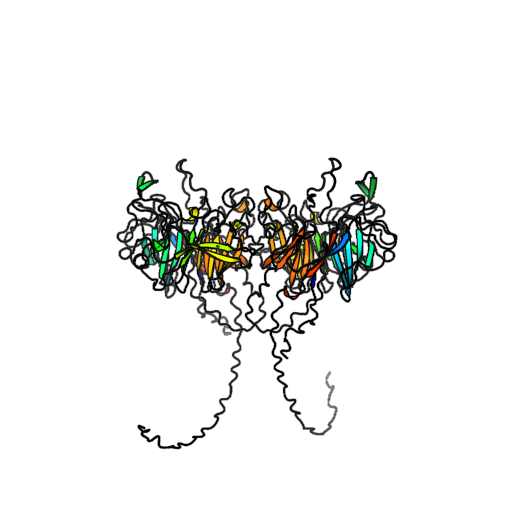-5.988 -6.953 1 98.88 285 ILE B C 1
ATOM 6072 O O . ILE B 1 285 ? 18.672 -6.156 -5.836 1 98.88 285 ILE B O 1
ATOM 6076 N N . ARG B 1 286 ? 18.453 -5.004 -7.73 1 98.31 286 ARG B N 1
ATOM 6077 C CA . ARG B 1 286 ? 19.484 -4.035 -7.379 1 98.31 286 ARG B CA 1
ATOM 6078 C C . ARG B 1 286 ? 18.875 -2.758 -6.816 1 98.31 286 ARG B C 1
ATOM 6080 O O . ARG B 1 286 ? 17.938 -2.203 -7.402 1 98.31 286 ARG B O 1
ATOM 6087 N N . LEU B 1 287 ? 19.438 -2.344 -5.691 1 96 287 LEU B N 1
ATOM 6088 C CA . LEU B 1 287 ? 19.094 -1.036 -5.148 1 96 287 LEU B CA 1
ATOM 6089 C C . LEU B 1 287 ? 19.875 0.07 -5.836 1 96 287 LEU B C 1
ATOM 6091 O O . LEU B 1 287 ? 20.719 -0.205 -6.707 1 96 287 LEU B O 1
ATOM 6095 N N . ASP B 1 288 ? 19.562 1.274 -5.422 1 88.81 288 ASP B N 1
ATOM 6096 C CA . ASP B 1 288 ? 20.156 2.43 -6.082 1 88.81 288 ASP B CA 1
ATOM 6097 C C . ASP B 1 288 ? 21.672 2.459 -5.871 1 88.81 288 ASP B C 1
ATOM 6099 O O . ASP B 1 288 ? 22.406 2.945 -6.727 1 88.81 288 ASP B O 1
ATOM 6103 N N . ASP B 1 289 ? 22.125 1.936 -4.816 1 89.06 289 ASP B N 1
ATOM 6104 C CA . ASP B 1 289 ? 23.562 1.943 -4.531 1 89.06 289 ASP B CA 1
ATOM 6105 C C . ASP B 1 289 ? 24.25 0.731 -5.148 1 89.06 289 ASP B C 1
ATOM 6107 O O . ASP B 1 289 ? 25.453 0.511 -4.926 1 89.06 289 ASP B O 1
ATOM 6111 N N . GLY B 1 290 ? 23.531 -0.06 -5.828 1 93.31 290 GLY B N 1
ATOM 6112 C CA . GLY B 1 290 ? 24.094 -1.208 -6.527 1 93.31 290 GLY B CA 1
ATOM 6113 C C . GLY B 1 290 ? 24.016 -2.49 -5.719 1 93.31 290 GLY B C 1
ATOM 6114 O O . GLY B 1 290 ? 24.219 -3.582 -6.258 1 93.31 290 GLY B O 1
ATOM 6115 N N . SER B 1 291 ? 23.703 -2.365 -4.477 1 96.75 291 SER B N 1
ATOM 6116 C CA . SER B 1 291 ? 23.625 -3.559 -3.641 1 96.75 291 SER B CA 1
ATOM 6117 C C . SER B 1 291 ? 22.391 -4.387 -3.986 1 96.75 291 SER B C 1
ATOM 6119 O O . SER B 1 291 ? 21.5 -3.922 -4.707 1 96.75 291 SER B O 1
ATOM 6121 N N . ILE B 1 292 ? 22.359 -5.625 -3.506 1 98.62 292 ILE B N 1
ATOM 6122 C CA . ILE B 1 292 ? 21.266 -6.547 -3.807 1 98.62 292 ILE B CA 1
ATOM 6123 C C . ILE B 1 292 ? 20.234 -6.496 -2.689 1 98.62 292 ILE B C 1
ATOM 6125 O O . ILE B 1 292 ? 20.578 -6.57 -1.507 1 98.62 292 ILE B O 1
ATOM 6129 N N . LEU B 1 293 ? 19.016 -6.309 -3.039 1 98.69 293 LEU B N 1
ATOM 6130 C CA . LEU B 1 293 ? 17.922 -6.434 -2.092 1 98.69 293 LEU B CA 1
ATOM 6131 C C . LEU B 1 293 ? 17.797 -7.863 -1.584 1 98.69 293 LEU B C 1
ATOM 6133 O O . LEU B 1 293 ? 17.531 -8.781 -2.365 1 98.69 293 LEU B O 1
ATOM 6137 N N . PRO B 1 294 ? 17.938 -8.094 -0.342 1 98.25 294 PRO B N 1
ATOM 6138 C CA . PRO B 1 294 ? 17.969 -9.477 0.138 1 98.25 294 PRO B CA 1
ATOM 6139 C C . PRO B 1 294 ? 16.609 -10.164 0.075 1 98.25 294 PRO B C 1
ATOM 6141 O O . PRO B 1 294 ? 16.531 -11.391 -0.05 1 98.25 294 PRO B O 1
ATOM 6144 N N . ASP B 1 295 ? 15.547 -9.383 0.268 1 98.62 295 ASP B N 1
ATOM 6145 C CA . ASP B 1 295 ? 14.18 -9.906 0.288 1 98.62 295 ASP B CA 1
ATOM 6146 C C . ASP B 1 295 ? 13.188 -8.875 -0.248 1 98.62 295 ASP B C 1
ATOM 6148 O O . ASP B 1 295 ? 13.297 -7.684 0.057 1 98.62 295 ASP B O 1
ATOM 6152 N N . VAL B 1 296 ? 12.195 -9.32 -0.971 1 98.75 296 VAL B N 1
ATOM 6153 C CA . VAL B 1 296 ? 11.266 -8.398 -1.621 1 98.75 296 VAL B CA 1
ATOM 6154 C C . VAL B 1 296 ? 10.406 -7.699 -0.568 1 98.75 296 VAL B C 1
ATOM 6156 O O . VAL B 1 296 ? 9.852 -6.633 -0.826 1 98.75 296 VAL B O 1
ATOM 6159 N N . ALA B 1 297 ? 10.32 -8.227 0.66 1 98.56 297 ALA B N 1
ATOM 6160 C CA . ALA B 1 297 ? 9.453 -7.688 1.708 1 98.56 297 ALA B CA 1
ATOM 6161 C C . ALA B 1 297 ? 9.984 -6.348 2.215 1 98.56 297 ALA B C 1
ATOM 6163 O O . ALA B 1 297 ? 9.289 -5.637 2.949 1 98.56 297 ALA B O 1
ATOM 6164 N N . TYR B 1 298 ? 11.203 -5.957 1.816 1 98.44 298 TYR B N 1
ATOM 6165 C CA . TYR B 1 298 ? 11.734 -4.648 2.186 1 98.44 298 TYR B CA 1
ATOM 6166 C C . TYR B 1 298 ? 11.078 -3.543 1.368 1 98.44 298 TYR B C 1
ATOM 6168 O O . TYR B 1 298 ? 11.18 -2.363 1.713 1 98.44 298 TYR B O 1
ATOM 6176 N N . LEU B 1 299 ? 10.445 -3.896 0.256 1 98.56 299 LEU B N 1
ATOM 6177 C CA . LEU B 1 299 ? 9.688 -2.934 -0.542 1 98.56 299 LEU B CA 1
ATOM 6178 C C . LEU B 1 299 ? 8.195 -3.02 -0.232 1 98.56 299 LEU B C 1
ATOM 6180 O O . LEU B 1 299 ? 7.691 -4.09 0.118 1 98.56 299 LEU B O 1
ATOM 6184 N N . THR B 1 300 ? 7.535 -1.867 -0.33 1 98.62 300 THR B N 1
ATOM 6185 C CA . THR B 1 300 ? 6.125 -1.754 0.033 1 98.62 300 THR B CA 1
ATOM 6186 C C . THR B 1 300 ? 5.371 -0.901 -0.983 1 98.62 300 THR B C 1
ATOM 6188 O O . THR B 1 300 ? 5.887 -0.615 -2.064 1 98.62 300 THR B O 1
ATOM 6191 N N . SER B 1 301 ? 4.121 -0.558 -0.59 1 98.62 301 SER B N 1
ATOM 6192 C CA . SER B 1 301 ? 3.305 0.31 -1.432 1 98.62 301 SER B CA 1
ATOM 6193 C C . SER B 1 301 ? 3.961 1.674 -1.62 1 98.62 301 SER B C 1
ATOM 6195 O O . SER B 1 301 ? 3.637 2.4 -2.562 1 98.62 301 SER B O 1
ATOM 6197 N N . ALA B 1 302 ? 4.914 2.035 -0.765 1 98.19 302 ALA B N 1
ATOM 6198 C CA . ALA B 1 302 ? 5.633 3.297 -0.927 1 98.19 302 ALA B CA 1
ATOM 6199 C C . ALA B 1 302 ? 6.438 3.305 -2.225 1 98.19 302 ALA B C 1
ATOM 6201 O O . ALA B 1 302 ? 6.773 4.371 -2.746 1 98.19 302 ALA B O 1
ATOM 6202 N N . GLN B 1 303 ? 6.734 2.145 -2.752 1 97.5 303 GLN B N 1
ATOM 6203 C CA . GLN B 1 303 ? 7.582 2.057 -3.936 1 97.5 303 GLN B CA 1
ATOM 6204 C C . GLN B 1 303 ? 6.789 1.574 -5.148 1 97.5 303 GLN B C 1
ATOM 6206 O O . GLN B 1 303 ? 7.375 1.147 -6.145 1 97.5 303 GLN B O 1
ATOM 6211 N N . ILE B 1 304 ? 5.488 1.477 -5.07 1 97.56 304 ILE B N 1
ATOM 6212 C CA . ILE B 1 304 ? 4.691 1.108 -6.234 1 97.56 304 ILE B CA 1
ATOM 6213 C C . ILE B 1 304 ? 5.078 1.984 -7.422 1 97.56 304 ILE B C 1
ATOM 6215 O O . ILE B 1 304 ? 5.195 3.205 -7.289 1 97.56 304 ILE B O 1
ATOM 6219 N N . GLY B 1 305 ? 5.371 1.325 -8.531 1 95.38 305 GLY B N 1
ATOM 6220 C CA . GLY B 1 305 ? 5.664 2.039 -9.766 1 95.38 305 GLY B CA 1
ATOM 6221 C C . GLY B 1 305 ? 7.141 2.332 -9.945 1 95.38 305 GLY B C 1
ATOM 6222 O O . GLY B 1 305 ? 7.566 2.754 -11.023 1 95.38 305 GLY B O 1
ATOM 6223 N N . ARG B 1 306 ? 7.934 2.109 -8.945 1 95.81 306 ARG B N 1
ATOM 6224 C CA . ARG B 1 306 ? 9.367 2.387 -9.031 1 95.81 306 ARG B CA 1
ATOM 6225 C C . ARG B 1 306 ? 10.109 1.207 -9.648 1 95.81 306 ARG B C 1
ATOM 6227 O O . ARG B 1 306 ? 10.125 0.111 -9.078 1 95.81 306 ARG B O 1
ATOM 6234 N N . PRO B 1 307 ? 10.812 1.411 -10.75 1 96.56 307 PRO B N 1
ATOM 6235 C CA . PRO B 1 307 ? 11.586 0.314 -11.328 1 96.56 307 PRO B CA 1
ATOM 6236 C C . PRO B 1 307 ? 12.914 0.087 -10.609 1 96.56 307 PRO B C 1
ATOM 6238 O O . PRO B 1 307 ? 13.586 1.049 -10.227 1 96.56 307 PRO B O 1
ATOM 6241 N N . PHE B 1 308 ? 13.25 -1.114 -10.367 1 97.69 308 PHE B N 1
ATOM 6242 C CA . PHE B 1 308 ? 14.555 -1.535 -9.867 1 97.69 308 PHE B CA 1
ATOM 6243 C C . PHE B 1 308 ? 15.281 -2.395 -10.898 1 97.69 308 PHE B C 1
ATOM 6245 O O . PHE B 1 308 ? 14.664 -3.238 -11.547 1 97.69 308 PHE B O 1
ATOM 6252 N N . ARG B 1 309 ? 16.531 -2.148 -11.062 1 97.94 309 ARG B N 1
ATOM 6253 C CA . ARG B 1 309 ? 17.312 -2.951 -11.984 1 97.94 309 ARG B CA 1
ATOM 6254 C C . ARG B 1 309 ? 17.406 -4.398 -11.508 1 97.94 309 ARG B C 1
ATOM 6256 O O . ARG B 1 309 ? 17.484 -4.66 -10.305 1 97.94 309 ARG B O 1
ATOM 6263 N N . VAL B 1 310 ? 17.438 -5.32 -12.477 1 98.88 310 VAL B N 1
ATOM 6264 C CA . VAL B 1 310 ? 17.562 -6.742 -12.164 1 98.88 310 VAL B CA 1
ATOM 6265 C C . VAL B 1 310 ? 18.812 -7.309 -12.836 1 98.88 310 VAL B C 1
ATOM 6267 O O . VAL B 1 310 ? 19.078 -7.02 -14.008 1 98.88 310 VAL B O 1
ATOM 6270 N N . THR B 1 311 ? 19.625 -7.977 -12.07 1 98.81 311 THR B N 1
ATOM 6271 C CA . THR B 1 311 ? 20.688 -8.82 -12.578 1 98.81 311 THR B CA 1
ATOM 6272 C C . THR B 1 311 ? 20.453 -10.281 -12.203 1 98.81 311 THR B C 1
ATOM 6274 O O . THR B 1 311 ? 19.484 -10.594 -11.5 1 98.81 311 THR B O 1
ATOM 6277 N N . TRP B 1 312 ? 21.266 -11.18 -12.758 1 98.81 312 TRP B N 1
ATOM 6278 C CA . TRP B 1 312 ? 21.047 -12.609 -12.602 1 98.81 312 TRP B CA 1
ATOM 6279 C C . TRP B 1 312 ? 22.359 -13.32 -12.234 1 98.81 312 TRP B C 1
ATOM 6281 O O . TRP B 1 312 ? 23.422 -12.938 -12.719 1 98.81 312 TRP B O 1
ATOM 6291 N N . ILE B 1 313 ? 22.219 -14.344 -11.43 1 98.81 313 ILE B N 1
ATOM 6292 C CA . ILE B 1 313 ? 23.375 -15.164 -11.07 1 98.81 313 ILE B CA 1
ATOM 6293 C C . ILE B 1 313 ? 23.094 -16.625 -11.406 1 98.81 313 ILE B C 1
ATOM 6295 O O . ILE B 1 313 ? 22.016 -17.141 -11.094 1 98.81 313 ILE B O 1
ATOM 6299 N N . GLU B 1 314 ? 24.031 -17.375 -12.016 1 98.62 314 GLU B N 1
ATOM 6300 C CA . GLU B 1 314 ? 23.828 -18.734 -12.516 1 98.62 314 GLU B CA 1
ATOM 6301 C C . GLU B 1 314 ? 23.672 -19.719 -11.367 1 98.62 314 GLU B C 1
ATOM 6303 O O . GLU B 1 314 ? 24.391 -19.641 -10.359 1 98.62 314 GLU B O 1
ATOM 6308 N N . VAL B 1 315 ? 22.797 -20.641 -11.492 1 98.69 315 VAL B N 1
ATOM 6309 C CA . VAL B 1 315 ? 22.609 -21.75 -10.562 1 98.69 315 VAL B CA 1
ATOM 6310 C C . VAL B 1 315 ? 23.719 -22.781 -10.75 1 98.69 315 VAL B C 1
ATOM 6312 O O . VAL B 1 315 ? 23.922 -23.312 -11.844 1 98.69 315 VAL B O 1
ATOM 6315 N N . PRO B 1 316 ? 24.422 -23.094 -9.727 1 96.81 316 PRO B N 1
ATOM 6316 C CA . PRO B 1 316 ? 25.562 -24.016 -9.875 1 96.81 316 PRO B CA 1
ATOM 6317 C C . PRO B 1 316 ? 25.141 -25.438 -10.227 1 96.81 316 PRO B C 1
ATOM 6319 O O . PRO B 1 316 ? 25.719 -26.047 -11.117 1 96.81 316 PRO B O 1
ATOM 6322 N N . GLU B 1 317 ? 24.172 -25.906 -9.492 1 97.06 317 GLU B N 1
ATOM 6323 C CA . GLU B 1 317 ? 23.641 -27.25 -9.703 1 97.06 317 GLU B CA 1
ATOM 6324 C C . GLU B 1 317 ? 22.125 -27.234 -9.852 1 97.06 317 GLU B C 1
ATOM 6326 O O . GLU B 1 317 ? 21.406 -27.141 -8.859 1 97.06 317 GLU B O 1
ATOM 6331 N N . ARG B 1 318 ? 21.656 -27.5 -11.086 1 97.81 318 ARG B N 1
ATOM 6332 C CA . ARG B 1 318 ? 20.234 -27.234 -11.344 1 97.81 318 ARG B CA 1
ATOM 6333 C C . ARG B 1 318 ? 19.391 -28.438 -10.961 1 97.81 318 ARG B C 1
ATOM 6335 O O . ARG B 1 318 ? 18.172 -28.297 -10.742 1 97.81 318 ARG B O 1
ATOM 6342 N N . ASP B 1 319 ? 20 -29.656 -10.844 1 97.44 319 ASP B N 1
ATOM 6343 C CA . ASP B 1 319 ? 19.188 -30.844 -10.555 1 97.44 319 ASP B CA 1
ATOM 6344 C C . ASP B 1 319 ? 19.094 -31.094 -9.047 1 97.44 319 ASP B C 1
ATOM 6346 O O . ASP B 1 319 ? 18.516 -32.094 -8.609 1 97.44 319 ASP B O 1
ATOM 6350 N N . ALA B 1 320 ? 19.75 -30.312 -8.266 1 97.19 320 ALA B N 1
ATOM 6351 C CA . ALA B 1 320 ? 19.672 -30.312 -6.809 1 97.19 320 ALA B CA 1
ATOM 6352 C C . ALA B 1 320 ? 20 -31.703 -6.246 1 97.19 320 ALA B C 1
ATOM 6354 O O . ALA B 1 320 ? 19.25 -32.219 -5.414 1 97.19 320 ALA B O 1
ATOM 6355 N N . VAL B 1 321 ? 21.016 -32.281 -6.715 1 94.38 321 VAL B N 1
ATOM 6356 C CA . VAL B 1 321 ? 21.422 -33.625 -6.266 1 94.38 321 VAL B CA 1
ATOM 6357 C C . VAL B 1 321 ? 22.031 -33.531 -4.875 1 94.38 321 VAL B C 1
ATOM 6359 O O . VAL B 1 321 ? 21.766 -34.344 -4.008 1 94.38 321 VAL B O 1
ATOM 6362 N N . THR B 1 322 ? 22.844 -32.5 -4.602 1 92.5 322 THR B N 1
ATOM 6363 C CA . THR B 1 322 ? 23.562 -32.375 -3.334 1 92.5 322 THR B CA 1
ATOM 6364 C C . THR B 1 322 ? 22.781 -31.469 -2.381 1 92.5 322 THR B C 1
ATOM 6366 O O . THR B 1 322 ? 22.656 -31.766 -1.191 1 92.5 322 THR B O 1
ATOM 6369 N N . LYS B 1 323 ? 22.328 -30.297 -2.908 1 94.38 323 LYS B N 1
ATOM 6370 C CA . LYS B 1 323 ? 21.578 -29.297 -2.15 1 94.38 323 LYS B CA 1
ATOM 6371 C C . LYS B 1 323 ? 20.422 -28.734 -2.98 1 94.38 323 LYS B C 1
ATOM 6373 O O . LYS B 1 323 ? 20.516 -28.672 -4.211 1 94.38 323 LYS B O 1
ATOM 6378 N N . THR B 1 324 ? 19.406 -28.297 -2.217 1 97.25 324 THR B N 1
ATOM 6379 C CA . THR B 1 324 ? 18.359 -27.594 -2.939 1 97.25 324 THR B CA 1
ATOM 6380 C C . THR B 1 324 ? 18.906 -26.328 -3.598 1 97.25 324 THR B C 1
ATOM 6382 O O . THR B 1 324 ? 19.875 -25.734 -3.102 1 97.25 324 THR B O 1
ATOM 6385 N N . ILE B 1 325 ? 18.359 -25.938 -4.699 1 98.31 325 ILE B N 1
ATOM 6386 C CA . ILE B 1 325 ? 18.906 -24.812 -5.465 1 98.31 325 ILE B CA 1
ATOM 6387 C C . ILE B 1 325 ? 18.938 -23.562 -4.598 1 98.31 325 ILE B C 1
ATOM 6389 O O . ILE B 1 325 ? 19.938 -22.844 -4.574 1 98.31 325 ILE B O 1
ATOM 6393 N N . ARG B 1 326 ? 17.891 -23.234 -3.846 1 98.06 326 ARG B N 1
ATOM 6394 C CA . ARG B 1 326 ? 17.812 -22 -3.068 1 98.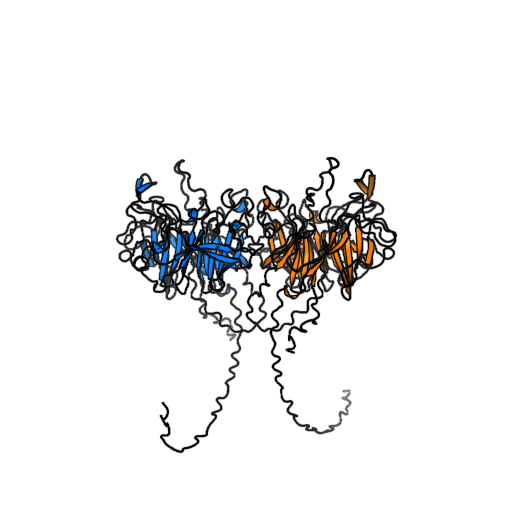06 326 ARG B CA 1
ATOM 6395 C C . ARG B 1 326 ? 18.906 -21.953 -2.006 1 98.06 326 ARG B C 1
ATOM 6397 O O . ARG B 1 326 ? 19.297 -20.875 -1.562 1 98.06 326 ARG B O 1
ATOM 6404 N N . THR B 1 327 ? 19.438 -23.109 -1.574 1 97.94 327 THR B N 1
ATOM 6405 C CA . THR B 1 327 ? 20.453 -23.141 -0.519 1 97.94 327 THR B CA 1
ATOM 6406 C C . THR B 1 327 ? 21.859 -23.109 -1.109 1 97.94 327 THR B C 1
ATOM 6408 O O . THR B 1 327 ? 22.844 -23.141 -0.374 1 97.94 327 THR B O 1
ATOM 6411 N N . GLN B 1 328 ? 21.953 -23.062 -2.393 1 98.25 328 GLN B N 1
ATOM 6412 C CA . GLN B 1 328 ? 23.25 -23.047 -3.043 1 98.25 328 GLN B CA 1
ATOM 6413 C C . GLN B 1 328 ? 23.859 -21.656 -3.014 1 98.25 328 GLN B C 1
ATOM 6415 O O . GLN B 1 328 ? 25.047 -21.484 -3.326 1 98.25 328 GLN B O 1
ATOM 6420 N N . PHE B 1 329 ? 23.109 -20.641 -2.625 1 98.19 329 PHE B N 1
ATOM 6421 C CA . PHE B 1 329 ? 23.562 -19.25 -2.678 1 98.19 329 PHE B CA 1
ATOM 6422 C C . PHE B 1 329 ? 23.844 -18.719 -1.278 1 98.19 329 PHE B C 1
ATOM 6424 O O . PHE B 1 329 ? 23.094 -19 -0.337 1 98.19 329 PHE B O 1
ATOM 6431 N N . ALA B 1 330 ? 24.922 -17.891 -1.2 1 97.06 330 ALA B N 1
ATOM 6432 C CA . ALA B 1 330 ? 25.219 -17.203 0.054 1 97.06 330 ALA B CA 1
ATOM 6433 C C . ALA B 1 330 ? 24.203 -16.078 0.324 1 97.06 330 ALA B C 1
ATOM 6435 O O . ALA B 1 330 ? 23.609 -15.539 -0.608 1 97.06 330 ALA B O 1
ATOM 6436 N N . ASP B 1 331 ? 24.094 -15.805 1.618 1 94.56 331 ASP B N 1
ATOM 6437 C CA . ASP B 1 331 ? 23.234 -14.688 1.991 1 94.56 331 ASP B CA 1
ATOM 6438 C C . ASP B 1 331 ? 23.688 -13.398 1.307 1 94.56 331 ASP B C 1
ATOM 6440 O O . ASP B 1 331 ? 24.891 -13.125 1.222 1 94.56 331 ASP B O 1
ATOM 6444 N N . GLY B 1 332 ? 22.656 -12.68 0.76 1 94.38 332 GLY B N 1
ATOM 6445 C CA . GLY B 1 332 ? 22.969 -11.391 0.167 1 94.38 332 GLY B CA 1
ATOM 6446 C C . GLY B 1 332 ? 23.344 -11.484 -1.298 1 94.38 332 GLY B C 1
ATOM 6447 O O . GLY B 1 332 ? 23.578 -10.461 -1.948 1 94.38 332 GLY B O 1
ATOM 6448 N N . THR B 1 333 ? 23.344 -12.648 -1.898 1 98.12 333 THR B N 1
ATOM 6449 C CA . THR B 1 333 ? 23.781 -12.766 -3.283 1 98.12 333 THR B CA 1
ATOM 6450 C C . THR B 1 333 ? 22.594 -12.977 -4.215 1 98.12 333 THR B C 1
ATOM 6452 O O . THR B 1 333 ? 22.75 -12.992 -5.438 1 98.12 333 THR B O 1
ATOM 6455 N N . VAL B 1 334 ? 21.453 -13.156 -3.65 1 98.81 334 VAL B N 1
ATOM 6456 C CA . VAL B 1 334 ? 20.203 -13.312 -4.391 1 98.81 334 VAL B CA 1
ATOM 6457 C C . VAL B 1 334 ? 19.078 -12.562 -3.67 1 98.81 334 VAL B C 1
ATOM 6459 O O . VAL B 1 334 ? 19.203 -12.242 -2.486 1 98.81 334 VAL B O 1
ATOM 6462 N N . THR B 1 335 ? 18.094 -12.195 -4.395 1 98.94 335 THR B N 1
ATOM 6463 C CA . THR B 1 335 ? 16.891 -11.656 -3.779 1 98.94 335 THR B CA 1
ATOM 6464 C C . THR B 1 335 ? 15.875 -12.773 -3.502 1 98.94 335 THR B C 1
ATOM 6466 O O . THR B 1 335 ? 15.492 -13.508 -4.41 1 98.94 335 THR B O 1
ATOM 6469 N N . ARG B 1 336 ? 15.461 -12.898 -2.279 1 98.69 336 ARG B N 1
ATOM 6470 C CA . ARG B 1 336 ? 14.516 -13.93 -1.856 1 98.69 336 ARG B CA 1
ATOM 6471 C C . ARG B 1 336 ? 13.117 -13.359 -1.687 1 98.69 336 ARG B C 1
ATOM 6473 O O . ARG B 1 336 ? 12.938 -12.141 -1.665 1 98.69 336 ARG B O 1
ATOM 6480 N N . GLY B 1 337 ? 12.125 -14.203 -1.578 1 98.31 337 GLY B N 1
ATOM 6481 C CA . GLY B 1 337 ? 10.75 -13.867 -1.249 1 98.31 337 GLY B CA 1
ATOM 6482 C C . GLY B 1 337 ? 9.938 -15.07 -0.8 1 98.31 337 GLY B C 1
ATOM 6483 O O . GLY B 1 337 ? 10.078 -16.156 -1.352 1 98.31 337 GLY B O 1
ATOM 6484 N N . LYS B 1 338 ? 9.086 -14.758 0.147 1 97.56 338 LYS B N 1
ATOM 6485 C CA . LYS B 1 338 ? 8.133 -15.781 0.568 1 97.56 338 LYS B CA 1
ATOM 6486 C C . LYS B 1 338 ? 7.047 -15.992 -0.481 1 97.56 338 LYS B C 1
ATOM 6488 O O . LYS B 1 338 ? 6.461 -15.023 -0.973 1 97.56 338 LYS B O 1
ATOM 6493 N N . LYS B 1 339 ? 6.812 -17.266 -0.886 1 97.19 339 LYS B N 1
ATOM 6494 C CA . LYS B 1 339 ? 5.66 -17.672 -1.682 1 97.19 339 LYS B CA 1
ATOM 6495 C C . LYS B 1 339 ? 5.641 -16.953 -3.029 1 97.19 339 LYS B C 1
ATOM 6497 O O . LYS B 1 339 ? 4.645 -16.328 -3.389 1 97.19 339 LYS B O 1
ATOM 6502 N N . PHE B 1 340 ? 6.785 -17.016 -3.777 1 98.25 340 PHE B N 1
ATOM 6503 C CA . PHE B 1 340 ? 6.656 -16.734 -5.203 1 98.25 340 PHE B CA 1
ATOM 6504 C C . PHE B 1 340 ? 5.668 -17.688 -5.859 1 98.25 340 PHE B C 1
ATOM 6506 O O . PHE B 1 340 ? 5.891 -18.891 -5.891 1 98.25 340 PHE B O 1
ATOM 6513 N N . GLU B 1 341 ? 4.629 -17.141 -6.406 1 97.62 341 GLU B N 1
ATOM 6514 C CA . GLU B 1 341 ? 3.494 -17.938 -6.867 1 97.62 341 GLU B CA 1
ATOM 6515 C C . GLU B 1 341 ? 3.246 -17.719 -8.359 1 97.62 341 GLU B C 1
ATOM 6517 O O . GLU B 1 341 ? 4.121 -18 -9.18 1 97.62 341 GLU B O 1
ATOM 6522 N N . GLY B 1 342 ? 2.117 -17.25 -8.766 1 98 342 GLY B N 1
ATOM 6523 C CA . GLY B 1 342 ? 1.716 -17.141 -10.164 1 98 342 GLY B CA 1
ATOM 6524 C C . GLY B 1 342 ? 2.656 -16.281 -10.984 1 98 342 GLY B C 1
ATOM 6525 O O . GLY B 1 342 ? 3.199 -15.297 -10.492 1 98 342 GLY B O 1
ATOM 6526 N N . VAL B 1 343 ? 2.865 -16.703 -12.219 1 98.69 343 VAL B N 1
ATOM 6527 C CA . VAL B 1 343 ? 3.645 -15.977 -13.211 1 98.69 343 VAL B CA 1
ATOM 6528 C C . VAL B 1 343 ? 2.895 -15.953 -14.539 1 98.69 343 VAL B C 1
ATOM 6530 O O . VAL B 1 343 ? 2.305 -16.953 -14.945 1 98.69 343 VAL B O 1
ATOM 6533 N N . TRP B 1 344 ? 2.891 -14.812 -15.18 1 98 344 TRP B N 1
ATOM 6534 C CA . TRP B 1 344 ? 2.211 -14.68 -16.469 1 98 344 TRP B CA 1
ATOM 6535 C C . TRP B 1 344 ? 2.979 -13.75 -17.391 1 98 344 TRP B C 1
ATOM 6537 O O . TRP B 1 344 ? 3.307 -12.617 -17.016 1 98 344 TRP B O 1
ATOM 6547 N N . SER B 1 345 ? 3.176 -14.219 -18.578 1 96.94 345 SER B N 1
ATOM 6548 C CA . SER B 1 345 ? 3.965 -13.469 -19.547 1 96.94 345 SER B CA 1
ATOM 6549 C C . SER B 1 345 ? 3.07 -12.609 -20.438 1 96.94 345 SER B C 1
ATOM 6551 O O . SER B 1 345 ? 1.964 -13.016 -20.797 1 96.94 345 SER B O 1
ATOM 6553 N N . THR B 1 346 ? 3.545 -11.445 -20.75 1 95.75 346 THR B N 1
ATOM 6554 C CA . THR B 1 346 ? 3.051 -10.586 -21.812 1 95.75 346 THR B CA 1
ATOM 6555 C C . THR B 1 346 ? 4.141 -10.328 -22.844 1 95.75 346 THR B C 1
ATOM 6557 O O . THR B 1 346 ? 5.238 -10.883 -22.75 1 95.75 346 THR B O 1
ATOM 6560 N N . SER B 1 347 ? 3.799 -9.516 -23.859 1 94.69 347 SER B N 1
ATOM 6561 C CA . SER B 1 347 ? 4.805 -9.188 -24.875 1 94.69 347 SER B CA 1
ATOM 6562 C C . SER B 1 347 ? 5.898 -8.305 -24.281 1 94.69 347 SER B C 1
ATOM 6564 O O . SER B 1 347 ? 7.031 -8.297 -24.781 1 94.69 347 SER B O 1
ATOM 6566 N N . LYS B 1 348 ? 5.625 -7.629 -23.172 1 95.88 348 LYS B N 1
ATOM 6567 C CA . LYS B 1 348 ? 6.559 -6.637 -22.641 1 95.88 348 LYS B CA 1
ATOM 6568 C C . LYS B 1 348 ? 7.297 -7.164 -21.422 1 95.88 348 LYS B C 1
ATOM 6570 O O . LYS B 1 348 ? 8.359 -6.656 -21.062 1 95.88 348 LYS B O 1
ATOM 6575 N N . GLY B 1 349 ? 6.695 -8.023 -20.781 1 98 349 GLY B N 1
ATOM 6576 C CA . GLY B 1 349 ? 7.23 -8.531 -19.531 1 98 349 GLY B CA 1
ATOM 6577 C C . GLY B 1 349 ? 6.355 -9.594 -18.891 1 98 349 GLY B C 1
ATOM 6578 O O . GLY B 1 349 ? 5.43 -10.102 -19.516 1 98 349 GLY B O 1
ATOM 6579 N N . CYS B 1 350 ? 6.711 -9.945 -17.719 1 98.31 350 CYS B N 1
ATOM 6580 C CA . CYS B 1 350 ? 5.867 -10.914 -17.016 1 98.31 350 CYS B CA 1
ATOM 6581 C C . CYS B 1 350 ? 5.492 -10.406 -15.625 1 98.31 350 CYS B C 1
ATOM 6583 O O . CYS B 1 350 ? 6.238 -9.633 -15.023 1 98.31 350 CYS B O 1
ATOM 6585 N N . TYR B 1 351 ? 4.309 -10.812 -15.227 1 98.62 351 TYR B N 1
ATOM 6586 C CA . TYR B 1 351 ? 3.824 -10.547 -13.875 1 98.62 351 TYR B CA 1
ATOM 6587 C C . TYR B 1 351 ? 4.164 -11.695 -12.938 1 98.62 351 TYR B C 1
ATOM 6589 O O . TYR B 1 351 ? 4.148 -12.859 -13.344 1 98.62 351 TYR B O 1
ATOM 6597 N N . ILE B 1 352 ? 4.48 -11.367 -11.672 1 98.75 352 ILE B N 1
ATOM 6598 C CA . ILE B 1 352 ? 4.879 -12.312 -10.641 1 98.75 352 ILE B CA 1
ATOM 6599 C C . ILE B 1 352 ? 4.117 -12.023 -9.344 1 98.75 352 ILE B C 1
ATOM 6601 O O . ILE B 1 352 ? 4.07 -10.875 -8.891 1 98.75 352 ILE B O 1
ATOM 6605 N N . VAL B 1 353 ? 3.605 -13.055 -8.734 1 98.38 353 VAL B N 1
ATOM 6606 C CA . VAL B 1 353 ? 2.852 -12.891 -7.492 1 98.38 353 VAL B CA 1
ATOM 6607 C C . VAL B 1 353 ? 3.688 -13.367 -6.309 1 98.38 353 VAL B C 1
ATOM 6609 O O . VAL B 1 353 ? 4.344 -14.406 -6.387 1 98.38 353 VAL B O 1
ATOM 6612 N N . ASN B 1 354 ? 3.787 -12.57 -5.23 1 97.94 354 ASN B N 1
ATOM 6613 C CA . ASN B 1 354 ? 4.082 -13.023 -3.877 1 97.94 354 ASN B CA 1
ATOM 6614 C C . ASN B 1 354 ? 2.83 -13.047 -3.008 1 97.94 354 ASN B C 1
ATOM 6616 O O . ASN B 1 354 ? 2.26 -12 -2.699 1 97.94 354 ASN B O 1
ATOM 6620 N N . SER B 1 355 ? 2.508 -14.18 -2.525 1 97.25 355 SER B N 1
ATOM 6621 C CA . SER B 1 355 ? 1.191 -14.359 -1.922 1 97.25 355 SER B CA 1
ATOM 6622 C C . SER B 1 355 ? 1.098 -13.648 -0.577 1 97.25 355 SER B C 1
ATOM 6624 O O . SER B 1 355 ? 0.112 -12.961 -0.301 1 97.25 355 SER B O 1
ATOM 6626 N N . PHE B 1 356 ? 2.025 -13.93 0.365 1 97.31 356 PHE B N 1
ATOM 6627 C CA . PHE B 1 356 ? 2.012 -13.281 1.668 1 97.31 356 PHE B CA 1
ATOM 6628 C C . PHE B 1 356 ? 3.348 -13.453 2.377 1 97.31 356 PHE B C 1
ATOM 6630 O O . PHE B 1 356 ? 4.133 -14.336 2.023 1 97.31 356 PHE B O 1
ATOM 6637 N N . ALA B 1 357 ? 3.654 -12.633 3.342 1 97.88 357 ALA B N 1
ATOM 6638 C CA . ALA B 1 357 ? 4.711 -12.797 4.336 1 97.88 357 ALA B CA 1
ATOM 6639 C C . ALA B 1 357 ? 4.352 -12.094 5.641 1 97.88 357 ALA B C 1
ATOM 6641 O O . ALA B 1 357 ? 4.363 -10.859 5.715 1 97.88 357 ALA B O 1
ATOM 6642 N N . PHE B 1 358 ? 3.928 -12.82 6.68 1 96.19 358 PHE B N 1
ATOM 6643 C CA . PHE B 1 358 ? 3.553 -12.141 7.914 1 96.19 358 PHE B CA 1
ATOM 6644 C C . PHE B 1 358 ? 3.928 -12.984 9.125 1 96.19 358 PHE B C 1
ATOM 6646 O O . PHE B 1 358 ? 3.906 -12.492 10.258 1 96.19 358 PHE B O 1
ATOM 6653 N N . GLY B 1 359 ? 4.301 -14.203 8.875 1 94 359 GLY B N 1
ATOM 6654 C CA . GLY B 1 359 ? 4.773 -15.023 9.977 1 94 359 GLY B CA 1
ATOM 6655 C C . GLY B 1 359 ? 6.188 -14.688 10.414 1 94 359 GLY B C 1
ATOM 6656 O O . GLY B 1 359 ? 6.926 -14.023 9.68 1 94 359 GLY B O 1
ATOM 6657 N N . ALA B 1 360 ? 6.617 -15.125 11.555 1 90 360 ALA B N 1
ATOM 6658 C CA . ALA B 1 360 ? 7.902 -14.773 12.156 1 90 360 ALA B CA 1
ATOM 6659 C C . ALA B 1 360 ? 9.062 -15.172 11.242 1 90 360 ALA B C 1
ATOM 6661 O O . ALA B 1 360 ? 10.078 -14.477 11.172 1 90 360 ALA B O 1
ATOM 6662 N N . ASN B 1 361 ? 8.93 -16.234 10.43 1 93.12 361 ASN B N 1
ATOM 6663 C CA . ASN B 1 361 ? 10.031 -16.719 9.602 1 93.12 361 ASN B CA 1
ATOM 6664 C C . ASN B 1 361 ? 9.758 -16.469 8.117 1 93.12 361 ASN B C 1
ATOM 6666 O O . ASN B 1 361 ? 10.484 -16.984 7.262 1 93.12 361 ASN B O 1
ATOM 6670 N N . ASP B 1 362 ? 8.75 -15.625 7.84 1 96.81 362 ASP B N 1
ATOM 6671 C CA . ASP B 1 362 ? 8.367 -15.398 6.449 1 96.81 362 ASP B CA 1
ATOM 6672 C C . ASP B 1 362 ? 9.219 -14.289 5.824 1 96.81 362 ASP B C 1
ATOM 6674 O O . ASP B 1 362 ? 9.273 -14.164 4.602 1 96.81 362 ASP B O 1
ATOM 6678 N N . LEU B 1 363 ? 9.789 -13.453 6.598 1 97 363 LEU B N 1
ATOM 6679 C CA . LEU B 1 363 ? 10.484 -12.242 6.18 1 97 363 LEU B CA 1
ATOM 6680 C C . LEU B 1 363 ? 11.5 -11.797 7.23 1 97 363 LEU B C 1
ATOM 6682 O O . LEU B 1 363 ? 11.422 -12.227 8.383 1 97 363 LEU B O 1
ATOM 6686 N N . PRO B 1 364 ? 12.484 -10.961 6.793 1 96.25 364 PRO B N 1
ATOM 6687 C CA . PRO B 1 364 ? 13.359 -10.375 7.816 1 96.25 364 PRO B CA 1
ATOM 6688 C C . PRO B 1 364 ? 12.578 -9.594 8.875 1 96.25 364 PRO B C 1
ATOM 6690 O O . PRO B 1 364 ? 11.594 -8.93 8.555 1 96.25 364 PRO B O 1
ATOM 6693 N N . ALA B 1 365 ? 13.062 -9.586 10.086 1 95.44 365 ALA B N 1
ATOM 6694 C CA . ALA B 1 365 ? 12.344 -9.047 11.234 1 95.44 365 ALA B CA 1
ATOM 6695 C C . ALA B 1 365 ? 12.102 -7.547 11.07 1 95.44 365 ALA B C 1
ATOM 6697 O O . ALA B 1 365 ? 11.117 -7.012 11.594 1 95.44 365 ALA B O 1
ATOM 6698 N N . ASP B 1 366 ? 13.016 -6.859 10.312 1 96.38 366 ASP B N 1
ATOM 6699 C CA . ASP B 1 366 ? 12.922 -5.41 10.18 1 96.38 366 ASP B CA 1
ATOM 6700 C C . ASP B 1 366 ? 12.195 -5.027 8.891 1 96.38 366 ASP B C 1
ATOM 6702 O O . ASP B 1 366 ? 12.109 -3.846 8.547 1 96.38 366 ASP B O 1
ATOM 6706 N N . ALA B 1 367 ? 11.688 -6.031 8.109 1 97.5 367 ALA B N 1
ATOM 6707 C CA . ALA B 1 367 ? 10.906 -5.77 6.902 1 97.5 367 ALA B CA 1
ATOM 6708 C C . ALA B 1 367 ? 9.422 -5.625 7.23 1 97.5 367 ALA B C 1
ATOM 6710 O O . ALA B 1 367 ? 9.039 -5.602 8.398 1 97.5 367 ALA B O 1
ATOM 6711 N N . THR B 1 368 ? 8.617 -5.43 6.234 1 98.06 368 THR B N 1
ATOM 6712 C CA . THR B 1 368 ? 7.211 -5.113 6.438 1 98.06 368 THR B CA 1
ATOM 6713 C C . THR B 1 368 ? 6.328 -6.309 6.078 1 98.06 368 THR B C 1
ATOM 6715 O O . THR B 1 368 ? 6.441 -6.859 4.984 1 98.06 368 THR B O 1
ATOM 6718 N N . LYS B 1 369 ? 5.441 -6.727 7 1 97.81 369 LYS B N 1
ATOM 6719 C CA . LYS B 1 369 ? 4.473 -7.785 6.727 1 97.81 369 LYS B CA 1
ATOM 6720 C C . LYS B 1 369 ? 3.529 -7.391 5.594 1 97.81 369 LYS B C 1
ATOM 6722 O O . LYS B 1 369 ? 3.168 -6.219 5.461 1 97.81 369 LYS B O 1
ATOM 6727 N N . HIS B 1 370 ? 3.121 -8.344 4.812 1 98.31 370 HIS B N 1
ATOM 6728 C CA . HIS B 1 370 ? 2.16 -8.07 3.746 1 98.31 370 HIS B CA 1
ATOM 6729 C C . HIS B 1 370 ? 1.284 -9.289 3.477 1 98.31 370 HIS B C 1
ATOM 6731 O O . HIS B 1 370 ? 1.63 -10.406 3.869 1 98.31 370 HIS B O 1
ATOM 6737 N N . ASP B 1 371 ? 0.148 -8.984 2.764 1 98.38 371 ASP B N 1
ATOM 6738 C CA . ASP B 1 371 ? -0.8 -10.039 2.396 1 98.38 371 ASP B CA 1
ATOM 6739 C C . ASP B 1 371 ? -0.82 -10.258 0.886 1 98.38 371 ASP B C 1
ATOM 6741 O O . ASP B 1 371 ? -1.703 -10.938 0.364 1 98.38 371 ASP B O 1
ATOM 6745 N N . GLY B 1 372 ? 0.07 -9.578 0.178 1 98.38 372 GLY B N 1
ATOM 6746 C CA . GLY B 1 372 ? 0.147 -9.828 -1.253 1 98.38 372 GLY B CA 1
ATOM 6747 C C . GLY B 1 372 ? 0.945 -8.773 -2 1 98.38 372 GLY B C 1
ATOM 6748 O O . GLY B 1 372 ? 0.866 -7.586 -1.684 1 98.38 372 GLY B O 1
ATOM 6749 N N . MET B 1 373 ? 1.694 -9.203 -2.965 1 98.69 373 MET B N 1
ATOM 6750 C CA . MET B 1 373 ? 2.439 -8.375 -3.904 1 98.69 373 MET B CA 1
ATOM 6751 C C . MET B 1 373 ? 2.305 -8.898 -5.328 1 98.69 373 MET B C 1
ATOM 6753 O O . MET B 1 373 ? 2.281 -10.117 -5.543 1 98.69 373 MET B O 1
ATOM 6757 N N . VAL B 1 374 ? 2.211 -8.023 -6.281 1 98.81 374 VAL B N 1
ATOM 6758 C CA . VAL B 1 374 ? 2.363 -8.375 -7.691 1 98.81 374 VAL B CA 1
ATOM 6759 C C . VAL B 1 374 ? 3.445 -7.504 -8.32 1 98.81 374 VAL B C 1
ATOM 6761 O O . VAL B 1 374 ? 3.451 -6.285 -8.148 1 98.81 374 VAL B O 1
ATOM 6764 N N . TRP B 1 375 ? 4.332 -8.148 -9.023 1 98.81 375 TRP B N 1
ATOM 6765 C CA . TRP B 1 375 ? 5.465 -7.492 -9.672 1 98.81 375 TRP B CA 1
ATOM 6766 C C . TRP B 1 375 ? 5.352 -7.582 -11.188 1 98.81 375 TRP B C 1
ATOM 6768 O O . TRP B 1 375 ? 4.691 -8.484 -11.711 1 98.81 375 TRP B O 1
ATOM 6778 N N . PHE B 1 376 ? 5.918 -6.613 -11.867 1 98.75 376 PHE B N 1
ATOM 6779 C CA . PHE B 1 376 ? 6.105 -6.66 -13.312 1 98.75 376 PHE B CA 1
ATOM 6780 C C . PHE B 1 376 ? 7.586 -6.594 -13.664 1 98.75 376 PHE B C 1
ATOM 6782 O O . PHE B 1 376 ? 8.25 -5.594 -13.391 1 98.75 376 PHE B O 1
ATOM 6789 N N . TYR B 1 377 ? 8.086 -7.668 -14.219 1 98.81 377 TYR B N 1
ATOM 6790 C CA . TYR B 1 377 ? 9.438 -7.656 -14.773 1 98.81 377 TYR B CA 1
ATOM 6791 C C . TYR B 1 377 ? 9.406 -7.297 -16.25 1 98.81 377 TYR B C 1
ATOM 6793 O O . TYR B 1 377 ? 8.789 -8 -17.062 1 98.81 377 TYR B O 1
ATOM 6801 N N . ASN B 1 378 ? 10.109 -6.242 -16.625 1 98.44 378 ASN B N 1
ATOM 6802 C CA . ASN B 1 378 ? 10.195 -5.785 -18 1 98.44 378 ASN B CA 1
ATOM 6803 C C . ASN B 1 378 ? 11.359 -6.441 -18.734 1 98.44 378 ASN B C 1
ATOM 6805 O O . ASN B 1 378 ? 12.516 -6.293 -18.344 1 98.44 378 ASN B O 1
ATOM 6809 N N . TYR B 1 379 ? 11.039 -7.102 -19.875 1 97.88 379 TYR B N 1
ATOM 6810 C CA . TYR B 1 379 ? 12.047 -7.883 -20.594 1 97.88 379 TYR B CA 1
ATOM 6811 C C . TYR B 1 379 ? 13.141 -6.98 -21.141 1 97.88 379 TYR B C 1
ATOM 6813 O O . TYR B 1 379 ? 14.328 -7.27 -20.969 1 97.88 379 TYR B O 1
ATOM 6821 N N . SER B 1 380 ? 12.75 -5.891 -21.781 1 97.19 380 SER B N 1
ATOM 6822 C CA . SER B 1 380 ? 13.695 -5.035 -22.5 1 97.19 380 SER B CA 1
ATOM 6823 C C . SER B 1 380 ? 14.508 -4.184 -21.516 1 97.19 380 SER B C 1
ATOM 6825 O O . SER B 1 380 ? 15.727 -4.086 -21.656 1 97.19 380 SER B O 1
ATOM 6827 N N . ASP B 1 381 ? 13.797 -3.615 -20.5 1 97.06 381 ASP B N 1
ATOM 6828 C CA . ASP B 1 381 ? 14.461 -2.695 -19.578 1 97.06 381 ASP B CA 1
ATOM 6829 C C . ASP B 1 381 ? 15.227 -3.457 -18.5 1 97.06 381 ASP B C 1
ATOM 6831 O O . ASP B 1 381 ? 16.047 -2.877 -17.797 1 97.06 381 ASP B O 1
ATOM 6835 N N . GLU B 1 382 ? 14.93 -4.707 -18.328 1 98.25 382 GLU B N 1
ATOM 6836 C CA . GLU B 1 382 ? 15.508 -5.535 -17.281 1 98.25 382 GLU B CA 1
ATOM 6837 C C . GLU B 1 382 ? 15.344 -4.887 -15.906 1 98.25 382 GLU B C 1
ATOM 6839 O O . GLU B 1 382 ? 16.297 -4.766 -15.148 1 98.25 382 GLU B O 1
ATOM 6844 N N . THR B 1 383 ? 14.148 -4.387 -15.672 1 98.31 383 THR B N 1
ATOM 6845 C CA . THR B 1 383 ? 13.75 -3.82 -14.391 1 98.31 383 THR B CA 1
ATOM 6846 C C . THR B 1 383 ? 12.5 -4.523 -13.852 1 98.31 383 THR B C 1
ATOM 6848 O O . THR B 1 383 ? 11.734 -5.109 -14.617 1 98.31 383 THR B O 1
ATOM 6851 N N . ILE B 1 384 ? 12.391 -4.562 -12.57 1 98.81 384 ILE B N 1
ATOM 6852 C CA . ILE B 1 384 ? 11.203 -5.105 -11.914 1 98.81 384 ILE B CA 1
ATOM 6853 C C . ILE B 1 384 ? 10.516 -4.004 -11.109 1 98.81 384 ILE B C 1
ATOM 6855 O O . ILE B 1 384 ? 11.18 -3.168 -10.492 1 98.81 384 ILE B O 1
ATOM 6859 N N . THR B 1 385 ? 9.188 -3.975 -11.164 1 98.44 385 THR B N 1
ATOM 6860 C CA . THR B 1 385 ? 8.367 -2.93 -10.562 1 98.44 385 THR B CA 1
ATOM 6861 C C . THR B 1 385 ? 7.215 -3.537 -9.766 1 98.44 385 THR B C 1
ATOM 6863 O O . THR B 1 385 ? 6.504 -4.41 -10.266 1 98.44 385 THR B O 1
ATOM 6866 N N . LEU B 1 386 ? 7.094 -3.072 -8.492 1 98.75 386 LEU B N 1
ATOM 6867 C CA . LEU B 1 386 ? 5.902 -3.434 -7.73 1 98.75 386 LEU B CA 1
ATOM 6868 C C . LEU B 1 386 ? 4.668 -2.73 -8.281 1 98.75 386 LEU B C 1
ATOM 6870 O O . LEU B 1 386 ? 4.676 -1.511 -8.477 1 98.75 386 LEU B O 1
ATOM 6874 N N . VAL B 1 387 ? 3.533 -3.51 -8.531 1 98.31 387 VAL B N 1
ATOM 6875 C CA . VAL B 1 387 ? 2.41 -2.861 -9.203 1 98.31 387 VAL B CA 1
ATOM 6876 C C . VAL B 1 387 ? 1.147 -3.01 -8.359 1 98.31 387 VAL B C 1
ATOM 6878 O O . VAL B 1 387 ? 0.175 -2.277 -8.555 1 98.31 387 VAL B O 1
ATOM 6881 N N . THR B 1 388 ? 1.057 -3.939 -7.531 1 98.44 388 THR B N 1
ATOM 6882 C CA . THR B 1 388 ? -0.05 -4.148 -6.605 1 98.44 388 THR B CA 1
ATOM 6883 C C . THR B 1 388 ? 0.466 -4.574 -5.23 1 98.44 388 THR B C 1
ATOM 6885 O O . THR B 1 388 ? 1.408 -5.363 -5.133 1 98.44 388 THR B O 1
ATOM 6888 N N . TYR B 1 389 ? -0.104 -4.039 -4.191 1 98.81 389 TYR B N 1
ATOM 6889 C CA . TYR B 1 389 ? 0.326 -4.324 -2.826 1 98.81 389 TYR B CA 1
ATOM 6890 C C . TYR B 1 389 ? -0.872 -4.445 -1.892 1 98.81 389 TYR B C 1
ATOM 6892 O O . TYR B 1 389 ? -1.73 -3.561 -1.854 1 98.81 389 TYR B O 1
ATOM 6900 N N . PHE B 1 390 ? -1.021 -5.516 -1.127 1 98.69 390 PHE B N 1
ATOM 6901 C CA . PHE B 1 390 ? -2.006 -5.719 -0.07 1 98.69 390 PHE B CA 1
ATOM 6902 C C . PHE B 1 390 ? -1.338 -5.715 1.3 1 98.69 390 PHE B C 1
ATOM 6904 O O . PHE B 1 390 ? -0.578 -6.629 1.627 1 98.69 390 PHE B O 1
ATOM 6911 N N . PRO B 1 391 ? -1.575 -4.68 2.08 1 98.62 391 PRO B N 1
ATOM 6912 C CA . PRO B 1 391 ? -0.966 -4.645 3.412 1 98.62 391 PRO B CA 1
ATOM 6913 C C . PRO B 1 391 ? -1.52 -5.723 4.344 1 98.62 391 PRO B C 1
ATOM 6915 O O . PRO B 1 391 ? -2.637 -6.203 4.141 1 98.62 391 PRO B O 1
ATOM 6918 N N . HIS B 1 392 ? -0.768 -6.059 5.371 1 98 392 HIS B N 1
ATOM 6919 C CA . HIS B 1 392 ? -1.152 -7.117 6.297 1 98 392 HIS B CA 1
ATOM 6920 C C . HIS B 1 392 ? -2.34 -6.695 7.156 1 98 392 HIS B C 1
ATOM 6922 O O . HIS B 1 392 ? -2.305 -5.645 7.801 1 98 392 HIS B O 1
ATOM 6928 N N . ASN B 1 393 ? -3.387 -7.441 7.141 1 97.62 393 ASN B N 1
ATOM 6929 C CA . ASN B 1 393 ? -4.566 -7.328 7.988 1 97.62 393 ASN B CA 1
ATOM 6930 C C . ASN B 1 393 ? -4.781 -8.586 8.828 1 97.62 393 ASN B C 1
ATOM 6932 O O . ASN B 1 393 ? -5.254 -9.602 8.32 1 97.62 393 ASN B O 1
ATOM 6936 N N . PRO B 1 394 ? -4.469 -8.516 10.086 1 94.75 394 PRO B N 1
ATOM 6937 C CA . PRO B 1 394 ? -4.586 -9.711 10.922 1 94.75 394 PRO B CA 1
ATOM 6938 C C . PRO B 1 394 ? -6 -10.297 10.922 1 94.75 394 PRO B C 1
ATOM 6940 O O . PRO B 1 394 ? -6.168 -11.508 11.039 1 94.75 394 PRO B O 1
ATOM 6943 N N . ALA B 1 395 ? -7 -9.492 10.789 1 94 395 ALA B N 1
ATOM 6944 C CA . ALA B 1 395 ? -8.375 -9.969 10.773 1 94 395 ALA B CA 1
ATOM 6945 C C . ALA B 1 395 ? -8.633 -10.867 9.562 1 94 395 ALA B C 1
ATOM 6947 O O . ALA B 1 395 ? -9.305 -11.891 9.672 1 94 395 ALA B O 1
ATOM 6948 N N . ALA B 1 396 ? -8.062 -10.492 8.469 1 91.81 396 ALA B N 1
ATOM 6949 C CA . ALA B 1 396 ? -8.219 -11.273 7.246 1 91.81 396 ALA B CA 1
ATOM 6950 C C . ALA B 1 396 ? -7.5 -12.617 7.355 1 91.81 396 ALA B C 1
ATOM 6952 O O . ALA B 1 396 ? -7.895 -13.594 6.719 1 91.81 396 ALA B O 1
ATOM 6953 N N . GLU B 1 397 ? -6.508 -12.633 8.242 1 89.44 397 GLU B N 1
ATOM 6954 C CA . GLU B 1 397 ? -5.684 -13.828 8.375 1 89.44 397 GLU B CA 1
ATOM 6955 C C . GLU B 1 397 ? -6.141 -14.68 9.555 1 89.44 397 GLU B C 1
ATOM 6957 O O . GLU B 1 397 ? -5.434 -15.594 9.977 1 89.44 397 GLU B O 1
ATOM 6962 N N . GLY B 1 398 ? -7.18 -14.328 10.141 1 88.38 398 GLY B N 1
ATOM 6963 C CA . GLY B 1 398 ? -7.82 -15.227 11.078 1 88.38 398 GLY B CA 1
ATOM 6964 C C . GLY B 1 398 ? -7.777 -14.727 12.508 1 88.38 398 GLY B C 1
ATOM 6965 O O . GLY B 1 398 ? -8.305 -15.375 13.414 1 88.38 398 GLY B O 1
ATOM 6966 N N . GLU B 1 399 ? -7.164 -13.586 12.602 1 86.88 399 GLU B N 1
ATOM 6967 C CA . GLU B 1 399 ? -7.121 -13.023 13.945 1 86.88 399 GLU B CA 1
ATOM 6968 C C . GLU B 1 399 ? -8.367 -12.195 14.234 1 86.88 399 GLU B C 1
ATOM 6970 O O . GLU B 1 399 ? -8.758 -11.344 13.43 1 86.88 399 GLU B O 1
ATOM 6975 N N . GLY B 1 400 ? -9.016 -12.484 15.352 1 87.69 400 GLY B N 1
ATOM 6976 C CA . GLY B 1 400 ? -10.188 -11.719 15.75 1 87.69 400 GLY B CA 1
ATOM 6977 C C . GLY B 1 400 ? -11.359 -11.898 14.805 1 87.69 400 GLY B C 1
ATOM 6978 O O . GLY B 1 400 ? -11.523 -12.961 14.203 1 87.69 400 GLY B O 1
ATOM 6979 N N . ALA B 1 401 ? -12.25 -10.867 14.789 1 89.81 401 ALA B N 1
ATOM 6980 C CA . ALA B 1 401 ? -13.422 -10.891 13.93 1 89.81 401 ALA B CA 1
ATOM 6981 C C . ALA B 1 401 ? -13.039 -10.695 12.469 1 89.81 401 ALA B C 1
ATOM 6983 O O . ALA B 1 401 ? -12.047 -10.023 12.164 1 89.81 401 ALA B O 1
ATOM 6984 N N . PRO B 1 402 ? -13.812 -11.297 11.594 1 91.69 402 PRO B N 1
ATOM 6985 C CA . PRO B 1 402 ? -13.555 -11.039 10.172 1 91.69 402 PRO B CA 1
ATOM 6986 C C . PRO B 1 402 ? -13.648 -9.562 9.812 1 91.69 402 PRO B C 1
ATOM 6988 O O . PRO B 1 402 ? -14.383 -8.805 10.469 1 91.69 402 PRO B O 1
ATOM 6991 N N . PRO B 1 403 ? -12.938 -9.203 8.82 1 94.81 403 PRO B N 1
ATOM 6992 C CA . PRO B 1 403 ? -13.086 -7.812 8.383 1 94.81 403 PRO B CA 1
ATOM 6993 C C . PRO B 1 403 ? -14.531 -7.449 8.039 1 94.81 403 PRO B C 1
ATOM 6995 O O . PRO B 1 403 ? -15.219 -8.219 7.359 1 94.81 403 PRO B O 1
ATOM 6998 N N . LYS B 1 404 ? -14.922 -6.301 8.477 1 94.75 404 LYS B N 1
ATOM 6999 C CA . LYS B 1 404 ? -16.266 -5.797 8.188 1 94.75 404 LYS B CA 1
ATOM 7000 C C . LYS B 1 404 ? -16.484 -5.691 6.68 1 94.75 404 LYS B C 1
ATOM 7002 O O . LYS B 1 404 ? -17.594 -5.977 6.195 1 94.75 404 LYS B O 1
ATOM 7007 N N . TYR B 1 405 ? -15.492 -5.289 5.945 1 96.06 405 TYR B N 1
ATOM 7008 C CA . TYR B 1 405 ? -15.586 -5.125 4.496 1 96.06 405 TYR B CA 1
ATOM 7009 C C . TYR B 1 405 ? -14.688 -6.125 3.777 1 96.06 405 TYR B C 1
ATOM 7011 O O . TYR B 1 405 ? -13.648 -5.758 3.229 1 96.06 405 TYR B O 1
ATOM 7019 N N . ALA B 1 406 ? -15.188 -7.359 3.629 1 94.19 406 ALA B N 1
ATOM 7020 C CA . ALA B 1 406 ? -14.406 -8.445 3.037 1 94.19 406 ALA B CA 1
ATOM 7021 C C . ALA B 1 406 ? -14.086 -8.156 1.574 1 94.19 406 ALA B C 1
ATOM 7023 O O . ALA B 1 406 ? -13.023 -8.531 1.08 1 94.19 406 ALA B O 1
ATOM 7024 N N . ASP B 1 407 ? -15.008 -7.457 0.887 1 95.75 407 ASP B N 1
ATOM 7025 C CA . ASP B 1 407 ? -14.852 -7.215 -0.544 1 95.75 407 ASP B CA 1
ATOM 7026 C C . ASP B 1 407 ? -13.961 -6.004 -0.801 1 95.75 407 ASP B C 1
ATOM 7028 O O . ASP B 1 407 ? -13.852 -5.539 -1.938 1 95.75 407 ASP B O 1
ATOM 7032 N N . LEU B 1 408 ? -13.312 -5.441 0.299 1 96.38 408 LEU B N 1
ATOM 7033 C CA . LEU B 1 408 ? -12.312 -4.387 0.198 1 96.38 408 LEU B CA 1
ATOM 7034 C C . LEU B 1 408 ? -10.992 -4.828 0.824 1 96.38 408 LEU B C 1
ATOM 7036 O O . LEU B 1 408 ? -10 -4.09 0.786 1 96.38 408 LEU B O 1
ATOM 7040 N N . THR B 1 409 ? -11.031 -5.988 1.446 1 96.94 409 THR B N 1
ATOM 7041 C CA . THR B 1 409 ? -9.867 -6.516 2.141 1 96.94 409 THR B CA 1
ATOM 7042 C C . THR B 1 409 ? -9.32 -7.746 1.422 1 96.94 409 THR B C 1
ATOM 7044 O O . THR B 1 409 ? -9.938 -8.812 1.449 1 96.94 409 THR B O 1
ATOM 7047 N N . PHE B 1 410 ? -8.172 -7.582 0.826 1 97.69 410 PHE B N 1
ATOM 7048 C CA . PHE B 1 410 ? -7.676 -8.633 -0.051 1 97.69 410 PHE B CA 1
ATOM 7049 C C . PHE B 1 410 ? -6.41 -9.266 0.517 1 97.69 410 PHE B C 1
ATOM 7051 O O . PHE B 1 410 ? -5.637 -8.594 1.207 1 97.69 410 PHE B O 1
ATOM 7058 N N . ASP B 1 411 ? -6.277 -10.531 0.278 1 96.94 411 ASP B N 1
ATOM 7059 C CA . ASP B 1 411 ? -5.121 -11.25 0.816 1 96.94 411 ASP B CA 1
ATOM 7060 C C . ASP B 1 411 ? -4.812 -12.492 -0.011 1 96.94 411 ASP B C 1
ATOM 7062 O O . ASP B 1 411 ? -5.691 -13.031 -0.689 1 96.94 411 ASP B O 1
ATOM 7066 N N . GLY B 1 412 ? -3.586 -12.891 -0.034 1 96.62 412 GLY B N 1
ATOM 7067 C CA . GLY B 1 412 ? -3.123 -14.172 -0.528 1 96.62 412 GLY B CA 1
ATOM 7068 C C . GLY B 1 412 ? -3.359 -14.367 -2.014 1 96.62 412 GLY B C 1
ATOM 7069 O O . GLY B 1 412 ? -3.91 -15.383 -2.436 1 96.62 412 GLY B O 1
ATOM 7070 N N . PRO B 1 413 ? -3.057 -13.336 -2.82 1 97.38 413 PRO B N 1
ATOM 7071 C CA . PRO B 1 413 ? -3.088 -13.664 -4.25 1 97.38 413 PRO B CA 1
ATOM 7072 C C . PRO B 1 413 ? -2.158 -14.82 -4.613 1 97.38 413 PRO B C 1
ATOM 7074 O O . PRO B 1 413 ? -1.018 -14.867 -4.141 1 97.38 413 PRO B O 1
ATOM 7077 N N . ASP B 1 414 ? -2.654 -15.688 -5.379 1 95.5 414 ASP B N 1
ATOM 7078 C CA . ASP B 1 414 ? -1.918 -16.922 -5.668 1 95.5 414 ASP B CA 1
ATOM 7079 C C . ASP B 1 414 ? -1.61 -17.031 -7.16 1 95.5 414 ASP B C 1
ATOM 7081 O O . ASP B 1 414 ? -0.475 -17.328 -7.543 1 95.5 414 ASP B O 1
ATOM 7085 N N . ASN B 1 415 ? -2.598 -16.906 -8.031 1 95 415 ASN B N 1
ATOM 7086 C CA . ASN B 1 415 ? -2.467 -16.969 -9.484 1 95 415 ASN B CA 1
ATOM 7087 C C . ASN B 1 415 ? -2.729 -15.625 -10.141 1 95 415 ASN B C 1
ATOM 7089 O O . ASN B 1 415 ? -3.369 -14.758 -9.547 1 95 415 ASN B O 1
ATOM 7093 N N . VAL B 1 416 ? -2.205 -15.531 -11.328 1 97 416 VAL B N 1
ATOM 7094 C CA . VAL B 1 416 ? -2.365 -14.273 -12.047 1 97 416 VAL B CA 1
ATOM 7095 C C . VAL B 1 416 ? -2.525 -14.555 -13.547 1 97 416 VAL B C 1
ATOM 7097 O O . VAL B 1 416 ? -1.913 -15.477 -14.078 1 97 416 VAL B O 1
ATOM 7100 N N . THR B 1 417 ? -3.379 -13.844 -14.18 1 95.19 417 THR B N 1
ATOM 7101 C CA . THR B 1 417 ? -3.455 -13.711 -15.633 1 95.19 417 THR B CA 1
ATOM 7102 C C . THR B 1 417 ? -3.779 -12.273 -16.016 1 95.19 417 THR B C 1
ATOM 7104 O O . THR B 1 417 ? -3.957 -11.414 -15.156 1 95.19 417 THR B O 1
ATOM 7107 N N . VAL B 1 418 ? -3.699 -12 -17.281 1 93.5 418 VAL B N 1
ATOM 7108 C CA . VAL B 1 418 ? -3.877 -10.633 -17.766 1 93.5 418 VAL B CA 1
ATOM 7109 C C . VAL B 1 418 ? -5.004 -10.586 -18.797 1 93.5 418 VAL B C 1
ATOM 7111 O O . VAL B 1 418 ? -5.086 -11.445 -19.672 1 93.5 418 VAL B O 1
ATOM 7114 N N . THR B 1 419 ? -5.852 -9.617 -18.625 1 87.88 419 THR B N 1
ATOM 7115 C CA . THR B 1 419 ? -6.922 -9.414 -19.609 1 87.88 419 THR B CA 1
ATOM 7116 C C . THR B 1 419 ? -6.371 -8.812 -20.891 1 87.88 419 THR B C 1
ATOM 7118 O O . THR B 1 419 ? -5.277 -8.25 -20.906 1 87.88 419 THR B O 1
ATOM 7121 N N . PRO B 1 420 ? -7.195 -8.867 -21.938 1 80.56 420 PRO B N 1
ATOM 7122 C CA . PRO B 1 420 ? -6.734 -8.266 -23.188 1 80.56 420 PRO B CA 1
ATOM 7123 C C . PRO B 1 420 ? -6.539 -6.754 -23.078 1 80.56 420 PRO B C 1
ATOM 7125 O O . PRO B 1 420 ? -5.797 -6.168 -23.875 1 80.56 420 PRO B O 1
ATOM 7128 N N . TRP B 1 421 ? -7.219 -6.156 -22.141 1 80.19 421 TRP B N 1
ATOM 7129 C CA . TRP B 1 421 ? -7.09 -4.707 -22.016 1 80.19 421 TRP B CA 1
ATOM 7130 C C . TRP B 1 421 ? -6.074 -4.34 -20.938 1 80.19 421 TRP B C 1
ATOM 7132 O O . TRP B 1 421 ? -5.926 -3.166 -20.594 1 80.19 421 TRP B O 1
ATOM 7142 N N . GLY B 1 422 ? -5.473 -5.309 -20.359 1 86.44 422 GLY B N 1
ATOM 7143 C CA . GLY B 1 422 ? -4.262 -5.023 -19.609 1 86.44 422 GLY B CA 1
ATOM 7144 C C . GLY B 1 422 ? -4.465 -5.086 -18.109 1 86.44 422 GLY B C 1
ATOM 7145 O O . GLY B 1 422 ? -3.508 -4.941 -17.328 1 86.44 422 GLY B O 1
ATOM 7146 N N . THR B 1 423 ? -5.664 -5.387 -17.594 1 91.06 423 THR B N 1
ATOM 7147 C CA . THR B 1 423 ? -5.879 -5.559 -16.156 1 91.06 423 THR B CA 1
ATOM 7148 C C . THR B 1 423 ? -5.547 -6.988 -15.734 1 91.06 423 THR B C 1
ATOM 7150 O O . THR B 1 423 ? -5.633 -7.918 -16.547 1 91.06 423 THR B O 1
ATOM 7153 N N . LEU B 1 424 ? -5.156 -7.098 -14.516 1 96.5 424 LEU B N 1
ATOM 7154 C CA . LEU B 1 424 ? -4.824 -8.414 -13.969 1 96.5 424 LEU B CA 1
ATOM 7155 C C . LEU B 1 424 ? -6.059 -9.094 -13.398 1 96.5 424 LEU B C 1
ATOM 7157 O O . LEU B 1 424 ? -6.961 -8.422 -12.883 1 96.5 424 LEU B O 1
ATOM 7161 N N . ILE B 1 425 ? -6.105 -10.336 -13.539 1 95.06 425 ILE B N 1
ATOM 7162 C CA . ILE B 1 425 ? -7.016 -11.195 -12.789 1 95.06 425 ILE B CA 1
ATOM 7163 C C . ILE B 1 425 ? -6.227 -12.031 -11.789 1 95.06 425 ILE B C 1
ATOM 7165 O O . ILE B 1 425 ? -5.324 -12.781 -12.172 1 95.06 425 ILE B O 1
ATOM 7169 N N . LEU B 1 426 ? -6.551 -11.844 -10.523 1 97.19 426 LEU B N 1
ATOM 7170 C CA . LEU B 1 426 ? -5.879 -12.562 -9.453 1 97.19 426 LEU B CA 1
ATOM 7171 C C . LEU B 1 426 ? -6.832 -13.539 -8.766 1 97.19 426 LEU B C 1
ATOM 7173 O O . LEU B 1 426 ? -8.008 -13.219 -8.555 1 97.19 426 LEU B O 1
ATOM 7177 N N . ALA B 1 427 ? -6.359 -14.711 -8.461 1 95.5 427 ALA B N 1
ATOM 7178 C CA . ALA B 1 427 ? -7.094 -15.648 -7.621 1 95.5 427 ALA B CA 1
ATOM 7179 C C . ALA B 1 427 ? -6.473 -15.742 -6.234 1 95.5 427 ALA B C 1
ATOM 7181 O O . ALA B 1 427 ? -5.281 -16.031 -6.098 1 95.5 427 ALA B O 1
ATOM 7182 N N . GLU B 1 428 ? -7.316 -15.461 -5.215 1 94.81 428 GLU B N 1
ATOM 7183 C CA . GLU B 1 428 ? -6.844 -15.539 -3.834 1 94.81 428 GLU B CA 1
ATOM 7184 C C . GLU B 1 428 ? -6.934 -16.969 -3.299 1 94.81 428 GLU B C 1
ATOM 7186 O O . GLU B 1 428 ? -7.742 -17.766 -3.771 1 94.81 428 GLU B O 1
ATOM 7191 N N . ASP B 1 429 ? -6.051 -17.234 -2.379 1 89.56 429 ASP B N 1
ATOM 7192 C CA . ASP B 1 429 ? -6.086 -18.453 -1.582 1 89.56 429 ASP B CA 1
ATOM 7193 C C . ASP B 1 429 ? -5.875 -18.156 -0.1 1 89.56 429 ASP B C 1
ATOM 7195 O O . ASP B 1 429 ? -4.984 -18.719 0.535 1 89.56 429 ASP B O 1
ATOM 7199 N N . GLY B 1 430 ? -6.699 -17.266 0.404 1 84 430 GLY B N 1
ATOM 7200 C CA . GLY B 1 430 ? -6.543 -16.812 1.774 1 84 430 GLY B CA 1
ATOM 7201 C C . GLY B 1 430 ? -7.285 -17.672 2.781 1 84 430 GLY B C 1
ATOM 7202 O O . GLY B 1 430 ? -7.867 -18.688 2.424 1 84 430 GLY B O 1
ATOM 7203 N N . VAL B 1 431 ? -7.211 -17.234 4.066 1 82.81 431 VAL B N 1
ATOM 7204 C CA . VAL B 1 431 ? -7.758 -17.984 5.184 1 82.81 431 VAL B CA 1
ATOM 7205 C C . VAL B 1 431 ? -9.266 -17.75 5.285 1 82.81 431 VAL B C 1
ATOM 7207 O O . VAL B 1 431 ? -10.039 -18.688 5.477 1 82.81 431 VAL B O 1
ATOM 7210 N N . ARG B 1 432 ? -9.688 -16.578 5.082 1 90.31 432 ARG B N 1
ATOM 7211 C CA . ARG B 1 432 ? -11.109 -16.25 5.188 1 90.31 432 ARG B CA 1
ATOM 7212 C C . ARG B 1 432 ? -11.734 -16.078 3.811 1 90.31 432 ARG B C 1
ATOM 7214 O O . ARG B 1 432 ? -11.727 -17.016 2.998 1 90.31 432 ARG B O 1
ATOM 7221 N N . ALA B 1 433 ? -12.141 -14.906 3.521 1 90.69 433 ALA B N 1
ATOM 7222 C CA . ALA B 1 433 ? -12.734 -14.703 2.201 1 90.69 433 ALA B CA 1
ATOM 7223 C C . ALA B 1 433 ? -11.68 -14.828 1.104 1 90.69 433 ALA B C 1
ATOM 7225 O O . ALA B 1 433 ? -10.547 -14.359 1.263 1 90.69 433 ALA B O 1
ATOM 7226 N N . SER B 1 434 ? -12.031 -15.586 0.084 1 93.5 434 SER B N 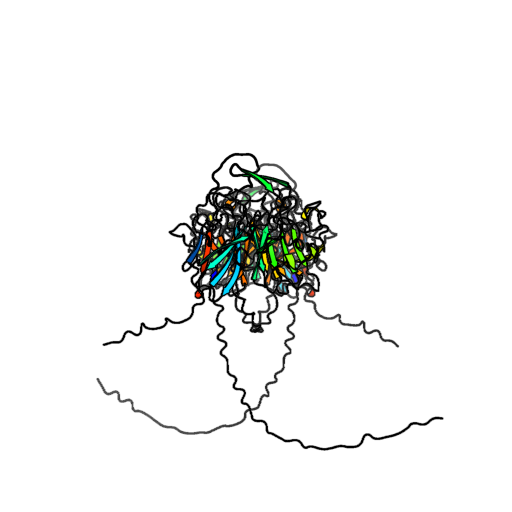1
ATOM 7227 C CA . SER B 1 434 ? -11.195 -15.656 -1.106 1 93.5 434 SER B CA 1
ATOM 7228 C C . SER B 1 434 ? -11.93 -15.133 -2.334 1 93.5 434 SER B C 1
ATOM 7230 O O . SER B 1 434 ? -13.086 -15.484 -2.57 1 93.5 434 SER B O 1
ATOM 7232 N N . HIS B 1 435 ? -11.227 -14.328 -3.055 1 95.25 435 HIS B N 1
ATOM 7233 C CA . HIS B 1 435 ? -11.828 -13.625 -4.184 1 95.25 435 HIS B CA 1
ATOM 7234 C C . HIS B 1 435 ? -11.102 -13.945 -5.484 1 95.25 435 HIS B C 1
ATOM 7236 O O . HIS B 1 435 ? -9.984 -14.477 -5.461 1 95.25 435 HIS B O 1
ATOM 7242 N N . VAL B 1 436 ? -11.812 -13.812 -6.598 1 95.31 436 VAL B N 1
ATOM 7243 C CA . VAL B 1 436 ? -11.18 -13.414 -7.855 1 95.31 436 VAL B CA 1
ATOM 7244 C C . VAL B 1 436 ? -11.164 -11.891 -7.965 1 95.31 436 VAL B C 1
ATOM 7246 O O . VAL B 1 436 ? -12.195 -11.242 -7.801 1 95.31 436 VAL B O 1
ATOM 7249 N N . LEU B 1 437 ? -10.008 -11.367 -8.211 1 96.75 437 LEU B N 1
ATOM 7250 C CA . LEU B 1 437 ? -9.828 -9.914 -8.195 1 96.75 437 LEU B CA 1
ATOM 7251 C C . LEU B 1 437 ? -9.484 -9.398 -9.594 1 96.75 437 LEU B C 1
ATOM 7253 O O . LEU B 1 437 ? -8.836 -10.094 -10.375 1 96.75 437 LEU B O 1
ATOM 7257 N N . SER B 1 438 ? -9.984 -8.234 -9.898 1 94.88 438 SER B N 1
ATOM 7258 C CA . SER B 1 438 ? -9.469 -7.406 -10.984 1 94.88 438 SER B CA 1
ATOM 7259 C C . SER B 1 438 ? -8.547 -6.312 -10.453 1 94.88 438 SER B C 1
ATOM 7261 O O . SER B 1 438 ? -8.984 -5.434 -9.711 1 94.88 438 SER B O 1
ATOM 7263 N N . SER B 1 439 ? -7.32 -6.352 -10.82 1 96.56 439 SER B N 1
ATOM 7264 C CA . SER B 1 439 ? -6.332 -5.406 -10.312 1 96.56 439 SER B CA 1
ATOM 7265 C C . SER B 1 439 ? -5.699 -4.605 -11.438 1 96.56 439 SER B C 1
ATOM 7267 O O . SER B 1 439 ? -5.156 -5.176 -12.391 1 96.56 439 SER B O 1
ATOM 7269 N N . VAL B 1 440 ? -5.805 -3.289 -11.375 1 93.94 440 VAL B N 1
ATOM 7270 C CA . VAL B 1 440 ? -5.129 -2.4 -12.312 1 93.94 440 VAL B CA 1
ATOM 7271 C C . VAL B 1 440 ? -3.678 -2.199 -11.883 1 93.94 440 VAL B C 1
ATOM 7273 O O . VAL B 1 440 ? -3.414 -1.695 -10.789 1 93.94 440 VAL B O 1
ATOM 7276 N N . PRO B 1 441 ? -2.748 -2.582 -12.719 1 95.06 441 PRO B N 1
ATOM 7277 C CA . PRO B 1 441 ? -1.359 -2.334 -12.328 1 95.06 441 PRO B CA 1
ATOM 7278 C C . PRO B 1 441 ? -1.096 -0.87 -11.984 1 95.06 441 PRO B C 1
ATOM 7280 O O . PRO B 1 441 ? -1.306 0.011 -12.82 1 95.06 441 PRO B O 1
ATOM 7283 N N . GLY B 1 442 ? -0.603 -0.621 -10.797 1 93.69 442 GLY B N 1
ATOM 7284 C CA . GLY B 1 442 ? -0.384 0.745 -10.352 1 93.69 442 GLY B CA 1
ATOM 7285 C C . GLY B 1 442 ? -1.656 1.436 -9.898 1 93.69 442 GLY B C 1
ATOM 7286 O O . GLY B 1 442 ? -1.627 2.6 -9.492 1 93.69 442 GLY B O 1
ATOM 7287 N N . GLY B 1 443 ? -2.732 0.717 -9.945 1 94.19 443 GLY B N 1
ATOM 7288 C CA . GLY B 1 443 ? -4.039 1.265 -9.609 1 94.19 443 GLY B CA 1
ATOM 7289 C C . GLY B 1 443 ? -4.82 0.403 -8.633 1 94.19 443 GLY B C 1
ATOM 7290 O O . GLY B 1 443 ? -4.234 -0.399 -7.906 1 94.19 443 GLY B O 1
ATOM 7291 N N . PRO B 1 444 ? -6.121 0.574 -8.648 1 95.88 444 PRO B N 1
ATOM 7292 C CA . PRO B 1 444 ? -6.918 -0.092 -7.617 1 95.88 444 PRO B CA 1
ATOM 7293 C C . PRO B 1 444 ? -7.242 -1.542 -7.965 1 95.88 444 PRO B C 1
ATOM 7295 O O . PRO B 1 444 ? -7.141 -1.939 -9.133 1 95.88 444 PRO B O 1
ATOM 7298 N N . THR B 1 445 ? -7.582 -2.287 -6.957 1 97.19 445 THR B N 1
ATOM 7299 C CA . THR B 1 445 ? -8.055 -3.664 -7.062 1 97.19 445 THR B CA 1
ATOM 7300 C C . THR B 1 445 ? -9.523 -3.766 -6.676 1 97.19 445 THR B C 1
ATOM 7302 O O . THR B 1 445 ? -9.961 -3.125 -5.719 1 97.19 445 THR B O 1
ATOM 7305 N N . TYR B 1 446 ? -10.289 -4.598 -7.438 1 95.06 446 TYR B N 1
ATOM 7306 C CA . TYR B 1 446 ? -11.711 -4.816 -7.203 1 95.06 446 TYR B CA 1
ATOM 7307 C C . TYR B 1 446 ? -12.016 -6.305 -7.07 1 95.06 446 TYR B C 1
ATOM 7309 O O . TYR B 1 446 ? -11.453 -7.129 -7.793 1 95.06 446 TYR B O 1
ATOM 7317 N N . ALA B 1 447 ? -12.914 -6.617 -6.145 1 95.94 447 ALA B N 1
ATOM 7318 C CA . ALA B 1 447 ? -13.445 -7.977 -6.113 1 95.94 447 ALA B CA 1
ATOM 7319 C C . ALA B 1 447 ? -14.438 -8.203 -7.246 1 95.94 447 ALA B C 1
ATOM 7321 O O . ALA B 1 447 ? -15.383 -7.426 -7.414 1 95.94 447 ALA B O 1
ATOM 7322 N N . ILE B 1 448 ? -14.234 -9.281 -7.992 1 93.69 448 ILE B N 1
ATOM 7323 C CA . ILE B 1 448 ? -15.188 -9.523 -9.078 1 93.69 448 ILE B CA 1
ATOM 7324 C C . ILE B 1 448 ? -15.859 -10.883 -8.875 1 93.69 448 ILE B C 1
ATOM 7326 O O . ILE B 1 448 ? -16.766 -11.258 -9.633 1 93.69 448 ILE B O 1
ATOM 7330 N N . ALA B 1 449 ? -15.406 -11.617 -7.93 1 94.5 449 ALA B N 1
ATOM 7331 C CA . ALA B 1 449 ? -16.078 -12.828 -7.445 1 94.5 449 ALA B CA 1
ATOM 7332 C C . ALA B 1 449 ? -15.617 -13.172 -6.035 1 94.5 449 ALA B C 1
ATOM 7334 O O . ALA B 1 449 ? -14.477 -12.891 -5.656 1 94.5 449 ALA B O 1
ATOM 7335 N N . ARG B 1 450 ? -16.469 -13.75 -5.215 1 94.75 450 ARG B N 1
ATOM 7336 C CA . ARG B 1 450 ? -16.141 -14.242 -3.883 1 94.75 450 ARG B CA 1
ATOM 7337 C C . ARG B 1 450 ? -16.625 -15.68 -3.695 1 94.75 450 ARG B C 1
ATOM 7339 O O . ARG B 1 450 ? -17.797 -15.977 -3.934 1 94.75 450 ARG B O 1
ATOM 7346 N N . ASN B 1 451 ? -15.688 -16.531 -3.293 1 92.94 451 ASN B N 1
ATOM 7347 C CA . ASN B 1 451 ? -16.031 -17.922 -3.008 1 92.94 451 ASN B CA 1
ATOM 7348 C C . ASN B 1 451 ? -16.953 -18.047 -1.802 1 92.94 451 ASN B C 1
ATOM 7350 O O . ASN B 1 451 ? -16.656 -17.516 -0.73 1 92.94 451 ASN B O 1
ATOM 7354 N N . GLN B 1 452 ? -18.141 -18.625 -1.951 1 90.12 452 GLN B N 1
ATOM 7355 C CA . GLN B 1 452 ? -19.094 -18.766 -0.854 1 90.12 452 GLN B CA 1
ATOM 7356 C C . GLN B 1 452 ? -19.203 -20.219 -0.411 1 90.12 452 GLN B C 1
ATOM 7358 O O . GLN B 1 452 ? -20.031 -20.562 0.442 1 90.12 452 GLN B O 1
ATOM 7363 N N . LEU B 1 453 ? -18.484 -20.938 -1.164 1 76.94 453 LEU B N 1
ATOM 7364 C CA . LEU B 1 453 ? -18.531 -22.344 -0.764 1 76.94 453 LEU B CA 1
ATOM 7365 C C . LEU B 1 453 ? -17.938 -22.516 0.634 1 76.94 453 LEU B C 1
ATOM 7367 O O . LEU B 1 453 ? -16.938 -21.891 0.979 1 76.94 453 LEU B O 1
ATOM 7371 N N . ALA B 1 454 ? -18.906 -22.125 1.845 1 50.03 454 ALA B N 1
ATOM 7372 C CA . ALA B 1 454 ? -18.594 -22.328 3.256 1 50.03 454 ALA B CA 1
ATOM 7373 C C . ALA B 1 454 ? -17.438 -23.312 3.418 1 50.03 454 ALA B C 1
ATOM 7375 O O . ALA B 1 454 ? -17.641 -24.516 3.59 1 50.03 454 ALA B O 1
ATOM 7376 N N . ILE B 1 455 ? -16.469 -23.234 2.561 1 41.25 455 ILE B N 1
ATOM 7377 C CA . ILE B 1 455 ? -15.578 -24.344 2.891 1 41.25 455 ILE B CA 1
ATOM 7378 C C . ILE B 1 455 ? -14.789 -24.016 4.156 1 41.25 455 ILE B C 1
ATOM 7380 O O . ILE B 1 455 ? -14.234 -22.922 4.285 1 41.25 455 ILE B O 1
ATOM 7384 N N . GLY B 1 456 ? -15.219 -24.281 5.34 1 33.53 456 GLY B N 1
ATOM 7385 C CA . GLY B 1 456 ? -14.57 -24.391 6.633 1 33.53 456 GLY B CA 1
ATOM 7386 C C . GLY B 1 456 ? -13.055 -24.484 6.531 1 33.53 456 GLY B C 1
ATOM 7387 O O . GLY B 1 456 ? -12.367 -24.578 7.547 1 33.53 456 GLY B O 1
ATOM 7388 N N . THR B 1 457 ? -12.547 -25.453 5.598 1 31.12 457 THR B N 1
ATOM 7389 C CA . THR B 1 457 ? -11.188 -25.891 5.863 1 31.12 457 THR B CA 1
ATOM 7390 C C . THR B 1 457 ? -10.172 -24.844 5.418 1 31.12 457 THR B C 1
ATOM 7392 O O . THR B 1 457 ? -10.133 -24.469 4.246 1 31.12 457 THR B O 1
ATOM 7395 N N . SER B 1 458 ? -10.016 -23.844 6.16 1 31.84 458 SER B N 1
ATOM 7396 C CA . SER B 1 458 ? -8.797 -23.062 5.977 1 31.84 458 SER B CA 1
ATOM 7397 C C . SER B 1 458 ? -7.645 -23.938 5.488 1 31.84 458 SER B C 1
ATOM 7399 O O . SER B 1 458 ? -7.469 -25.062 5.957 1 31.84 458 SER B O 1
ATOM 7401 N N . ASN B 1 459 ? -7.297 -23.938 4.246 1 29.8 459 ASN B N 1
ATOM 7402 C CA . ASN B 1 459 ? -6.004 -24.516 3.908 1 29.8 459 ASN B CA 1
ATOM 7403 C C . ASN B 1 459 ? -4.961 -24.25 4.992 1 29.8 459 ASN B C 1
ATOM 7405 O O . ASN B 1 459 ? -4.156 -23.328 4.863 1 29.8 459 ASN B O 1
ATOM 7409 N N . ALA B 1 460 ? -5.301 -24.078 6.191 1 33.19 460 ALA B N 1
ATOM 7410 C CA . ALA B 1 460 ? -4.258 -23.828 7.184 1 33.19 460 ALA B CA 1
ATOM 7411 C C . ALA B 1 460 ? -3.029 -24.688 6.926 1 33.19 460 ALA B C 1
ATOM 7413 O O . ALA B 1 460 ? -3.078 -25.625 6.121 1 33.19 460 ALA B O 1
ATOM 7414 N N . ARG B 1 461 ? -2.303 -25 8.039 1 30.73 461 ARG B N 1
ATOM 7415 C CA . ARG B 1 461 ? -0.95 -25.484 8.305 1 30.73 461 ARG B CA 1
ATOM 7416 C C . ARG B 1 461 ? -0.733 -26.859 7.691 1 30.73 461 ARG B C 1
ATOM 7418 O O . ARG B 1 461 ? -1.612 -27.719 7.77 1 30.73 461 ARG B O 1
ATOM 7425 N N . ARG B 1 462 ? 0.04 -26.906 6.719 1 27.36 462 ARG B N 1
ATOM 7426 C CA . ARG B 1 462 ? 0.675 -28.203 6.484 1 27.36 462 ARG B CA 1
ATOM 7427 C C . ARG B 1 462 ? 0.703 -29.047 7.762 1 27.36 462 ARG B C 1
ATOM 7429 O O . ARG B 1 462 ? 1.183 -28.578 8.797 1 27.36 462 ARG B O 1
ATOM 7436 N N . PRO B 1 463 ? -0.188 -29.984 7.855 1 28.39 463 PRO B N 1
ATOM 7437 C CA . PRO B 1 463 ? 0.009 -30.875 9 1 28.39 463 PRO B CA 1
ATOM 7438 C C . PRO B 1 463 ? 1.483 -31.078 9.336 1 28.39 463 PRO B C 1
ATOM 7440 O O . PRO B 1 463 ? 2.312 -31.234 8.438 1 28.39 463 PRO B O 1
ATOM 7443 N N . THR B 1 464 ? 1.989 -30.312 10.344 1 26.7 464 THR B N 1
ATOM 7444 C CA . THR B 1 464 ? 3.043 -31.156 10.906 1 26.7 464 THR B CA 1
ATOM 7445 C C . THR B 1 464 ? 2.566 -32.594 11.07 1 26.7 464 THR B C 1
ATOM 7447 O O . THR B 1 464 ? 1.368 -32.844 11.234 1 26.7 464 THR B O 1
ATOM 7450 N N . PRO B 1 465 ? 3.42 -33.594 10.906 1 25.83 465 PRO B N 1
ATOM 7451 C CA . PRO B 1 465 ? 3.176 -35.031 10.867 1 25.83 465 PRO B CA 1
ATOM 7452 C C . PRO B 1 465 ? 2.168 -35.5 11.914 1 25.83 465 PRO B C 1
ATOM 7454 O O . PRO B 1 465 ? 1.657 -36.625 11.836 1 25.83 465 PRO B O 1
ATOM 7457 N N . SER B 1 466 ? 2.117 -35.125 13.195 1 23.95 466 SER B N 1
ATOM 7458 C CA . SER B 1 466 ? 1.652 -36.188 14.062 1 23.95 466 SER B CA 1
ATOM 7459 C C . SER B 1 466 ? 0.135 -36.344 14.008 1 23.95 466 SER B C 1
ATOM 7461 O O . SER B 1 466 ? -0.409 -37.406 14.328 1 23.95 466 SER B O 1
ATOM 7463 N N . SER B 1 467 ? -0.722 -35.281 14.352 1 24.3 467 SER B N 1
ATOM 7464 C CA . SER B 1 467 ? -1.942 -35.75 15.008 1 24.3 467 SER B CA 1
ATOM 7465 C C . SER B 1 467 ? -2.979 -36.188 13.984 1 24.3 467 SER B C 1
ATOM 7467 O O . SER B 1 467 ? -2.953 -35.75 12.828 1 24.3 467 SER B O 1
ATOM 7469 N N . PRO B 1 468 ? -4.102 -37.031 14.438 1 24.05 468 PRO B N 1
ATOM 7470 C CA . PRO B 1 468 ? -5.074 -37.906 13.766 1 24.05 468 PRO B CA 1
ATOM 7471 C C . PRO B 1 468 ? -5.926 -37.156 12.75 1 24.05 468 PRO B C 1
ATOM 7473 O O . PRO B 1 468 ? -5.871 -35.906 12.672 1 24.05 468 PRO B O 1
ATOM 7476 N N . GLY B 1 469 ? -7.18 -37.688 12.43 1 22.94 469 GLY B N 1
ATOM 7477 C CA . GLY B 1 469 ? -8.102 -37.844 11.32 1 22.94 469 GLY B CA 1
ATOM 7478 C C . GLY B 1 469 ? -8.938 -36.625 11.039 1 22.94 469 GLY B C 1
ATOM 7479 O O . GLY B 1 469 ? -10.164 -36.656 11.164 1 22.94 469 GLY B O 1
ATOM 7480 N N . ARG B 1 470 ? -8.516 -35.469 11.281 1 25.19 470 ARG B N 1
ATOM 7481 C CA . ARG B 1 470 ? -9.586 -34.5 11.086 1 25.19 470 ARG B CA 1
ATOM 7482 C C . ARG B 1 470 ? -10.016 -34.438 9.617 1 25.19 470 ARG B C 1
ATOM 7484 O O . ARG B 1 470 ? -9.195 -34.625 8.719 1 25.19 470 ARG B O 1
ATOM 7491 N N . ARG B 1 471 ? -11.367 -34.438 9.445 1 23.95 471 ARG B N 1
ATOM 7492 C CA . ARG B 1 471 ? -12.156 -34.375 8.219 1 23.95 471 ARG B CA 1
ATOM 7493 C C . ARG B 1 471 ? -11.75 -33.188 7.363 1 23.95 471 ARG B C 1
ATOM 7495 O O . ARG B 1 471 ? -11.734 -32.062 7.848 1 23.95 471 ARG B O 1
ATOM 7502 N N . SER B 1 472 ? -10.875 -33.375 6.441 1 25.8 472 SER B N 1
ATOM 7503 C CA . SER B 1 472 ? -10.484 -32.406 5.43 1 25.8 472 SER B CA 1
ATOM 7504 C C . SER B 1 472 ? -11.695 -31.812 4.723 1 25.8 472 SER B C 1
ATOM 7506 O O . SER B 1 472 ? -12.508 -32.531 4.148 1 25.8 472 SER B O 1
ATOM 7508 N N . LEU B 1 473 ? -12.266 -30.844 5.348 1 28.41 473 LEU B N 1
ATOM 7509 C CA . LEU B 1 473 ? -13.383 -30.203 4.664 1 28.41 473 LEU B CA 1
ATOM 7510 C C . LEU B 1 473 ? -12.984 -29.781 3.256 1 28.41 473 LEU B C 1
ATOM 7512 O O . LEU B 1 473 ? -11.836 -29.406 3.02 1 28.41 473 LEU B O 1
ATOM 7516 N N . PRO B 1 474 ? -13.805 -29.984 2.23 1 27.66 474 PRO B N 1
ATOM 7517 C CA . PRO B 1 474 ? -13.594 -29.672 0.813 1 27.66 474 PRO B CA 1
ATOM 7518 C C . PRO B 1 474 ? -13.336 -28.188 0.565 1 27.66 474 PRO B C 1
ATOM 7520 O O . PRO B 1 474 ? -14.039 -27.344 1.116 1 27.66 474 PRO B O 1
ATOM 7523 N N . THR B 1 475 ? -12.164 -27.75 0.492 1 30.97 475 THR B N 1
ATOM 7524 C CA . THR B 1 475 ? -11.734 -26.438 0.048 1 30.97 475 THR B CA 1
ATOM 7525 C C . THR B 1 475 ? -12.367 -26.078 -1.294 1 30.97 475 THR B C 1
ATOM 7527 O O . THR B 1 475 ? -12.797 -26.969 -2.037 1 30.97 475 THR B O 1
ATOM 7530 N N . ALA B 1 476 ? -12.656 -24.828 -1.595 1 36.16 476 ALA B N 1
ATOM 7531 C CA . ALA B 1 476 ? -13.148 -24.266 -2.848 1 36.16 476 ALA B CA 1
ATOM 7532 C C . ALA B 1 476 ? -12.383 -24.812 -4.043 1 36.16 476 ALA B C 1
ATOM 7534 O O . ALA B 1 476 ? -12.695 -24.5 -5.191 1 36.16 476 ALA B O 1
ATOM 7535 N N . ARG B 1 477 ? -11.391 -25.672 -3.777 1 39.56 477 ARG B N 1
ATOM 7536 C CA . ARG B 1 477 ? -10.492 -26.312 -4.727 1 39.56 477 ARG B CA 1
ATOM 7537 C C . ARG B 1 477 ? -11.195 -27.438 -5.477 1 39.56 477 ARG B C 1
ATOM 7539 O O . ARG B 1 477 ? -10.547 -28.312 -6.059 1 39.56 477 ARG B O 1
ATOM 7546 N N . SER B 1 478 ? -12.555 -27.391 -5.352 1 35.72 478 SER B N 1
ATOM 7547 C CA . SER B 1 478 ? -13.125 -28.641 -5.844 1 35.72 478 SER B CA 1
ATOM 7548 C C . SER B 1 478 ? -13.852 -28.438 -7.168 1 35.72 478 SER B C 1
ATOM 7550 O O . SER B 1 478 ? -14.406 -29.391 -7.73 1 35.72 478 SER B O 1
ATOM 7552 N N . CYS B 1 479 ? -13.93 -27.062 -7.566 1 33.19 479 CYS B N 1
ATOM 7553 C CA . CYS B 1 479 ? -14.672 -26.875 -8.812 1 33.19 479 CYS B CA 1
ATOM 7554 C C . CYS B 1 479 ? -13.914 -25.938 -9.75 1 33.19 479 CYS B C 1
ATOM 7556 O O . CYS B 1 479 ? -13.164 -25.062 -9.297 1 33.19 479 CYS B O 1
ATOM 7558 N N . SER B 1 480 ? -13.805 -26.281 -11 1 38.91 480 SER B N 1
ATOM 7559 C CA . SER B 1 480 ? -13.406 -25.328 -12.031 1 38.91 480 SER B CA 1
ATOM 7560 C C . SER B 1 480 ? -14.617 -24.625 -12.633 1 38.91 480 SER B C 1
ATOM 7562 O O . SER B 1 480 ? -15.664 -25.234 -12.828 1 38.91 480 SER B O 1
ATOM 7564 N N . SER B 1 481 ? -14.648 -23.328 -12.555 1 35.44 481 SER B N 1
ATOM 7565 C CA . SER B 1 481 ? -15.758 -22.547 -13.086 1 35.44 481 SER B CA 1
ATOM 7566 C C . SER B 1 481 ? -15.297 -21.594 -14.18 1 35.44 481 SER B C 1
ATOM 7568 O O . SER B 1 481 ? -14.117 -21.25 -14.258 1 35.44 481 SER B O 1
ATOM 7570 N N . THR B 1 482 ? -16.141 -21.391 -15.258 1 36.03 482 THR B N 1
ATOM 7571 C CA . THR B 1 482 ? -15.977 -20.312 -16.234 1 36.03 482 THR B CA 1
ATOM 7572 C C . THR B 1 482 ? -16.953 -19.188 -15.969 1 36.03 482 THR B C 1
ATOM 7574 O O . THR B 1 482 ? -18.094 -19.422 -15.539 1 36.03 482 THR B O 1
ATOM 7577 N N . SER B 1 483 ? -16.469 -17.969 -15.945 1 36.66 483 SER B N 1
ATOM 7578 C CA . SER B 1 483 ? -17.344 -16.812 -15.75 1 36.66 483 SER B CA 1
ATOM 7579 C C . SER B 1 483 ? -17.484 -16 -17.031 1 36.66 483 SER B C 1
ATOM 7581 O O . SER B 1 483 ? -16.547 -15.938 -17.844 1 36.66 483 SER B O 1
ATOM 7583 N N . ARG B 1 484 ? -18.797 -15.641 -17.469 1 39.47 484 ARG B N 1
ATOM 7584 C CA . ARG B 1 484 ? -19.047 -14.719 -18.578 1 39.47 484 ARG B CA 1
ATOM 7585 C C . ARG B 1 484 ? -19.328 -13.312 -18.047 1 39.47 484 ARG B C 1
ATOM 7587 O O . ARG B 1 484 ? -20.078 -13.141 -17.078 1 39.47 484 ARG B O 1
ATOM 7594 N N . PHE B 1 485 ? -18.562 -12.32 -18.547 1 40.44 485 PHE B N 1
ATOM 7595 C CA . PHE B 1 485 ? -18.734 -10.906 -18.203 1 40.44 485 PHE B CA 1
ATOM 7596 C C . PHE B 1 485 ? -19.453 -10.156 -19.328 1 40.44 485 PHE B C 1
ATOM 7598 O O . PHE B 1 485 ? -19.156 -10.367 -20.5 1 40.44 485 PHE B O 1
ATOM 7605 N N . PRO B 1 486 ? -20.656 -9.383 -19.078 1 34.19 486 PRO B N 1
ATOM 7606 C CA . PRO B 1 486 ? -21.172 -8.523 -20.156 1 34.19 486 PRO B CA 1
ATOM 7607 C C . PRO B 1 486 ? -20.141 -7.492 -20.609 1 34.19 486 PRO B C 1
ATOM 7609 O O . PRO B 1 486 ? -19.391 -6.945 -19.797 1 34.19 486 PRO B O 1
ATOM 7612 N N . ALA B 1 487 ? -19.969 -7.461 -21.906 1 37.94 487 ALA B N 1
ATOM 7613 C CA . ALA B 1 487 ? -18.984 -6.602 -22.547 1 37.94 487 ALA B CA 1
ATOM 7614 C C . ALA B 1 487 ? -19.141 -5.152 -22.094 1 37.94 487 ALA B C 1
ATOM 7616 O O . ALA B 1 487 ? -18.156 -4.41 -22.016 1 37.94 487 ALA B O 1
ATOM 7617 N N . SER B 1 488 ? -20.438 -4.762 -21.969 1 37.81 488 SER B N 1
ATOM 7618 C CA . SER B 1 488 ? -20.734 -3.346 -21.797 1 37.81 488 SER B CA 1
ATOM 7619 C C . SER B 1 488 ? -20.203 -2.826 -20.469 1 37.81 488 SER B C 1
ATOM 7621 O O . SER B 1 488 ? -20.156 -1.615 -20.25 1 37.81 488 SER B O 1
ATOM 7623 N N . ARG B 1 489 ? -20.094 -3.795 -19.641 1 40.34 489 ARG B N 1
ATOM 7624 C CA . ARG B 1 489 ? -19.844 -3.248 -18.312 1 40.34 489 ARG B CA 1
ATOM 7625 C C . ARG B 1 489 ? -18.344 -3.094 -18.062 1 40.34 489 ARG B C 1
ATOM 7627 O O . ARG B 1 489 ? -17.922 -2.824 -16.922 1 40.34 489 ARG B O 1
ATOM 7634 N N . TRP B 1 490 ? -17.781 -3.65 -19.078 1 37.12 490 TRP B N 1
ATOM 7635 C CA . TRP B 1 490 ? -16.375 -3.305 -18.922 1 37.12 490 TRP B CA 1
ATOM 7636 C C . TRP B 1 490 ? -16.094 -1.903 -19.453 1 37.12 490 TRP B C 1
ATOM 7638 O O . TRP B 1 490 ? -16.734 -1.457 -20.406 1 37.12 490 TRP B O 1
ATOM 7648 N N . PRO B 1 491 ? -15.742 -1.091 -18.859 1 31.56 491 PRO B N 1
ATOM 7649 C CA . PRO B 1 491 ? -15.516 0.232 -19.453 1 31.56 491 PRO B CA 1
ATOM 7650 C C . PRO B 1 491 ? -14.984 0.158 -20.875 1 31.56 491 PRO B C 1
ATOM 7652 O O . PRO B 1 491 ? -14.023 -0.575 -21.156 1 31.56 491 PRO B O 1
ATOM 7655 N N . SER B 1 492 ? -16.141 0.172 -21.844 1 28.53 492 SER B N 1
ATOM 7656 C CA . SER B 1 492 ? -15.727 0.252 -23.25 1 28.53 492 SER B CA 1
ATOM 7657 C C . SER B 1 492 ? -14.664 1.328 -23.453 1 28.53 492 SER B C 1
ATOM 7659 O O . SER B 1 492 ? -14.719 2.389 -22.828 1 28.53 492 SER B O 1
ATOM 7661 N N . PRO B 1 493 ? -13.648 0.975 -24.031 1 28.45 493 PRO B N 1
ATOM 7662 C CA . PRO B 1 493 ? -12.82 2.123 -24.422 1 28.45 493 PRO B CA 1
ATOM 7663 C C . PRO B 1 493 ? -13.594 3.17 -25.219 1 28.45 493 PRO B C 1
ATOM 7665 O O . PRO B 1 493 ? -14.523 2.828 -25.938 1 28.45 493 PRO B O 1
ATOM 7668 N N . ALA B 1 494 ? -13.891 4.277 -24.688 1 27.62 494 ALA B N 1
ATOM 7669 C CA . ALA B 1 494 ? -14.578 5.293 -25.484 1 27.62 494 ALA B CA 1
ATOM 7670 C C . ALA B 1 494 ? -14.133 5.242 -26.938 1 27.62 494 ALA B C 1
ATOM 7672 O O . ALA B 1 494 ? -12.938 5.211 -27.234 1 27.62 494 ALA B O 1
ATOM 7673 N N . ARG B 1 495 ? -15.039 4.719 -27.859 1 25.11 495 ARG B N 1
ATOM 7674 C CA . ARG B 1 495 ? -14.93 4.816 -29.312 1 25.11 495 ARG B CA 1
ATOM 7675 C C . ARG B 1 495 ? -14.586 6.238 -29.75 1 25.11 495 ARG B C 1
ATOM 7677 O O . ARG B 1 495 ? -15.352 7.168 -29.5 1 25.11 495 ARG B O 1
ATOM 7684 N N . GLY B 1 496 ? -13.273 6.664 -29.609 1 24.39 496 GLY B N 1
ATOM 7685 C CA . GLY B 1 496 ? -12.984 7.883 -30.344 1 24.39 496 GLY B CA 1
ATOM 7686 C C . GLY B 1 496 ? -13.547 7.883 -31.75 1 24.39 496 GLY B C 1
ATOM 7687 O O . GLY B 1 496 ? -13.422 6.891 -32.469 1 24.39 496 GLY B O 1
ATOM 7688 N N . SER B 1 497 ? -14.797 8.305 -31.797 1 20.66 497 SER B N 1
ATOM 7689 C CA . SER B 1 497 ? -15.391 8.586 -33.094 1 20.66 497 SER B CA 1
ATOM 7690 C C . SER B 1 497 ? -14.375 9.242 -34.031 1 20.66 497 SER B C 1
ATOM 7692 O O . SER B 1 497 ? -13.961 10.383 -33.812 1 20.66 497 SER B O 1
ATOM 7694 N N . ALA B 1 498 ? -13.359 8.461 -34.375 1 21.16 498 ALA B N 1
ATOM 7695 C CA . ALA B 1 498 ? -12.516 8.945 -35.469 1 21.16 498 ALA B CA 1
ATOM 7696 C C . ALA B 1 498 ? -13.367 9.32 -36.656 1 21.16 498 ALA B C 1
ATOM 7698 O O . ALA B 1 498 ? -14.023 8.469 -37.25 1 21.16 498 ALA B O 1
ATOM 7699 N N . THR B 1 499 ? -14.055 10.469 -36.5 1 20.38 499 THR B N 1
ATOM 7700 C CA . THR B 1 499 ? -14.625 11.008 -37.719 1 20.38 499 THR B CA 1
ATOM 7701 C C . THR B 1 499 ? -13.578 11.023 -38.844 1 20.38 499 THR B C 1
ATOM 7703 O O . THR B 1 499 ? -12.492 11.578 -38.656 1 20.38 499 THR B O 1
ATOM 7706 N N . SER B 1 500 ? -13.469 9.875 -39.469 1 20.12 500 SER B N 1
ATOM 7707 C CA . SER B 1 500 ? -12.758 9.617 -40.719 1 20.12 500 SER B CA 1
ATOM 7708 C C . SER B 1 500 ? -12.938 10.766 -41.719 1 20.12 500 SER B C 1
ATOM 7710 O O . SER B 1 500 ? -14.039 10.992 -42.188 1 20.12 500 SER B O 1
ATOM 7712 N N . THR B 1 501 ? -12.438 12.023 -41.219 1 20.33 501 THR B N 1
ATOM 7713 C CA . THR B 1 501 ? -12.516 13.055 -42.281 1 20.33 501 THR B CA 1
ATOM 7714 C C . THR B 1 501 ? -11.797 12.602 -43.531 1 20.33 501 THR B C 1
ATOM 7716 O O . THR B 1 501 ? -10.625 12.242 -43.5 1 20.33 501 THR B O 1
ATOM 7719 N N . GLU B 1 502 ? -12.516 11.875 -44.312 1 18.48 502 GLU B N 1
ATOM 7720 C CA . GLU B 1 502 ? -12.211 11.469 -45.688 1 18.48 502 GLU B CA 1
ATOM 7721 C C . GLU B 1 502 ? -11.617 12.633 -46.469 1 18.48 502 GLU B C 1
ATOM 7723 O O . GLU B 1 502 ? -12.328 13.57 -46.844 1 18.48 502 GLU B O 1
ATOM 7728 N N . ALA B 1 503 ? -10.438 13.234 -45.906 1 19.45 503 ALA B N 1
ATOM 7729 C CA . ALA B 1 503 ? -9.891 14.242 -46.812 1 19.45 503 ALA B CA 1
ATOM 7730 C C . ALA B 1 503 ? -9.625 13.656 -48.188 1 19.45 503 ALA B C 1
ATOM 7732 O O . ALA B 1 503 ? -8.812 12.742 -48.344 1 19.45 503 ALA B O 1
ATOM 7733 N N . ARG B 1 504 ? -10.602 13.664 -49.031 1 17.91 504 ARG B N 1
ATOM 7734 C CA . ARG B 1 504 ? -10.625 13.336 -50.438 1 17.91 504 ARG B CA 1
ATOM 7735 C C . ARG B 1 504 ? -9.516 14.078 -51.188 1 17.91 504 ARG B C 1
ATOM 7737 O O . ARG B 1 504 ? -9.594 15.297 -51.375 1 17.91 504 ARG B O 1
ATOM 7744 N N . ALA B 1 505 ? -8.25 13.766 -50.781 1 18.61 505 ALA B N 1
ATOM 7745 C CA . ALA B 1 505 ? -7.172 14.336 -51.594 1 18.61 505 ALA B CA 1
ATOM 7746 C C . ALA B 1 505 ? -7.402 14.078 -53.062 1 18.61 505 ALA B C 1
ATOM 7748 O O . ALA B 1 505 ? -7.609 12.938 -53.5 1 18.61 505 ALA B O 1
ATOM 7749 N N . SER B 1 506 ? -7.918 15.055 -53.75 1 17.64 506 SER B N 1
ATOM 7750 C CA . SER B 1 506 ? -8.195 15.172 -55.188 1 17.64 506 SER B CA 1
ATOM 7751 C C . SER B 1 506 ? -6.957 14.844 -56 1 17.64 506 SER B C 1
ATOM 7753 O O . SER B 1 506 ? -5.859 15.32 -55.719 1 17.64 506 SER B O 1
ATOM 7755 N N . ARG B 1 507 ? -6.906 13.656 -56.5 1 20.66 507 ARG B N 1
ATOM 7756 C CA . ARG B 1 507 ? -6.035 12.961 -57.438 1 20.66 507 ARG B CA 1
ATOM 7757 C C . ARG B 1 507 ? -5.719 13.828 -58.656 1 20.66 507 ARG B C 1
ATOM 7759 O O . ARG B 1 507 ? -6.547 13.969 -59.562 1 20.66 507 ARG B O 1
ATOM 7766 N N . ARG B 1 508 ? -5.25 15.102 -58.406 1 18.55 508 ARG B N 1
ATOM 7767 C CA . ARG B 1 508 ? -5.121 15.742 -59.719 1 18.55 508 ARG B CA 1
ATOM 7768 C C . ARG B 1 508 ? -4.203 14.93 -60.625 1 18.55 508 ARG B C 1
ATOM 7770 O O . ARG B 1 508 ? -3.191 14.391 -60.188 1 18.55 508 ARG B O 1
ATOM 7777 N N . PRO B 1 509 ? -4.586 14.578 -61.75 1 18.33 509 PRO B N 1
ATOM 7778 C CA . PRO B 1 509 ? -4.094 13.695 -62.812 1 18.33 509 PRO B CA 1
ATOM 7779 C C . PRO B 1 509 ? -2.746 14.148 -63.375 1 18.33 509 PRO B C 1
ATOM 7781 O O . PRO B 1 509 ? -2.648 15.219 -63.969 1 18.33 509 PRO B O 1
ATOM 7784 N N . MET B 1 510 ? -1.719 14.492 -62.406 1 18.66 510 MET B N 1
ATOM 7785 C CA . MET B 1 510 ? -0.688 15.133 -63.219 1 18.66 510 MET B CA 1
ATOM 7786 C C . MET B 1 510 ? -0.233 14.211 -64.312 1 18.66 510 MET B C 1
ATOM 7788 O O . MET B 1 510 ? -0.249 12.992 -64.188 1 18.66 510 MET B O 1
ATOM 7792 N N . GLY B 1 511 ? -0.02 14.812 -65.5 1 17.42 511 GLY B N 1
ATOM 7793 C CA . GLY B 1 511 ? 0.214 14.547 -66.938 1 17.42 511 GLY B CA 1
ATOM 7794 C C . GLY B 1 511 ? 1.505 13.797 -67.188 1 17.42 511 GLY B C 1
ATOM 7795 O O . GLY B 1 511 ? 2.391 13.758 -66.312 1 17.42 511 GLY B O 1
ATOM 7796 N N . GLY B 1 512 ? 1.56 12.984 -68.188 1 16.98 512 GLY B N 1
ATOM 7797 C CA . GLY B 1 512 ? 2.094 11.828 -68.875 1 16.98 512 GLY B CA 1
ATOM 7798 C C . GLY B 1 512 ? 3.492 12.055 -69.438 1 16.98 512 GLY B C 1
ATOM 7799 O O . GLY B 1 512 ? 4.055 11.18 -70.062 1 16.98 512 GLY B O 1
ATOM 7800 N N . HIS B 1 513 ? 4.324 13.203 -69.062 1 18.67 513 HIS B N 1
ATOM 7801 C CA . HIS B 1 513 ? 5.086 13.391 -70.312 1 18.67 513 HIS B CA 1
ATOM 7802 C C . HIS B 1 513 ? 6.191 12.344 -70.438 1 18.67 513 HIS B C 1
ATOM 7804 O O . HIS B 1 513 ? 6.801 11.961 -69.438 1 18.67 513 HIS B O 1
ATOM 7810 N N . ARG B 1 514 ? 6.34 11.633 -71.562 1 17.48 514 ARG B N 1
ATOM 7811 C CA . ARG B 1 514 ? 7 10.484 -72.188 1 17.48 514 ARG B CA 1
ATOM 7812 C C . ARG B 1 514 ? 8.484 10.758 -72.375 1 17.48 514 ARG B C 1
ATOM 7814 O O . ARG B 1 514 ? 8.859 11.5 -73.312 1 17.48 514 ARG B O 1
ATOM 7821 N N . PRO B 1 515 ? 9.281 11.102 -71.25 1 17.75 515 PRO B N 1
ATOM 7822 C CA . PRO B 1 515 ? 10.523 11.516 -71.875 1 17.75 515 PRO B CA 1
ATOM 7823 C C . PRO B 1 515 ? 11.203 10.375 -72.625 1 17.75 515 PRO B C 1
ATOM 7825 O O . PRO B 1 515 ? 10.977 9.203 -72.312 1 17.75 515 PRO B O 1
ATOM 7828 N N . SER B 1 516 ? 12.047 10.75 -73.688 1 16.12 516 SER B N 1
ATOM 7829 C CA . SER B 1 516 ? 12.656 10.188 -74.875 1 16.12 516 SER B CA 1
ATOM 7830 C C . SER B 1 516 ? 13.922 9.398 -74.562 1 16.12 516 SER B C 1
ATOM 7832 O O . SER B 1 516 ? 14.539 9.625 -73.5 1 16.12 516 SER B O 1
ATOM 7834 N N . ALA B 1 517 ? 14.516 8.484 -75.438 1 16.8 517 ALA B N 1
ATOM 7835 C CA . ALA B 1 517 ? 15.148 7.195 -75.75 1 16.8 517 ALA B CA 1
ATOM 7836 C C . ALA B 1 517 ? 16.672 7.305 -75.688 1 16.8 517 ALA B C 1
ATOM 7838 O O . ALA B 1 517 ? 17.359 6.293 -75.562 1 16.8 517 ALA B O 1
ATOM 7839 N N . ARG B 1 518 ? 17.531 8.453 -75.562 1 16.78 518 ARG B N 1
ATOM 7840 C CA . ARG B 1 518 ? 18.594 8.242 -76.5 1 16.78 518 ARG B CA 1
ATOM 7841 C C . ARG B 1 518 ? 19.672 7.316 -75.938 1 16.78 518 ARG B C 1
ATOM 7843 O O . ARG B 1 518 ? 19.844 7.211 -74.75 1 16.78 518 ARG B O 1
ATOM 7850 N N . GLN B 1 519 ? 20.734 6.773 -76.812 1 15.64 519 GLN B N 1
ATOM 7851 C CA . GLN B 1 519 ? 21.453 5.594 -77.312 1 15.64 519 GLN B CA 1
ATOM 7852 C C . GLN B 1 519 ? 22.875 5.539 -76.75 1 15.64 519 GLN B C 1
ATOM 7854 O O . GLN B 1 519 ? 23.5 4.48 -76.812 1 15.64 519 GLN B O 1
ATOM 7859 N N . PRO B 1 520 ? 23.562 6.336 -75.812 1 18.27 520 PRO B N 1
ATOM 7860 C CA . PRO B 1 520 ? 24.875 6.473 -76.438 1 18.27 520 PRO B CA 1
ATOM 7861 C C . PRO B 1 520 ? 25.719 5.203 -76.312 1 18.27 520 PRO B C 1
ATOM 7863 O O . PRO B 1 520 ? 25.453 4.355 -75.438 1 18.27 520 PRO B O 1
ATOM 7866 N N . PRO B 1 521 ? 27.125 5.254 -76.938 1 17.67 521 PRO B N 1
ATOM 7867 C CA . PRO B 1 521 ? 28.016 4.379 -77.688 1 17.67 521 PRO B CA 1
ATOM 7868 C C . PRO B 1 521 ? 28.984 3.604 -76.812 1 17.67 521 PRO B C 1
ATOM 7870 O O . PRO B 1 521 ? 29.078 3.867 -75.625 1 17.67 521 PRO B O 1
ATOM 7873 N N . GLY B 1 522 ? 30.375 3.414 -77.25 1 16.38 522 GLY B N 1
ATOM 7874 C CA . GLY B 1 522 ? 31.328 2.412 -77.688 1 16.38 522 GLY B CA 1
ATOM 7875 C C . GLY B 1 522 ? 32.5 2.246 -76.75 1 16.38 522 GLY B C 1
ATOM 7876 O O . GLY B 1 522 ? 33.188 3.217 -76.438 1 16.38 522 GLY B O 1
ATOM 7877 N N . VAL B 1 523 ? 32.781 1.299 -75.875 1 17.72 523 VAL B N 1
ATOM 7878 C CA . VAL B 1 523 ? 33.75 1.005 -74.812 1 17.72 523 VAL B CA 1
ATOM 7879 C C . VAL B 1 523 ? 35.031 0.413 -75.5 1 17.72 523 VAL B C 1
ATOM 7881 O O . VAL B 1 523 ? 35.656 -0.484 -74.938 1 17.72 523 VAL B O 1
ATOM 7884 N N . ARG B 1 524 ? 35.719 0.698 -76.5 1 16.92 524 ARG B N 1
ATOM 7885 C CA . ARG B 1 524 ? 36.562 -0.416 -76.875 1 16.92 524 ARG B CA 1
ATOM 7886 C C . ARG B 1 524 ? 37.75 -0.561 -75.938 1 16.92 524 ARG B C 1
ATOM 7888 O O . ARG B 1 524 ? 38 -1.638 -75.438 1 16.92 524 ARG B O 1
ATOM 7895 N N . HIS B 1 525 ? 39.219 -0.34 -76.375 1 17.2 525 HIS B N 1
ATOM 7896 C CA . HIS B 1 525 ? 40.281 -1.27 -76.812 1 17.2 525 HIS B CA 1
ATOM 7897 C C . HIS B 1 525 ? 41.344 -1.378 -75.688 1 17.2 525 HIS B C 1
ATOM 7899 O O . HIS B 1 525 ? 41.688 -2.48 -75.312 1 17.2 525 HIS B O 1
ATOM 7905 N N . PRO B 1 526 ? 42.625 -0.584 -75.562 1 18.78 526 PRO B N 1
ATOM 7906 C CA . PRO B 1 526 ? 43.875 -1.184 -76 1 18.78 526 PRO B CA 1
ATOM 7907 C C . PRO B 1 526 ? 44.688 -1.775 -74.875 1 18.78 526 PRO B C 1
ATOM 7909 O O . PRO B 1 526 ? 44.406 -1.465 -73.688 1 18.78 526 PRO B O 1
ATOM 7912 N N . ALA B 1 527 ? 45.969 -2.434 -75.188 1 18.67 527 ALA B N 1
ATOM 7913 C CA . ALA B 1 527 ? 47.062 -3.4 -75.062 1 18.67 527 ALA B CA 1
ATOM 7914 C C . ALA B 1 527 ? 48.219 -2.822 -74.25 1 18.67 527 ALA B C 1
ATOM 7916 O O . ALA B 1 527 ? 48.969 -1.999 -74.688 1 18.67 527 ALA B O 1
ATOM 7917 N N . ALA B 1 528 ? 48.125 -2.188 -73.25 1 18.84 528 ALA B N 1
ATOM 7918 C CA . ALA B 1 528 ? 49.406 -1.622 -72.812 1 18.84 528 ALA B CA 1
ATOM 7919 C C . ALA B 1 528 ? 50.469 -2.701 -72.688 1 18.84 528 ALA B C 1
ATOM 7921 O O . ALA B 1 528 ? 50.219 -3.809 -72.25 1 18.84 528 ALA B O 1
ATOM 7922 N N . ARG B 1 529 ? 51.719 -2.379 -73.25 1 18.45 529 ARG B N 1
ATOM 7923 C CA . ARG B 1 529 ? 53.094 -2.553 -73.688 1 18.45 529 ARG B CA 1
ATOM 7924 C C . ARG B 1 529 ? 54.031 -2.91 -72.5 1 18.45 529 ARG B C 1
ATOM 7926 O O . ARG B 1 529 ? 53.812 -2.42 -71.375 1 18.45 529 ARG B O 1
ATOM 7933 N N . ARG B 1 530 ? 55.062 -3.854 -72.812 1 17.92 530 ARG B N 1
ATOM 7934 C CA . ARG B 1 530 ? 56.25 -4.672 -72.562 1 17.92 530 ARG B CA 1
ATOM 7935 C C . ARG B 1 530 ? 57.5 -3.803 -72.438 1 17.92 530 ARG B C 1
ATOM 7937 O O . ARG B 1 530 ? 58.594 -4.316 -72.25 1 17.92 530 ARG B O 1
ATOM 7944 N N . ARG B 1 531 ? 57.844 -2.562 -72.375 1 17.64 531 ARG B N 1
ATOM 7945 C CA . ARG B 1 531 ? 59.25 -2.453 -72 1 17.64 531 ARG B CA 1
ATOM 7946 C C . ARG B 1 531 ? 59.5 -2.938 -70.562 1 17.64 531 ARG B C 1
ATOM 7948 O O . ARG B 1 531 ? 58.688 -2.715 -69.688 1 17.64 531 ARG B O 1
#